Protein AF-A0A7M2WRB3-F1 (afdb_monomer_lite)

Radius of gyration: 31.65 Å; chains: 1; bounding box: 135×73×101 Å

Secondary structure (DSSP, 8-state):
-HHHHHHHHHHHTT-------EEEEEEETBTTEE-TTS-EEEEEEEE---SS-EEEEEEEEEE-TTS-EEEEEEEEEEPTT-EEEEEEEE----GGGSS--TT-SS-HHHHSEEEEEETTS-SEEEE-PBPTT---EETT----SSSPPPPEEEEEEE-SS----GGGGTT-BS-SSEEEEEEE-TTTT---SSGGGGTT-SEEEESS--GGGTTTSHHHHHHHHHHHHT-EEEEEPPSSGGGGHHHHHTT--SB--BSSSSTTPPBS-EEEEES--HHHHHHH--GGG-PPP--HHHHHHHHH-S-EEEEE-PBPTTPEEEEEEE-SPTTS---EEEEEEEEEETTEEEEEESS-TT-HHHH-PBPTTSPPPPSS---PPPPPPPBP----HHHHHHHHHT-----B-HHHHHHHHHH--SHHHHHHHHHHHHHS----EEESHHHHHTGGG--HHHHHHHHHHHHHHHHHHHHIIIIIHHHHHHHTT-GGGHHHHHHHHHHHHHHHHHHHHHHHS----EEEEEEEEEEEE-SPPTTS---EEEEEEEEEEEE--SEEEEEEEE----TT--EEEEE----GGG-TT-TT---SS--EEEEES-HHHHT---EEEEEEESSEEEEEEEEEEEES-EEEEEEEEETTEEEEEEEEESSS-EEEEEEEEE------SS---S--EEEEEEEEE-TT-EEEHHHHHHHPBP--TTTS--TTSSS--EEEESS-SSS-HHHHHHHTT--TTS-HHHHH-SSS---SHHHHHHTHHHH-PPPPPTT--PPPPEEE-TT-GGG--HHHHHTT-EEEEEEEEEEPPSS-EEETTB--EEEEEEEEEEEE-EE-TTSS--------------------

Sequence (872 aa):
MRFLWAGLFVLSLTSGALAQANGYVRELGFDGNYRPDCWTPLYVHLESTISEPAEYQIQIHQQDLDQDTVVYTRTITLGPQARDNVWVYFQPQPTNDGLPGGTSATPLGDVLKVHLYDKAGKKHIAKLPIQSTVKANSLDTGGSGLGGERAVKVVLVVRETGNYHAQEFANAHGVIEDVLFIPVRLDQTGLPDHALGYQMVDAILWLDGKLNTIRNTPSFGALQQWIRQGGNFAICHQSDRSQLEALIAADMLPVVGKVSPAADAAWAIQLRQKSDLDHILEVLQDTSLALKFNDAAWKAVIKASPSFELAYAQARPDAMVDAWISWNKQGEKEDKTPFIARRAYGMGSVTWVAQELGSGLLNEAPDPTDIPPPIAGTTKPSRPRRTLLTNGWPRLWDKVFGWRNQTRTNGEMEDLKAQNQGPAREAIYQLAANQYPRGGGVDIGKAMIDRATEHGARSTAYVFLVVLFFIIYWVIAGPGSYLYLANKKKKGLSWTVFGASALAATLLTVVLVKVLLRGGAEARHVTLVRLSPDAKAADGSPRFAASMHTRMGLYIPRDGEQTVSVSDPGPERTASVSPYAVHPQWLKDDTDAGFTDTAKYFVDTDPILSGKAASVGFPYRSTLKKIEARWAGSIAEGITGNAAMTPGGISGTLTNKLGRDLSNVYLAFSSGWVDAGERRSSTNDLILFIPNWKNGATIDLGVEASKAKPVIGINGASPGSGTSNVYDRLMPATTDGWSKYLLGDFSGTFGGEVYDKGQSGILRTFPLMGLVDRVGPFRRAQGNDDTRPEPIRRGGREFNVSQLVASGRLIVMAQALDAPVPLPMQVNGGGFESRGTTYYQVSLPLDRSALKPVPQTQPTSQPTTKGVGSTQ

Foldseek 3Di:
DVVVVVVVVVVVVVPPPPFFKAWAWDEKFFQQEDAQQAKIKIKIKIFGQAQAKFKKKKWKWAQAPLRFIEIEIDIDIAGHRDIDIAIGIDHFHCFPNTQAFPPDPDDSCVRIWIFMGHPVNPHTGYTHYYDPSRGNHHQQHDPPDQQAAFREAEEEEEDDDFDAPLCLLVPKFQFLHRYDYGYDYCVPRRAHLALRSCGSHQAYEYFAHQQVVCLPGSRLLSVLVNQLLAYAYEYEDYPPLVSCLSCLLVVADQFQQFPDSDPPGHGQKDKDKDLADVQVLVLLPDPLQVDRDPQVLVVLLSVVDRIFIWIATGGDQLKFQLTWDFPDDPPDDTDIGRQWIKHRRNLHIYIYGRHNPRDPSRFARFDPPQDPPPDPDDPDDRDPGDGDPSPRSVSVVLSSRVFPGPIDGVVNLVVLVVVDPDDVSVVSSCQSCQFGDRGHAFEQACQQFVVQQDPVVVVVVVVVVVVVLVVVLCCQLPPVLCVVCVVVVNNVCSVVSNVVSVVVSVVVVVVCCVVVLPDAKEKRKEKEKEWEWDPADPVRATKTWIKMKMKIWIFGSDFFWKKKFFDDQDQSKDKFKDFRSDNSVVCVVPNPDRDPDHHYWYTHPCCNVVVHTHMITDGDPSDTTIMMMIITHMDSFDKDWAWAQAPLGIWTKIAHRNVFKWAFKKKKAFSGADPPPPDRDPFRIKIKTAGIHGHGDMDTPVVLQVQADEQAAPPGDDPQPDRHMYMDILDDSDCTGVLCVLQPPPQVVDHSNVVCVPPRNDSSSLVCLQQVSNNTARTDDPPDPGGGYNYDHRSRNSSHSNSLNSRGWIKIWTKGAQDADPTRMDINNHDGHYTGIYIYIYTHRYHHPNRDDDPPNDDPPPPPPPPPDDDD

pLDDT: mean 87.67, std 13.08, range [43.25, 98.62]

Structure (mmCIF, N/CA/C/O backbone):
data_AF-A0A7M2WRB3-F1
#
_entry.id   AF-A0A7M2WRB3-F1
#
loop_
_atom_site.group_PDB
_atom_site.id
_atom_site.type_symbol
_atom_site.label_atom_id
_atom_site.label_alt_id
_atom_site.label_comp_id
_atom_site.label_asym_id
_atom_site.label_entity_id
_atom_site.label_seq_id
_atom_site.pdbx_PDB_ins_code
_atom_site.Cartn_x
_atom_site.Cartn_y
_atom_site.Cartn_z
_atom_site.occupancy
_atom_site.B_iso_or_equiv
_atom_site.auth_seq_id
_atom_site.auth_comp_id
_atom_site.auth_asym_id
_atom_site.auth_atom_id
_atom_site.pdbx_PDB_model_num
ATOM 1 N N . MET A 1 1 ? 19.720 41.025 59.714 1.00 49.75 1 MET A N 1
ATOM 2 C CA . MET A 1 1 ? 20.645 40.020 59.132 1.00 49.75 1 MET A CA 1
ATOM 3 C C . MET A 1 1 ? 20.053 38.612 58.991 1.00 49.75 1 MET A C 1
ATOM 5 O O . MET A 1 1 ? 20.269 38.020 57.946 1.00 49.75 1 MET A O 1
ATOM 9 N N . ARG A 1 2 ? 19.279 38.062 59.945 1.00 50.78 2 ARG A N 1
ATOM 10 C CA . ARG A 1 2 ? 18.725 36.686 59.833 1.00 50.78 2 ARG A CA 1
ATOM 11 C C . ARG A 1 2 ? 17.733 36.465 58.670 1.00 50.78 2 ARG A C 1
ATOM 13 O O . ARG A 1 2 ? 17.770 35.413 58.049 1.00 50.78 2 ARG A O 1
ATOM 20 N N . PHE A 1 3 ? 16.935 37.472 58.305 1.00 59.69 3 PHE A N 1
ATOM 21 C CA . PHE A 1 3 ? 16.033 37.403 57.139 1.00 59.69 3 PHE A CA 1
ATOM 22 C C . PHE A 1 3 ? 16.755 37.438 55.779 1.00 59.69 3 PHE A C 1
ATOM 24 O O . PHE A 1 3 ? 16.248 36.892 54.807 1.00 59.69 3 PHE A O 1
ATOM 31 N N . LEU A 1 4 ? 17.957 38.021 55.714 1.00 70.19 4 LEU A N 1
ATOM 32 C CA . LEU A 1 4 ? 18.740 38.122 54.476 1.00 70.19 4 LEU A CA 1
ATOM 33 C C . LEU A 1 4 ? 19.423 36.782 54.150 1.00 70.19 4 LEU A C 1
ATOM 35 O O . LEU A 1 4 ? 19.439 36.364 53.000 1.00 70.19 4 LEU A O 1
ATOM 39 N N . TRP A 1 5 ? 19.871 36.054 55.180 1.00 67.94 5 TRP A N 1
ATOM 40 C CA . TRP A 1 5 ? 20.384 34.687 55.042 1.00 67.94 5 TRP A CA 1
ATOM 41 C C . TRP A 1 5 ? 19.288 33.663 54.739 1.00 67.94 5 TRP A C 1
ATOM 43 O O . TRP A 1 5 ? 19.506 32.794 53.906 1.00 67.94 5 TRP A O 1
ATOM 53 N N . ALA A 1 6 ? 18.099 33.790 55.339 1.00 68.62 6 ALA A N 1
ATOM 54 C CA . ALA A 1 6 ? 16.956 32.947 54.981 1.00 68.62 6 ALA A CA 1
ATOM 55 C C . ALA A 1 6 ? 16.503 33.188 53.526 1.00 68.62 6 ALA A C 1
ATOM 57 O O . ALA A 1 6 ? 16.233 32.231 52.808 1.00 68.62 6 ALA A O 1
ATOM 58 N N . GLY A 1 7 ? 16.507 34.444 53.061 1.00 65.88 7 GLY A N 1
ATOM 59 C CA . GLY A 1 7 ? 16.259 34.781 51.656 1.00 65.88 7 GLY A CA 1
ATOM 60 C C . GLY A 1 7 ? 17.312 34.202 50.705 1.00 65.88 7 GLY A C 1
ATOM 61 O O . GLY A 1 7 ? 16.949 33.629 49.682 1.00 65.88 7 GLY A O 1
ATOM 62 N N . LEU A 1 8 ? 18.602 34.266 51.064 1.00 66.56 8 LEU A N 1
ATOM 63 C CA . LEU A 1 8 ? 19.687 33.684 50.262 1.00 66.56 8 LEU A CA 1
ATOM 64 C C . LEU A 1 8 ? 19.643 32.145 50.229 1.00 66.56 8 LEU A C 1
ATOM 66 O O . LEU A 1 8 ? 19.964 31.557 49.204 1.00 66.56 8 LEU A O 1
ATOM 70 N N . PHE A 1 9 ? 19.220 31.498 51.321 1.00 65.81 9 PHE A N 1
ATOM 71 C CA . PHE A 1 9 ? 19.091 30.037 51.406 1.00 65.81 9 PHE A CA 1
ATOM 72 C C . PHE A 1 9 ? 17.865 29.513 50.635 1.00 65.81 9 PHE A C 1
ATOM 74 O O . PHE A 1 9 ? 17.897 28.428 50.065 1.00 65.81 9 PHE A O 1
ATOM 81 N N . VAL A 1 10 ? 16.787 30.301 50.554 1.00 64.06 10 VAL A N 1
ATOM 82 C CA . VAL A 1 10 ? 15.626 29.994 49.698 1.00 64.06 10 VAL A CA 1
ATOM 83 C C . VAL A 1 10 ? 15.938 30.271 48.214 1.00 64.06 10 VAL A C 1
ATOM 85 O O . VAL A 1 10 ? 15.483 29.530 47.343 1.00 64.06 10 VAL A O 1
ATOM 88 N N . LEU A 1 11 ? 16.786 31.261 47.906 1.00 56.12 11 LEU A N 1
ATOM 89 C CA . LEU A 1 11 ? 17.307 31.506 46.550 1.00 56.12 11 LEU A CA 1
ATOM 90 C C . LEU A 1 11 ? 18.344 30.458 46.097 1.00 56.12 11 LEU A C 1
ATOM 92 O O . LEU A 1 11 ? 18.395 30.125 44.915 1.00 56.12 11 LEU A O 1
ATOM 96 N N . SER A 1 12 ? 19.129 29.870 47.009 1.00 56.19 12 SER A N 1
ATOM 97 C CA . SER A 1 12 ? 20.062 28.784 46.665 1.00 56.19 12 SER A CA 1
ATOM 98 C C . SER A 1 12 ? 19.376 27.421 46.494 1.00 56.19 12 SER A C 1
ATOM 100 O O . SER A 1 12 ? 19.865 26.593 45.730 1.00 56.19 12 SER A O 1
ATOM 102 N N . LEU A 1 13 ? 18.214 27.198 47.122 1.00 55.28 13 LEU A N 1
ATOM 103 C CA . LEU A 1 13 ? 17.413 25.973 46.962 1.00 55.28 13 LEU A CA 1
ATOM 104 C C . LEU A 1 13 ? 16.494 25.974 45.726 1.00 55.28 13 LEU A C 1
ATOM 106 O O . LEU A 1 13 ? 15.936 24.935 45.383 1.00 55.28 13 LEU A O 1
ATOM 110 N N . THR A 1 14 ? 16.345 27.103 45.029 1.00 52.00 14 THR A N 1
ATOM 111 C CA . THR A 1 14 ? 15.461 27.232 43.851 1.00 52.00 14 THR A CA 1
ATOM 112 C C . THR A 1 14 ? 16.182 27.097 42.507 1.00 52.00 14 THR A C 1
ATOM 114 O O . THR A 1 14 ? 15.537 27.115 41.464 1.00 52.00 14 THR A O 1
ATOM 117 N N . SER A 1 15 ? 17.502 26.884 42.512 1.00 49.75 15 SER A N 1
ATOM 118 C CA . SER A 1 15 ? 18.324 26.819 41.289 1.00 49.75 15 SER A CA 1
ATOM 119 C C . SER A 1 15 ? 18.680 25.399 40.842 1.00 49.75 15 SER A C 1
ATOM 121 O O . SER A 1 15 ? 19.468 25.220 39.915 1.00 49.75 15 SER A O 1
ATOM 123 N N . GLY A 1 16 ? 18.074 24.375 41.451 1.00 52.53 16 GLY A N 1
ATOM 124 C CA . GLY A 1 16 ? 18.055 23.029 40.888 1.00 52.53 16 GLY A CA 1
ATOM 125 C C . GLY A 1 16 ? 17.144 22.992 39.666 1.00 52.53 16 GLY A C 1
ATOM 126 O O . GLY A 1 16 ? 16.097 22.349 39.705 1.00 52.53 16 GLY A O 1
ATOM 127 N N . ALA A 1 17 ? 17.508 23.707 38.598 1.00 55.97 17 ALA A N 1
ATOM 128 C CA . ALA A 1 17 ? 16.989 23.447 37.268 1.00 55.97 17 ALA A CA 1
ATOM 129 C C . ALA A 1 17 ? 17.394 22.008 36.948 1.00 55.97 17 ALA A C 1
ATOM 131 O O . ALA A 1 17 ? 18.514 21.743 36.518 1.00 55.97 17 ALA A O 1
ATOM 132 N N . LEU A 1 18 ? 16.520 21.066 37.308 1.00 65.69 18 LEU A N 1
ATOM 133 C CA . LEU A 1 18 ? 16.707 19.657 37.023 1.00 65.69 18 LEU A CA 1
ATOM 134 C C . LEU A 1 18 ? 16.955 19.576 35.525 1.00 65.69 18 LEU A C 1
ATOM 136 O O . LEU A 1 18 ? 16.085 19.973 34.750 1.00 65.69 18 LEU A O 1
ATOM 140 N N . ALA A 1 19 ? 18.149 19.129 35.145 1.00 63.47 19 ALA A N 1
ATOM 141 C CA . ALA A 1 19 ? 18.463 18.813 33.767 1.00 63.47 19 ALA A CA 1
ATOM 142 C C . ALA A 1 19 ? 17.306 17.978 33.193 1.00 63.47 19 ALA A C 1
ATOM 144 O O . ALA A 1 19 ? 16.900 16.967 33.771 1.00 63.47 19 ALA A O 1
ATOM 145 N N . GLN A 1 20 ? 16.705 18.470 32.116 1.00 84.94 20 GLN A N 1
ATOM 146 C CA . GLN A 1 20 ? 15.524 17.897 31.482 1.00 84.94 20 GLN A CA 1
ATOM 147 C C . GLN A 1 20 ? 15.796 17.717 29.993 1.00 84.94 20 GLN A C 1
ATOM 149 O O . GLN A 1 20 ? 16.504 18.514 29.375 1.00 84.94 20 GLN A O 1
ATOM 154 N N . ALA A 1 21 ? 15.237 16.653 29.425 1.00 94.19 21 ALA A N 1
ATOM 155 C CA . ALA A 1 21 ? 15.184 16.498 27.983 1.00 94.19 21 ALA A CA 1
ATOM 156 C C . ALA A 1 21 ? 14.155 17.482 27.407 1.00 94.19 21 ALA A C 1
ATOM 158 O O . ALA A 1 21 ? 13.060 17.641 27.955 1.00 94.19 21 ALA A O 1
ATOM 159 N N . ASN A 1 22 ? 14.509 18.142 26.313 1.00 96.38 22 ASN A N 1
ATOM 160 C CA . ASN A 1 22 ? 13.633 19.024 25.551 1.00 96.38 22 ASN A CA 1
ATOM 161 C C . ASN A 1 22 ? 13.678 18.634 24.063 1.00 96.38 22 ASN A C 1
ATOM 163 O O . ASN A 1 22 ? 14.353 17.682 23.672 1.00 96.38 22 ASN A O 1
ATOM 167 N N . GLY A 1 23 ? 12.904 19.323 23.229 1.00 97.12 23 GLY A N 1
ATOM 168 C CA . GLY A 1 23 ? 12.866 19.032 21.802 1.00 97.12 23 GLY A CA 1
ATOM 169 C C . GLY A 1 23 ? 11.723 19.728 21.084 1.00 97.12 23 GLY A C 1
ATOM 170 O O . GLY A 1 23 ? 11.037 20.572 21.661 1.00 97.12 23 GLY A O 1
ATOM 171 N N . TYR A 1 24 ? 11.512 19.362 19.826 1.00 97.88 24 TYR A N 1
ATOM 172 C CA . TYR A 1 24 ? 10.441 19.879 18.977 1.00 97.88 24 TYR A CA 1
ATOM 173 C C . TYR A 1 24 ? 10.114 18.900 17.845 1.00 97.88 24 TYR A C 1
ATOM 175 O O . TYR A 1 24 ? 10.902 18.015 17.506 1.00 97.88 24 TYR A O 1
ATOM 183 N N . VAL A 1 25 ? 8.941 19.069 17.237 1.00 97.50 25 VAL A N 1
ATOM 184 C CA . VAL A 1 25 ? 8.550 18.322 16.038 1.00 97.50 25 VAL A CA 1
ATOM 185 C C . VAL A 1 25 ? 9.134 19.019 14.817 1.00 97.50 25 VAL A C 1
ATOM 187 O O . VAL A 1 25 ? 8.816 20.181 14.553 1.00 97.50 25 VAL A O 1
ATOM 190 N N . ARG A 1 26 ? 9.996 18.306 14.092 1.00 96.38 26 ARG A N 1
ATOM 191 C CA . ARG A 1 26 ? 10.723 18.808 12.924 1.00 96.38 26 ARG A CA 1
ATOM 192 C C . ARG A 1 26 ? 9.949 18.598 11.627 1.00 96.38 26 ARG A C 1
ATOM 194 O O . ARG A 1 26 ? 9.983 19.466 10.763 1.00 96.38 26 ARG A O 1
ATOM 201 N N . GLU A 1 27 ? 9.265 17.465 11.491 1.00 95.88 27 GLU A N 1
ATOM 202 C CA . GLU A 1 27 ? 8.533 17.111 10.271 1.00 95.88 27 GLU A CA 1
ATOM 203 C C . GLU A 1 27 ? 7.302 16.251 10.582 1.00 95.88 27 GLU A C 1
ATOM 205 O O . GLU A 1 27 ? 7.297 15.475 11.540 1.00 95.88 27 GLU A O 1
ATOM 210 N N . LEU A 1 28 ? 6.261 16.396 9.761 1.00 96.25 28 LEU A N 1
ATOM 211 C CA . LEU A 1 28 ? 5.066 15.556 9.747 1.00 96.25 28 LEU A CA 1
ATOM 212 C C . LEU A 1 28 ? 4.936 14.927 8.362 1.00 96.25 28 LEU A C 1
ATOM 214 O O . LEU A 1 28 ? 4.988 15.635 7.358 1.00 96.25 28 LEU A O 1
ATOM 218 N N . GLY A 1 29 ? 4.740 13.612 8.314 1.00 96.50 29 GLY A N 1
ATOM 219 C CA . GLY A 1 29 ? 4.701 12.871 7.062 1.00 96.50 29 GLY A CA 1
ATOM 220 C C . GLY A 1 29 ? 6.013 13.007 6.290 1.00 96.50 29 GLY A C 1
ATOM 221 O O . GLY A 1 29 ? 7.088 12.966 6.886 1.00 96.50 29 GLY A O 1
ATOM 222 N N . PHE A 1 30 ? 5.909 13.182 4.974 1.00 96.75 30 PHE A N 1
ATOM 223 C CA . PHE A 1 30 ? 7.049 13.498 4.109 1.00 96.75 30 PHE A CA 1
ATOM 224 C C . PHE A 1 30 ? 6.808 14.845 3.428 1.00 96.75 30 PHE A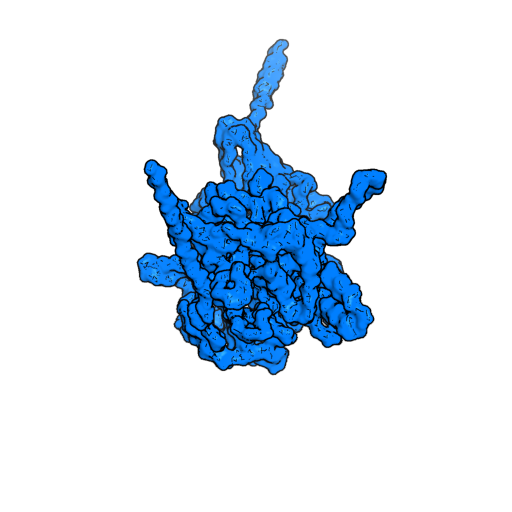 C 1
ATOM 226 O O . PHE A 1 30 ? 5.846 14.998 2.670 1.00 96.75 30 PHE A O 1
ATOM 233 N N . ASP A 1 31 ? 7.654 15.832 3.714 1.00 95.44 31 ASP A N 1
ATOM 234 C CA . ASP A 1 31 ? 7.507 17.226 3.272 1.00 95.44 31 ASP A CA 1
ATOM 235 C C . ASP A 1 31 ? 6.132 17.827 3.642 1.00 95.44 31 ASP A C 1
ATOM 237 O O . ASP A 1 31 ? 5.474 18.525 2.867 1.00 95.44 31 ASP A O 1
ATOM 241 N N . GLY A 1 32 ? 5.634 17.477 4.833 1.00 95.44 32 GLY A N 1
ATOM 242 C CA . GLY A 1 32 ? 4.321 17.898 5.326 1.00 95.44 32 GLY A CA 1
ATOM 243 C C . GLY A 1 32 ? 3.132 17.151 4.716 1.00 95.44 32 GLY A C 1
ATOM 244 O O . GLY A 1 32 ? 1.993 17.438 5.077 1.00 95.44 32 GLY A O 1
ATOM 245 N N . ASN A 1 33 ? 3.344 16.218 3.786 1.00 96.69 33 ASN A N 1
ATOM 246 C CA . ASN A 1 33 ? 2.262 15.475 3.140 1.00 96.69 33 ASN A CA 1
ATOM 247 C C . ASN A 1 33 ? 1.867 14.249 3.961 1.00 96.69 33 ASN A C 1
ATOM 249 O O . ASN A 1 33 ? 2.734 13.519 4.439 1.00 96.69 33 ASN A O 1
ATOM 253 N N . TYR A 1 34 ? 0.566 13.984 4.072 1.00 96.62 34 TYR A N 1
ATOM 254 C CA . TYR A 1 34 ? 0.034 12.816 4.774 1.00 96.62 34 TYR A CA 1
ATOM 255 C C . TYR A 1 34 ? -1.256 12.293 4.125 1.00 96.62 34 TYR A C 1
ATOM 257 O O . TYR A 1 34 ? -1.865 12.959 3.284 1.00 96.62 34 TYR A O 1
ATOM 265 N N . ARG A 1 35 ? -1.691 11.093 4.529 1.00 95.44 35 ARG A N 1
ATOM 266 C CA . ARG A 1 35 ? -3.007 10.535 4.175 1.00 95.44 35 ARG A CA 1
ATOM 267 C C . ARG A 1 35 ? -3.835 10.302 5.439 1.00 95.44 35 ARG A C 1
ATOM 269 O O . ARG A 1 35 ? -3.298 9.692 6.365 1.00 95.44 35 ARG A O 1
ATOM 276 N N . PRO A 1 36 ? -5.100 10.753 5.503 1.00 93.06 36 PRO A N 1
ATOM 277 C CA . PRO A 1 36 ? -5.904 10.646 6.723 1.00 93.06 36 PRO A CA 1
ATOM 278 C C . PRO A 1 36 ? -6.085 9.213 7.245 1.00 93.06 36 PRO A C 1
ATOM 280 O O . PRO A 1 36 ? -6.068 8.981 8.443 1.00 93.06 36 PRO A O 1
ATOM 283 N N . ASP A 1 37 ? -6.201 8.240 6.348 1.00 92.44 37 ASP A N 1
ATOM 284 C CA . ASP A 1 37 ? -6.436 6.818 6.625 1.00 92.44 37 ASP A CA 1
ATOM 285 C C . ASP A 1 37 ? -5.137 5.994 6.777 1.00 92.44 37 ASP A C 1
ATOM 287 O O . ASP A 1 37 ? -5.153 4.757 6.770 1.00 92.44 37 ASP A O 1
ATOM 291 N N . CYS A 1 38 ? -3.983 6.662 6.879 1.00 95.62 38 CYS A N 1
ATOM 292 C CA . CYS A 1 38 ? -2.680 6.018 6.990 1.00 95.62 38 CYS A CA 1
ATOM 293 C C . CYS A 1 38 ? -1.944 6.380 8.276 1.00 95.62 38 CYS A C 1
ATOM 295 O O . CYS A 1 38 ? -2.017 7.497 8.784 1.00 95.62 38 CYS A O 1
ATOM 297 N N . TRP A 1 39 ? -1.139 5.431 8.752 1.00 96.69 39 TRP A N 1
ATOM 298 C CA . TRP A 1 39 ? -0.074 5.723 9.697 1.00 96.69 39 TRP A CA 1
ATOM 299 C C . TRP A 1 39 ? 0.844 6.795 9.102 1.00 96.69 39 TRP A C 1
ATOM 301 O O . TRP A 1 39 ? 1.345 6.666 7.984 1.00 96.69 39 TRP A O 1
ATOM 311 N N . THR A 1 40 ? 1.008 7.874 9.857 1.00 97.31 40 THR A N 1
ATOM 312 C CA . THR A 1 40 ? 1.770 9.060 9.491 1.00 97.31 40 THR A CA 1
ATOM 313 C C . THR A 1 40 ? 3.001 9.134 10.392 1.00 97.31 40 THR A C 1
ATOM 315 O O . THR A 1 40 ? 2.856 9.134 11.620 1.00 97.31 40 THR A O 1
ATOM 318 N N . PRO A 1 41 ? 4.216 9.157 9.818 1.00 97.56 41 PRO A N 1
ATOM 319 C CA . PRO A 1 41 ? 5.427 9.359 10.593 1.00 97.56 41 PRO A CA 1
ATOM 320 C C . PRO A 1 41 ? 5.538 10.821 11.044 1.00 97.56 41 PRO A C 1
ATOM 322 O O . PRO A 1 41 ? 5.124 11.743 10.346 1.00 97.56 41 PRO A O 1
ATOM 325 N N . LEU A 1 42 ? 6.120 11.039 12.213 1.00 97.44 42 LEU A N 1
ATOM 326 C CA . LEU A 1 42 ? 6.452 12.346 12.763 1.00 97.44 42 LEU A CA 1
ATOM 327 C C . LEU A 1 42 ? 7.931 12.315 13.156 1.00 97.44 42 LEU A C 1
ATOM 329 O O . LEU A 1 42 ? 8.348 11.431 13.906 1.00 97.44 42 LEU A O 1
ATOM 333 N N . TYR A 1 43 ? 8.726 13.253 12.654 1.00 97.25 43 TYR A N 1
ATOM 334 C CA . TYR A 1 43 ? 10.154 13.319 12.948 1.00 97.25 43 TYR A CA 1
ATOM 335 C C . TYR A 1 43 ? 10.396 14.293 14.097 1.00 97.25 43 TYR A C 1
ATOM 337 O O . TYR A 1 43 ? 10.106 15.489 13.985 1.00 97.25 43 TYR A O 1
ATOM 345 N N . VAL A 1 44 ? 10.900 13.788 15.218 1.00 97.62 44 VAL A N 1
ATOM 346 C CA . VAL A 1 44 ? 11.061 14.546 16.461 1.00 97.62 44 VAL A CA 1
ATOM 347 C C . VAL A 1 44 ? 12.540 14.736 16.751 1.00 97.62 44 VAL A C 1
ATOM 349 O O . VAL A 1 44 ? 13.287 13.765 16.823 1.00 97.62 44 VAL A O 1
ATOM 352 N N . HIS A 1 45 ? 12.952 15.986 16.949 1.00 97.69 45 HIS A N 1
ATOM 353 C CA . HIS A 1 45 ? 14.291 16.321 17.418 1.00 97.69 45 HIS A CA 1
ATOM 354 C C . HIS A 1 45 ? 14.290 16.427 18.939 1.00 97.69 45 HIS A C 1
ATOM 356 O O . HIS A 1 45 ? 13.431 17.111 19.505 1.00 97.69 45 HIS A O 1
ATOM 362 N N . LEU A 1 46 ? 15.252 15.783 19.591 1.00 97.81 46 LEU A N 1
ATOM 363 C CA . LEU A 1 46 ? 15.382 15.758 21.041 1.00 97.81 46 LEU A CA 1
ATOM 364 C C . LEU A 1 46 ? 16.800 16.121 21.459 1.00 97.81 46 LEU A C 1
ATOM 366 O O . LEU A 1 46 ? 17.775 15.656 20.867 1.00 97.81 46 LEU A O 1
ATOM 370 N N . GLU A 1 47 ? 16.904 16.900 22.530 1.00 97.44 47 GLU A N 1
ATOM 371 C CA . GLU A 1 47 ? 18.167 17.189 23.192 1.00 97.44 47 GLU A CA 1
ATOM 372 C C . GLU A 1 47 ? 18.068 16.796 24.667 1.00 97.44 47 GLU A C 1
ATOM 374 O O . GLU A 1 47 ? 17.141 17.159 25.396 1.00 97.44 47 GLU A O 1
ATOM 379 N N . SER A 1 48 ? 19.041 16.012 25.110 1.00 95.88 48 SER A N 1
ATOM 380 C CA . SER A 1 48 ? 19.198 15.606 26.496 1.00 95.88 48 SER A CA 1
ATOM 381 C C . SER A 1 48 ? 20.186 16.544 27.177 1.00 95.88 48 SER A C 1
ATOM 383 O O . SER A 1 48 ? 21.288 16.739 26.679 1.00 95.88 48 SER A O 1
ATOM 385 N N . THR A 1 49 ? 19.820 17.115 28.326 1.00 94.81 49 THR A N 1
ATOM 386 C CA . THR A 1 49 ? 20.753 17.891 29.169 1.00 94.81 49 THR A CA 1
ATOM 387 C C . THR A 1 49 ? 21.229 17.108 30.392 1.00 94.81 49 THR A C 1
ATOM 389 O O . THR A 1 49 ? 21.964 17.645 31.222 1.00 94.81 49 THR A O 1
ATOM 392 N N . ILE A 1 50 ? 20.839 15.836 30.518 1.00 93.88 50 ILE A N 1
ATOM 393 C CA . ILE A 1 50 ? 21.227 14.971 31.637 1.00 93.88 50 ILE A CA 1
ATOM 394 C C . ILE A 1 50 ? 22.592 14.313 31.393 1.00 93.88 50 ILE A C 1
ATOM 396 O O . ILE A 1 50 ? 23.040 14.148 30.257 1.00 93.88 50 ILE A O 1
ATOM 400 N N . SER A 1 51 ? 23.288 13.978 32.478 1.00 94.44 51 SER A N 1
ATOM 401 C CA . SER A 1 51 ? 24.629 13.375 32.457 1.00 94.44 51 SER A CA 1
ATOM 402 C C . SER A 1 51 ? 24.627 11.853 32.323 1.00 94.44 51 SER A C 1
ATOM 404 O O . SER A 1 51 ? 25.680 11.269 32.090 1.00 94.44 51 SER A O 1
ATOM 406 N N . GLU A 1 52 ? 23.468 11.211 32.461 1.00 95.06 52 GLU A N 1
ATOM 407 C CA . GLU A 1 52 ? 23.293 9.761 32.352 1.00 95.06 52 GLU A CA 1
ATOM 408 C C . GLU A 1 52 ? 22.248 9.446 31.273 1.00 95.06 52 GLU A C 1
ATOM 410 O O . GLU A 1 52 ? 21.380 10.282 31.024 1.00 95.06 52 GLU A O 1
ATOM 415 N N . PRO A 1 53 ? 22.305 8.282 30.603 1.00 96.56 53 PRO A N 1
ATOM 416 C CA . PRO A 1 53 ? 21.225 7.857 29.721 1.00 96.56 53 PRO A CA 1
ATOM 417 C C . PRO A 1 53 ? 19.892 7.751 30.476 1.00 96.56 53 PRO A C 1
ATOM 419 O O . PRO A 1 53 ? 19.853 7.229 31.591 1.00 96.56 53 PRO A O 1
ATOM 422 N N . ALA A 1 54 ? 18.790 8.174 29.858 1.00 95.94 54 ALA A N 1
ATOM 423 C CA . ALA A 1 54 ? 17.452 7.977 30.413 1.00 95.94 54 ALA A CA 1
ATOM 424 C C . ALA A 1 54 ? 16.437 7.567 29.349 1.00 95.94 54 ALA A C 1
ATOM 426 O O . ALA A 1 54 ? 16.543 7.918 28.173 1.00 95.94 54 ALA A O 1
ATOM 427 N N . GLU A 1 55 ? 15.426 6.833 29.803 1.00 96.00 55 GLU A N 1
ATOM 428 C CA . GLU A 1 55 ? 14.291 6.443 28.981 1.00 96.00 55 GLU A CA 1
ATOM 429 C C . GLU A 1 55 ? 13.131 7.429 29.135 1.00 96.00 55 GLU A C 1
ATOM 431 O O . GLU A 1 55 ? 12.753 7.819 30.247 1.00 96.00 55 GLU A O 1
ATOM 436 N N . TYR A 1 56 ? 12.529 7.777 28.006 1.00 96.69 56 TYR A N 1
ATOM 437 C CA . TYR A 1 56 ? 11.388 8.676 27.911 1.00 96.69 56 TYR A CA 1
ATOM 438 C C . TYR A 1 56 ? 10.280 8.047 27.077 1.00 96.69 56 TYR A C 1
ATOM 440 O O . TYR A 1 56 ? 10.504 7.100 26.325 1.00 96.69 56 TYR A O 1
ATOM 448 N N . GLN A 1 57 ? 9.082 8.610 27.182 1.00 96.81 57 GLN A N 1
ATOM 449 C CA . GLN A 1 57 ? 7.962 8.259 26.324 1.00 96.81 57 GLN A CA 1
ATOM 450 C C . GLN A 1 57 ? 7.472 9.497 25.575 1.00 96.81 57 GLN A C 1
ATOM 452 O O . GLN A 1 57 ? 7.060 10.483 26.186 1.00 96.81 57 GLN A O 1
ATOM 457 N N . ILE A 1 58 ? 7.479 9.439 24.246 1.00 97.62 58 ILE A N 1
ATOM 458 C CA . ILE A 1 58 ? 6.798 10.432 23.416 1.00 97.62 58 ILE A CA 1
ATOM 459 C C . ILE A 1 58 ? 5.321 10.039 23.342 1.00 97.62 58 ILE A C 1
ATOM 461 O O . ILE A 1 58 ? 5.001 8.879 23.080 1.00 97.62 58 ILE A O 1
ATOM 465 N N . GLN A 1 59 ? 4.429 10.999 23.583 1.00 98.00 59 GLN A N 1
ATOM 466 C CA . GLN A 1 59 ? 2.979 10.833 23.508 1.00 98.00 59 GLN A CA 1
ATOM 467 C C . GLN A 1 59 ? 2.370 11.824 22.507 1.00 98.00 59 GLN A C 1
ATOM 469 O O . GLN A 1 59 ? 2.610 13.030 22.610 1.00 98.00 59 GLN A O 1
ATOM 474 N N . ILE A 1 60 ? 1.535 11.331 21.591 1.00 97.88 60 ILE A N 1
ATOM 475 C CA . ILE A 1 60 ? 0.755 12.133 20.634 1.00 97.88 60 ILE A CA 1
ATOM 476 C C . ILE A 1 60 ? -0.722 11.993 20.985 1.00 97.88 60 ILE A C 1
ATOM 478 O O . ILE A 1 60 ? -1.244 10.882 20.972 1.00 97.88 60 ILE A O 1
ATOM 482 N N . HIS A 1 61 ? -1.387 13.101 21.310 1.00 97.69 61 HIS A N 1
ATOM 483 C CA . HIS A 1 61 ? -2.775 13.118 21.780 1.00 97.69 61 HIS A CA 1
ATOM 484 C C . HIS A 1 61 ? -3.688 13.688 20.691 1.00 97.69 61 HIS A C 1
ATOM 486 O O . HIS A 1 61 ? -3.414 14.776 20.176 1.00 97.69 61 HIS A O 1
ATOM 492 N N . GLN A 1 62 ? -4.773 12.976 20.373 1.00 95.94 62 GLN A N 1
ATOM 493 C CA . GLN A 1 62 ? -5.806 13.374 19.404 1.00 95.94 62 GLN A CA 1
ATOM 494 C C . GLN A 1 62 ? -7.193 12.913 19.863 1.00 95.94 62 GLN A C 1
ATOM 496 O O . GLN A 1 62 ? -7.291 12.002 20.679 1.00 95.94 62 GLN A O 1
ATOM 501 N N . GLN A 1 63 ? -8.254 13.520 19.326 1.00 93.94 63 GLN A N 1
ATOM 502 C CA . GLN A 1 63 ? -9.633 13.072 19.540 1.00 93.94 63 GLN A CA 1
ATOM 503 C C . GLN A 1 63 ? -10.076 12.144 18.409 1.00 93.94 63 GLN A C 1
ATOM 505 O O . GLN A 1 63 ? -9.950 12.516 17.241 1.00 93.94 63 GLN A O 1
ATOM 510 N N . ASP A 1 64 ? -10.580 10.960 18.752 1.00 92.75 64 ASP A N 1
ATOM 511 C CA . ASP A 1 64 ? -11.147 10.008 17.795 1.00 92.75 64 ASP A CA 1
ATOM 512 C C . ASP A 1 64 ? -12.608 10.341 17.426 1.00 92.75 64 ASP A C 1
ATOM 514 O O . ASP A 1 64 ? -13.152 11.373 17.822 1.00 92.75 64 ASP A O 1
ATOM 518 N N . LEU A 1 65 ? -13.241 9.471 16.631 1.00 88.62 65 LEU A N 1
ATOM 519 C CA . LEU A 1 65 ? -14.636 9.618 16.187 1.00 88.62 65 LEU A CA 1
ATOM 520 C C . LEU A 1 65 ? -15.650 9.703 17.335 1.00 88.62 65 LEU A C 1
ATOM 522 O O . LEU A 1 65 ? -16.681 10.354 17.182 1.00 88.62 65 LEU A O 1
ATOM 526 N N . ASP A 1 66 ? -15.351 9.077 18.473 1.00 88.56 66 ASP A N 1
ATOM 527 C CA . ASP A 1 66 ? -16.216 9.044 19.652 1.00 88.56 66 ASP A CA 1
ATOM 528 C C . ASP A 1 66 ? -15.934 10.225 20.604 1.00 88.56 66 ASP A C 1
ATOM 530 O O . ASP A 1 66 ? -16.541 10.312 21.672 1.00 88.56 66 ASP A O 1
ATOM 534 N N . GLN A 1 67 ? -15.049 11.153 20.202 1.00 91.06 67 GLN A N 1
ATOM 535 C CA . GLN A 1 67 ? -14.488 12.254 21.002 1.00 91.06 67 GLN A CA 1
ATOM 536 C C . GLN A 1 67 ? -13.559 11.801 22.141 1.00 91.06 67 GLN A C 1
ATOM 538 O O . GLN A 1 67 ? -13.128 12.622 22.959 1.00 91.06 67 GLN A O 1
ATOM 543 N N . ASP A 1 68 ? -13.179 10.524 22.184 1.00 94.19 68 ASP A N 1
ATOM 544 C CA . ASP A 1 68 ? -12.206 10.024 23.147 1.00 94.19 68 ASP A CA 1
ATOM 545 C C . ASP A 1 68 ? -10.790 10.478 22.768 1.00 94.19 68 ASP A C 1
ATOM 547 O O . ASP A 1 68 ? -10.433 10.612 21.597 1.00 94.19 68 ASP A O 1
ATOM 551 N N . THR A 1 69 ? -9.941 10.700 23.771 1.00 95.81 69 THR A N 1
ATOM 552 C CA . THR A 1 69 ? -8.534 11.047 23.557 1.00 95.81 69 THR A CA 1
ATOM 553 C C . THR A 1 69 ? -7.701 9.785 23.350 1.00 95.81 69 THR A C 1
ATOM 555 O O . THR A 1 69 ? -7.335 9.102 24.313 1.00 95.81 69 THR A O 1
ATOM 558 N N . VAL A 1 70 ? -7.342 9.509 22.099 1.00 96.50 70 VAL A N 1
ATOM 559 C CA . VAL A 1 70 ? -6.327 8.511 21.758 1.00 96.50 70 VAL A CA 1
ATOM 560 C C . VAL A 1 70 ? -4.934 9.083 22.010 1.00 96.50 70 VAL A C 1
ATOM 562 O O . VAL A 1 70 ? -4.624 10.213 21.621 1.00 96.50 70 VAL A O 1
ATOM 565 N N . VAL A 1 71 ? -4.083 8.296 22.669 1.00 97.62 71 VAL A N 1
ATOM 566 C CA . VAL A 1 71 ? -2.679 8.634 22.902 1.00 97.62 71 VAL A CA 1
ATOM 567 C C . VAL A 1 71 ? -1.765 7.596 22.275 1.00 97.62 71 VAL A C 1
ATOM 569 O O . VAL A 1 71 ? -1.611 6.497 22.804 1.00 97.62 71 VAL A O 1
ATOM 572 N N . TYR A 1 72 ? -1.116 7.966 21.177 1.00 97.56 72 TYR A N 1
ATOM 573 C CA . TYR A 1 72 ? -0.076 7.148 20.560 1.00 97.56 72 TYR A CA 1
ATOM 574 C C . TYR A 1 72 ? 1.221 7.306 21.341 1.00 97.56 72 TYR A C 1
ATOM 576 O O . TYR A 1 72 ? 1.631 8.435 21.629 1.00 97.56 72 TYR A O 1
ATOM 584 N N . THR A 1 73 ? 1.856 6.195 21.697 1.00 96.81 73 THR A N 1
ATOM 585 C CA . THR A 1 73 ? 3.065 6.202 22.521 1.00 96.81 73 THR A CA 1
ATOM 586 C C . THR A 1 73 ? 4.233 5.523 21.826 1.00 96.81 73 THR A C 1
ATOM 588 O O . THR A 1 73 ? 4.069 4.542 21.097 1.00 96.81 73 THR A O 1
ATOM 591 N N . ARG A 1 74 ? 5.433 6.056 22.071 1.00 95.44 74 ARG A N 1
ATOM 592 C CA . ARG A 1 74 ? 6.704 5.414 21.731 1.00 95.44 74 ARG A CA 1
ATOM 593 C C . ARG A 1 74 ? 7.714 5.633 22.850 1.00 95.44 74 ARG A C 1
ATOM 595 O O . ARG A 1 74 ? 7.921 6.769 23.281 1.00 95.44 74 ARG A O 1
ATOM 602 N N . THR A 1 75 ? 8.330 4.551 23.316 1.00 95.31 75 THR A N 1
ATOM 603 C CA . THR A 1 75 ? 9.424 4.611 24.295 1.00 95.31 75 THR A CA 1
ATOM 604 C C . THR A 1 75 ? 10.746 4.810 23.567 1.00 95.31 75 THR A C 1
ATOM 606 O O . THR A 1 75 ? 10.982 4.195 22.531 1.00 95.31 75 THR A O 1
ATOM 609 N N . ILE A 1 76 ? 11.603 5.670 24.105 1.00 95.69 76 ILE A N 1
ATOM 610 C CA . ILE A 1 76 ? 12.904 6.015 23.535 1.00 95.69 76 ILE A CA 1
ATOM 611 C C . ILE A 1 76 ? 13.966 6.042 24.632 1.00 95.69 76 ILE A C 1
ATOM 613 O O . ILE A 1 76 ? 13.651 6.296 25.796 1.00 95.69 76 ILE A O 1
ATOM 617 N N . THR A 1 77 ? 15.226 5.862 24.250 1.00 95.69 77 THR A N 1
ATOM 618 C CA . THR A 1 77 ? 16.375 6.008 25.151 1.00 95.69 77 THR A CA 1
ATOM 619 C C . THR A 1 77 ? 17.252 7.136 24.638 1.00 95.69 77 THR A C 1
ATOM 621 O O . THR A 1 77 ? 17.777 7.046 23.534 1.00 95.69 77 THR A O 1
ATOM 624 N N . LEU A 1 78 ? 17.432 8.189 25.435 1.00 96.81 78 LEU A N 1
ATOM 625 C CA . LEU A 1 78 ? 18.343 9.283 25.109 1.00 96.81 78 LEU A CA 1
ATOM 626 C C . LEU A 1 78 ? 19.654 9.111 25.869 1.00 96.81 78 LEU A C 1
ATOM 628 O O . LEU A 1 78 ? 19.656 8.896 27.082 1.00 96.81 78 LEU A O 1
ATOM 632 N N . GLY A 1 79 ? 20.770 9.236 25.154 1.00 96.38 79 GLY A N 1
ATOM 633 C CA . GLY A 1 79 ? 22.100 9.260 25.754 1.00 96.38 79 GLY A CA 1
ATOM 634 C C . GLY A 1 79 ? 22.377 10.539 26.566 1.00 96.38 79 GLY A C 1
ATOM 635 O O . GLY A 1 79 ? 21.640 11.529 26.469 1.00 96.38 79 GLY A O 1
ATOM 636 N N . PRO A 1 80 ? 23.459 10.549 27.359 1.00 95.94 80 PRO A N 1
ATOM 637 C CA . PRO A 1 80 ? 23.869 11.717 28.127 1.00 95.94 80 PRO A CA 1
ATOM 638 C C . PRO A 1 80 ? 24.344 12.827 27.187 1.00 95.94 80 PRO A C 1
ATOM 640 O O . PRO A 1 80 ? 25.154 12.573 26.297 1.00 95.94 80 PRO A O 1
ATOM 643 N N . GLN A 1 81 ? 23.836 14.050 27.367 1.00 95.44 81 GLN A N 1
ATOM 644 C CA . GLN A 1 81 ? 24.106 15.192 26.472 1.00 95.44 81 GLN A CA 1
ATOM 645 C C . GLN A 1 81 ? 23.851 14.899 24.979 1.00 95.44 81 GLN A C 1
ATOM 647 O O . GLN A 1 81 ? 24.423 15.546 24.099 1.00 95.44 81 GLN A O 1
ATOM 652 N N . ALA A 1 82 ? 23.041 13.881 24.673 1.00 95.94 82 ALA A N 1
ATOM 653 C CA . ALA A 1 82 ? 22.821 13.450 23.305 1.00 95.94 82 ALA A CA 1
ATOM 654 C C . ALA A 1 82 ? 21.826 14.371 22.598 1.00 95.94 82 ALA A C 1
ATOM 656 O O . ALA A 1 82 ? 20.838 14.823 23.184 1.00 95.94 82 ALA A O 1
ATOM 657 N N . ARG A 1 83 ? 22.077 14.588 21.309 1.00 96.75 83 ARG A N 1
ATOM 658 C CA . ARG A 1 83 ? 21.085 15.081 20.358 1.00 96.75 83 ARG A CA 1
ATOM 659 C C . ARG A 1 83 ? 20.683 13.917 19.485 1.00 96.75 83 ARG A C 1
ATOM 661 O O . ARG A 1 83 ? 21.554 13.311 18.864 1.00 96.75 83 ARG A O 1
ATOM 668 N N . ASP A 1 84 ? 19.397 13.624 19.445 1.00 96.06 84 ASP A N 1
ATOM 669 C CA . ASP A 1 84 ? 18.883 12.507 18.669 1.00 96.06 84 ASP A CA 1
ATOM 670 C C . ASP A 1 84 ? 17.650 12.927 17.875 1.00 96.06 84 ASP A C 1
ATOM 672 O O . ASP A 1 84 ? 16.938 13.867 18.243 1.00 96.06 84 ASP A O 1
ATOM 676 N N . ASN A 1 85 ? 17.411 12.242 16.763 1.00 96.12 85 ASN A N 1
ATOM 677 C CA . ASN A 1 85 ? 16.191 12.402 15.996 1.00 96.12 85 ASN A CA 1
ATOM 678 C C . ASN A 1 85 ? 15.466 11.068 15.944 1.00 96.12 85 ASN A C 1
ATOM 680 O O . ASN A 1 85 ? 16.021 10.062 15.508 1.00 96.12 85 ASN A O 1
ATOM 684 N N . VAL A 1 86 ? 14.205 11.076 16.352 1.00 96.38 86 VAL A N 1
ATOM 685 C CA . VAL A 1 86 ? 13.418 9.859 16.490 1.00 96.38 86 VAL A CA 1
ATOM 686 C C . VAL A 1 86 ? 12.141 9.988 15.681 1.00 96.38 86 VAL A C 1
ATOM 688 O O . VAL A 1 86 ? 11.466 11.018 15.705 1.00 96.38 86 VAL A O 1
ATOM 691 N N . TRP A 1 87 ? 11.801 8.927 14.959 1.00 96.88 87 TRP A N 1
ATOM 692 C CA . TRP A 1 87 ? 10.497 8.810 14.324 1.00 96.88 87 TRP A CA 1
ATOM 693 C C . TRP A 1 87 ? 9.444 8.448 15.372 1.00 96.88 87 TRP A C 1
ATOM 695 O O . TRP A 1 87 ? 9.701 7.690 16.296 1.00 96.88 87 TRP A O 1
ATOM 705 N N . VAL A 1 88 ? 8.229 8.948 15.259 1.00 97.00 88 VAL A N 1
ATOM 706 C CA . VAL A 1 88 ? 7.075 8.423 16.001 1.00 97.00 88 VAL A CA 1
ATOM 707 C C . VAL A 1 88 ? 5.906 8.306 15.042 1.00 97.00 88 VAL A C 1
ATOM 709 O O . VAL A 1 88 ? 5.875 8.979 14.016 1.00 97.00 88 VAL A O 1
ATOM 712 N N . TYR A 1 89 ? 4.960 7.426 15.340 1.00 97.00 89 TYR A N 1
ATOM 713 C CA . TYR A 1 89 ? 3.894 7.080 14.407 1.00 97.00 89 TYR A CA 1
ATOM 714 C C . TYR A 1 89 ? 2.541 7.360 15.045 1.00 97.00 89 TYR A C 1
ATOM 716 O O . TYR A 1 89 ? 2.358 7.165 16.242 1.00 97.00 89 TYR A O 1
ATOM 724 N N . PHE A 1 90 ? 1.586 7.822 14.253 1.00 97.31 90 PHE A N 1
ATOM 725 C CA . PHE A 1 90 ? 0.197 7.988 14.675 1.00 97.31 90 PHE A CA 1
ATOM 726 C C . PHE A 1 90 ? -0.727 7.859 13.467 1.00 97.31 90 PHE A C 1
ATOM 728 O O . PHE A 1 90 ? -0.258 7.878 12.329 1.00 97.31 90 PHE A O 1
ATOM 735 N N . GLN A 1 91 ? -2.032 7.742 13.691 1.00 96.19 91 GLN A N 1
ATOM 736 C CA . GLN A 1 91 ? -3.017 7.838 12.614 1.00 96.19 91 GLN A CA 1
ATOM 737 C C . GLN A 1 91 ? -3.821 9.126 12.781 1.00 96.19 91 GLN A C 1
ATOM 739 O O . GLN A 1 91 ? -4.439 9.313 13.834 1.00 96.19 91 GLN A O 1
ATOM 744 N N . PRO A 1 92 ? -3.808 10.026 11.783 1.00 95.62 92 PRO A N 1
ATOM 745 C CA . PRO A 1 92 ? -4.625 11.228 11.795 1.00 95.62 92 PRO A CA 1
ATOM 746 C C . PRO A 1 92 ? -6.094 10.884 12.034 1.00 95.62 92 PRO A C 1
ATOM 748 O O . PRO A 1 92 ? -6.706 10.154 11.260 1.00 95.62 92 PRO A O 1
ATOM 751 N N . GLN A 1 93 ? -6.666 11.404 13.116 1.00 92.25 93 GLN A N 1
ATOM 752 C CA . GLN A 1 93 ? -8.085 11.210 13.373 1.00 92.25 93 GLN A CA 1
ATOM 753 C C . GLN A 1 93 ? -8.914 12.108 12.448 1.00 92.25 93 GLN A C 1
ATOM 755 O O . GLN A 1 93 ? -8.501 13.236 12.163 1.00 92.25 93 GLN A O 1
ATOM 760 N N . PRO A 1 94 ? -10.070 11.633 11.962 1.00 85.62 94 PRO A N 1
ATOM 761 C CA . PRO A 1 94 ? -10.822 12.333 10.924 1.00 85.62 94 PRO A CA 1
ATOM 762 C C . PRO A 1 94 ? -11.776 13.411 11.437 1.00 85.62 94 PRO A C 1
ATOM 764 O O . PRO A 1 94 ? -12.576 13.945 10.671 1.00 85.62 94 PRO A O 1
ATOM 767 N N . THR A 1 95 ? -11.711 13.721 12.729 1.00 83.88 95 THR A N 1
ATOM 768 C CA . THR A 1 95 ? -12.487 14.793 13.345 1.00 83.88 95 THR A CA 1
ATOM 769 C C . THR A 1 95 ? -12.130 16.140 12.709 1.00 83.88 95 THR A C 1
ATOM 771 O O . THR A 1 95 ? -10.978 16.382 12.355 1.00 83.88 95 THR A O 1
ATOM 774 N N . ASN A 1 96 ? -13.124 17.021 12.544 1.00 83.50 96 ASN A N 1
ATOM 775 C CA . ASN A 1 96 ? -12.947 18.374 11.991 1.00 83.50 96 ASN A CA 1
ATOM 776 C C . ASN A 1 96 ? -12.251 18.411 10.610 1.00 83.50 96 ASN A C 1
ATOM 778 O O . ASN A 1 96 ? -11.320 19.187 10.408 1.00 83.50 96 ASN A O 1
ATOM 782 N N . ASP A 1 97 ? -12.679 17.552 9.676 1.00 83.44 97 ASP A N 1
ATOM 783 C CA . ASP A 1 97 ? -12.089 17.387 8.333 1.00 83.44 97 ASP A CA 1
ATOM 784 C C . ASP A 1 97 ? -10.633 16.856 8.306 1.00 83.44 97 ASP A C 1
ATOM 786 O O . ASP A 1 97 ? -10.000 16.819 7.246 1.00 83.44 97 ASP A O 1
ATOM 790 N N . GLY A 1 98 ? -10.108 16.370 9.438 1.00 88.56 98 GLY A N 1
ATOM 791 C CA . GLY A 1 98 ? -8.747 15.844 9.581 1.00 88.56 98 GLY A CA 1
ATOM 792 C C . GLY A 1 98 ? -7.770 16.853 10.199 1.00 88.56 98 GLY A C 1
ATOM 793 O O . GLY A 1 98 ? -8.156 17.752 10.943 1.00 88.56 98 GLY A O 1
ATOM 794 N N . LEU A 1 99 ? -6.464 16.709 9.925 1.00 92.12 99 LEU A N 1
ATOM 795 C CA . LEU A 1 99 ? -5.480 17.677 10.429 1.00 92.12 99 LEU A CA 1
ATOM 796 C C . LEU A 1 99 ? -5.609 19.008 9.675 1.00 92.12 99 LEU A C 1
ATOM 798 O O . LEU A 1 99 ? -5.705 18.993 8.442 1.00 92.12 99 LEU A O 1
ATOM 802 N N . PRO A 1 100 ? -5.536 20.153 10.378 1.00 89.25 100 PRO A N 1
ATOM 803 C CA . PRO A 1 100 ? -5.663 21.462 9.757 1.00 89.25 100 PRO A CA 1
ATOM 804 C C . PRO A 1 100 ? -4.527 21.694 8.753 1.00 89.25 100 PRO A C 1
ATOM 806 O O . PRO A 1 100 ? -3.347 21.658 9.104 1.00 89.25 100 PRO A O 1
ATOM 809 N N . GLY A 1 101 ? -4.897 21.935 7.493 1.00 83.88 101 GLY A N 1
ATOM 810 C CA . GLY A 1 101 ? -3.948 22.260 6.430 1.00 83.88 101 GLY A CA 1
ATOM 811 C C . GLY A 1 101 ? -3.358 23.664 6.549 1.00 83.88 101 GLY A C 1
ATOM 812 O O . GLY A 1 101 ? -3.785 24.466 7.377 1.00 83.88 101 GLY A O 1
ATOM 813 N N . GLY A 1 102 ? -2.399 23.997 5.677 1.00 74.44 102 GLY A N 1
ATOM 814 C CA . GLY A 1 102 ? -1.692 25.289 5.708 1.00 74.44 102 GLY A CA 1
ATOM 815 C C . GLY A 1 102 ? -2.570 26.537 5.510 1.00 74.44 102 GLY A C 1
ATOM 816 O O . GLY A 1 102 ? -2.102 27.646 5.740 1.00 74.44 102 GLY A O 1
ATOM 817 N N . THR A 1 103 ? -3.825 26.368 5.090 1.00 77.00 103 THR A N 1
ATOM 818 C CA . THR A 1 103 ? -4.827 27.436 4.939 1.00 77.00 103 THR A CA 1
ATOM 819 C C . THR A 1 103 ? -5.841 27.483 6.085 1.00 77.00 103 THR A C 1
ATOM 821 O O . THR A 1 103 ? -6.705 28.357 6.088 1.00 77.00 103 THR A O 1
ATOM 824 N N . SER A 1 104 ? -5.788 26.540 7.031 1.00 80.31 104 SER A N 1
ATOM 825 C CA . SER A 1 104 ? -6.709 26.496 8.167 1.00 80.31 104 SER A CA 1
ATOM 826 C C . SER A 1 104 ? -6.409 27.620 9.158 1.00 80.31 104 SER A C 1
ATOM 828 O O . SER A 1 104 ? -5.250 27.936 9.421 1.00 80.31 104 SER A O 1
ATOM 830 N N . ALA A 1 105 ? -7.461 28.202 9.740 1.00 75.81 105 ALA A N 1
ATOM 831 C CA . ALA A 1 105 ? -7.326 29.183 10.816 1.00 75.81 105 ALA A CA 1
ATOM 832 C C . ALA A 1 105 ? -6.852 28.542 12.133 1.00 75.81 105 ALA A C 1
ATOM 834 O O . ALA A 1 105 ? -6.266 29.228 12.967 1.00 75.81 105 ALA A O 1
ATOM 835 N N . THR A 1 106 ? -7.096 27.239 12.314 1.00 85.44 106 THR A N 1
ATOM 836 C CA . THR A 1 106 ? -6.699 26.493 13.511 1.00 85.44 106 THR A CA 1
ATOM 837 C C . THR A 1 106 ? -5.241 26.046 13.394 1.00 85.44 106 THR A C 1
ATOM 839 O O . THR A 1 106 ? -4.920 25.271 12.488 1.00 85.44 106 THR A O 1
ATOM 842 N N . PRO A 1 107 ? -4.347 26.469 14.305 1.00 88.88 107 PRO A N 1
ATOM 843 C CA . PRO A 1 107 ? -2.971 25.990 14.333 1.00 88.88 107 PRO A CA 1
ATOM 844 C C . PRO A 1 107 ? -2.890 24.468 14.501 1.00 88.88 107 PRO A C 1
ATOM 846 O O . PRO A 1 107 ? -3.557 23.877 15.351 1.00 88.88 107 PRO A O 1
ATOM 849 N N . LEU A 1 108 ? -1.991 23.822 13.753 1.00 92.56 108 LEU A N 1
ATOM 850 C CA . LEU A 1 108 ? -1.753 22.376 13.854 1.00 92.56 108 LEU A CA 1
ATOM 851 C C . LEU A 1 108 ? -1.411 21.923 15.283 1.00 92.56 108 LEU A C 1
ATOM 853 O O . LEU A 1 108 ? -1.858 20.863 15.710 1.00 92.56 108 LEU A O 1
ATOM 857 N N . GLY A 1 109 ? -0.683 22.745 16.046 1.00 92.56 109 GLY A N 1
ATOM 858 C CA . GLY A 1 109 ? -0.317 22.458 17.439 1.00 92.56 109 GLY A CA 1
ATOM 859 C C . GLY A 1 109 ? -1.473 22.477 18.448 1.00 92.56 109 GLY A C 1
ATOM 860 O O . GLY A 1 109 ? -1.266 22.052 19.590 1.00 92.56 109 GLY A O 1
ATOM 861 N N . ASP A 1 110 ? -2.659 22.950 18.053 1.00 91.19 110 ASP A N 1
ATOM 862 C CA . ASP A 1 110 ? -3.861 22.931 18.896 1.00 91.19 110 ASP A CA 1
ATOM 863 C C . ASP A 1 110 ? -4.632 21.614 18.745 1.00 91.19 110 ASP A C 1
ATOM 865 O O . ASP A 1 110 ? -5.188 21.106 19.724 1.00 91.19 110 ASP A O 1
ATOM 869 N N . VAL A 1 111 ? -4.597 21.031 17.542 1.00 92.06 111 VAL A N 1
ATOM 870 C CA . VAL A 1 111 ? -5.228 19.742 17.213 1.00 92.06 111 VAL A CA 1
ATOM 871 C C . VAL A 1 111 ? -4.294 18.570 17.522 1.00 92.06 111 VAL A C 1
ATOM 873 O O . VAL A 1 111 ? -4.723 17.572 18.097 1.00 92.06 111 VAL A O 1
ATOM 876 N N . LEU A 1 112 ? -3.009 18.688 17.175 1.00 95.56 112 LEU A N 1
ATOM 877 C CA . LEU A 1 112 ? -2.002 17.644 17.357 1.00 95.56 112 LEU A CA 1
ATOM 878 C C . LEU A 1 112 ? -1.071 18.003 18.519 1.00 95.56 112 LEU A C 1
ATOM 880 O O . LEU A 1 112 ? -0.145 18.806 18.384 1.00 95.56 112 LEU A O 1
ATOM 884 N N . LYS A 1 113 ? -1.312 17.399 19.684 1.00 97.12 113 LYS A N 1
ATOM 885 C CA . LYS A 1 113 ? -0.548 17.688 20.903 1.00 97.12 113 LYS A CA 1
ATOM 886 C C . LYS A 1 113 ? 0.542 16.643 21.111 1.00 97.12 113 LYS A C 1
ATOM 888 O O . LYS A 1 113 ? 0.244 15.477 21.364 1.00 97.12 113 LYS A O 1
ATOM 893 N N . VAL A 1 114 ? 1.802 17.072 21.039 1.00 98.00 114 VAL A N 1
ATOM 894 C CA . VAL A 1 114 ? 2.974 16.200 21.201 1.00 98.00 114 VAL A CA 1
ATOM 895 C C . VAL A 1 114 ? 3.707 16.538 22.496 1.00 98.00 114 VAL A C 1
ATOM 897 O O . VAL A 1 114 ? 4.055 17.691 22.767 1.00 98.00 114 VAL A O 1
ATOM 900 N N . HIS A 1 115 ? 3.927 15.521 23.320 1.00 98.06 115 HIS A N 1
ATOM 901 C CA . HIS A 1 115 ? 4.466 15.660 24.666 1.00 98.06 115 HIS A CA 1
ATOM 902 C C . HIS A 1 115 ? 5.548 14.616 24.936 1.00 98.06 115 HIS A C 1
ATOM 904 O O . HIS A 1 115 ? 5.456 13.481 24.476 1.00 98.06 115 HIS A O 1
ATOM 910 N N . LEU A 1 116 ? 6.537 14.996 25.738 1.00 97.69 116 LEU A N 1
ATOM 911 C CA . LEU A 1 116 ? 7.539 14.101 26.297 1.00 97.69 116 LEU A CA 1
ATOM 912 C C . LEU A 1 116 ? 7.187 13.805 27.757 1.00 97.69 116 LEU A C 1
ATOM 914 O O . LEU A 1 116 ? 6.957 14.727 28.546 1.00 97.69 116 LEU A O 1
ATOM 918 N N . TYR A 1 117 ? 7.159 12.527 28.108 1.00 97.69 117 TYR A N 1
ATOM 919 C CA . TYR A 1 117 ? 6.916 12.011 29.449 1.00 97.69 117 TYR A CA 1
ATOM 920 C C . TYR A 1 117 ? 8.099 11.164 29.925 1.00 97.69 117 TYR A C 1
ATOM 922 O O . TYR A 1 117 ? 8.960 10.765 29.139 1.00 97.69 117 TYR A O 1
ATOM 930 N N . ASP A 1 118 ? 8.139 10.876 31.224 1.00 96.06 118 ASP A N 1
ATOM 931 C CA . ASP A 1 118 ? 9.001 9.823 31.761 1.00 96.06 118 ASP A CA 1
ATOM 932 C C . ASP A 1 118 ? 8.664 8.440 31.165 1.00 96.06 118 ASP A C 1
ATOM 934 O O . ASP A 1 118 ? 7.615 8.247 30.549 1.00 96.06 118 ASP A O 1
ATOM 938 N N . LYS A 1 119 ? 9.541 7.447 31.374 1.00 94.75 119 LYS A N 1
ATOM 939 C CA . LYS A 1 119 ? 9.327 6.049 30.944 1.00 94.75 119 LYS A CA 1
ATOM 940 C C . LYS A 1 119 ? 7.953 5.486 31.339 1.00 94.75 119 LYS A C 1
ATOM 942 O O . LYS A 1 119 ? 7.380 4.681 30.614 1.00 94.75 119 LYS A O 1
ATOM 947 N N . ALA A 1 120 ? 7.424 5.889 32.498 1.00 94.94 120 ALA A N 1
ATOM 948 C CA . ALA A 1 120 ? 6.131 5.424 32.999 1.00 94.94 120 ALA A CA 1
ATOM 949 C C . ALA A 1 120 ? 4.925 6.118 32.336 1.00 94.94 120 ALA A C 1
ATOM 951 O O . ALA A 1 120 ? 3.789 5.725 32.605 1.00 94.94 120 ALA A O 1
ATOM 952 N N . GLY A 1 121 ? 5.147 7.158 31.526 1.00 94.69 121 GLY A N 1
ATOM 953 C CA . GLY A 1 121 ? 4.094 7.963 30.911 1.00 94.69 121 GLY A CA 1
ATOM 954 C C . GLY A 1 121 ? 3.303 8.817 31.908 1.00 94.69 121 GLY A C 1
ATOM 955 O O . GLY A 1 121 ? 2.210 9.280 31.576 1.00 94.69 121 GLY A O 1
ATOM 956 N N . LYS A 1 122 ? 3.806 8.998 33.139 1.00 95.44 122 LYS A N 1
ATOM 957 C CA . LYS A 1 122 ? 3.097 9.638 34.262 1.00 95.44 122 LYS A CA 1
ATOM 958 C C . LYS A 1 122 ? 3.533 11.079 34.472 1.00 95.44 122 LYS A C 1
ATOM 960 O O . LYS A 1 122 ? 2.687 11.953 34.654 1.00 95.44 122 LYS A O 1
ATOM 965 N N . LYS A 1 123 ? 4.841 11.339 34.464 1.00 95.81 123 LYS A N 1
ATOM 966 C CA . LYS A 1 123 ? 5.386 12.681 34.683 1.00 95.81 123 LYS A CA 1
ATOM 967 C C . LYS A 1 123 ? 5.590 13.377 33.346 1.00 95.81 123 LYS A C 1
ATOM 969 O O . LYS A 1 123 ? 6.407 12.938 32.542 1.00 95.81 123 LYS A O 1
ATOM 974 N N . HIS A 1 124 ? 4.861 14.469 33.123 1.00 96.44 124 HIS A N 1
ATOM 975 C CA . HIS A 1 124 ? 5.092 15.350 31.978 1.00 96.44 124 HIS A CA 1
ATOM 976 C C . HIS A 1 124 ? 6.461 16.027 32.126 1.00 96.44 124 HIS A C 1
ATOM 978 O O . HIS A 1 124 ? 6.762 16.588 33.180 1.00 96.44 124 HIS A O 1
ATOM 984 N N . ILE A 1 125 ? 7.295 15.919 31.093 1.00 96.62 125 ILE A N 1
ATOM 985 C CA . ILE A 1 125 ? 8.645 16.492 31.056 1.00 96.62 125 ILE A CA 1
ATOM 986 C C . ILE A 1 125 ? 8.636 17.771 30.223 1.00 96.62 125 ILE A C 1
ATOM 988 O O . ILE A 1 125 ? 9.011 18.828 30.716 1.00 96.62 125 ILE A O 1
ATOM 992 N N . ALA A 1 126 ? 8.175 17.689 28.971 1.00 96.94 126 ALA A N 1
ATOM 993 C CA . ALA A 1 126 ? 8.171 18.821 28.048 1.00 96.94 126 ALA A CA 1
ATOM 994 C C . ALA A 1 126 ? 7.007 18.741 27.051 1.00 96.94 126 ALA A C 1
ATOM 996 O O . ALA A 1 126 ? 6.545 17.658 26.686 1.00 96.94 126 ALA A O 1
ATOM 997 N N . LYS A 1 127 ? 6.489 19.891 26.606 1.00 97.00 127 LYS A N 1
ATOM 998 C CA . LYS A 1 127 ? 5.669 19.965 25.384 1.00 97.00 127 LYS A CA 1
ATOM 999 C C . LYS A 1 127 ? 6.638 20.084 24.211 1.00 97.00 127 LYS A C 1
ATOM 1001 O O . LYS A 1 127 ? 7.539 20.913 24.277 1.00 97.00 127 LYS A O 1
ATOM 1006 N N . LEU A 1 128 ? 6.450 19.285 23.167 1.00 97.75 128 LEU A N 1
ATOM 1007 C CA . LEU A 1 128 ? 7.277 19.333 21.963 1.00 97.75 128 LEU A CA 1
ATOM 1008 C C . LEU A 1 128 ? 6.542 20.204 20.934 1.00 97.75 128 LEU A C 1
ATOM 1010 O O . LEU A 1 128 ? 5.572 19.735 20.335 1.00 97.75 128 LEU A O 1
ATOM 1014 N N . PRO A 1 129 ? 6.900 21.493 20.775 1.00 97.25 129 PRO A N 1
ATOM 1015 C CA . PRO A 1 129 ? 6.190 22.374 19.861 1.00 97.25 129 PRO A CA 1
ATOM 1016 C C . PRO A 1 129 ? 6.325 21.883 18.419 1.00 97.25 129 PRO A C 1
ATOM 1018 O O . PRO A 1 129 ? 7.387 21.417 18.001 1.00 97.25 129 PRO A O 1
ATOM 1021 N N . ILE A 1 130 ? 5.244 22.029 17.656 1.00 95.88 130 ILE A N 1
ATOM 1022 C CA . ILE A 1 130 ? 5.259 21.850 16.206 1.00 95.88 130 ILE A CA 1
ATOM 1023 C C . ILE A 1 130 ? 5.779 23.142 15.587 1.00 95.88 130 ILE A C 1
ATOM 1025 O O . ILE A 1 130 ? 5.215 24.211 15.826 1.00 95.88 130 ILE A O 1
ATOM 1029 N N . GLN A 1 131 ? 6.881 23.060 14.841 1.00 93.06 131 GLN A N 1
ATOM 1030 C CA . GLN A 1 131 ? 7.454 24.232 14.185 1.00 93.06 131 GLN A CA 1
ATOM 1031 C C . GLN A 1 131 ? 6.469 24.800 13.155 1.00 93.06 131 GLN A C 1
ATOM 1033 O O . GLN A 1 131 ? 5.790 24.050 12.460 1.00 93.06 131 GLN A O 1
ATOM 1038 N N . SER A 1 132 ? 6.415 26.125 13.011 1.00 83.94 132 SER A N 1
ATOM 1039 C CA . SER A 1 132 ? 5.508 26.802 12.067 1.00 83.94 132 SER A CA 1
ATOM 1040 C C . SER A 1 132 ? 5.766 26.452 10.597 1.00 83.94 132 SER A C 1
ATOM 1042 O O . SER A 1 132 ? 4.912 26.679 9.743 1.00 83.94 132 SER A O 1
ATOM 1044 N N . THR A 1 133 ? 6.942 25.903 10.293 1.00 87.69 133 THR A N 1
ATOM 1045 C CA . THR A 1 133 ? 7.310 25.389 8.972 1.00 87.69 133 THR A CA 1
ATOM 1046 C C . THR A 1 133 ? 6.682 24.032 8.664 1.00 87.69 133 THR A C 1
ATOM 1048 O O . THR A 1 133 ? 6.594 23.670 7.492 1.00 87.69 133 THR A O 1
ATOM 1051 N N . VAL A 1 134 ? 6.240 23.285 9.682 1.00 88.56 134 VAL A N 1
ATOM 1052 C CA . VAL A 1 134 ? 5.578 21.990 9.506 1.00 88.56 134 VAL A CA 1
ATOM 1053 C C . VAL A 1 134 ? 4.161 22.231 9.001 1.00 88.56 134 VAL A C 1
ATOM 1055 O O . VAL A 1 134 ? 3.334 22.844 9.674 1.00 88.56 134 VAL A O 1
ATOM 1058 N N . LYS A 1 135 ? 3.885 21.730 7.799 1.00 91.62 135 LYS A N 1
ATOM 1059 C CA . LYS A 1 135 ? 2.559 21.749 7.179 1.00 91.62 135 LYS A CA 1
ATOM 1060 C C . LYS A 1 135 ? 1.915 20.371 7.307 1.00 91.62 135 LYS A C 1
ATOM 1062 O O . LYS A 1 135 ? 2.619 19.374 7.413 1.00 91.62 135 LYS A O 1
ATOM 1067 N N . ALA A 1 136 ? 0.588 20.330 7.274 1.00 93.56 136 ALA A N 1
ATOM 1068 C CA . ALA A 1 136 ? -0.182 19.096 7.174 1.00 93.56 136 ALA A CA 1
ATOM 1069 C C . ALA A 1 136 ? -1.020 19.134 5.888 1.00 93.56 136 ALA A C 1
ATOM 1071 O O . ALA A 1 136 ? -2.171 19.557 5.877 1.00 93.56 136 ALA A O 1
ATOM 1072 N N . ASN A 1 137 ? -0.428 18.714 4.777 1.00 94.06 137 ASN A N 1
ATOM 1073 C CA . ASN A 1 137 ? -1.082 18.642 3.479 1.00 94.06 137 ASN A CA 1
ATOM 1074 C C . ASN A 1 137 ? -1.713 17.254 3.319 1.00 94.06 137 ASN A C 1
ATOM 1076 O O . ASN A 1 137 ? -1.012 16.268 3.085 1.00 94.06 137 ASN A O 1
ATOM 1080 N N . SER A 1 138 ? -3.036 17.170 3.463 1.00 94.00 138 SER A N 1
ATOM 1081 C CA . SER A 1 138 ? -3.755 15.936 3.140 1.00 94.00 138 SER A CA 1
ATOM 1082 C C . SER A 1 138 ? -3.682 15.691 1.632 1.00 94.00 138 SER A C 1
ATOM 1084 O O . SER A 1 138 ? -4.013 16.570 0.842 1.00 94.00 138 SER A O 1
ATOM 1086 N N . LEU A 1 139 ? -3.244 14.501 1.229 1.00 93.56 139 LEU A N 1
ATOM 1087 C CA . LEU A 1 139 ? -3.131 14.115 -0.183 1.00 93.56 139 LEU A CA 1
ATOM 1088 C C . LEU A 1 139 ? -4.453 13.657 -0.805 1.00 93.56 139 LEU A C 1
ATOM 1090 O O . LEU A 1 139 ? -4.526 13.475 -2.017 1.00 93.56 139 LEU A O 1
ATOM 1094 N N . ASP A 1 140 ? -5.471 13.433 0.021 1.00 88.94 140 ASP A N 1
ATOM 1095 C CA . ASP A 1 140 ? -6.774 12.916 -0.394 1.00 88.94 140 ASP A CA 1
ATOM 1096 C C . ASP A 1 140 ? -7.897 13.909 -0.031 1.00 88.94 140 ASP A C 1
ATOM 1098 O O . ASP A 1 140 ? -9.016 13.508 0.316 1.00 88.94 140 ASP A O 1
ATOM 1102 N N . THR A 1 141 ? -7.605 15.218 -0.102 1.00 78.81 141 THR A N 1
ATOM 1103 C CA . THR A 1 141 ? -8.584 16.289 0.134 1.00 78.81 141 THR A CA 1
ATOM 1104 C C . THR A 1 141 ? -9.861 16.060 -0.670 1.00 78.81 141 THR A C 1
ATOM 1106 O O . THR A 1 141 ? -9.872 15.467 -1.748 1.00 78.81 141 THR A O 1
ATOM 1109 N N . GLY A 1 142 ? -10.993 16.470 -0.105 1.00 67.06 142 GLY A N 1
ATOM 1110 C CA . GLY A 1 142 ? -12.212 16.573 -0.887 1.00 67.06 142 GLY A CA 1
ATOM 1111 C C . GLY A 1 142 ? -12.208 17.904 -1.594 1.00 67.06 142 GLY A C 1
ATOM 1112 O O . GLY A 1 142 ? -12.675 18.871 -0.995 1.00 67.06 142 GLY A O 1
ATOM 1113 N N . GLY A 1 143 ? -11.703 17.961 -2.827 1.00 63.16 143 GLY A N 1
ATOM 1114 C CA . GLY A 1 143 ? -11.943 19.099 -3.703 1.00 63.16 143 GLY A CA 1
ATOM 1115 C C . GLY A 1 143 ? -13.422 19.476 -3.657 1.00 63.16 143 GLY A C 1
ATOM 1116 O O . GLY A 1 143 ? -14.296 18.678 -3.992 1.00 63.16 143 GLY A O 1
ATOM 1117 N N . SER A 1 144 ? -13.718 20.677 -3.170 1.00 49.72 144 SER A N 1
ATOM 1118 C CA . SER A 1 144 ? -15.078 21.179 -2.954 1.00 49.72 144 SER A CA 1
ATOM 1119 C C . SER A 1 144 ? -15.708 21.757 -4.228 1.00 49.72 144 SER A C 1
ATOM 1121 O O . SER A 1 144 ? -16.631 22.566 -4.152 1.00 49.72 144 SER A O 1
ATOM 1123 N N . GLY A 1 145 ? -15.229 21.367 -5.414 1.00 57.41 145 GLY A N 1
ATOM 1124 C CA . GLY A 1 145 ? -15.587 22.023 -6.668 1.00 57.41 145 GLY A CA 1
ATOM 1125 C C . GLY A 1 145 ? -15.780 21.087 -7.856 1.00 57.41 145 GLY A C 1
ATOM 1126 O O . GLY A 1 145 ? -15.363 19.936 -7.860 1.00 57.41 145 GLY A O 1
ATOM 1127 N N . LEU A 1 146 ? -16.374 21.649 -8.911 1.00 59.84 146 LEU A N 1
ATOM 1128 C CA . LEU A 1 146 ? -16.570 21.029 -10.230 1.00 59.84 146 LEU A CA 1
ATOM 1129 C C . LEU A 1 146 ? -15.251 20.648 -10.939 1.00 59.84 146 LEU A C 1
ATOM 1131 O O . LEU A 1 146 ? -15.279 19.993 -11.980 1.00 59.84 146 LEU A O 1
ATOM 1135 N N . GLY A 1 147 ? -14.099 21.063 -10.404 1.00 63.41 147 GLY A N 1
ATOM 1136 C CA . GLY A 1 147 ? -12.789 20.604 -10.850 1.00 63.41 147 GLY A CA 1
ATOM 1137 C C . GLY A 1 147 ? -12.493 19.240 -10.242 1.00 63.41 147 GLY A C 1
ATOM 1138 O O . GLY A 1 147 ? -12.170 19.155 -9.064 1.00 63.41 147 GLY A O 1
ATOM 1139 N N . GLY A 1 148 ? -12.625 18.175 -11.031 1.00 69.75 148 GLY A N 1
ATOM 1140 C CA . GLY A 1 148 ? -12.325 16.826 -10.565 1.00 69.75 148 GLY A CA 1
ATOM 1141 C C . GLY A 1 148 ? -10.861 16.685 -10.141 1.00 69.75 148 GLY A C 1
ATOM 1142 O O . GLY A 1 148 ? -9.950 16.863 -10.952 1.00 69.75 148 GLY A O 1
ATOM 1143 N N . GLU A 1 149 ? -10.642 16.385 -8.862 1.00 84.12 149 GLU A N 1
ATOM 1144 C CA . GLU A 1 149 ? -9.331 16.013 -8.335 1.00 84.12 149 GLU A CA 1
ATOM 1145 C C . GLU A 1 149 ? -9.055 14.541 -8.655 1.00 84.12 149 GLU A C 1
ATOM 1147 O O . GLU A 1 149 ? -9.893 13.667 -8.414 1.00 84.12 149 GLU A O 1
ATOM 1152 N N . ARG A 1 150 ? -7.865 14.262 -9.195 1.00 90.50 150 ARG A N 1
ATOM 1153 C CA . ARG A 1 150 ? -7.349 12.895 -9.291 1.00 90.50 150 ARG A CA 1
ATOM 1154 C C . ARG A 1 150 ? -6.730 12.508 -7.958 1.00 90.50 150 ARG A C 1
ATOM 1156 O O . ARG A 1 150 ? -6.176 13.346 -7.250 1.00 90.50 150 ARG A O 1
ATOM 1163 N N . ALA A 1 151 ? -6.760 11.219 -7.646 1.00 93.50 151 ALA A N 1
ATOM 1164 C CA . ALA A 1 151 ? -5.938 10.697 -6.566 1.00 93.50 151 ALA A CA 1
ATOM 1165 C C . ALA A 1 151 ? -4.443 10.911 -6.875 1.00 93.50 151 ALA A C 1
ATOM 1167 O O . ALA A 1 151 ? -4.040 10.972 -8.035 1.00 93.50 151 ALA A O 1
ATOM 1168 N N . VAL A 1 152 ? -3.615 11.003 -5.832 1.00 95.62 152 VAL A N 1
ATOM 1169 C CA . VAL A 1 152 ? -2.161 11.224 -5.950 1.00 95.62 152 VAL A CA 1
ATOM 1170 C C . VAL A 1 152 ? -1.404 9.950 -5.574 1.00 95.62 152 VAL A C 1
ATOM 1172 O O . VAL A 1 152 ? -1.761 9.315 -4.589 1.00 95.62 152 VAL A O 1
ATOM 1175 N N . LYS A 1 153 ? -0.355 9.570 -6.301 1.00 97.00 153 LYS A N 1
ATOM 1176 C CA . LYS A 1 153 ? 0.657 8.573 -5.925 1.00 97.00 153 LYS A CA 1
ATOM 1177 C C . LYS A 1 153 ? 1.835 9.258 -5.262 1.00 97.00 153 LYS A C 1
ATOM 1179 O O . LYS A 1 153 ? 2.332 10.245 -5.792 1.00 97.00 153 LYS A O 1
ATOM 1184 N N . VAL A 1 154 ? 2.327 8.702 -4.165 1.00 97.88 154 VAL A N 1
ATOM 1185 C CA . VAL A 1 154 ? 3.532 9.196 -3.492 1.00 97.88 154 VAL A CA 1
ATOM 1186 C C . VAL A 1 154 ? 4.718 8.313 -3.840 1.00 97.88 154 VAL A C 1
ATOM 1188 O O . VAL A 1 154 ? 4.707 7.111 -3.569 1.00 97.88 154 VAL A O 1
ATOM 1191 N N . VAL A 1 155 ? 5.756 8.931 -4.395 1.00 98.19 155 VAL A N 1
ATOM 1192 C CA . VAL A 1 155 ? 7.049 8.305 -4.658 1.00 98.19 155 VAL A CA 1
ATOM 1193 C C . VAL A 1 155 ? 8.106 8.978 -3.791 1.00 98.19 155 VAL A C 1
ATOM 1195 O O . VAL A 1 155 ? 8.416 10.149 -4.000 1.00 98.19 155 VAL A O 1
ATOM 1198 N N . LEU A 1 156 ? 8.699 8.253 -2.842 1.00 98.19 156 LEU A N 1
ATOM 1199 C CA . LEU A 1 156 ? 9.878 8.767 -2.139 1.00 98.19 156 LEU A CA 1
ATOM 1200 C C . LEU A 1 156 ? 11.113 8.582 -3.015 1.00 98.19 156 LEU A C 1
ATOM 1202 O O . LEU A 1 156 ? 11.379 7.475 -3.473 1.00 98.19 156 LEU A O 1
ATOM 1206 N N . VAL A 1 157 ? 11.879 9.646 -3.229 1.00 97.88 157 VAL A N 1
ATOM 1207 C CA . VAL A 1 157 ? 13.104 9.627 -4.033 1.00 97.88 157 VAL A CA 1
ATOM 1208 C C . VAL A 1 157 ? 14.304 9.734 -3.112 1.00 97.88 157 VAL A C 1
ATOM 1210 O O . VAL A 1 157 ? 14.643 10.825 -2.657 1.00 97.88 157 VAL A O 1
ATOM 1213 N N . VAL A 1 158 ? 14.959 8.611 -2.841 1.00 97.56 158 VAL A N 1
ATOM 1214 C CA . VAL A 1 158 ? 16.161 8.575 -2.005 1.00 97.56 158 VAL A CA 1
ATOM 1215 C C . VAL A 1 158 ? 17.360 9.001 -2.848 1.00 97.56 158 VAL A C 1
ATOM 1217 O O . VAL A 1 158 ? 17.748 8.290 -3.783 1.00 97.56 158 VAL A O 1
ATOM 1220 N N . ARG A 1 159 ? 17.923 10.171 -2.528 1.00 95.62 159 ARG A N 1
ATOM 1221 C CA . ARG A 1 159 ? 19.027 10.792 -3.272 1.00 95.62 159 ARG A CA 1
ATOM 1222 C C . ARG A 1 159 ? 19.987 11.571 -2.376 1.00 95.62 159 ARG A C 1
ATOM 1224 O O . ARG A 1 159 ? 19.594 12.071 -1.325 1.00 95.62 159 ARG A O 1
ATOM 1231 N N . GLU A 1 160 ? 21.214 11.742 -2.849 1.00 93.69 160 GLU A N 1
ATOM 1232 C CA . GLU A 1 160 ? 22.217 12.658 -2.296 1.00 93.69 160 GLU A CA 1
ATOM 1233 C C . GLU A 1 160 ? 22.287 13.931 -3.147 1.00 93.69 160 GLU A C 1
ATOM 1235 O O . GLU A 1 160 ? 22.080 15.045 -2.660 1.00 93.69 160 GLU A O 1
ATOM 1240 N N . THR A 1 161 ? 22.517 13.763 -4.452 1.00 87.62 161 THR A N 1
ATOM 1241 C CA . THR A 1 161 ? 22.783 14.856 -5.396 1.00 87.62 161 THR A CA 1
ATOM 1242 C C . THR A 1 161 ? 22.009 14.741 -6.703 1.00 87.62 161 THR A C 1
ATOM 1244 O O . THR A 1 161 ? 21.628 15.773 -7.256 1.00 87.62 161 THR A O 1
ATOM 1247 N N . GLY A 1 162 ? 21.701 13.522 -7.148 1.00 80.31 162 GLY A N 1
ATOM 1248 C CA . GLY A 1 162 ? 21.129 13.222 -8.458 1.00 80.31 162 GLY A CA 1
ATOM 1249 C C . GLY A 1 162 ? 19.788 13.903 -8.707 1.00 80.31 162 GLY A C 1
ATOM 1250 O O . GLY A 1 162 ? 18.899 13.886 -7.859 1.00 80.31 162 GLY A O 1
ATOM 1251 N N . ASN A 1 163 ? 19.622 14.513 -9.878 1.00 85.19 163 ASN A N 1
ATOM 1252 C CA . ASN A 1 163 ? 18.359 15.146 -10.249 1.00 85.19 163 ASN A CA 1
ATOM 1253 C C . ASN A 1 163 ? 17.316 14.095 -10.634 1.00 85.19 163 ASN A C 1
ATOM 1255 O O . ASN A 1 163 ? 17.644 13.000 -11.072 1.00 85.19 163 ASN A O 1
ATOM 1259 N N . TYR A 1 164 ? 16.040 14.431 -10.473 1.00 86.06 164 TYR A N 1
ATOM 1260 C CA . TYR A 1 164 ? 14.941 13.573 -10.897 1.00 86.06 164 TYR A CA 1
ATOM 1261 C C . TYR A 1 164 ? 13.913 14.415 -11.652 1.00 86.06 164 TYR A C 1
ATOM 1263 O O . TYR A 1 164 ? 13.517 15.493 -11.209 1.00 86.06 164 TYR A O 1
ATOM 1271 N N . HIS A 1 165 ? 13.486 13.932 -12.816 1.00 86.38 165 HIS A N 1
ATOM 1272 C CA . HIS A 1 165 ? 12.580 14.647 -13.717 1.00 86.38 165 HIS A CA 1
ATOM 1273 C C . HIS A 1 165 ? 11.105 14.462 -13.323 1.00 86.38 165 HIS A C 1
ATOM 1275 O O . HIS A 1 165 ? 10.278 14.023 -14.119 1.00 86.38 165 HIS A O 1
ATOM 1281 N N . ALA A 1 166 ? 10.757 14.786 -12.075 1.00 87.44 166 ALA A N 1
ATOM 1282 C CA . ALA A 1 166 ? 9.372 14.697 -11.597 1.00 87.44 166 ALA A CA 1
ATOM 1283 C C . ALA A 1 166 ? 8.455 15.766 -12.193 1.00 87.44 166 ALA A C 1
ATOM 1285 O O . ALA A 1 166 ? 7.256 15.543 -12.333 1.00 87.44 166 ALA A O 1
ATOM 1286 N N . GLN A 1 167 ? 9.009 16.927 -12.550 1.00 87.62 167 GLN A N 1
ATOM 1287 C CA . GLN A 1 167 ? 8.222 18.064 -13.030 1.00 87.62 167 GLN A CA 1
ATOM 1288 C C . GLN A 1 167 ? 7.466 17.751 -14.327 1.00 87.62 167 GLN A C 1
ATOM 1290 O O . GLN A 1 167 ? 6.421 18.338 -14.572 1.00 87.62 167 GLN A O 1
ATOM 1295 N N . GLU A 1 168 ? 7.932 16.790 -15.128 1.00 87.62 168 GLU A N 1
ATOM 1296 C CA . GLU A 1 168 ? 7.247 16.383 -16.360 1.00 87.62 168 GLU A CA 1
ATOM 1297 C C . GLU A 1 168 ? 5.946 15.606 -16.111 1.00 87.62 168 GLU A C 1
ATOM 1299 O O . GLU A 1 168 ? 5.088 15.558 -16.993 1.00 87.62 168 GLU A O 1
ATOM 1304 N N . PHE A 1 169 ? 5.763 15.023 -14.919 1.00 89.88 169 PHE A N 1
ATOM 1305 C CA . PHE A 1 169 ? 4.467 14.470 -14.516 1.00 89.88 169 PHE A CA 1
ATOM 1306 C C . PHE A 1 169 ? 3.456 15.559 -14.160 1.00 89.88 169 PHE A C 1
ATOM 1308 O O . PHE A 1 169 ? 2.250 15.298 -14.187 1.00 89.88 169 PHE A O 1
ATOM 1315 N N . ALA A 1 170 ? 3.915 16.777 -13.849 1.00 86.88 170 ALA A N 1
ATOM 1316 C CA . ALA A 1 170 ? 3.015 17.876 -13.556 1.00 86.88 170 ALA A CA 1
ATOM 1317 C C . ALA A 1 170 ? 2.155 18.152 -14.794 1.00 86.88 170 ALA A C 1
ATOM 1319 O O . ALA A 1 170 ? 2.652 18.521 -15.857 1.00 86.88 170 ALA A O 1
ATOM 1320 N N . ASN A 1 171 ? 0.843 17.978 -14.642 1.00 84.19 171 ASN A N 1
ATOM 1321 C CA . ASN A 1 171 ? -0.143 18.118 -15.716 1.00 84.19 171 ASN A CA 1
ATOM 1322 C C . ASN A 1 171 ? -0.054 17.069 -16.828 1.00 84.19 171 ASN A C 1
ATOM 1324 O O . ASN A 1 171 ? -0.567 17.301 -17.920 1.00 84.19 171 ASN A O 1
ATOM 1328 N N . ALA A 1 172 ? 0.535 15.905 -16.557 1.00 91.38 172 ALA A N 1
ATOM 1329 C CA . ALA A 1 172 ? 0.504 14.827 -17.524 1.00 91.38 172 ALA A CA 1
ATOM 1330 C C . ALA A 1 172 ? -0.928 14.293 -17.742 1.00 91.38 172 ALA A C 1
ATOM 1332 O O . ALA A 1 172 ? -1.750 14.178 -16.815 1.00 91.38 172 ALA A O 1
ATOM 1333 N N . HIS A 1 173 ? -1.217 13.964 -18.998 1.00 91.50 173 HIS A N 1
ATOM 1334 C CA . HIS A 1 173 ? -2.458 13.340 -19.463 1.00 91.50 173 HIS A CA 1
ATOM 1335 C C . HIS A 1 173 ? -2.280 11.827 -19.531 1.00 91.50 173 HIS A C 1
ATOM 1337 O O . HIS A 1 173 ? -1.155 11.338 -19.559 1.00 91.50 173 HIS A O 1
ATOM 1343 N N . GLY A 1 174 ? -3.381 11.075 -19.562 1.00 91.12 174 GLY A N 1
ATOM 1344 C CA . GLY A 1 174 ? -3.314 9.612 -19.654 1.00 91.12 174 GLY A CA 1
ATOM 1345 C C . GLY A 1 174 ? -2.719 8.932 -18.415 1.00 91.12 174 GLY A C 1
ATOM 1346 O O . GLY A 1 174 ? -2.235 7.808 -18.506 1.00 91.12 174 GLY A O 1
ATOM 1347 N N . VAL A 1 175 ? -2.766 9.589 -17.256 1.00 93.56 175 VAL A N 1
ATOM 1348 C CA . VAL A 1 175 ? -2.466 8.973 -15.954 1.00 93.56 175 VAL A CA 1
ATOM 1349 C C . VAL A 1 175 ? -3.763 8.724 -15.188 1.00 93.56 175 VAL A C 1
ATOM 1351 O O . VAL A 1 175 ? -4.728 9.482 -15.346 1.00 93.56 175 VAL A O 1
ATOM 1354 N N . ILE A 1 176 ? -3.800 7.653 -14.393 1.00 92.69 176 ILE A N 1
ATOM 1355 C CA . ILE A 1 176 ? -4.923 7.345 -13.485 1.00 92.69 176 ILE A CA 1
ATOM 1356 C C . ILE A 1 176 ? -4.866 8.234 -12.242 1.00 92.69 176 ILE A C 1
ATOM 1358 O O . ILE A 1 176 ? -5.875 8.767 -11.800 1.00 92.69 176 ILE A O 1
ATOM 1362 N N . GLU A 1 177 ? -3.667 8.396 -11.696 1.00 95.12 177 GLU A N 1
ATOM 1363 C CA . GLU A 1 177 ? -3.391 9.178 -10.498 1.00 95.12 177 GLU A CA 1
ATOM 1364 C C . GLU A 1 177 ? -2.280 10.179 -10.836 1.00 95.12 177 GLU A C 1
ATOM 1366 O O . GLU A 1 177 ? -1.374 9.865 -11.615 1.00 95.12 177 GLU A O 1
ATOM 1371 N N . ASP A 1 178 ? -2.345 11.379 -10.266 1.00 95.31 178 ASP A N 1
ATOM 1372 C CA . ASP A 1 178 ? -1.215 12.307 -10.281 1.00 95.31 178 ASP A CA 1
ATOM 1373 C C . ASP A 1 178 ? -0.033 11.696 -9.523 1.00 95.31 178 ASP A C 1
ATOM 1375 O O . ASP A 1 178 ? -0.227 10.849 -8.658 1.00 95.31 178 ASP A O 1
ATOM 1379 N N . VAL A 1 179 ? 1.203 12.089 -9.833 1.00 96.12 179 VAL A N 1
ATOM 1380 C CA . VAL A 1 179 ? 2.397 11.515 -9.192 1.00 96.12 179 VAL A CA 1
ATOM 1381 C C . VAL A 1 179 ? 3.173 12.610 -8.475 1.00 96.12 179 VAL A C 1
ATOM 1383 O O . VAL A 1 179 ? 3.636 13.566 -9.094 1.00 96.12 179 VAL A O 1
ATOM 1386 N N . LEU A 1 180 ? 3.328 12.451 -7.164 1.00 96.38 180 LEU A N 1
ATOM 1387 C CA . LEU A 1 180 ? 4.103 13.319 -6.293 1.00 96.38 180 LEU A CA 1
ATOM 1388 C C . LEU A 1 180 ? 5.412 12.623 -5.924 1.00 96.38 180 LEU A C 1
ATOM 1390 O O . LEU A 1 180 ? 5.419 11.630 -5.197 1.00 96.38 180 LEU A O 1
ATOM 1394 N N . PHE A 1 181 ? 6.522 13.168 -6.409 1.00 97.06 181 PHE A N 1
ATOM 1395 C CA . PHE A 1 181 ? 7.858 12.736 -6.015 1.00 97.06 181 PHE A CA 1
ATOM 1396 C C . PHE A 1 181 ? 8.343 13.596 -4.849 1.00 97.06 181 PHE A C 1
ATOM 1398 O O . PHE A 1 181 ? 8.388 14.819 -4.971 1.00 97.06 181 PHE A O 1
ATOM 1405 N N . ILE A 1 182 ? 8.725 12.960 -3.744 1.00 96.94 182 ILE A N 1
ATOM 1406 C CA . ILE A 1 182 ? 9.214 13.632 -2.538 1.00 96.94 182 ILE A CA 1
ATOM 1407 C C . ILE A 1 182 ? 10.678 13.237 -2.330 1.00 96.94 182 ILE A C 1
ATOM 1409 O O . ILE A 1 182 ? 10.958 12.054 -2.115 1.00 96.94 182 ILE A O 1
ATOM 1413 N N . PRO A 1 183 ? 11.634 14.176 -2.419 1.00 96.81 183 PRO A N 1
ATOM 1414 C CA . PRO A 1 183 ? 13.039 13.861 -2.224 1.00 96.81 183 PRO A CA 1
ATOM 1415 C C . PRO A 1 183 ? 13.324 13.574 -0.749 1.00 96.81 183 PRO A C 1
ATOM 1417 O O . PRO A 1 183 ? 12.921 14.331 0.128 1.00 96.81 183 PRO A O 1
ATOM 1420 N N . VAL A 1 184 ? 14.074 12.509 -0.483 1.00 96.44 184 VAL A N 1
ATOM 1421 C CA . VAL A 1 184 ? 14.528 12.126 0.855 1.00 96.44 184 VAL A CA 1
ATOM 1422 C C . VAL A 1 184 ? 16.046 12.041 0.838 1.00 96.44 184 VAL A C 1
ATOM 1424 O O . VAL A 1 184 ? 16.628 11.322 0.022 1.00 96.44 184 VAL A O 1
ATOM 1427 N N . ARG A 1 185 ? 16.683 12.769 1.758 1.00 95.62 185 ARG A N 1
ATOM 1428 C CA . ARG A 1 185 ? 18.123 12.692 1.989 1.00 95.62 185 ARG A CA 1
ATOM 1429 C C . ARG A 1 185 ? 18.404 11.967 3.296 1.00 95.62 185 ARG A C 1
ATOM 1431 O O . ARG A 1 185 ? 17.894 12.348 4.353 1.00 95.62 185 ARG A O 1
ATOM 1438 N N . LEU A 1 186 ? 19.238 10.933 3.223 1.00 94.38 186 LEU A N 1
ATOM 1439 C CA . LEU A 1 186 ? 19.529 10.067 4.368 1.00 94.38 186 LEU A CA 1
ATOM 1440 C C . LEU A 1 186 ? 20.273 10.801 5.495 1.00 94.38 186 LEU A C 1
ATOM 1442 O O . LEU A 1 186 ? 20.149 10.407 6.649 1.00 94.38 186 LEU A O 1
ATOM 1446 N N . ASP A 1 187 ? 21.006 11.871 5.178 1.00 89.88 187 ASP A N 1
ATOM 1447 C CA . ASP A 1 187 ? 21.759 12.692 6.134 1.00 89.88 187 ASP A CA 1
ATOM 1448 C C . ASP A 1 187 ? 20.895 13.697 6.919 1.00 89.88 187 ASP A C 1
ATOM 1450 O O . ASP A 1 187 ? 21.297 14.148 7.991 1.00 89.88 187 ASP A O 1
ATOM 1454 N N . GLN A 1 188 ? 19.716 14.064 6.407 1.00 89.38 188 GLN A N 1
ATOM 1455 C CA . GLN A 1 188 ? 18.876 15.116 6.989 1.00 89.38 188 GLN A CA 1
ATOM 1456 C C . GLN A 1 188 ? 17.676 14.567 7.756 1.00 89.38 188 GLN A C 1
ATOM 1458 O O . GLN A 1 188 ? 17.485 14.904 8.932 1.00 89.38 188 GLN A O 1
ATOM 1463 N N . THR A 1 189 ? 16.856 13.775 7.070 1.00 85.00 189 THR A N 1
ATOM 1464 C CA . THR A 1 189 ? 15.598 13.219 7.584 1.00 85.00 189 THR A CA 1
ATOM 1465 C C . THR A 1 189 ? 15.739 11.736 7.894 1.00 85.00 189 THR A C 1
ATOM 1467 O O . THR A 1 189 ? 15.090 11.228 8.803 1.00 85.00 189 THR A O 1
ATOM 1470 N N . GLY A 1 190 ? 16.636 11.043 7.189 1.00 92.81 190 GLY A N 1
ATOM 1471 C CA . GLY A 1 190 ? 16.719 9.594 7.266 1.00 92.81 190 GLY A CA 1
ATOM 1472 C C . GLY A 1 190 ? 15.461 8.938 6.695 1.00 92.81 190 GLY A C 1
ATOM 1473 O O . GLY A 1 190 ? 14.656 9.555 5.999 1.00 92.81 190 GLY A O 1
ATOM 1474 N N . LEU A 1 191 ? 15.304 7.653 6.978 1.00 97.25 191 LEU A N 1
ATOM 1475 C CA . LEU A 1 191 ? 14.144 6.868 6.574 1.00 97.25 191 LEU A CA 1
ATOM 1476 C C . LEU A 1 191 ? 13.432 6.333 7.823 1.00 97.25 191 LEU A C 1
ATOM 1478 O O . LEU A 1 191 ? 14.128 6.019 8.797 1.00 97.25 191 LEU A O 1
ATOM 1482 N N . PRO A 1 192 ? 12.090 6.191 7.808 1.00 97.19 192 PRO A N 1
ATOM 1483 C CA . PRO A 1 192 ? 11.363 5.615 8.929 1.00 97.19 192 PRO A CA 1
ATOM 1484 C C . PRO A 1 192 ? 11.966 4.286 9.379 1.00 97.19 192 PRO A C 1
ATOM 1486 O O . PRO A 1 192 ? 12.319 3.427 8.565 1.00 97.19 192 PRO A O 1
ATOM 1489 N N . ASP A 1 193 ? 12.068 4.129 10.691 1.00 95.88 193 ASP A N 1
ATOM 1490 C CA . ASP A 1 193 ? 12.610 2.950 11.363 1.00 95.88 193 ASP A CA 1
ATOM 1491 C C . ASP A 1 193 ? 11.575 1.835 11.585 1.00 95.88 193 ASP A C 1
ATOM 1493 O O . ASP A 1 193 ? 11.902 0.792 12.145 1.00 95.88 193 ASP A O 1
ATOM 1497 N N . HIS A 1 194 ? 10.342 2.025 11.105 1.00 94.31 194 HIS A N 1
ATOM 1498 C CA . HIS A 1 194 ? 9.267 1.042 11.162 1.00 94.31 194 HIS A CA 1
ATOM 1499 C C . HIS A 1 194 ? 8.412 1.060 9.885 1.00 94.31 194 HIS A C 1
ATOM 1501 O O . HIS A 1 194 ? 8.188 2.112 9.281 1.00 94.31 194 HIS A O 1
ATOM 1507 N N . ALA A 1 195 ? 7.886 -0.103 9.478 1.00 94.25 195 ALA A N 1
ATOM 1508 C CA . ALA A 1 195 ? 7.119 -0.253 8.235 1.00 94.25 195 ALA A CA 1
ATOM 1509 C C . ALA A 1 195 ? 5.847 0.622 8.187 1.00 94.25 195 ALA A C 1
ATOM 1511 O O . ALA A 1 195 ? 5.424 1.044 7.111 1.00 94.25 195 ALA A O 1
ATOM 1512 N N . LEU A 1 196 ? 5.266 0.940 9.353 1.00 94.12 196 LEU A N 1
ATOM 1513 C CA . LEU A 1 196 ? 4.096 1.825 9.469 1.00 94.12 196 LEU A CA 1
ATOM 1514 C C . LEU A 1 196 ? 4.351 3.221 8.883 1.00 94.12 196 LEU A C 1
ATOM 1516 O O . LEU A 1 196 ? 3.445 3.788 8.279 1.00 94.12 196 LEU A O 1
ATOM 1520 N N . GLY A 1 197 ? 5.579 3.742 8.983 1.00 96.00 197 GLY A N 1
ATOM 1521 C CA . GLY A 1 197 ? 5.937 5.056 8.439 1.00 96.00 197 GLY A CA 1
ATOM 1522 C C . GLY A 1 197 ? 5.834 5.160 6.919 1.00 96.00 197 GLY A C 1
ATOM 1523 O O . GLY A 1 197 ? 5.756 6.260 6.383 1.00 96.00 197 GLY A O 1
ATOM 1524 N N . TYR A 1 198 ? 5.797 4.027 6.217 1.00 97.56 198 TYR A N 1
ATOM 1525 C CA . TYR A 1 198 ? 5.727 3.974 4.759 1.00 97.56 198 TYR A CA 1
ATOM 1526 C C . TYR A 1 198 ? 4.316 3.714 4.228 1.00 97.56 198 TYR A C 1
ATOM 1528 O O . TYR A 1 198 ? 4.147 3.542 3.025 1.00 97.56 198 TYR A O 1
ATOM 1536 N N . GLN A 1 199 ? 3.281 3.659 5.073 1.00 96.12 199 GLN A N 1
ATOM 1537 C CA . GLN A 1 199 ? 1.949 3.275 4.595 1.00 96.12 199 GLN A CA 1
ATOM 1538 C C . GLN A 1 199 ? 1.384 4.255 3.552 1.00 96.12 199 GLN A C 1
ATOM 1540 O O . GLN A 1 199 ? 0.730 3.827 2.605 1.00 96.12 199 GLN A O 1
ATOM 1545 N N . MET A 1 200 ? 1.647 5.557 3.694 1.00 96.50 200 MET A N 1
ATOM 1546 C CA . MET A 1 200 ? 1.195 6.550 2.710 1.00 96.50 200 MET A CA 1
ATOM 1547 C C . MET A 1 200 ? 1.951 6.490 1.371 1.00 96.50 200 MET A C 1
ATOM 1549 O O . MET A 1 200 ? 1.522 7.136 0.412 1.00 96.50 200 MET A O 1
ATOM 1553 N N . VAL A 1 201 ? 3.072 5.761 1.322 1.00 98.12 201 VAL A N 1
ATOM 1554 C CA . VAL A 1 201 ? 4.020 5.714 0.206 1.00 98.12 201 VAL A CA 1
ATOM 1555 C C . VAL A 1 201 ? 3.612 4.618 -0.774 1.00 98.12 201 VAL A C 1
ATOM 1557 O O . VAL A 1 201 ? 3.566 3.441 -0.421 1.00 98.12 201 VAL A O 1
ATOM 1560 N N . ASP A 1 202 ? 3.356 4.997 -2.027 1.00 98.31 202 ASP A N 1
ATOM 1561 C CA . ASP A 1 202 ? 2.988 4.055 -3.086 1.00 98.31 202 ASP A CA 1
ATOM 1562 C C . ASP A 1 202 ? 4.237 3.393 -3.712 1.00 98.31 202 ASP A C 1
ATOM 1564 O O . ASP A 1 202 ? 4.193 2.221 -4.095 1.00 98.31 202 ASP A O 1
ATOM 1568 N N . ALA A 1 203 ? 5.366 4.111 -3.796 1.00 98.50 203 ALA A N 1
ATOM 1569 C CA . ALA A 1 203 ? 6.645 3.566 -4.258 1.00 98.50 203 ALA A CA 1
ATOM 1570 C C . ALA A 1 203 ? 7.865 4.282 -3.649 1.00 98.50 203 ALA A C 1
ATOM 1572 O O . ALA A 1 203 ? 7.793 5.439 -3.238 1.00 98.50 203 ALA A O 1
ATOM 1573 N N . ILE A 1 204 ? 9.017 3.609 -3.639 1.00 98.62 204 ILE A N 1
ATOM 1574 C CA . ILE A 1 204 ? 10.314 4.203 -3.286 1.00 98.62 204 ILE A CA 1
ATOM 1575 C C . ILE A 1 204 ? 11.252 4.051 -4.482 1.00 98.62 204 ILE A C 1
ATOM 1577 O O . ILE A 1 204 ? 11.444 2.944 -4.981 1.00 98.62 204 ILE A O 1
ATOM 1581 N N . LEU A 1 205 ? 11.839 5.160 -4.922 1.00 98.06 205 LEU A N 1
ATOM 1582 C CA . LEU A 1 205 ? 12.854 5.245 -5.963 1.00 98.06 205 LEU A CA 1
ATOM 1583 C C . LEU A 1 205 ? 14.211 5.555 -5.330 1.00 98.06 205 LEU A C 1
ATOM 1585 O O . LEU A 1 205 ? 14.422 6.632 -4.781 1.00 98.06 205 LEU A O 1
ATOM 1589 N N . TRP A 1 206 ? 15.143 4.620 -5.433 1.00 97.94 206 TRP A N 1
ATOM 1590 C CA . TRP A 1 206 ? 16.504 4.763 -4.941 1.00 97.94 206 TRP A CA 1
ATOM 1591 C C . TRP A 1 206 ? 17.433 5.166 -6.092 1.00 97.94 206 TRP A C 1
ATOM 1593 O O . TRP A 1 206 ? 17.687 4.353 -6.986 1.00 97.94 206 TRP A O 1
ATOM 1603 N N . LEU A 1 207 ? 17.900 6.422 -6.093 1.00 96.50 207 LEU A N 1
ATOM 1604 C CA . LEU A 1 207 ? 18.707 6.997 -7.178 1.00 96.50 207 LEU A CA 1
ATOM 1605 C C . LEU A 1 207 ? 20.202 6.944 -6.908 1.00 96.50 207 LEU A C 1
ATOM 1607 O O . LEU A 1 207 ? 20.861 6.182 -7.590 1.00 96.50 207 LEU A O 1
ATOM 1611 N N . ASP A 1 208 ? 20.713 7.725 -5.955 1.00 95.31 208 ASP A N 1
ATOM 1612 C CA . ASP A 1 208 ? 22.142 7.819 -5.592 1.00 95.31 208 ASP A CA 1
ATOM 1613 C C . ASP A 1 208 ? 22.359 7.821 -4.061 1.00 95.31 208 ASP A C 1
ATOM 1615 O O . ASP A 1 208 ? 23.419 8.183 -3.552 1.00 95.31 208 ASP A O 1
ATOM 1619 N N . GLY A 1 209 ? 21.334 7.421 -3.297 1.00 95.31 209 GLY A N 1
ATOM 1620 C CA . GLY A 1 209 ? 21.410 7.304 -1.840 1.00 95.31 209 GLY A CA 1
ATOM 1621 C C . GLY A 1 209 ? 22.444 6.269 -1.383 1.00 95.31 209 GLY A C 1
ATOM 1622 O O . GLY A 1 209 ? 22.527 5.165 -1.929 1.00 95.31 209 GLY A O 1
ATOM 1623 N N . LYS A 1 210 ? 23.195 6.573 -0.321 1.00 95.25 210 LYS A N 1
ATOM 1624 C CA . LYS A 1 210 ? 24.199 5.651 0.237 1.00 95.25 210 LYS A CA 1
ATOM 1625 C C . LYS A 1 210 ? 23.549 4.539 1.060 1.00 95.25 210 LYS A C 1
ATOM 1627 O O . LYS A 1 210 ? 23.436 4.651 2.275 1.00 95.25 210 LYS A O 1
ATOM 1632 N N . LEU A 1 211 ? 23.138 3.443 0.428 1.00 94.94 211 LEU A N 1
ATOM 1633 C CA . LEU A 1 211 ? 22.432 2.346 1.107 1.00 94.94 211 LEU A CA 1
ATOM 1634 C C . LEU A 1 211 ? 23.225 1.740 2.278 1.00 94.94 211 LEU A C 1
ATOM 1636 O O . LEU A 1 211 ? 22.641 1.307 3.273 1.00 94.94 211 LEU A O 1
ATOM 1640 N N . ASN A 1 212 ? 24.556 1.770 2.207 1.00 93.62 212 ASN A N 1
ATOM 1641 C CA . ASN A 1 212 ? 25.413 1.274 3.281 1.00 93.62 212 ASN A CA 1
ATOM 1642 C C . ASN A 1 212 ? 25.262 2.045 4.605 1.00 93.62 212 ASN A C 1
ATOM 1644 O O . ASN A 1 212 ? 25.563 1.476 5.652 1.00 93.62 212 ASN A O 1
ATOM 1648 N N . THR A 1 213 ? 24.757 3.286 4.600 1.00 95.44 213 THR A N 1
ATOM 1649 C CA . THR A 1 213 ? 24.532 4.058 5.838 1.00 95.44 213 THR A CA 1
ATOM 1650 C C . THR A 1 213 ? 23.353 3.535 6.654 1.00 95.44 213 THR A C 1
ATOM 1652 O O . THR A 1 213 ? 23.340 3.709 7.869 1.00 95.44 213 THR A O 1
ATOM 1655 N N . ILE A 1 214 ? 22.394 2.852 6.017 1.00 95.94 214 ILE A N 1
ATOM 1656 C CA . ILE A 1 214 ? 21.215 2.294 6.694 1.00 95.94 214 ILE A CA 1
ATOM 1657 C C . ILE A 1 214 ? 21.266 0.774 6.856 1.00 95.94 214 ILE A C 1
ATOM 1659 O O . ILE A 1 214 ? 20.433 0.214 7.556 1.00 95.94 214 ILE A O 1
ATOM 1663 N N . ARG A 1 215 ? 22.238 0.085 6.244 1.00 94.81 215 ARG A N 1
ATOM 1664 C CA . ARG A 1 215 ? 22.323 -1.390 6.215 1.00 94.81 215 ARG A CA 1
ATOM 1665 C C . ARG A 1 215 ? 22.159 -2.049 7.590 1.00 94.81 215 ARG A C 1
ATOM 1667 O O . ARG A 1 215 ? 21.526 -3.094 7.683 1.00 94.81 215 ARG A O 1
ATOM 1674 N N . ASN A 1 216 ? 22.732 -1.442 8.629 1.00 94.88 216 ASN A N 1
ATOM 1675 C CA . ASN A 1 216 ? 22.719 -1.957 10.001 1.00 94.88 216 ASN A CA 1
ATOM 1676 C C . ASN A 1 216 ? 21.797 -1.148 10.929 1.00 94.88 216 ASN A C 1
ATOM 1678 O O . ASN A 1 216 ? 21.978 -1.173 12.145 1.00 94.88 216 ASN A O 1
ATOM 1682 N N . THR A 1 217 ? 20.848 -0.394 10.373 1.00 94.88 217 THR A N 1
ATOM 1683 C CA . THR A 1 217 ? 19.880 0.389 11.146 1.00 94.88 217 THR A CA 1
ATOM 1684 C C . THR A 1 217 ? 18.487 -0.240 11.056 1.00 94.88 217 THR A C 1
ATOM 1686 O O . THR A 1 217 ? 18.184 -0.951 10.091 1.00 94.88 217 THR A O 1
ATOM 1689 N N . PRO A 1 218 ? 17.596 0.039 12.024 1.00 94.12 218 PRO A N 1
ATOM 1690 C CA . PRO A 1 218 ? 16.205 -0.406 11.954 1.00 94.12 218 PRO A CA 1
ATOM 1691 C C . PRO A 1 218 ? 15.475 0.036 10.672 1.00 94.12 218 PRO A C 1
ATOM 1693 O O . PRO A 1 218 ? 14.621 -0.694 10.173 1.00 94.12 218 PRO A O 1
ATOM 1696 N N . SER A 1 219 ? 15.858 1.172 10.071 1.00 95.81 219 SER A N 1
ATOM 1697 C CA . SER A 1 219 ? 15.263 1.675 8.823 1.00 95.81 219 SER A CA 1
ATOM 1698 C C . SER A 1 219 ? 15.411 0.714 7.643 1.00 95.81 219 SER A C 1
ATOM 1700 O O . SER A 1 219 ? 14.499 0.620 6.821 1.00 95.81 219 SER A O 1
ATOM 1702 N N . PHE A 1 220 ? 16.512 -0.042 7.546 1.00 96.62 220 PHE A N 1
ATOM 1703 C CA . PHE A 1 220 ? 16.650 -1.046 6.486 1.00 96.62 220 PHE A CA 1
ATOM 1704 C C . PHE A 1 220 ? 15.723 -2.246 6.714 1.00 96.62 220 PHE A C 1
ATOM 1706 O O . PHE A 1 220 ? 15.066 -2.693 5.773 1.00 96.62 220 PHE A O 1
ATOM 1713 N N . GLY A 1 221 ? 15.584 -2.710 7.961 1.00 95.00 221 GLY A N 1
ATOM 1714 C CA . GLY A 1 221 ? 14.607 -3.744 8.321 1.00 95.00 221 GLY A CA 1
ATOM 1715 C C . GLY A 1 221 ? 13.165 -3.301 8.043 1.00 95.00 221 GLY A C 1
ATOM 1716 O O . GLY A 1 221 ? 12.379 -4.047 7.457 1.00 95.00 221 GLY A O 1
ATOM 1717 N N . ALA A 1 222 ? 12.839 -2.050 8.368 1.00 95.06 222 ALA A N 1
ATOM 1718 C CA . ALA A 1 222 ? 11.548 -1.440 8.074 1.00 95.06 222 ALA A CA 1
ATOM 1719 C C . ALA A 1 222 ? 11.264 -1.348 6.568 1.00 95.06 222 ALA A C 1
ATOM 1721 O O . ALA A 1 222 ? 10.164 -1.692 6.130 1.00 95.06 222 ALA A O 1
ATOM 1722 N N . LEU A 1 223 ? 12.260 -0.955 5.765 1.00 97.50 223 LEU A N 1
ATOM 1723 C CA . LEU A 1 223 ? 12.171 -0.948 4.304 1.00 97.50 223 LEU A CA 1
ATOM 1724 C C . LEU A 1 223 ? 11.897 -2.358 3.762 1.00 97.50 223 LEU A C 1
ATOM 1726 O O . LEU A 1 223 ? 10.977 -2.549 2.967 1.00 97.50 223 LEU A O 1
ATOM 1730 N N . GLN A 1 224 ? 12.651 -3.363 4.215 1.00 96.56 224 GLN A N 1
ATOM 1731 C CA . GLN A 1 224 ? 12.442 -4.758 3.814 1.00 96.56 224 GLN A CA 1
ATOM 1732 C C . GLN A 1 224 ? 11.032 -5.240 4.153 1.00 96.56 224 GLN A C 1
ATOM 1734 O O . GLN A 1 224 ? 10.382 -5.892 3.332 1.00 96.56 224 GLN A O 1
ATOM 1739 N N . GLN A 1 225 ? 10.555 -4.920 5.354 1.00 94.62 225 GLN A N 1
ATOM 1740 C CA . GLN A 1 225 ? 9.227 -5.292 5.810 1.00 94.62 225 GLN A CA 1
ATOM 1741 C C . GLN A 1 225 ? 8.125 -4.600 5.003 1.00 94.62 225 GLN A C 1
ATOM 1743 O O . GLN A 1 225 ? 7.188 -5.277 4.581 1.00 94.62 225 GLN A O 1
ATOM 1748 N N . TRP A 1 226 ? 8.254 -3.302 4.718 1.00 96.94 226 TRP A N 1
ATOM 1749 C CA . TRP A 1 226 ? 7.319 -2.576 3.856 1.00 96.94 226 TRP A CA 1
ATOM 1750 C C . TRP A 1 226 ? 7.229 -3.212 2.461 1.00 96.94 226 TRP A C 1
ATOM 1752 O O . TRP A 1 226 ? 6.127 -3.466 1.972 1.00 96.94 226 TRP A O 1
ATOM 1762 N N . ILE A 1 227 ? 8.365 -3.582 1.854 1.00 97.62 227 ILE A N 1
ATOM 1763 C CA . ILE A 1 227 ? 8.374 -4.291 0.562 1.00 97.62 227 ILE A CA 1
ATOM 1764 C C . ILE A 1 227 ? 7.661 -5.639 0.702 1.00 97.62 227 ILE A C 1
ATOM 1766 O O . ILE A 1 227 ? 6.739 -5.921 -0.058 1.00 97.62 227 ILE A O 1
ATOM 1770 N N . ARG A 1 228 ? 7.994 -6.451 1.716 1.00 96.25 228 ARG A N 1
ATOM 1771 C CA . ARG A 1 228 ? 7.334 -7.753 1.945 1.00 96.25 228 ARG A CA 1
ATOM 1772 C C . ARG A 1 228 ? 5.820 -7.635 2.143 1.00 96.25 228 ARG A C 1
ATOM 1774 O O . ARG A 1 228 ? 5.107 -8.575 1.801 1.00 96.25 228 ARG A O 1
ATOM 1781 N N . GLN A 1 229 ? 5.331 -6.510 2.660 1.00 95.38 229 GLN A N 1
ATOM 1782 C CA . GLN A 1 229 ? 3.907 -6.243 2.893 1.00 95.38 229 GLN A CA 1
ATOM 1783 C C . GLN A 1 229 ? 3.164 -5.677 1.672 1.00 95.38 229 GLN A C 1
ATOM 1785 O O . GLN A 1 229 ? 1.932 -5.607 1.689 1.00 95.38 229 GLN A O 1
ATOM 1790 N N . GLY A 1 230 ? 3.866 -5.308 0.598 1.00 96.50 230 GLY A N 1
ATOM 1791 C CA . GLY A 1 230 ? 3.228 -4.743 -0.591 1.00 96.50 230 GLY A CA 1
ATOM 1792 C C . GLY A 1 230 ? 3.986 -3.628 -1.293 1.00 96.50 230 GLY A C 1
ATOM 1793 O O . GLY A 1 230 ? 3.569 -3.246 -2.381 1.00 96.50 230 GLY A O 1
ATOM 1794 N N . GLY A 1 231 ? 5.052 -3.094 -0.700 1.00 98.00 231 GLY A N 1
ATOM 1795 C CA . GLY A 1 231 ? 5.774 -1.944 -1.239 1.00 98.00 231 GLY A CA 1
ATOM 1796 C C . GLY A 1 231 ? 6.366 -2.174 -2.634 1.00 98.00 231 GLY A C 1
ATOM 1797 O O . GLY A 1 231 ? 6.769 -3.286 -2.986 1.00 98.00 231 GLY A O 1
ATOM 1798 N N . ASN A 1 232 ? 6.438 -1.106 -3.430 1.00 98.25 232 ASN A N 1
ATOM 1799 C CA . ASN A 1 232 ? 7.103 -1.101 -4.732 1.00 98.25 232 ASN A CA 1
ATOM 1800 C C . ASN A 1 232 ? 8.440 -0.355 -4.635 1.00 98.25 232 ASN A C 1
ATOM 1802 O O . ASN A 1 232 ? 8.474 0.874 -4.560 1.00 98.25 232 ASN A O 1
ATOM 1806 N N . PHE A 1 233 ? 9.542 -1.099 -4.613 1.00 98.56 233 PHE A N 1
ATOM 1807 C CA . PHE A 1 233 ? 10.890 -0.553 -4.502 1.00 98.56 233 PHE A CA 1
ATOM 1808 C C . PHE A 1 233 ? 11.589 -0.586 -5.860 1.00 98.56 233 PHE A C 1
ATOM 1810 O O . PHE A 1 233 ? 11.780 -1.656 -6.431 1.00 98.56 233 PHE A O 1
ATOM 1817 N N . ALA A 1 234 ? 11.992 0.566 -6.381 1.00 98.38 234 ALA A N 1
ATOM 1818 C CA . ALA A 1 234 ? 12.798 0.683 -7.588 1.00 98.38 234 ALA A CA 1
ATOM 1819 C C . ALA A 1 234 ? 14.184 1.216 -7.225 1.00 98.38 234 ALA A C 1
ATOM 1821 O O . ALA A 1 234 ? 14.295 2.227 -6.541 1.00 98.38 234 ALA A O 1
ATOM 1822 N N . ILE A 1 235 ? 15.242 0.565 -7.700 1.00 98.06 235 ILE A N 1
ATOM 1823 C CA . ILE A 1 235 ? 16.623 1.000 -7.502 1.00 98.06 235 ILE A CA 1
ATOM 1824 C C . ILE A 1 235 ? 17.338 1.144 -8.842 1.00 98.06 235 ILE A C 1
ATOM 1826 O O . ILE A 1 235 ? 17.330 0.234 -9.674 1.00 98.06 235 ILE A O 1
ATOM 1830 N N . CYS A 1 236 ? 17.978 2.293 -9.032 1.00 97.69 236 CYS A N 1
ATOM 1831 C CA . CYS A 1 236 ? 18.908 2.514 -10.128 1.00 97.69 236 CYS A CA 1
ATOM 1832 C C . CYS A 1 236 ? 20.292 1.977 -9.757 1.00 97.69 236 CYS A C 1
ATOM 1834 O O . CYS A 1 236 ? 20.712 2.040 -8.596 1.00 97.69 236 CYS A O 1
ATOM 1836 N N . HIS A 1 237 ? 21.000 1.416 -10.734 1.00 96.44 237 HIS A N 1
ATOM 1837 C CA . HIS A 1 237 ? 22.354 0.933 -10.515 1.00 96.44 237 HIS A CA 1
ATOM 1838 C C . HIS A 1 237 ? 23.267 2.077 -10.060 1.00 96.44 237 HIS A C 1
ATOM 1840 O O . HIS A 1 237 ? 23.224 3.164 -10.624 1.00 96.44 237 HIS A O 1
ATOM 1846 N N . GLN A 1 238 ? 24.081 1.799 -9.042 1.00 93.50 238 GLN A N 1
ATOM 1847 C CA . GLN A 1 238 ? 25.049 2.731 -8.467 1.00 93.50 238 GLN A CA 1
ATOM 1848 C C . GLN A 1 238 ? 26.425 2.468 -9.080 1.00 93.50 238 GLN A C 1
ATOM 1850 O O . GLN A 1 238 ? 26.817 1.302 -9.166 1.00 93.50 238 GLN A O 1
ATOM 1855 N N . SER A 1 239 ? 27.201 3.508 -9.402 1.00 90.62 239 SER A N 1
ATOM 1856 C CA . SER A 1 239 ? 28.602 3.320 -9.821 1.00 90.62 239 SER A CA 1
ATOM 1857 C C . SER A 1 239 ? 29.437 2.626 -8.734 1.00 90.62 239 SER A C 1
ATOM 1859 O O . SER A 1 239 ? 30.274 1.769 -9.029 1.00 90.62 239 SER A O 1
ATOM 1861 N N . ASP A 1 240 ? 29.167 2.912 -7.454 1.00 94.75 240 ASP A N 1
ATOM 1862 C CA . ASP A 1 240 ? 29.713 2.139 -6.336 1.00 94.75 240 ASP A CA 1
ATOM 1863 C C . ASP A 1 240 ? 28.875 0.877 -6.079 1.00 94.75 240 ASP A C 1
ATOM 1865 O O . ASP A 1 240 ? 27.885 0.879 -5.341 1.00 94.75 240 ASP A O 1
ATOM 1869 N N . ARG A 1 241 ? 29.319 -0.243 -6.659 1.00 94.31 241 ARG A N 1
ATOM 1870 C CA . ARG A 1 241 ? 28.677 -1.556 -6.485 1.00 94.31 241 ARG A CA 1
ATOM 1871 C C . ARG A 1 241 ? 28.560 -1.978 -5.017 1.00 94.31 241 ARG A C 1
ATOM 1873 O O . ARG A 1 241 ? 27.620 -2.702 -4.696 1.00 94.31 241 ARG A O 1
ATOM 1880 N N . SER A 1 242 ? 29.438 -1.516 -4.118 1.00 94.19 242 SER A N 1
ATOM 1881 C CA . SER A 1 242 ? 29.376 -1.885 -2.696 1.00 94.19 242 SER A CA 1
ATOM 1882 C C . SER A 1 242 ? 28.079 -1.432 -2.019 1.00 94.19 242 SER A C 1
ATOM 1884 O O . SER A 1 242 ? 27.643 -2.052 -1.050 1.00 94.19 242 SER A O 1
ATOM 1886 N N . GLN A 1 243 ? 27.398 -0.416 -2.560 1.00 94.81 243 GLN A N 1
ATOM 1887 C CA . GLN A 1 243 ? 26.087 0.018 -2.075 1.00 94.81 243 GLN A CA 1
ATOM 1888 C C . GLN A 1 243 ? 25.004 -1.051 -2.277 1.00 94.81 243 GLN A C 1
ATOM 1890 O O . GLN A 1 243 ? 23.996 -1.038 -1.586 1.00 94.81 243 GLN A O 1
ATOM 1895 N N . LEU A 1 244 ? 25.195 -2.012 -3.187 1.00 96.00 244 LEU A N 1
ATOM 1896 C CA . LEU A 1 244 ? 24.224 -3.080 -3.444 1.00 96.00 244 LEU A CA 1
ATOM 1897 C C . LEU A 1 244 ? 24.368 -4.275 -2.493 1.00 96.00 244 LEU A C 1
ATOM 1899 O O . LEU A 1 244 ? 23.520 -5.169 -2.514 1.00 96.00 244 LEU A O 1
ATOM 1903 N N . GLU A 1 245 ? 25.406 -4.320 -1.653 1.00 94.81 245 GLU A N 1
ATOM 1904 C CA . GLU A 1 245 ? 25.665 -5.473 -0.785 1.00 94.81 245 GLU A CA 1
ATOM 1905 C C . GLU A 1 245 ? 24.526 -5.765 0.187 1.00 94.81 245 GLU A C 1
ATOM 1907 O O . GLU A 1 245 ? 24.188 -6.931 0.385 1.00 94.81 245 GLU A O 1
ATOM 1912 N N . ALA A 1 246 ? 23.907 -4.727 0.756 1.00 94.31 246 ALA A N 1
ATOM 1913 C CA . ALA A 1 246 ? 22.773 -4.887 1.662 1.00 94.31 246 ALA A CA 1
ATOM 1914 C C . ALA A 1 246 ? 21.592 -5.595 0.971 1.00 94.31 246 ALA A C 1
ATOM 1916 O O . ALA A 1 246 ? 20.986 -6.500 1.543 1.00 94.31 246 ALA A O 1
ATOM 1917 N N . LEU A 1 247 ? 21.306 -5.244 -0.289 1.00 96.12 247 LEU A N 1
ATOM 1918 C CA . LEU A 1 247 ? 20.226 -5.861 -1.070 1.00 96.12 247 LEU A CA 1
ATOM 1919 C C . LEU A 1 247 ? 20.567 -7.281 -1.514 1.00 96.12 247 LEU A C 1
ATOM 1921 O O . LEU A 1 247 ? 19.678 -8.126 -1.577 1.00 96.12 247 LEU A O 1
ATOM 1925 N N . ILE A 1 248 ? 21.835 -7.552 -1.828 1.00 95.62 248 ILE A N 1
ATOM 1926 C CA . ILE A 1 248 ? 22.299 -8.897 -2.190 1.00 95.62 248 ILE A CA 1
ATOM 1927 C C . ILE A 1 248 ? 22.209 -9.825 -0.981 1.00 95.62 248 ILE A C 1
ATOM 1929 O O . ILE A 1 248 ? 21.657 -10.915 -1.100 1.00 95.62 248 ILE A O 1
ATOM 1933 N N . ALA A 1 249 ? 22.685 -9.378 0.184 1.00 94.56 249 ALA A N 1
ATOM 1934 C CA . ALA A 1 249 ? 22.601 -10.136 1.431 1.00 94.56 249 ALA A CA 1
ATOM 1935 C C . ALA A 1 249 ? 21.146 -10.436 1.828 1.00 94.56 249 ALA A C 1
ATOM 1937 O O . ALA A 1 249 ? 20.861 -11.482 2.400 1.00 94.56 249 ALA A O 1
ATOM 1938 N N . ALA A 1 250 ? 20.226 -9.537 1.479 1.00 94.44 250 ALA A N 1
ATOM 1939 C CA . ALA A 1 250 ? 18.793 -9.690 1.691 1.00 94.44 250 ALA A CA 1
ATOM 1940 C C . ALA A 1 250 ? 18.054 -10.491 0.598 1.00 94.44 250 ALA A C 1
ATOM 1942 O O . ALA A 1 250 ? 16.830 -10.590 0.653 1.00 94.44 250 ALA A O 1
ATOM 1943 N N . ASP A 1 251 ? 18.755 -11.012 -0.416 1.00 95.81 251 ASP A N 1
ATOM 1944 C CA . ASP A 1 251 ? 18.171 -11.675 -1.592 1.00 95.81 251 ASP A CA 1
ATOM 1945 C C . ASP A 1 251 ? 17.126 -10.815 -2.340 1.00 95.81 251 ASP A C 1
ATOM 1947 O O . ASP A 1 251 ? 16.161 -11.325 -2.900 1.00 95.81 251 ASP A O 1
ATOM 1951 N N . MET A 1 252 ? 17.280 -9.489 -2.364 1.00 96.56 252 MET A N 1
ATOM 1952 C CA . MET A 1 252 ? 16.256 -8.582 -2.905 1.00 96.56 252 MET A CA 1
ATOM 1953 C C . MET A 1 252 ? 16.398 -8.303 -4.403 1.00 96.56 252 MET A C 1
ATOM 1955 O O . MET A 1 252 ? 15.408 -8.002 -5.068 1.00 96.56 252 MET A O 1
ATOM 1959 N N . LEU A 1 253 ? 17.612 -8.373 -4.956 1.00 97.75 253 LEU A N 1
ATOM 1960 C CA . LEU A 1 253 ? 17.842 -7.965 -6.343 1.00 97.75 253 LEU A CA 1
ATOM 1961 C C . LEU A 1 253 ? 17.219 -8.950 -7.356 1.00 97.75 253 LEU A C 1
ATOM 1963 O O . LEU A 1 253 ? 17.325 -10.167 -7.181 1.00 97.75 253 LEU A O 1
ATOM 1967 N N . PRO A 1 254 ? 16.633 -8.443 -8.460 1.00 97.50 254 PRO A N 1
ATOM 1968 C CA . PRO A 1 254 ? 16.112 -9.254 -9.564 1.00 97.50 254 PRO A CA 1
ATOM 1969 C C . PRO A 1 254 ? 17.214 -9.746 -10.523 1.00 97.50 254 PRO A C 1
ATOM 1971 O O . PRO A 1 254 ? 16.938 -10.475 -11.473 1.00 97.50 254 PRO A O 1
ATOM 1974 N N . VAL A 1 255 ? 18.467 -9.356 -10.286 1.00 97.56 255 VAL A N 1
ATOM 1975 C CA . VAL A 1 255 ? 19.649 -9.770 -11.051 1.00 97.56 255 VAL A CA 1
ATOM 1976 C C . VAL A 1 255 ? 20.656 -10.476 -10.149 1.00 97.56 255 VAL A C 1
ATOM 1978 O O . VAL A 1 255 ? 20.644 -10.306 -8.928 1.00 97.56 255 VAL A O 1
ATOM 1981 N N . VAL A 1 256 ? 21.536 -11.274 -10.746 1.00 96.50 256 VAL A N 1
ATOM 1982 C CA . VAL A 1 256 ? 22.630 -11.950 -10.044 1.00 96.50 256 VAL A CA 1
ATOM 1983 C C . VAL A 1 256 ? 23.696 -10.914 -9.678 1.00 96.50 256 VAL A C 1
ATOM 1985 O O . VAL A 1 256 ? 24.394 -10.397 -10.546 1.00 96.50 256 VAL A O 1
ATOM 1988 N N . GLY A 1 257 ? 23.796 -10.585 -8.387 1.00 94.19 257 GLY A N 1
ATOM 1989 C CA . GLY A 1 257 ? 24.743 -9.587 -7.875 1.00 94.19 257 GLY A CA 1
ATOM 1990 C C . GLY A 1 257 ? 26.186 -10.093 -7.793 1.00 94.19 257 GLY A C 1
ATOM 1991 O O . GLY A 1 257 ? 27.111 -9.458 -8.306 1.00 94.19 257 GLY A O 1
ATOM 1992 N N . LYS A 1 258 ? 26.372 -11.265 -7.178 1.00 94.81 258 LYS A N 1
ATOM 1993 C CA . LYS A 1 258 ? 27.656 -11.963 -7.009 1.00 94.81 258 LYS A CA 1
ATOM 1994 C C . LYS A 1 258 ? 27.572 -13.361 -7.623 1.00 94.81 258 LYS A C 1
ATOM 1996 O O . LYS A 1 258 ? 26.491 -13.939 -7.693 1.00 94.81 258 LYS A O 1
ATOM 2001 N N . VAL A 1 259 ? 28.710 -13.899 -8.062 1.00 91.56 259 VAL A N 1
ATOM 2002 C CA . VAL A 1 259 ? 28.806 -15.244 -8.675 1.00 91.56 259 VAL A CA 1
ATOM 2003 C C . VAL A 1 259 ? 28.437 -16.350 -7.674 1.00 91.56 259 VAL A C 1
ATOM 2005 O O . VAL A 1 259 ? 27.975 -17.419 -8.059 1.00 91.56 259 VAL A O 1
ATOM 2008 N N . SER A 1 260 ? 28.618 -16.076 -6.381 1.00 90.38 260 SER A N 1
ATOM 2009 C CA . SER A 1 260 ? 28.265 -16.940 -5.257 1.00 90.38 260 SER A CA 1
ATOM 2010 C C . SER A 1 260 ? 27.675 -16.086 -4.120 1.00 90.38 260 SER A C 1
ATOM 2012 O O . SER A 1 260 ? 27.976 -14.893 -4.051 1.00 90.38 260 SER A O 1
ATOM 2014 N N . PRO A 1 261 ? 26.862 -16.663 -3.214 1.00 85.69 261 PRO A N 1
ATOM 2015 C CA . PRO A 1 261 ? 26.382 -15.978 -2.011 1.00 85.69 261 PRO A CA 1
ATOM 2016 C C . PRO A 1 261 ? 27.481 -15.579 -1.012 1.00 85.69 261 PRO A C 1
ATOM 2018 O O . PRO A 1 261 ? 27.198 -14.829 -0.079 1.00 85.69 261 PRO A O 1
ATOM 2021 N N . ALA A 1 262 ? 28.710 -16.090 -1.158 1.00 87.62 262 ALA A N 1
ATOM 2022 C CA . ALA A 1 262 ? 29.804 -15.783 -0.240 1.00 87.62 262 ALA A CA 1
ATOM 2023 C C . ALA A 1 262 ? 30.136 -14.277 -0.234 1.00 87.62 262 ALA A C 1
ATOM 2025 O O . ALA A 1 262 ? 30.087 -13.604 -1.266 1.00 87.62 262 ALA A O 1
ATOM 2026 N N . ALA A 1 263 ? 30.472 -13.733 0.940 1.00 86.25 263 ALA A N 1
ATOM 2027 C CA . ALA A 1 263 ? 30.715 -12.298 1.105 1.00 86.25 263 ALA A CA 1
ATOM 2028 C C . ALA A 1 263 ? 31.884 -11.792 0.237 1.00 86.25 263 ALA A C 1
ATOM 2030 O O . ALA A 1 263 ? 31.823 -10.684 -0.294 1.00 86.25 263 ALA A O 1
ATOM 2031 N N . ASP A 1 264 ? 32.897 -12.630 0.041 1.00 88.62 264 ASP A N 1
ATOM 2032 C CA . ASP A 1 264 ? 34.098 -12.410 -0.767 1.00 88.62 264 ASP A CA 1
ATOM 2033 C C . ASP A 1 264 ? 33.941 -12.824 -2.242 1.00 88.62 264 ASP A C 1
ATOM 2035 O O . ASP A 1 264 ? 34.867 -12.651 -3.036 1.00 88.62 264 ASP A O 1
ATOM 2039 N N . ALA A 1 265 ? 32.774 -13.343 -2.644 1.00 91.44 265 ALA A N 1
ATOM 2040 C CA . ALA A 1 265 ? 32.542 -13.749 -4.022 1.00 91.44 265 ALA A CA 1
ATOM 2041 C C . ALA A 1 265 ? 32.664 -12.564 -4.990 1.00 91.44 265 ALA A C 1
ATOM 2043 O O . ALA A 1 265 ? 32.191 -11.452 -4.731 1.00 91.44 265 ALA A O 1
ATOM 2044 N N . ALA A 1 266 ? 33.247 -12.838 -6.159 1.00 93.94 266 ALA A N 1
ATOM 2045 C CA . ALA A 1 266 ? 33.368 -11.860 -7.227 1.00 93.94 266 ALA A CA 1
ATOM 2046 C C . ALA A 1 266 ? 31.993 -11.327 -7.666 1.00 93.94 266 ALA A C 1
ATOM 2048 O O . ALA A 1 266 ? 30.996 -12.057 -7.723 1.00 93.94 266 ALA A O 1
ATOM 2049 N N . TRP A 1 267 ? 31.960 -10.043 -8.022 1.00 95.25 267 TRP A N 1
ATOM 2050 C CA . TRP A 1 267 ? 30.785 -9.401 -8.603 1.00 95.25 267 TRP A CA 1
ATOM 2051 C C . TRP A 1 267 ? 30.427 -10.048 -9.941 1.00 95.25 267 TRP A C 1
ATOM 2053 O O . TRP A 1 267 ? 31.261 -10.125 -10.842 1.00 95.25 267 TRP A O 1
ATOM 2063 N N . ALA A 1 268 ? 29.171 -10.473 -10.076 1.00 94.81 268 ALA A N 1
ATOM 2064 C CA . ALA A 1 268 ? 28.613 -10.900 -11.356 1.00 94.81 268 ALA A CA 1
ATOM 2065 C C . ALA A 1 268 ? 28.180 -9.690 -12.203 1.00 94.81 268 ALA A C 1
ATOM 2067 O O . ALA A 1 268 ? 28.205 -9.757 -13.429 1.00 94.81 268 ALA A O 1
ATOM 2068 N N . ILE A 1 269 ? 27.843 -8.568 -11.554 1.00 96.25 269 ILE A N 1
ATOM 2069 C CA . ILE A 1 269 ? 27.537 -7.303 -12.228 1.00 96.25 269 ILE A CA 1
ATOM 2070 C C . ILE A 1 269 ? 28.834 -6.622 -12.681 1.00 96.25 269 ILE A C 1
ATOM 2072 O O . ILE A 1 269 ? 29.723 -6.349 -11.867 1.00 96.25 269 ILE A O 1
ATOM 2076 N N . GLN A 1 270 ? 28.921 -6.295 -13.968 1.00 95.75 270 GLN A N 1
ATOM 2077 C CA . GLN A 1 270 ? 30.033 -5.564 -14.581 1.00 95.75 270 GLN A CA 1
ATOM 2078 C C . GLN A 1 270 ? 29.565 -4.178 -15.029 1.00 95.75 270 GLN A C 1
ATOM 2080 O O . GLN A 1 270 ? 28.448 -4.043 -15.507 1.00 95.75 270 GLN A O 1
ATOM 2085 N N . LEU A 1 271 ? 30.415 -3.160 -14.919 1.00 96.38 271 LEU A N 1
ATOM 2086 C CA . LEU A 1 271 ? 30.154 -1.853 -15.526 1.00 96.38 271 LEU A CA 1
ATOM 2087 C C . LEU A 1 271 ? 30.730 -1.844 -16.942 1.00 96.38 271 LEU A C 1
ATOM 2089 O O . LEU A 1 271 ? 31.877 -2.247 -17.149 1.00 96.38 271 LEU A O 1
ATOM 2093 N N . ARG A 1 272 ? 29.932 -1.421 -17.918 1.00 96.06 272 ARG A N 1
ATOM 2094 C CA . ARG A 1 272 ? 30.329 -1.298 -19.323 1.00 96.06 272 ARG A CA 1
ATOM 2095 C C . ARG A 1 272 ? 29.914 0.067 -19.854 1.00 96.06 272 ARG A C 1
ATOM 2097 O O . ARG A 1 272 ? 28.924 0.642 -19.418 1.00 96.06 272 ARG A O 1
ATOM 2104 N N . GLN A 1 273 ? 30.679 0.569 -20.813 1.00 96.44 273 GLN A N 1
ATOM 2105 C CA . GLN A 1 273 ? 30.387 1.826 -21.491 1.00 96.44 273 GLN A CA 1
ATOM 2106 C C . GLN A 1 273 ? 29.605 1.542 -22.777 1.00 96.44 273 GLN A C 1
ATOM 2108 O O . GLN A 1 273 ? 29.940 0.611 -23.511 1.00 96.44 273 GLN A O 1
ATOM 2113 N N . LYS A 1 274 ? 28.580 2.343 -23.064 1.00 95.69 274 LYS A N 1
ATOM 2114 C CA . LYS A 1 274 ? 27.796 2.289 -24.306 1.00 95.69 274 LYS A CA 1
ATOM 2115 C C . LYS A 1 274 ? 27.659 3.694 -24.878 1.00 95.69 274 LYS A C 1
ATOM 2117 O O . LYS A 1 274 ? 27.460 4.641 -24.131 1.00 95.69 274 LYS A O 1
ATOM 2122 N N . SER A 1 275 ? 27.788 3.847 -26.190 1.00 95.12 275 SER A N 1
ATOM 2123 C CA . SER A 1 275 ? 27.754 5.160 -26.856 1.00 95.12 275 SER A CA 1
ATOM 2124 C C . SER A 1 275 ? 26.346 5.639 -27.224 1.00 95.12 275 SER A C 1
ATOM 2126 O O . SER A 1 275 ? 26.191 6.723 -27.771 1.00 95.12 275 SER A O 1
ATOM 2128 N N . ASP A 1 276 ? 25.323 4.821 -26.989 1.00 94.25 276 ASP A N 1
ATOM 2129 C CA . ASP A 1 276 ? 23.938 5.078 -27.380 1.00 94.25 276 ASP A CA 1
ATOM 2130 C C . ASP A 1 276 ? 22.966 4.824 -26.216 1.00 94.25 276 ASP A C 1
ATOM 2132 O O . ASP A 1 276 ? 23.330 4.231 -25.196 1.00 94.25 276 ASP A O 1
ATOM 2136 N N . LEU A 1 277 ? 21.724 5.288 -26.380 1.00 94.44 277 LEU A N 1
ATOM 2137 C CA . LEU A 1 277 ? 20.618 5.102 -25.432 1.00 94.44 277 LEU A CA 1
ATOM 2138 C C . LEU A 1 277 ? 19.427 4.400 -26.100 1.00 94.44 277 LEU A C 1
ATOM 2140 O O . LEU A 1 277 ? 18.271 4.693 -25.785 1.00 94.44 277 LEU A O 1
ATOM 2144 N N . ASP A 1 278 ? 19.688 3.479 -27.031 1.00 93.50 278 ASP A N 1
ATOM 2145 C CA . ASP A 1 278 ? 18.630 2.805 -27.791 1.00 93.50 278 ASP A CA 1
ATOM 2146 C C . ASP A 1 278 ? 17.645 2.066 -26.875 1.00 93.50 278 ASP A C 1
ATOM 2148 O O . ASP A 1 278 ? 16.445 2.046 -27.139 1.00 93.50 278 ASP A O 1
ATOM 2152 N N . HIS A 1 279 ? 18.122 1.526 -25.748 1.00 93.38 279 HIS A N 1
ATOM 2153 C CA . HIS A 1 279 ? 17.282 0.875 -24.737 1.00 93.38 279 HIS A CA 1
ATOM 2154 C C . HIS A 1 279 ? 16.295 1.837 -24.063 1.00 93.38 279 HIS A C 1
ATOM 2156 O O . HIS A 1 279 ? 15.174 1.431 -23.760 1.00 93.38 279 HIS A O 1
ATOM 2162 N N . ILE A 1 280 ? 16.671 3.104 -23.846 1.00 93.50 280 ILE A N 1
ATOM 2163 C CA . ILE A 1 280 ? 15.741 4.126 -23.342 1.00 93.50 280 ILE A CA 1
ATOM 2164 C C . ILE A 1 280 ? 14.767 4.508 -24.452 1.00 93.50 280 ILE A C 1
ATOM 2166 O O . ILE A 1 280 ? 13.561 4.494 -24.225 1.00 93.50 280 ILE A O 1
ATOM 2170 N N . LEU A 1 281 ? 15.263 4.804 -25.657 1.00 92.12 281 LEU A N 1
ATOM 2171 C CA . LEU A 1 281 ? 14.414 5.186 -26.789 1.00 92.12 281 LEU A CA 1
ATOM 2172 C C . LEU A 1 281 ? 13.363 4.113 -27.099 1.00 92.12 281 LEU A C 1
ATOM 2174 O O . LEU A 1 281 ? 12.208 4.443 -27.352 1.00 92.12 281 LEU A O 1
ATOM 2178 N N . GLU A 1 282 ? 13.733 2.837 -27.003 1.00 89.25 282 GLU A N 1
ATOM 2179 C CA . GLU A 1 282 ? 12.820 1.701 -27.111 1.00 89.25 282 GLU A CA 1
ATOM 2180 C C . GLU A 1 282 ? 11.709 1.741 -26.052 1.00 89.25 282 GLU A C 1
ATOM 2182 O O . GLU A 1 282 ? 10.546 1.506 -26.377 1.00 89.25 282 GLU A O 1
ATOM 2187 N N . VAL A 1 283 ? 12.043 2.057 -24.798 1.00 89.69 283 VAL A N 1
ATOM 2188 C CA . VAL A 1 283 ? 11.058 2.190 -23.712 1.00 89.69 283 VAL A CA 1
ATOM 2189 C C . VAL A 1 283 ? 10.121 3.380 -23.945 1.00 89.69 283 VAL A C 1
ATOM 2191 O O . VAL A 1 283 ? 8.929 3.288 -23.653 1.00 89.69 283 VAL A O 1
ATOM 2194 N N . LEU A 1 284 ? 10.635 4.484 -24.491 1.00 89.81 284 LEU A N 1
ATOM 2195 C CA . LEU A 1 284 ? 9.862 5.701 -24.761 1.00 89.81 284 LEU A CA 1
ATOM 2196 C C . LEU A 1 284 ? 8.919 5.569 -25.966 1.00 89.81 284 LEU A C 1
ATOM 2198 O O . LEU A 1 284 ? 7.906 6.280 -26.047 1.00 89.81 284 LEU A O 1
ATOM 2202 N N . GLN A 1 285 ? 9.237 4.669 -26.898 1.00 85.00 285 GLN A N 1
ATOM 2203 C CA . GLN A 1 285 ? 8.421 4.353 -28.065 1.00 85.00 285 GLN A CA 1
ATOM 2204 C C . GLN A 1 285 ? 7.182 3.538 -27.660 1.00 85.00 285 GLN A C 1
ATOM 2206 O O . GLN A 1 285 ? 7.118 2.319 -27.809 1.00 85.00 285 GLN A O 1
ATOM 2211 N N . ASP A 1 286 ? 6.150 4.231 -27.178 1.00 66.19 286 ASP A N 1
ATOM 2212 C CA . ASP A 1 286 ? 4.833 3.627 -26.989 1.00 66.19 286 ASP A CA 1
ATOM 2213 C C . ASP A 1 286 ? 4.155 3.392 -28.348 1.00 66.19 286 ASP A C 1
ATOM 2215 O O . ASP A 1 286 ? 3.704 4.318 -29.028 1.00 66.19 286 ASP A O 1
ATOM 2219 N N . THR A 1 287 ? 4.067 2.125 -28.747 1.00 58.22 287 THR A N 1
ATOM 2220 C CA . THR A 1 287 ? 3.450 1.713 -30.014 1.00 58.22 287 THR A CA 1
ATOM 2221 C C . THR A 1 287 ? 1.920 1.764 -29.992 1.00 58.22 287 THR A C 1
ATOM 2223 O O . THR A 1 287 ? 1.299 1.607 -31.044 1.00 58.22 287 THR A O 1
ATOM 2226 N N . SER A 1 288 ? 1.291 2.009 -28.835 1.00 59.41 288 SER A N 1
ATOM 2227 C CA . SER A 1 288 ? -0.156 1.846 -28.657 1.00 59.41 288 SER A CA 1
ATOM 2228 C C . SER A 1 288 ? -1.025 2.838 -29.444 1.00 59.41 288 SER A C 1
ATOM 2230 O O . SER A 1 288 ? -2.185 2.532 -29.715 1.00 59.41 288 SER A O 1
ATOM 2232 N N . LEU A 1 289 ? -0.485 3.996 -29.848 1.00 53.28 289 LEU A N 1
ATOM 2233 C CA . LEU A 1 289 ? -1.242 5.062 -30.531 1.00 53.28 289 LEU A CA 1
ATOM 2234 C C . LEU A 1 289 ? -0.633 5.523 -31.867 1.00 53.28 289 LEU A C 1
ATOM 2236 O O . LEU A 1 289 ? -1.041 6.552 -32.394 1.00 53.28 289 LEU A O 1
ATOM 2240 N N . ALA A 1 290 ? 0.346 4.797 -32.423 1.00 57.81 290 ALA A N 1
ATOM 2241 C CA . ALA A 1 290 ? 1.053 5.150 -33.670 1.00 57.81 290 ALA A CA 1
ATOM 2242 C C . ALA A 1 290 ? 1.719 6.551 -33.700 1.00 57.81 290 ALA A C 1
ATOM 2244 O O . ALA A 1 290 ? 2.276 6.953 -34.723 1.00 57.81 290 ALA A O 1
ATOM 2245 N N . LEU A 1 291 ? 1.707 7.287 -32.585 1.00 64.62 291 LEU A N 1
ATOM 2246 C CA . LEU A 1 291 ? 2.350 8.587 -32.444 1.00 64.62 291 LEU A CA 1
ATOM 2247 C C . LEU A 1 291 ? 3.835 8.394 -32.158 1.00 64.62 291 LEU A C 1
ATOM 2249 O O . LEU A 1 291 ? 4.211 7.852 -31.118 1.00 64.62 291 LEU A O 1
ATOM 2253 N N . LYS A 1 292 ? 4.680 8.856 -33.083 1.00 72.88 292 LYS A N 1
ATOM 2254 C CA . LYS A 1 292 ? 6.130 8.827 -32.901 1.00 72.88 292 LYS A CA 1
ATOM 2255 C C . LYS A 1 292 ? 6.519 9.796 -31.790 1.00 72.88 292 LYS A C 1
ATOM 2257 O O . LYS A 1 292 ? 6.198 10.978 -31.850 1.00 72.88 292 LYS A O 1
ATOM 2262 N N . PHE A 1 293 ? 7.210 9.272 -30.785 1.00 81.31 293 PHE A N 1
ATOM 2263 C CA . PHE A 1 293 ? 7.893 10.083 -29.788 1.00 81.31 293 PHE A CA 1
ATOM 2264 C C . PHE A 1 293 ? 8.936 10.976 -30.478 1.00 81.31 293 PHE A C 1
ATOM 2266 O O . PHE A 1 293 ? 9.662 10.505 -31.358 1.00 81.31 293 PHE A O 1
ATOM 2273 N N . ASN A 1 294 ? 8.987 12.255 -30.102 1.00 82.75 294 ASN A N 1
ATOM 2274 C CA . ASN A 1 294 ? 9.993 13.181 -30.604 1.00 82.75 294 ASN A CA 1
ATOM 2275 C C . ASN A 1 294 ? 11.326 12.908 -29.895 1.00 82.75 294 ASN A C 1
ATOM 2277 O O . ASN A 1 294 ? 11.572 13.382 -28.791 1.00 82.75 294 ASN A O 1
ATOM 2281 N N . ASP A 1 295 ? 12.189 12.123 -30.534 1.00 87.00 295 ASP A N 1
ATOM 2282 C CA . ASP A 1 295 ? 13.472 11.699 -29.971 1.00 87.00 295 ASP A CA 1
ATOM 2283 C C . ASP A 1 295 ? 14.606 12.721 -30.160 1.00 87.00 295 ASP A C 1
ATOM 2285 O O . ASP A 1 295 ? 15.752 12.432 -29.816 1.00 87.00 295 ASP A O 1
ATOM 2289 N N . ALA A 1 296 ? 14.323 13.919 -30.688 1.00 86.94 296 ALA A N 1
ATOM 2290 C CA . ALA A 1 296 ? 15.345 14.914 -31.010 1.00 86.94 296 ALA A CA 1
ATOM 2291 C C . ALA A 1 296 ? 16.166 15.339 -29.782 1.00 86.94 296 ALA A C 1
ATOM 2293 O O . ALA A 1 296 ? 17.393 15.417 -29.861 1.00 86.94 296 ALA A O 1
ATOM 2294 N N . ALA A 1 297 ? 15.509 15.562 -28.641 1.00 84.06 297 ALA A N 1
ATOM 2295 C CA . ALA A 1 297 ? 16.194 15.950 -27.412 1.00 84.06 297 ALA A CA 1
ATOM 2296 C C . ALA A 1 297 ? 17.064 14.808 -26.858 1.00 84.06 297 ALA A C 1
ATOM 2298 O O . ALA A 1 297 ? 18.216 15.031 -26.498 1.00 84.06 297 ALA A O 1
ATOM 2299 N N . TRP A 1 298 ? 16.580 13.565 -26.899 1.00 88.75 298 TRP A N 1
ATOM 2300 C CA . TRP A 1 298 ? 17.373 12.390 -26.519 1.00 88.75 298 TRP A CA 1
ATOM 2301 C C . TRP A 1 298 ? 18.558 12.149 -27.460 1.00 88.75 298 TRP A C 1
ATOM 2303 O O . TRP A 1 298 ? 19.652 11.824 -27.009 1.00 88.75 298 TRP A O 1
ATOM 2313 N N . LYS A 1 299 ? 18.399 12.381 -28.765 1.00 90.00 299 LYS A N 1
ATOM 2314 C CA . LYS A 1 299 ? 19.519 12.362 -29.718 1.00 90.00 299 LYS A CA 1
ATOM 2315 C C . LYS A 1 299 ? 20.549 13.449 -29.418 1.00 90.00 299 LYS A C 1
ATOM 2317 O O . LYS A 1 299 ? 21.739 13.211 -29.606 1.00 90.00 299 LYS A O 1
ATOM 2322 N N . ALA A 1 300 ? 20.121 14.617 -28.935 1.00 87.38 300 ALA A N 1
ATOM 2323 C CA . ALA A 1 300 ? 21.035 15.659 -28.474 1.00 87.38 300 ALA A CA 1
ATOM 2324 C C . ALA A 1 300 ? 21.808 15.221 -27.217 1.00 87.38 300 ALA A C 1
ATOM 2326 O O . ALA A 1 300 ? 23.021 15.415 -27.181 1.00 87.38 300 ALA A O 1
ATOM 2327 N N . VAL A 1 301 ? 21.154 14.548 -26.255 1.00 87.94 301 VAL A N 1
ATOM 2328 C CA . VAL A 1 301 ? 21.822 13.913 -25.095 1.00 87.94 301 VAL A CA 1
ATOM 2329 C C . VAL A 1 301 ? 22.887 12.917 -25.564 1.00 87.94 301 VAL A C 1
ATOM 2331 O O . VAL A 1 301 ? 24.039 13.005 -25.145 1.00 87.94 301 VAL A O 1
ATOM 2334 N N . ILE A 1 302 ? 22.530 12.005 -26.478 1.00 91.56 302 ILE A N 1
ATOM 2335 C CA . ILE A 1 302 ? 23.454 11.003 -27.039 1.00 91.56 302 ILE A CA 1
ATOM 2336 C C . ILE A 1 302 ? 24.639 11.680 -27.738 1.00 91.56 302 ILE A C 1
ATOM 2338 O O . ILE A 1 302 ? 25.773 11.246 -27.596 1.00 91.56 302 ILE A O 1
ATOM 2342 N N . LYS A 1 303 ? 24.406 12.767 -28.479 1.00 91.06 303 LYS A N 1
ATOM 2343 C CA . LYS A 1 303 ? 25.476 13.505 -29.162 1.00 91.06 303 LYS A CA 1
ATOM 2344 C C . LYS A 1 303 ? 26.395 14.253 -28.189 1.00 91.06 303 LYS A C 1
ATOM 2346 O O . LYS A 1 303 ? 27.573 14.430 -28.491 1.00 91.06 303 LYS A O 1
ATOM 2351 N N . ALA A 1 304 ? 25.857 14.739 -27.073 1.00 88.12 304 ALA A N 1
ATOM 2352 C CA . ALA A 1 304 ? 26.604 15.507 -26.082 1.00 88.12 304 ALA A CA 1
ATOM 2353 C C . ALA A 1 304 ? 27.483 14.625 -25.181 1.00 88.12 304 ALA A C 1
ATOM 2355 O O . ALA A 1 304 ? 28.515 15.093 -24.700 1.00 88.12 304 ALA A O 1
ATOM 2356 N N . SER A 1 305 ? 27.103 13.361 -24.987 1.00 89.56 305 SER A N 1
ATOM 2357 C CA . SER A 1 305 ? 27.797 12.420 -24.107 1.00 89.56 305 SER A CA 1
ATOM 2358 C C . SER A 1 305 ? 28.533 11.345 -24.916 1.00 89.56 305 SER A C 1
ATOM 2360 O O . SER A 1 305 ? 27.893 10.591 -25.643 1.00 89.56 305 SER A O 1
ATOM 2362 N N . PRO A 1 306 ? 29.870 11.216 -24.798 1.00 89.00 306 PRO A N 1
ATOM 2363 C CA . PRO A 1 306 ? 30.638 10.252 -25.593 1.00 89.00 306 PRO A CA 1
ATOM 2364 C C . PRO A 1 306 ? 30.346 8.792 -25.216 1.00 89.00 306 PRO A C 1
ATOM 2366 O O . PRO A 1 306 ? 30.464 7.901 -26.059 1.00 89.00 306 PRO A O 1
ATOM 2369 N N . SER A 1 307 ? 29.980 8.539 -23.958 1.00 93.88 307 SER A N 1
ATOM 2370 C CA . SER A 1 307 ? 29.541 7.232 -23.483 1.00 93.88 307 SER A CA 1
ATOM 2371 C C . SER A 1 307 ? 28.700 7.342 -22.215 1.00 93.88 307 SER A C 1
ATOM 2373 O O . SER A 1 307 ? 28.777 8.318 -21.469 1.00 93.88 307 SER A O 1
ATOM 2375 N N . PHE A 1 308 ? 27.912 6.303 -21.976 1.00 95.12 308 PHE A N 1
ATOM 2376 C CA . PHE A 1 308 ? 27.095 6.091 -20.796 1.00 95.12 308 PHE A CA 1
ATOM 2377 C C . PHE A 1 308 ? 27.580 4.831 -20.087 1.00 95.12 308 PHE A C 1
ATOM 2379 O O . PHE A 1 308 ? 27.783 3.794 -20.722 1.00 95.12 308 PHE A O 1
ATOM 2386 N N . GLU A 1 309 ? 27.743 4.914 -18.771 1.00 95.75 309 GLU A N 1
ATOM 2387 C CA . GLU A 1 309 ? 28.040 3.755 -17.938 1.00 95.75 309 GLU A CA 1
ATOM 2388 C C . GLU A 1 309 ? 26.743 2.992 -17.642 1.00 95.75 309 GLU A C 1
ATOM 2390 O O . GLU A 1 309 ? 25.787 3.556 -17.107 1.00 95.75 309 GLU A O 1
ATOM 2395 N N . LEU A 1 310 ? 26.697 1.709 -18.001 1.00 96.94 310 LEU A N 1
ATOM 2396 C CA . LEU A 1 310 ? 25.573 0.819 -17.719 1.00 96.94 310 LEU A CA 1
ATOM 2397 C C . LEU A 1 310 ? 26.060 -0.481 -17.091 1.00 96.94 310 LEU A C 1
ATOM 2399 O O . LEU A 1 310 ? 27.130 -1.006 -17.414 1.00 96.94 310 LEU A O 1
ATOM 2403 N N . ALA A 1 311 ? 25.226 -1.042 -16.228 1.00 97.19 311 ALA A N 1
ATOM 2404 C CA . ALA A 1 311 ? 25.452 -2.349 -15.654 1.00 97.19 311 ALA A CA 1
ATOM 2405 C C . ALA A 1 311 ? 25.124 -3.471 -16.646 1.00 97.19 311 ALA A C 1
ATOM 2407 O O . ALA A 1 311 ? 24.054 -3.525 -17.249 1.00 97.19 311 ALA A O 1
ATOM 2408 N N . TYR A 1 312 ? 26.040 -4.421 -16.738 1.00 96.88 312 TYR A N 1
ATOM 2409 C CA . TYR A 1 312 ? 25.882 -5.711 -17.378 1.00 96.88 312 TYR A CA 1
ATOM 2410 C C . TYR A 1 312 ? 25.681 -6.770 -16.292 1.00 96.88 312 TYR A C 1
ATOM 2412 O O . TYR A 1 312 ? 26.583 -7.031 -15.494 1.00 96.88 312 TYR A O 1
ATOM 2420 N N . ALA A 1 313 ? 24.498 -7.371 -16.250 1.00 96.44 313 ALA A N 1
ATOM 2421 C CA . ALA A 1 313 ? 24.110 -8.381 -15.271 1.00 96.44 313 ALA A CA 1
ATOM 2422 C C . ALA A 1 313 ? 23.291 -9.520 -15.902 1.00 96.44 313 ALA A C 1
ATOM 2424 O O . ALA A 1 313 ? 22.720 -9.381 -16.983 1.00 96.44 313 ALA A O 1
ATOM 2425 N N . GLN A 1 314 ? 23.184 -10.645 -15.198 1.00 95.25 314 GLN A N 1
ATOM 2426 C CA . GLN A 1 314 ? 22.261 -11.722 -15.556 1.00 95.25 314 GLN A CA 1
ATOM 2427 C C . GLN A 1 314 ? 20.967 -11.576 -14.747 1.00 95.25 314 GLN A C 1
ATOM 2429 O O . GLN A 1 314 ? 21.014 -11.407 -13.528 1.00 95.25 314 GLN A O 1
ATOM 2434 N N . ALA A 1 315 ? 19.810 -11.656 -15.405 1.00 95.06 315 ALA A N 1
ATOM 2435 C CA . ALA A 1 315 ? 18.527 -11.724 -14.707 1.00 95.06 315 ALA A CA 1
ATOM 2436 C C . ALA A 1 315 ? 18.404 -13.037 -13.921 1.00 95.06 315 ALA A C 1
ATOM 2438 O O . ALA A 1 315 ? 18.874 -14.086 -14.368 1.00 95.06 315 ALA A O 1
ATOM 2439 N N . ARG A 1 316 ? 17.756 -13.000 -12.756 1.00 95.19 316 ARG A N 1
ATOM 2440 C CA . ARG A 1 316 ? 17.434 -14.232 -12.027 1.00 95.19 316 ARG A CA 1
ATOM 2441 C C . ARG A 1 316 ? 16.360 -15.038 -12.765 1.00 95.19 316 ARG A C 1
ATOM 2443 O O . ARG A 1 316 ? 15.532 -14.437 -13.447 1.00 95.19 316 ARG A O 1
ATOM 2450 N N . PRO A 1 317 ? 16.309 -16.370 -12.585 1.00 91.56 317 PRO A N 1
ATOM 2451 C CA . PRO A 1 317 ? 15.295 -17.208 -13.232 1.00 91.56 317 PRO A CA 1
ATOM 2452 C C . PRO A 1 317 ? 13.850 -16.821 -12.891 1.00 91.56 317 PRO A C 1
ATOM 2454 O O . PRO A 1 317 ? 12.951 -17.015 -13.701 1.00 91.56 317 PRO A O 1
ATOM 2457 N N . ASP A 1 318 ? 13.627 -16.271 -11.697 1.00 92.38 318 ASP A N 1
ATOM 2458 C CA . ASP A 1 318 ? 12.324 -15.834 -11.197 1.00 92.38 318 ASP A CA 1
ATOM 2459 C C . ASP A 1 318 ? 12.069 -14.326 -11.380 1.00 92.38 318 ASP A C 1
ATOM 2461 O O . ASP A 1 318 ? 11.078 -13.802 -10.868 1.00 92.38 318 ASP A O 1
ATOM 2465 N N . ALA A 1 319 ? 12.948 -13.620 -12.098 1.00 94.69 319 ALA A N 1
ATOM 2466 C CA . ALA A 1 319 ? 12.771 -12.214 -12.430 1.00 94.69 319 ALA A CA 1
ATOM 2467 C C . ALA A 1 319 ? 12.100 -12.034 -13.799 1.00 94.69 319 ALA A C 1
ATOM 2469 O O . ALA A 1 319 ? 12.395 -12.730 -14.771 1.00 94.69 319 ALA A O 1
ATOM 2470 N N . MET A 1 320 ? 11.233 -11.032 -13.897 1.00 92.88 320 MET A N 1
ATOM 2471 C CA . MET A 1 320 ? 10.666 -10.564 -15.153 1.00 92.88 320 MET A CA 1
ATOM 2472 C C . MET A 1 320 ? 11.536 -9.443 -15.722 1.00 92.88 320 MET A C 1
ATOM 2474 O O . MET A 1 320 ? 11.728 -8.410 -15.079 1.00 92.88 320 MET A O 1
ATOM 2478 N N . VAL A 1 321 ? 12.051 -9.634 -16.937 1.00 93.19 321 VAL A N 1
ATOM 2479 C CA . VAL A 1 321 ? 12.789 -8.591 -17.658 1.00 93.19 321 VAL A CA 1
ATOM 2480 C C . VAL A 1 321 ? 11.832 -7.819 -18.548 1.00 93.19 321 VAL A C 1
ATOM 2482 O O . VAL A 1 321 ? 11.155 -8.368 -19.415 1.00 93.19 321 VAL A O 1
ATOM 2485 N N . ASP A 1 322 ? 11.768 -6.523 -18.295 1.00 91.00 322 ASP A N 1
ATOM 2486 C CA . ASP A 1 322 ? 10.777 -5.620 -18.848 1.00 91.00 322 ASP A CA 1
ATOM 2487 C C . ASP A 1 322 ? 11.300 -4.829 -20.047 1.00 91.00 322 ASP A C 1
ATOM 2489 O O . ASP A 1 322 ? 10.508 -4.408 -20.887 1.00 91.00 322 ASP A O 1
ATOM 2493 N N . ALA A 1 323 ? 12.613 -4.613 -20.094 1.00 92.50 323 ALA A N 1
ATOM 2494 C CA . ALA A 1 323 ? 13.346 -3.965 -21.172 1.00 92.50 323 ALA A CA 1
ATOM 2495 C C . ALA A 1 323 ? 14.779 -4.515 -21.199 1.00 92.50 323 ALA A C 1
ATOM 2497 O O . ALA A 1 323 ? 15.320 -4.878 -20.151 1.00 92.50 323 ALA A O 1
ATOM 2498 N N . TRP A 1 324 ? 15.393 -4.552 -22.380 1.00 93.69 324 TRP A N 1
ATOM 2499 C CA . TRP A 1 324 ? 16.724 -5.119 -22.609 1.00 93.69 324 TRP A CA 1
ATOM 2500 C C . TRP A 1 324 ? 17.690 -4.065 -23.153 1.00 93.69 324 TRP A C 1
ATOM 2502 O O . TRP A 1 324 ? 17.290 -3.181 -23.904 1.00 93.69 324 TRP A O 1
ATOM 2512 N N . ILE A 1 325 ? 18.972 -4.207 -22.826 1.00 94.62 325 ILE A N 1
ATOM 2513 C CA . ILE A 1 325 ? 20.077 -3.526 -23.504 1.00 94.62 325 ILE A CA 1
ATOM 2514 C C . ILE A 1 325 ? 20.709 -4.538 -24.452 1.00 94.62 325 ILE A C 1
ATOM 2516 O O . ILE A 1 325 ? 21.069 -5.635 -24.022 1.00 94.62 325 ILE A O 1
ATOM 2520 N N . SER A 1 326 ? 20.862 -4.165 -25.721 1.00 93.75 326 SER A N 1
ATOM 2521 C CA . SER A 1 326 ? 21.641 -4.940 -26.692 1.00 93.75 326 SER A CA 1
ATOM 2522 C C . SER A 1 326 ? 23.058 -4.370 -26.782 1.00 93.75 326 SER A C 1
ATOM 2524 O O . SER A 1 326 ? 23.234 -3.164 -26.985 1.00 93.75 326 SER A O 1
ATOM 2526 N N . TRP A 1 327 ? 24.063 -5.227 -26.602 1.00 92.62 327 TRP A N 1
ATOM 2527 C CA . TRP A 1 327 ? 25.481 -4.840 -26.627 1.00 92.62 327 TRP A CA 1
ATOM 2528 C C . TRP A 1 327 ? 26.114 -4.986 -28.004 1.00 92.62 327 TRP A C 1
ATOM 2530 O O . TRP A 1 327 ? 26.990 -4.206 -28.364 1.00 92.62 327 TRP A O 1
ATOM 2540 N N . ASN A 1 328 ? 25.638 -5.960 -28.773 1.00 88.88 328 ASN A N 1
ATOM 2541 C CA . ASN A 1 328 ? 26.147 -6.251 -30.103 1.00 88.88 328 ASN A CA 1
ATOM 2542 C C . ASN A 1 328 ? 25.376 -5.493 -31.186 1.00 88.88 328 ASN A C 1
ATOM 2544 O O . ASN A 1 328 ? 24.233 -5.067 -30.981 1.00 88.88 328 ASN A O 1
ATOM 2548 N N . LYS A 1 329 ? 25.994 -5.350 -32.363 1.00 79.94 329 LYS A N 1
ATOM 2549 C CA . LYS A 1 329 ? 25.314 -4.773 -33.527 1.00 79.94 329 LYS A CA 1
ATOM 2550 C C . LYS A 1 329 ? 24.243 -5.738 -34.034 1.00 79.94 329 LYS A C 1
ATOM 2552 O O . LYS A 1 329 ? 24.351 -6.956 -33.892 1.00 79.94 329 LYS A O 1
ATOM 2557 N N . GLN A 1 330 ? 23.198 -5.191 -34.650 1.00 74.31 330 GLN A N 1
ATOM 2558 C CA . GLN A 1 330 ? 22.118 -5.989 -35.227 1.00 74.31 330 GLN A CA 1
ATOM 2559 C C . GLN A 1 330 ? 22.684 -7.022 -36.224 1.00 74.31 330 GLN A C 1
ATOM 2561 O O . GLN A 1 330 ? 23.348 -6.648 -37.187 1.00 74.31 330 GLN A O 1
ATOM 2566 N N . GLY A 1 331 ? 22.424 -8.314 -35.983 1.00 70.81 331 GLY A N 1
ATOM 2567 C CA . GLY A 1 331 ? 22.899 -9.432 -36.815 1.00 70.81 331 GLY A CA 1
ATOM 2568 C C . GLY A 1 331 ? 24.037 -10.267 -36.210 1.00 70.81 331 GLY A C 1
ATOM 2569 O O . GLY A 1 331 ? 24.315 -11.356 -36.705 1.00 70.81 331 GLY A O 1
ATOM 2570 N N . GLU A 1 332 ? 24.665 -9.808 -35.128 1.00 82.38 332 GLU A N 1
ATOM 2571 C CA . GLU A 1 332 ? 25.617 -10.602 -34.342 1.00 82.38 332 GLU A CA 1
ATOM 2572 C C . GLU A 1 332 ? 24.886 -11.499 -33.325 1.00 82.38 332 GLU A C 1
ATOM 2574 O O . GLU A 1 332 ? 23.693 -11.325 -33.058 1.00 82.38 332 GLU A O 1
ATOM 2579 N N . LYS A 1 333 ? 25.597 -12.478 -32.743 1.00 81.69 333 LYS A N 1
ATOM 2580 C CA . LYS A 1 333 ? 25.049 -13.321 -31.669 1.00 81.69 333 LYS A CA 1
ATOM 2581 C C . LYS A 1 333 ? 24.484 -12.429 -30.564 1.00 81.69 333 LYS A C 1
ATOM 2583 O O . LYS A 1 333 ? 25.143 -11.487 -30.141 1.00 81.69 333 LYS A O 1
ATOM 2588 N N . GLU A 1 334 ? 23.280 -12.731 -30.103 1.00 81.81 334 GLU A N 1
ATOM 2589 C CA . GLU A 1 334 ? 22.553 -11.909 -29.140 1.00 81.81 334 GLU A CA 1
ATOM 2590 C C . GLU A 1 334 ? 23.305 -11.814 -27.796 1.00 81.81 334 GLU A C 1
ATOM 2592 O O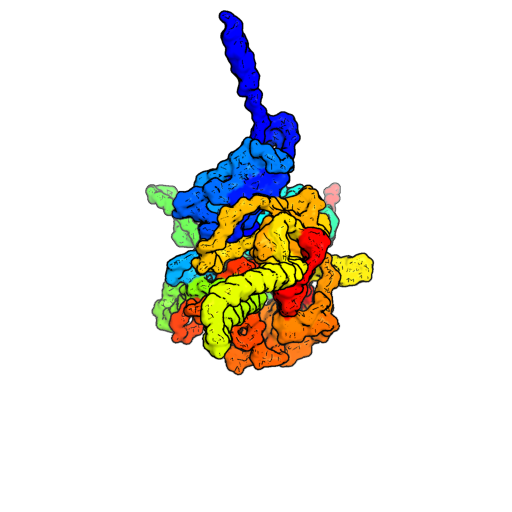 . GLU A 1 334 ? 23.302 -12.757 -27.008 1.00 81.81 334 GLU A O 1
ATOM 2597 N N . ASP A 1 335 ? 23.973 -10.680 -27.549 1.00 90.19 335 ASP A N 1
ATOM 2598 C CA . ASP A 1 335 ? 24.488 -10.297 -26.229 1.00 90.19 335 ASP A CA 1
ATOM 2599 C C . ASP A 1 335 ? 23.569 -9.223 -25.647 1.00 90.19 335 ASP A C 1
ATOM 2601 O O . ASP A 1 335 ? 23.538 -8.078 -26.119 1.00 90.19 335 ASP A O 1
ATOM 2605 N N . LYS A 1 336 ? 22.773 -9.614 -24.651 1.00 92.56 336 LYS A N 1
ATOM 2606 C CA . LYS A 1 336 ? 21.773 -8.761 -24.014 1.00 92.56 336 LYS A CA 1
ATOM 2607 C C . LYS A 1 336 ? 21.874 -8.831 -22.501 1.00 92.56 336 LYS A C 1
ATOM 2609 O O . LYS A 1 336 ? 22.134 -9.883 -21.931 1.00 92.56 336 LYS A O 1
ATOM 2614 N N . THR A 1 337 ? 21.581 -7.717 -21.844 1.00 95.31 337 THR A N 1
ATOM 2615 C CA . THR A 1 337 ? 21.401 -7.654 -20.386 1.00 95.31 337 THR A CA 1
ATOM 2616 C C . THR A 1 337 ? 20.079 -6.952 -20.064 1.00 95.31 337 THR A C 1
ATOM 2618 O O . THR A 1 337 ? 19.641 -6.113 -20.860 1.00 95.31 337 THR A O 1
ATOM 2621 N N . PRO A 1 338 ? 19.388 -7.286 -18.960 1.00 95.88 338 PRO A N 1
ATOM 2622 C CA . PRO A 1 338 ? 18.227 -6.524 -18.519 1.00 95.88 338 PRO A CA 1
ATOM 2623 C C . PRO A 1 338 ? 18.560 -5.035 -18.370 1.00 95.88 338 PRO A C 1
ATOM 2625 O O . PRO A 1 338 ? 19.471 -4.679 -17.635 1.00 95.88 338 PRO A O 1
ATOM 2628 N N . PHE A 1 339 ? 17.783 -4.166 -19.017 1.00 96.44 339 PHE A N 1
ATOM 2629 C CA . PHE A 1 339 ? 17.748 -2.743 -18.671 1.00 96.44 339 PHE A CA 1
ATOM 2630 C C . PHE A 1 339 ? 16.873 -2.532 -17.434 1.00 96.44 339 PHE A C 1
ATOM 2632 O O . PHE A 1 339 ? 17.284 -1.876 -16.483 1.00 96.44 339 PHE A O 1
ATOM 2639 N N . ILE A 1 340 ? 15.674 -3.120 -17.448 1.00 96.69 340 ILE A N 1
ATOM 2640 C CA . ILE A 1 340 ? 14.718 -3.084 -16.341 1.00 96.69 340 ILE A CA 1
ATOM 2641 C C . ILE A 1 340 ? 14.356 -4.525 -16.008 1.00 96.69 340 ILE A C 1
ATOM 2643 O O . ILE A 1 340 ? 13.763 -5.222 -16.832 1.00 96.69 340 ILE A O 1
ATOM 2647 N N . ALA A 1 341 ? 14.702 -4.969 -14.806 1.00 97.06 341 ALA A N 1
ATOM 2648 C CA . ALA A 1 341 ? 14.319 -6.274 -14.279 1.00 97.06 341 ALA A CA 1
ATOM 2649 C C . ALA A 1 341 ? 13.494 -6.100 -13.007 1.00 97.06 341 ALA A C 1
ATOM 2651 O O . ALA A 1 341 ? 13.759 -5.209 -12.205 1.00 97.06 341 ALA A O 1
ATOM 2652 N N . ARG A 1 342 ? 12.507 -6.968 -12.801 1.00 97.44 342 ARG A N 1
ATOM 2653 C CA . ARG A 1 342 ? 11.652 -6.973 -11.614 1.00 97.44 342 ARG A CA 1
ATOM 2654 C C . ARG A 1 342 ? 11.581 -8.342 -11.004 1.00 97.44 342 ARG A C 1
ATOM 2656 O O . ARG A 1 342 ? 11.560 -9.341 -11.712 1.00 97.44 342 ARG A O 1
ATOM 2663 N N . ARG A 1 343 ? 11.434 -8.380 -9.692 1.00 97.31 343 ARG A N 1
ATOM 2664 C CA . ARG A 1 343 ? 11.189 -9.605 -8.948 1.00 97.31 343 ARG A CA 1
ATOM 2665 C C . ARG A 1 343 ? 10.242 -9.304 -7.803 1.00 97.31 343 ARG A C 1
ATOM 2667 O O . ARG A 1 343 ? 10.345 -8.265 -7.158 1.00 97.31 343 ARG A O 1
ATOM 2674 N N . ALA A 1 344 ? 9.306 -10.207 -7.559 1.00 97.50 344 ALA A N 1
ATOM 2675 C CA . ALA A 1 344 ? 8.465 -10.131 -6.375 1.00 97.50 344 ALA A CA 1
ATOM 2676 C C . ALA A 1 344 ? 9.288 -10.424 -5.114 1.00 97.50 344 ALA A C 1
ATOM 2678 O O . ALA A 1 344 ? 10.062 -11.380 -5.093 1.00 97.50 344 ALA A O 1
ATOM 2679 N N . TYR A 1 345 ? 9.050 -9.674 -4.045 1.00 96.94 345 TYR A N 1
ATOM 2680 C CA . TYR A 1 345 ? 9.664 -9.893 -2.739 1.00 96.94 345 TYR A CA 1
ATOM 2681 C C . TYR A 1 345 ? 8.567 -9.825 -1.670 1.00 96.94 345 TYR A C 1
ATOM 2683 O O . TYR A 1 345 ? 8.075 -8.751 -1.332 1.00 96.94 345 TYR A O 1
ATOM 2691 N N . GLY A 1 346 ? 8.115 -10.994 -1.202 1.00 95.88 346 GLY A N 1
ATOM 2692 C CA . GLY A 1 346 ? 6.861 -11.117 -0.451 1.00 95.88 346 GLY A CA 1
ATOM 2693 C C . GLY A 1 346 ? 5.651 -10.694 -1.295 1.00 95.88 346 GLY A C 1
ATOM 2694 O O . GLY A 1 346 ? 5.478 -11.170 -2.418 1.00 95.88 346 GLY A O 1
ATOM 2695 N N . MET A 1 347 ? 4.831 -9.790 -0.755 1.00 97.25 347 MET A N 1
ATOM 2696 C CA . MET A 1 347 ? 3.681 -9.183 -1.439 1.00 97.25 347 MET A CA 1
ATOM 2697 C C . MET A 1 347 ? 4.014 -7.897 -2.211 1.00 97.25 347 MET A C 1
ATOM 2699 O O . MET A 1 347 ? 3.127 -7.333 -2.847 1.00 97.25 347 MET A O 1
ATOM 2703 N N . GLY A 1 348 ? 5.261 -7.427 -2.181 1.00 97.88 348 GLY A N 1
ATOM 2704 C CA . GLY A 1 348 ? 5.724 -6.288 -2.974 1.00 97.88 348 GLY A CA 1
ATOM 2705 C C . GLY A 1 348 ? 6.665 -6.694 -4.101 1.00 97.88 348 GLY A C 1
ATOM 2706 O O . GLY A 1 348 ? 6.791 -7.868 -4.459 1.00 97.88 348 GLY A O 1
ATOM 2707 N N . SER A 1 349 ? 7.357 -5.713 -4.670 1.00 98.19 349 SER A N 1
ATOM 2708 C CA . SER A 1 349 ? 8.299 -5.939 -5.767 1.00 98.19 349 SER A CA 1
ATOM 2709 C C . SER A 1 349 ? 9.547 -5.085 -5.647 1.00 98.19 349 SER A C 1
ATOM 2711 O O . SER A 1 349 ? 9.487 -3.937 -5.212 1.00 98.19 349 SER A O 1
ATOM 2713 N N . VAL A 1 350 ? 10.659 -5.640 -6.123 1.00 98.50 350 VAL A N 1
ATOM 2714 C CA . VAL A 1 350 ? 11.917 -4.932 -6.333 1.00 98.50 350 VAL A CA 1
ATOM 2715 C C . VAL A 1 350 ? 12.167 -4.817 -7.831 1.00 98.50 350 VAL A C 1
ATOM 2717 O O . VAL A 1 350 ? 12.208 -5.822 -8.544 1.00 98.50 350 VAL A O 1
ATOM 2720 N N . THR A 1 351 ? 12.343 -3.590 -8.303 1.00 98.56 351 THR A N 1
ATOM 2721 C CA . THR A 1 351 ? 12.747 -3.258 -9.666 1.00 98.56 351 THR A CA 1
ATOM 2722 C C . THR A 1 351 ? 14.188 -2.781 -9.653 1.00 98.56 351 THR A C 1
ATOM 2724 O O . THR A 1 351 ? 14.552 -1.920 -8.860 1.00 98.56 351 THR A O 1
ATOM 2727 N N . TRP A 1 352 ? 15.004 -3.314 -10.550 1.00 98.38 352 TRP A N 1
ATOM 2728 C CA . TRP A 1 352 ? 16.369 -2.872 -10.779 1.00 98.38 352 TRP A CA 1
ATOM 2729 C C . TRP A 1 352 ? 16.484 -2.269 -12.173 1.00 98.38 352 TRP A C 1
ATOM 2731 O O . TRP A 1 352 ? 16.019 -2.867 -13.148 1.00 98.38 352 TRP A O 1
ATOM 2741 N N . VAL A 1 353 ? 17.111 -1.100 -12.245 1.00 98.06 353 VAL A N 1
ATOM 2742 C CA . VAL A 1 353 ? 17.417 -0.395 -13.489 1.00 98.06 353 VAL A CA 1
ATOM 2743 C C . VAL A 1 353 ? 18.928 -0.388 -13.679 1.00 98.06 353 VAL A C 1
ATOM 2745 O O . VAL A 1 353 ? 19.660 0.040 -12.790 1.00 98.06 353 VAL A O 1
ATOM 2748 N N . ALA A 1 354 ? 19.407 -0.840 -14.835 1.00 97.81 354 ALA A N 1
ATOM 2749 C CA . ALA A 1 354 ? 20.835 -1.006 -15.114 1.00 97.81 354 ALA A CA 1
ATOM 2750 C C . ALA A 1 354 ? 21.635 0.307 -15.210 1.00 97.81 354 ALA A C 1
ATOM 2752 O O . ALA A 1 354 ? 22.858 0.267 -15.314 1.00 97.81 354 ALA A O 1
ATOM 2753 N N . GLN A 1 355 ? 20.962 1.457 -15.195 1.00 96.31 355 GLN A N 1
ATOM 2754 C CA . GLN A 1 355 ? 21.552 2.781 -15.366 1.00 96.31 355 GLN A CA 1
ATOM 2755 C C . GLN A 1 355 ? 21.161 3.697 -14.206 1.00 96.31 355 GLN A C 1
ATOM 2757 O O . GLN A 1 355 ? 20.034 3.626 -13.711 1.00 96.31 355 GLN A O 1
ATOM 2762 N N . GLU A 1 356 ? 22.072 4.584 -13.809 1.00 94.88 356 GLU A N 1
ATOM 2763 C CA . GLU A 1 356 ? 21.789 5.660 -12.863 1.00 94.88 356 GLU A CA 1
ATOM 2764 C C . GLU A 1 356 ? 20.936 6.744 -13.538 1.00 94.88 356 GLU A C 1
ATOM 2766 O O . GLU A 1 356 ? 21.440 7.661 -14.187 1.00 94.88 356 GLU A O 1
ATOM 2771 N N . LEU A 1 357 ? 19.614 6.645 -13.390 1.00 94.88 357 LEU A N 1
ATOM 2772 C CA . LEU A 1 357 ? 18.683 7.594 -14.006 1.00 94.88 357 LEU A CA 1
ATOM 2773 C C . LEU A 1 357 ? 18.735 9.003 -13.388 1.00 94.88 357 LEU A C 1
ATOM 2775 O O . LEU A 1 357 ? 18.180 9.931 -13.963 1.00 94.88 357 LEU A O 1
ATOM 2779 N N . GLY A 1 358 ? 19.395 9.171 -12.237 1.00 92.31 358 GLY A N 1
ATOM 2780 C CA . GLY A 1 358 ? 19.619 10.475 -11.607 1.00 92.31 358 GLY A CA 1
ATOM 2781 C C . GLY A 1 358 ? 20.876 11.211 -12.085 1.00 92.31 358 GLY A C 1
ATOM 2782 O O . GLY A 1 358 ? 21.115 12.348 -11.666 1.00 92.31 358 GLY A O 1
ATOM 2783 N N . SER A 1 359 ? 21.677 10.577 -12.948 1.00 91.38 359 SER A N 1
ATOM 2784 C CA . SER A 1 359 ? 22.962 11.105 -13.406 1.00 91.38 359 SER A CA 1
ATOM 2785 C C . SER A 1 359 ? 22.801 12.407 -14.192 1.00 91.38 359 SER A C 1
ATOM 2787 O O . SER A 1 359 ? 21.964 12.506 -15.091 1.00 91.38 359 SER A O 1
ATOM 2789 N N . GLY A 1 360 ? 23.662 13.393 -13.919 1.00 86.50 360 GLY A N 1
ATOM 2790 C CA . GLY A 1 360 ? 23.707 14.656 -14.668 1.00 86.50 360 GLY A CA 1
ATOM 2791 C C . GLY A 1 360 ? 23.872 14.465 -16.183 1.00 86.50 360 GLY A C 1
ATOM 2792 O O . GLY A 1 360 ? 23.339 15.255 -16.956 1.00 86.50 360 GLY A O 1
ATOM 2793 N N . LEU A 1 361 ? 24.502 13.363 -16.616 1.00 87.69 361 LEU A N 1
ATOM 2794 C CA . LEU A 1 361 ? 24.706 13.036 -18.035 1.00 87.69 361 LEU A CA 1
ATOM 2795 C C . LEU A 1 361 ? 23.403 12.810 -18.814 1.00 87.69 361 LEU A C 1
ATOM 2797 O O . LEU A 1 361 ? 23.366 13.041 -20.020 1.00 87.69 361 LEU A O 1
ATOM 2801 N N . LEU A 1 362 ? 22.343 12.348 -18.146 1.00 87.50 362 LEU A N 1
ATOM 2802 C CA . LEU A 1 362 ? 21.023 12.168 -18.762 1.00 87.50 362 LEU A CA 1
ATOM 2803 C C . LEU A 1 362 ? 20.161 13.433 -18.684 1.00 87.50 362 LEU A C 1
ATOM 2805 O O . LEU A 1 362 ? 19.171 13.546 -19.405 1.00 87.50 362 LEU A O 1
ATOM 2809 N N . ASN A 1 363 ? 20.552 14.375 -17.827 1.00 77.12 363 ASN A N 1
ATOM 2810 C CA . ASN A 1 363 ? 19.726 15.511 -17.436 1.00 77.12 363 ASN A CA 1
ATOM 2811 C C . ASN A 1 363 ? 20.175 16.820 -18.108 1.00 77.12 363 ASN A C 1
ATOM 2813 O O . ASN A 1 363 ? 19.390 17.759 -18.216 1.00 77.12 363 ASN A O 1
ATOM 2817 N N . GLU A 1 364 ? 21.424 16.894 -18.572 1.00 70.62 364 GLU A N 1
ATOM 2818 C CA . GLU A 1 364 ? 22.032 18.104 -19.124 1.00 70.62 364 GLU A CA 1
ATOM 2819 C C . GLU A 1 364 ? 22.418 17.914 -20.598 1.00 70.62 364 GLU A C 1
ATOM 2821 O O . GLU A 1 364 ? 23.590 17.782 -20.948 1.00 70.62 364 GLU A O 1
ATOM 2826 N N . ALA A 1 365 ? 21.430 17.927 -21.500 1.00 67.12 365 ALA A N 1
ATOM 2827 C CA . ALA A 1 365 ? 21.722 18.144 -22.916 1.00 67.12 365 ALA A CA 1
ATOM 2828 C C . ALA A 1 365 ? 21.863 19.649 -23.193 1.00 67.12 365 ALA A C 1
ATOM 2830 O O . ALA A 1 365 ? 20.926 20.406 -22.908 1.00 67.12 365 ALA A O 1
ATOM 2831 N N . PRO A 1 366 ? 22.981 20.097 -23.796 1.00 66.56 366 PRO A N 1
ATOM 2832 C CA . PRO A 1 366 ? 23.040 21.423 -24.387 1.00 66.56 366 PRO A CA 1
ATOM 2833 C C . PRO A 1 366 ? 21.960 21.530 -25.470 1.00 66.56 366 PRO A C 1
ATOM 2835 O O . PRO A 1 366 ? 21.854 20.640 -26.319 1.00 66.56 366 PRO A O 1
ATOM 2838 N N . ASP A 1 367 ? 21.181 22.614 -25.464 1.00 68.25 367 ASP A N 1
ATOM 2839 C CA . ASP A 1 367 ? 20.286 22.928 -26.576 1.00 68.25 367 ASP A CA 1
ATOM 2840 C C . ASP A 1 367 ? 21.116 22.998 -27.876 1.00 68.25 367 ASP A C 1
ATOM 2842 O O . ASP A 1 367 ? 22.062 23.782 -27.963 1.00 68.25 367 ASP A O 1
ATOM 2846 N N . PRO A 1 368 ? 20.827 22.178 -28.903 1.00 62.84 368 PRO A N 1
ATOM 2847 C CA . PRO A 1 368 ? 21.575 22.177 -30.153 1.00 62.84 368 PRO A CA 1
ATOM 2848 C C . PRO A 1 368 ? 21.424 23.497 -30.922 1.00 62.84 368 PRO A C 1
ATOM 2850 O O . PRO A 1 368 ? 22.192 23.739 -31.853 1.00 62.84 368 PRO A O 1
ATOM 2853 N N . THR A 1 369 ? 20.447 24.336 -30.559 1.00 67.62 369 THR A N 1
ATOM 2854 C CA . THR A 1 369 ? 20.276 25.689 -31.096 1.00 67.62 369 THR A CA 1
ATOM 2855 C C . THR A 1 369 ? 21.083 26.746 -30.341 1.00 67.62 369 THR A C 1
ATOM 2857 O O . THR A 1 369 ? 21.259 27.849 -30.866 1.00 67.62 369 THR A O 1
ATOM 2860 N N . ASP A 1 370 ? 21.638 26.420 -29.166 1.00 67.56 370 ASP A N 1
ATOM 2861 C CA . ASP A 1 370 ? 22.595 27.285 -28.480 1.00 67.56 370 ASP A CA 1
ATOM 2862 C C . ASP A 1 370 ? 23.917 27.277 -29.259 1.00 67.56 370 ASP A C 1
ATOM 2864 O O . ASP A 1 370 ? 24.787 26.416 -29.105 1.00 67.56 370 ASP A O 1
ATOM 2868 N N . ILE A 1 371 ? 24.061 28.274 -30.133 1.00 60.34 371 ILE A N 1
ATOM 2869 C CA . ILE A 1 371 ? 25.312 28.575 -30.827 1.00 60.34 371 ILE A CA 1
ATOM 2870 C C . ILE A 1 371 ? 26.382 28.811 -29.745 1.00 60.34 371 ILE A C 1
ATOM 2872 O O . ILE A 1 371 ? 26.134 29.601 -28.824 1.00 60.34 371 ILE A O 1
ATOM 2876 N N . PRO A 1 372 ? 27.560 28.156 -29.815 1.00 60.16 372 PRO A N 1
ATOM 2877 C CA . PRO A 1 372 ? 28.639 28.404 -28.865 1.00 60.16 372 PRO A CA 1
ATOM 2878 C C . PRO A 1 372 ? 28.936 29.909 -28.798 1.00 60.16 372 PRO A C 1
ATOM 2880 O O . PRO A 1 372 ? 28.795 30.599 -29.813 1.00 60.16 372 PRO A O 1
ATOM 2883 N N . PRO A 1 373 ? 29.309 30.440 -27.619 1.00 57.47 373 PRO A N 1
ATOM 2884 C CA . PRO A 1 373 ? 29.508 31.870 -27.456 1.00 57.47 373 PRO A CA 1
ATOM 2885 C C . PRO A 1 373 ? 30.466 32.392 -28.540 1.00 57.47 373 PRO A C 1
ATOM 2887 O O . PRO A 1 373 ? 31.477 31.737 -28.813 1.00 57.47 373 PRO A O 1
ATOM 2890 N N . PRO A 1 374 ? 30.152 33.530 -29.186 1.00 56.84 374 PRO A N 1
ATOM 2891 C CA . PRO A 1 374 ? 31.038 34.129 -30.171 1.00 56.84 374 PRO A CA 1
ATOM 2892 C C . PRO A 1 374 ? 32.452 34.298 -29.600 1.00 56.84 374 PRO A C 1
ATOM 2894 O O . PRO A 1 374 ? 32.636 34.713 -28.455 1.00 56.84 374 PRO A O 1
ATOM 2897 N N . ILE A 1 375 ? 33.438 33.933 -30.422 1.00 60.78 375 ILE A N 1
ATOM 2898 C CA . ILE A 1 375 ? 34.877 34.019 -30.146 1.00 60.78 375 ILE A CA 1
ATOM 2899 C C . ILE A 1 375 ? 35.216 35.434 -29.639 1.00 60.78 375 ILE A C 1
ATOM 2901 O O . ILE A 1 375 ? 34.649 36.414 -30.120 1.00 60.78 375 ILE A O 1
ATOM 2905 N N . ALA A 1 376 ? 36.108 35.518 -28.644 1.00 60.19 376 ALA A N 1
ATOM 2906 C CA . ALA A 1 376 ? 36.468 36.718 -27.881 1.00 60.19 376 ALA A CA 1
ATOM 2907 C C . ALA A 1 376 ? 36.401 38.039 -28.683 1.00 60.19 376 ALA A C 1
ATOM 2909 O O . ALA A 1 376 ? 37.158 38.239 -29.629 1.00 60.19 376 ALA A O 1
ATOM 2910 N N . GLY A 1 377 ? 35.504 38.949 -28.272 1.00 71.75 377 GLY A N 1
ATOM 2911 C CA . GLY A 1 377 ? 35.380 40.294 -28.856 1.00 71.75 377 GLY A CA 1
ATOM 2912 C C . GLY A 1 377 ? 33.971 40.899 -28.846 1.00 71.75 377 GLY A C 1
ATOM 2913 O O . GLY A 1 377 ? 33.826 42.106 -29.015 1.00 71.75 377 GLY A O 1
ATOM 2914 N N . THR A 1 378 ? 32.919 40.109 -28.613 1.00 60.78 378 THR A N 1
ATOM 2915 C CA . THR A 1 378 ? 31.538 40.621 -28.596 1.00 60.78 378 THR A CA 1
ATOM 2916 C C . THR A 1 378 ? 30.997 40.747 -27.172 1.00 60.78 378 THR A C 1
ATOM 2918 O O . THR A 1 378 ? 30.860 39.755 -26.463 1.00 60.78 378 THR A O 1
ATOM 2921 N N . THR A 1 379 ? 30.617 41.957 -26.773 1.00 66.31 379 THR A N 1
ATOM 2922 C CA . THR A 1 379 ? 30.101 42.334 -25.441 1.00 66.31 379 THR A CA 1
ATOM 2923 C C . THR A 1 379 ? 28.671 41.857 -25.137 1.00 66.31 379 THR A C 1
ATOM 2925 O O . THR A 1 379 ? 28.043 42.358 -24.205 1.00 66.31 379 THR A O 1
ATOM 2928 N N . LYS A 1 380 ? 28.107 40.909 -25.900 1.00 54.59 380 LYS A N 1
ATOM 2929 C CA . LYS A 1 380 ? 26.745 40.426 -25.633 1.00 54.59 380 LYS A CA 1
ATOM 2930 C C . LYS A 1 380 ? 26.761 39.409 -24.487 1.00 54.59 380 LYS A C 1
ATOM 2932 O O . LYS A 1 380 ? 27.523 38.448 -24.567 1.00 54.59 380 LYS A O 1
ATOM 2937 N N . PRO A 1 381 ? 25.919 39.585 -23.452 1.00 57.28 381 PRO A N 1
ATOM 2938 C CA . PRO A 1 381 ? 25.838 38.642 -22.348 1.00 57.28 381 PRO A CA 1
ATOM 2939 C C . PRO A 1 381 ? 25.457 37.263 -22.885 1.00 57.28 381 PRO A C 1
ATOM 2941 O O . PRO A 1 381 ? 24.477 37.123 -23.624 1.00 57.28 381 PRO A O 1
ATOM 2944 N N . SER A 1 382 ? 26.254 36.259 -22.526 1.00 54.19 382 SER A N 1
ATOM 2945 C CA . SER A 1 382 ? 25.981 34.851 -22.788 1.00 54.19 382 SER A CA 1
ATOM 2946 C C . SER A 1 382 ? 24.574 34.547 -22.285 1.00 54.19 382 SER A C 1
ATOM 2948 O O . SER A 1 382 ? 24.300 34.700 -21.092 1.00 54.19 382 SER A O 1
ATOM 2950 N N . ARG A 1 383 ? 23.657 34.151 -23.175 1.00 57.84 383 ARG A N 1
ATOM 2951 C CA . ARG A 1 383 ? 22.379 33.612 -22.708 1.00 57.84 383 ARG A CA 1
ATOM 2952 C C . ARG A 1 383 ? 22.699 32.364 -21.874 1.00 57.84 383 ARG A C 1
ATOM 2954 O O . ARG A 1 383 ? 23.563 31.591 -22.294 1.00 57.84 383 ARG A O 1
ATOM 2961 N N . PRO A 1 384 ? 22.079 32.181 -20.697 1.00 57.31 384 PRO A N 1
ATOM 2962 C CA . PRO A 1 384 ? 22.222 30.932 -19.962 1.00 57.31 384 PRO A CA 1
ATOM 2963 C C . PRO A 1 384 ? 21.828 29.788 -20.899 1.00 57.31 384 PRO A C 1
ATOM 2965 O O . PRO A 1 384 ? 20.791 29.891 -21.561 1.00 57.31 384 PRO A O 1
ATOM 2968 N N . ARG A 1 385 ? 22.682 28.756 -20.991 1.00 57.31 385 ARG A N 1
ATOM 2969 C CA . ARG A 1 385 ? 22.401 27.579 -21.822 1.00 57.31 385 ARG A CA 1
ATOM 2970 C C . ARG A 1 385 ? 21.036 27.038 -21.431 1.00 57.31 385 ARG A C 1
ATOM 2972 O O . ARG A 1 385 ? 20.799 26.786 -20.248 1.00 57.31 385 ARG A O 1
ATOM 2979 N N . ARG A 1 386 ? 20.138 26.894 -22.398 1.00 59.81 386 ARG A N 1
ATOM 2980 C CA . ARG A 1 386 ? 18.851 26.254 -22.137 1.00 59.81 386 ARG A CA 1
ATOM 2981 C C . ARG A 1 386 ? 19.098 24.758 -22.005 1.00 59.81 386 ARG A C 1
ATOM 2983 O O . ARG A 1 386 ? 19.696 24.143 -22.882 1.00 59.81 386 ARG A O 1
ATOM 2990 N N . THR A 1 387 ? 18.642 24.173 -20.906 1.00 60.06 387 THR A N 1
ATOM 2991 C CA . THR A 1 387 ? 18.539 22.719 -20.797 1.00 60.06 387 THR A CA 1
ATOM 2992 C C . THR A 1 387 ? 17.302 22.299 -21.575 1.00 60.06 387 THR A C 1
ATOM 2994 O O . THR A 1 387 ? 16.193 22.729 -21.246 1.00 60.06 387 THR A O 1
ATOM 2997 N N . LEU A 1 388 ? 17.475 21.497 -22.625 1.00 62.22 388 LEU A N 1
ATOM 2998 C CA . LEU A 1 388 ? 16.331 20.891 -23.299 1.00 62.22 388 LEU A CA 1
ATOM 2999 C C . LEU A 1 388 ? 15.627 19.950 -22.324 1.00 62.22 388 LEU A C 1
ATOM 3001 O O . LEU A 1 388 ? 16.242 19.022 -21.801 1.00 62.22 388 LEU A O 1
ATOM 3005 N N . LEU A 1 389 ? 14.326 20.156 -22.122 1.00 68.31 389 LEU A N 1
ATOM 3006 C CA . LEU A 1 389 ? 13.482 19.129 -21.523 1.00 68.31 389 LEU A CA 1
ATOM 3007 C C . LEU A 1 389 ? 13.453 17.959 -22.502 1.00 68.31 389 LEU A C 1
ATOM 3009 O O . LEU A 1 389 ? 12.958 18.093 -23.622 1.00 68.31 389 LEU A O 1
ATOM 3013 N N . THR A 1 390 ? 14.033 16.830 -22.104 1.00 70.56 390 THR A N 1
ATOM 3014 C CA . THR A 1 390 ? 14.146 15.664 -22.983 1.00 70.56 390 THR A CA 1
ATOM 3015 C C . THR A 1 390 ? 12.782 15.085 -23.343 1.00 70.56 390 THR A C 1
ATOM 3017 O O . THR A 1 390 ? 12.676 14.430 -24.381 1.00 70.56 390 THR A O 1
ATOM 3020 N N . ASN A 1 391 ? 11.744 15.414 -22.558 1.00 81.88 391 ASN A N 1
ATOM 3021 C CA . ASN A 1 391 ? 10.395 14.866 -22.626 1.00 81.88 391 ASN A CA 1
ATOM 3022 C C . ASN A 1 391 ? 10.414 13.325 -22.517 1.00 81.88 391 ASN A C 1
ATOM 3024 O O . ASN A 1 391 ? 11.378 12.630 -22.840 1.00 81.88 391 ASN A O 1
ATOM 3028 N N . GLY A 1 392 ? 9.321 12.743 -22.038 1.00 87.56 392 GLY A N 1
ATOM 3029 C CA . GLY A 1 392 ? 9.176 11.286 -21.979 1.00 87.56 392 GLY A CA 1
ATOM 3030 C C . GLY A 1 392 ? 9.741 10.625 -20.721 1.00 87.56 392 GLY A C 1
ATOM 3031 O O . GLY A 1 392 ? 9.511 9.428 -20.539 1.00 87.56 392 GLY A O 1
ATOM 3032 N N . TRP A 1 393 ? 10.352 11.369 -19.791 1.00 92.69 393 TRP A N 1
ATOM 3033 C CA . TRP A 1 393 ? 10.674 10.839 -18.460 1.00 92.69 393 TRP A CA 1
ATOM 3034 C C . TRP A 1 393 ? 9.481 10.163 -17.781 1.00 92.69 393 TRP A C 1
ATOM 3036 O O . TRP A 1 393 ? 9.663 9.068 -17.248 1.00 92.69 393 TRP A O 1
ATOM 3046 N N . PRO A 1 394 ? 8.249 10.706 -17.858 1.00 93.44 394 PRO A N 1
ATOM 3047 C CA . PRO A 1 394 ? 7.089 10.032 -17.295 1.00 93.44 394 PRO A CA 1
ATOM 3048 C C . PRO A 1 394 ? 6.855 8.622 -17.842 1.00 93.44 394 PRO A C 1
ATOM 3050 O O . PRO A 1 394 ? 6.520 7.734 -17.070 1.00 93.44 394 PRO A O 1
ATOM 3053 N N . ARG A 1 395 ? 7.126 8.364 -19.130 1.00 92.62 395 ARG A N 1
ATOM 3054 C CA . ARG A 1 395 ? 7.004 7.013 -19.709 1.00 92.62 395 ARG A CA 1
ATOM 3055 C C . ARG A 1 395 ? 8.089 6.074 -19.214 1.00 92.62 395 ARG A C 1
ATOM 3057 O O . ARG A 1 395 ? 7.823 4.898 -18.973 1.00 92.62 395 ARG A O 1
ATOM 3064 N N . LEU A 1 396 ? 9.311 6.586 -19.060 1.00 94.19 396 LEU A N 1
ATOM 3065 C CA . LEU A 1 396 ? 10.387 5.812 -18.457 1.00 94.19 396 LEU A CA 1
ATOM 3066 C C . LEU A 1 396 ? 10.032 5.454 -17.011 1.00 94.19 396 LEU A C 1
ATOM 3068 O O . LEU A 1 396 ? 10.196 4.301 -16.631 1.00 94.19 396 LEU A O 1
ATOM 3072 N N . TRP A 1 397 ? 9.474 6.385 -16.235 1.00 95.81 397 TRP A N 1
ATOM 3073 C CA . TRP A 1 397 ? 9.017 6.122 -14.871 1.00 95.81 397 TRP A CA 1
ATOM 3074 C C . TRP A 1 397 ? 7.823 5.175 -14.812 1.00 95.81 397 TRP A C 1
ATOM 3076 O O . TRP A 1 397 ? 7.857 4.229 -14.029 1.00 95.81 397 TRP A O 1
ATOM 3086 N N . ASP A 1 398 ? 6.822 5.341 -15.679 1.00 95.19 398 ASP A N 1
ATOM 3087 C CA . ASP A 1 398 ? 5.719 4.389 -15.819 1.00 95.19 398 ASP A CA 1
ATOM 3088 C C . ASP A 1 398 ? 6.268 2.989 -16.058 1.00 95.19 398 ASP A C 1
ATOM 3090 O O . ASP A 1 398 ? 5.893 2.034 -15.373 1.00 95.19 398 ASP A O 1
ATOM 3094 N N . LYS A 1 399 ? 7.237 2.871 -16.975 1.00 94.50 399 LYS A N 1
ATOM 3095 C CA . LYS A 1 399 ? 7.923 1.613 -17.203 1.00 94.50 399 LYS A CA 1
ATOM 3096 C C . LYS A 1 399 ? 8.639 1.180 -15.938 1.00 94.50 399 LYS A C 1
ATOM 3098 O O . LYS A 1 399 ? 8.338 0.088 -15.505 1.00 94.50 399 LYS A O 1
ATOM 3103 N N . VAL A 1 400 ? 9.496 1.978 -15.302 1.00 96.31 400 VAL A N 1
ATOM 3104 C CA . VAL A 1 400 ? 10.262 1.637 -14.082 1.00 96.31 400 VAL A CA 1
ATOM 3105 C C . VAL A 1 400 ? 9.386 1.245 -12.894 1.00 96.31 400 VAL A C 1
ATOM 3107 O O . VAL A 1 400 ? 9.826 0.415 -12.111 1.00 96.31 400 VAL A O 1
ATOM 3110 N N . PHE A 1 401 ? 8.153 1.723 -12.761 1.00 97.19 401 PHE A N 1
ATOM 3111 C CA . PHE A 1 401 ? 7.237 1.282 -11.699 1.00 97.19 401 PHE A CA 1
ATOM 3112 C C . PHE A 1 401 ? 6.272 0.176 -12.135 1.00 97.19 401 PHE A C 1
ATOM 3114 O O . PHE A 1 401 ? 5.618 -0.435 -11.290 1.00 97.19 401 PHE A O 1
ATOM 3121 N N . GLY A 1 402 ? 6.210 -0.124 -13.434 1.00 94.44 402 GLY A N 1
ATOM 3122 C CA . GLY A 1 402 ? 5.275 -1.091 -13.999 1.00 94.44 402 GLY A CA 1
ATOM 3123 C C . GLY A 1 402 ? 3.852 -0.542 -14.121 1.00 94.44 402 GLY A C 1
ATOM 3124 O O . GLY A 1 402 ? 2.899 -1.323 -14.129 1.00 94.44 402 GLY A O 1
ATOM 3125 N N . TRP A 1 403 ? 3.693 0.776 -14.216 1.00 95.12 403 TRP A N 1
ATOM 3126 C CA . TRP A 1 403 ? 2.415 1.434 -14.449 1.00 95.12 403 TRP A CA 1
ATOM 3127 C C . TRP A 1 403 ? 2.009 1.330 -15.922 1.00 95.12 403 TRP A C 1
ATOM 3129 O O . TRP A 1 403 ? 2.827 1.432 -16.836 1.00 95.12 403 TRP A O 1
ATOM 3139 N N . ARG A 1 404 ? 0.717 1.116 -16.163 1.00 92.19 404 ARG A N 1
ATOM 3140 C CA . ARG A 1 404 ? 0.082 1.070 -17.489 1.00 92.19 404 ARG A CA 1
ATOM 3141 C C . ARG A 1 404 ? -0.585 2.397 -17.836 1.00 92.19 404 ARG A C 1
ATOM 3143 O O . ARG A 1 404 ? -1.638 2.426 -18.472 1.00 92.19 404 ARG A O 1
ATOM 3150 N N . ASN A 1 405 ? 0.027 3.496 -17.411 1.00 92.25 405 ASN A N 1
ATOM 3151 C CA . ASN A 1 405 ? -0.385 4.811 -17.867 1.00 92.25 405 ASN A CA 1
ATOM 3152 C C . ASN A 1 405 ? -0.127 4.948 -19.374 1.00 92.25 405 ASN A C 1
ATOM 3154 O O . ASN A 1 405 ? 0.678 4.232 -19.971 1.00 92.25 405 ASN A O 1
ATOM 3158 N N . GLN A 1 406 ? -0.826 5.890 -19.989 1.00 90.00 406 GLN A N 1
ATOM 3159 C CA . GLN A 1 406 ? -0.603 6.322 -21.365 1.00 90.00 406 GLN A CA 1
ATOM 3160 C C . GLN A 1 406 ? -0.116 7.760 -21.341 1.00 90.00 406 GLN A C 1
ATOM 3162 O O . GLN A 1 406 ? -0.723 8.651 -21.936 1.00 90.00 406 GLN A O 1
ATOM 3167 N N . THR A 1 407 ? 0.952 7.973 -20.573 1.00 90.94 407 THR A N 1
ATOM 3168 C CA . THR A 1 407 ? 1.356 9.302 -20.148 1.00 90.94 407 THR A CA 1
ATOM 3169 C C . THR A 1 407 ? 1.771 10.171 -21.325 1.00 90.94 407 THR A C 1
ATOM 3171 O O . THR A 1 407 ? 2.609 9.785 -22.153 1.00 90.94 407 THR A O 1
ATOM 3174 N N . ARG A 1 408 ? 1.177 11.364 -21.382 1.00 90.00 408 ARG A N 1
ATOM 3175 C CA . ARG A 1 408 ? 1.520 12.425 -22.332 1.00 90.00 408 ARG A CA 1
ATOM 3176 C C . ARG A 1 408 ? 1.816 13.707 -21.576 1.00 90.00 408 ARG A C 1
ATOM 3178 O O . ARG A 1 408 ? 0.986 14.154 -20.784 1.00 90.00 408 ARG A O 1
ATOM 3185 N N . THR A 1 409 ? 2.980 14.299 -21.814 1.00 90.00 409 THR A N 1
ATOM 3186 C CA . THR A 1 409 ? 3.314 15.603 -21.220 1.00 90.00 409 THR A CA 1
ATOM 3187 C C . THR A 1 409 ? 2.648 16.730 -22.008 1.00 90.00 409 THR A C 1
ATOM 3189 O O . THR A 1 409 ? 2.278 16.557 -23.170 1.00 90.00 409 THR A O 1
ATOM 3192 N N . ASN A 1 410 ? 2.508 17.911 -21.403 1.00 87.69 410 ASN A N 1
ATOM 3193 C CA . ASN A 1 410 ? 2.021 19.085 -22.135 1.00 87.69 410 ASN A CA 1
ATOM 3194 C C . ASN A 1 410 ? 2.928 19.434 -23.323 1.00 87.69 410 ASN A C 1
ATOM 3196 O O . ASN A 1 410 ? 2.412 19.744 -24.389 1.00 87.69 410 ASN A O 1
ATOM 3200 N N . GLY A 1 411 ? 4.252 19.301 -23.168 1.00 85.56 411 GLY A N 1
ATOM 3201 C CA . GLY A 1 411 ? 5.202 19.513 -24.262 1.00 85.56 411 GLY A CA 1
ATOM 3202 C C . GLY A 1 411 ? 4.958 18.563 -25.436 1.00 85.56 411 GLY A C 1
ATOM 3203 O O . GLY A 1 411 ? 4.942 18.992 -26.582 1.00 85.56 411 GLY A O 1
ATOM 3204 N N . GLU A 1 412 ? 4.653 17.289 -25.171 1.00 85.44 412 GLU A N 1
ATOM 3205 C CA . GLU A 1 412 ? 4.275 16.349 -26.233 1.00 85.44 412 GLU A CA 1
ATOM 3206 C C . GLU A 1 412 ? 2.946 16.726 -26.900 1.00 85.44 412 GLU A C 1
ATOM 3208 O O . GLU A 1 412 ? 2.801 16.587 -28.112 1.00 85.44 412 GLU A O 1
ATOM 3213 N N . MET A 1 413 ? 1.970 17.213 -26.130 1.00 86.31 413 MET A N 1
ATOM 3214 C CA . MET A 1 413 ? 0.692 17.680 -26.678 1.00 86.31 413 MET A CA 1
ATOM 3215 C C . MET A 1 413 ? 0.861 18.940 -27.539 1.00 86.31 413 MET A C 1
ATOM 3217 O O . MET A 1 413 ? 0.192 19.078 -28.565 1.00 86.31 413 MET A O 1
ATOM 3221 N N . GLU A 1 414 ? 1.764 19.842 -27.158 1.00 86.44 414 GLU A N 1
ATOM 3222 C CA . GLU A 1 414 ? 2.131 21.030 -27.932 1.00 86.44 414 GLU A CA 1
ATOM 3223 C C . GLU A 1 414 ? 2.905 20.667 -29.202 1.00 86.44 414 GLU A C 1
ATOM 3225 O O . GLU A 1 414 ? 2.569 21.174 -30.272 1.00 86.44 414 GLU A O 1
ATOM 3230 N N . ASP A 1 415 ? 3.860 19.738 -29.119 1.00 82.50 415 ASP A N 1
ATOM 3231 C CA . ASP A 1 415 ? 4.590 19.203 -30.273 1.00 82.50 415 ASP A CA 1
ATOM 3232 C C . ASP A 1 415 ? 3.629 18.573 -31.284 1.00 82.50 415 ASP A C 1
ATOM 3234 O O . ASP A 1 415 ? 3.727 18.830 -32.487 1.00 82.50 415 ASP A O 1
ATOM 3238 N N . LEU A 1 416 ? 2.655 17.791 -30.804 1.00 81.56 416 LEU A N 1
ATOM 3239 C CA . LEU A 1 416 ? 1.596 17.243 -31.648 1.00 81.56 416 LEU A CA 1
ATOM 3240 C C . LEU A 1 416 ? 0.822 18.372 -32.324 1.00 81.56 416 LEU A C 1
ATOM 3242 O O . LEU A 1 416 ? 0.694 18.368 -33.544 1.00 81.56 416 LEU A O 1
ATOM 3246 N N . LYS A 1 417 ? 0.369 19.379 -31.573 1.00 84.31 417 LYS A N 1
ATOM 3247 C CA . LYS A 1 417 ? -0.347 20.533 -32.132 1.00 84.31 417 LYS A CA 1
ATOM 3248 C C . LYS A 1 417 ? 0.482 21.279 -33.189 1.00 84.31 417 LYS A C 1
ATOM 3250 O O . LYS A 1 417 ? -0.046 21.629 -34.242 1.00 84.31 417 LYS A O 1
ATOM 3255 N N . ALA A 1 418 ? 1.777 21.483 -32.952 1.00 82.25 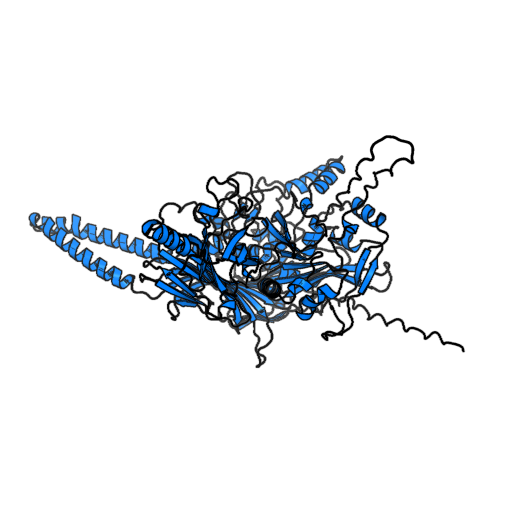418 ALA A N 1
ATOM 3256 C CA . ALA A 1 418 ? 2.676 22.194 -33.861 1.00 82.25 418 ALA A CA 1
ATOM 3257 C C . ALA A 1 418 ? 2.954 21.418 -35.162 1.00 82.25 418 ALA A C 1
ATOM 3259 O O . ALA A 1 418 ? 3.037 22.015 -36.236 1.00 82.25 418 ALA A O 1
ATOM 3260 N N . GLN A 1 419 ? 3.049 20.087 -35.096 1.00 76.06 419 GLN A N 1
ATOM 3261 C CA . GLN A 1 419 ? 3.251 19.217 -36.265 1.00 76.06 419 GLN A CA 1
ATOM 3262 C C . GLN A 1 419 ? 1.982 19.044 -37.136 1.00 76.06 419 GLN A C 1
ATOM 3264 O O . GLN A 1 419 ? 2.039 18.432 -38.215 1.00 76.06 419 GLN A O 1
ATOM 3269 N N . ASN A 1 420 ? 0.838 19.584 -36.700 1.00 69.38 420 ASN A N 1
ATOM 3270 C CA . ASN A 1 420 ? -0.494 19.286 -37.231 1.00 69.38 420 ASN A CA 1
ATOM 3271 C C . ASN A 1 420 ? -1.113 20.430 -38.060 1.00 69.38 420 ASN A C 1
ATOM 3273 O O . ASN A 1 420 ? -2.224 20.869 -37.794 1.00 69.38 420 ASN A O 1
ATOM 3277 N N . GLN A 1 421 ? -0.466 20.870 -39.143 1.00 74.38 421 GLN A N 1
ATOM 3278 C CA . GLN A 1 421 ? -1.058 21.862 -40.067 1.00 74.38 421 GLN A CA 1
ATOM 3279 C C . GLN A 1 421 ? -2.121 21.282 -41.046 1.00 74.38 421 GLN A C 1
ATOM 3281 O O . GLN A 1 421 ? -2.268 21.780 -42.158 1.00 74.38 421 GLN A O 1
ATOM 3286 N N . GLY A 1 422 ? -2.877 20.230 -40.687 1.00 83.19 422 GLY A N 1
ATOM 3287 C CA . GLY A 1 422 ? -3.882 19.625 -41.585 1.00 83.19 422 GLY A CA 1
ATOM 3288 C C . GLY A 1 422 ? -5.035 18.881 -40.884 1.00 83.19 422 GLY A C 1
ATOM 3289 O O . GLY A 1 422 ? -4.860 18.400 -39.764 1.00 83.19 422 GLY A O 1
ATOM 3290 N N . PRO A 1 423 ? -6.206 18.719 -41.538 1.00 80.56 423 PRO A N 1
ATOM 3291 C CA . PRO A 1 423 ? -7.454 18.268 -40.900 1.00 80.56 423 PRO A CA 1
ATOM 3292 C C . PRO A 1 423 ? -7.395 16.842 -40.332 1.00 80.56 423 PRO A C 1
ATOM 3294 O O . PRO A 1 423 ? -7.881 16.593 -39.232 1.00 80.56 423 PRO A O 1
ATOM 3297 N N . ALA A 1 424 ? -6.742 15.907 -41.031 1.00 74.94 424 ALA A N 1
ATOM 3298 C CA . ALA A 1 424 ? -6.567 14.534 -40.542 1.00 74.94 424 ALA A CA 1
ATOM 3299 C C . ALA A 1 424 ? -5.687 14.457 -39.282 1.00 74.94 424 ALA A C 1
ATOM 3301 O O . ALA A 1 424 ? -5.812 13.535 -38.483 1.00 74.94 424 ALA A O 1
ATOM 3302 N N . ARG A 1 425 ? -4.785 15.426 -39.110 1.00 72.19 425 ARG A N 1
ATOM 3303 C CA . ARG A 1 425 ? -3.844 15.493 -37.992 1.00 72.19 425 ARG A CA 1
ATOM 3304 C C . ARG A 1 425 ? -4.413 16.264 -36.804 1.00 72.19 425 ARG A C 1
ATOM 3306 O O . ARG A 1 425 ? -4.240 15.823 -35.673 1.00 72.19 425 ARG A O 1
ATOM 3313 N N . GLU A 1 426 ? -5.177 17.326 -37.053 1.00 78.56 426 GLU A N 1
ATOM 3314 C CA . GLU A 1 426 ? -5.984 17.988 -36.019 1.00 78.56 426 GLU A CA 1
ATOM 3315 C C . GLU A 1 426 ? -6.934 16.987 -35.348 1.00 78.56 426 GLU A C 1
ATOM 3317 O O . GLU A 1 426 ? -7.021 16.945 -34.126 1.00 78.56 426 GLU A O 1
ATOM 3322 N N . ALA A 1 427 ? -7.545 16.082 -36.122 1.00 78.00 427 ALA A N 1
ATOM 3323 C CA . ALA A 1 427 ? -8.358 15.000 -35.571 1.00 78.00 427 ALA A CA 1
ATOM 3324 C C . ALA A 1 427 ? -7.583 14.092 -34.592 1.00 78.00 427 ALA A C 1
ATOM 3326 O O . ALA A 1 427 ? -8.166 13.633 -33.615 1.00 78.00 427 ALA A O 1
ATOM 3327 N N . ILE A 1 428 ? -6.279 13.861 -34.800 1.00 78.56 428 ILE A N 1
ATOM 3328 C CA . ILE A 1 428 ? -5.436 13.059 -33.894 1.00 78.56 428 ILE A CA 1
ATOM 3329 C C . ILE A 1 428 ? -5.125 13.826 -32.606 1.00 78.56 428 ILE A C 1
ATOM 3331 O O . ILE A 1 428 ? -5.195 13.243 -31.526 1.00 78.56 428 ILE A O 1
ATOM 3335 N N . TYR A 1 429 ? -4.808 15.121 -32.700 1.00 82.25 429 TYR A N 1
ATOM 3336 C CA . TYR A 1 429 ? -4.615 15.964 -31.516 1.00 82.25 429 TYR A CA 1
ATOM 3337 C C . TYR A 1 429 ? -5.897 16.047 -30.687 1.00 82.25 429 TYR A C 1
ATOM 3339 O O . TYR A 1 429 ? -5.865 15.783 -29.488 1.00 82.25 429 TYR A O 1
ATOM 3347 N N . GLN A 1 430 ? -7.027 16.336 -31.334 1.00 81.12 430 GLN A N 1
ATOM 3348 C CA . GLN A 1 430 ? -8.334 16.374 -30.687 1.00 81.12 430 GLN A CA 1
ATOM 3349 C C . GLN A 1 430 ? -8.679 15.020 -30.076 1.00 81.12 430 GLN A C 1
ATOM 3351 O O . GLN A 1 430 ? -9.155 14.965 -28.952 1.00 81.12 430 GLN A O 1
ATOM 3356 N N . LEU A 1 431 ? -8.388 13.913 -30.761 1.00 80.50 431 LEU A N 1
ATOM 3357 C CA . LEU A 1 431 ? -8.570 12.582 -30.196 1.00 80.50 431 LEU A CA 1
ATOM 3358 C C . LEU A 1 431 ? -7.703 12.384 -28.944 1.00 80.50 431 LEU A C 1
ATOM 3360 O O . LEU A 1 431 ? -8.224 11.938 -27.932 1.00 80.50 431 LEU A O 1
ATOM 3364 N N . ALA A 1 432 ? -6.419 12.747 -28.969 1.00 79.38 432 ALA A N 1
ATOM 3365 C CA . ALA A 1 432 ? -5.525 12.602 -27.818 1.00 79.38 432 ALA A CA 1
ATOM 3366 C C . ALA A 1 432 ? -5.927 13.503 -26.634 1.00 79.38 432 ALA A C 1
ATOM 3368 O O . ALA A 1 432 ? -5.942 13.048 -25.492 1.00 79.38 432 ALA A O 1
ATOM 3369 N N . ALA A 1 433 ? -6.300 14.757 -26.904 1.00 82.06 433 ALA A N 1
ATOM 3370 C CA . ALA A 1 433 ? -6.751 15.712 -25.895 1.00 82.06 433 ALA A CA 1
ATOM 3371 C C . ALA A 1 433 ? -8.109 15.306 -25.295 1.00 82.06 433 ALA A C 1
ATOM 3373 O O . ALA A 1 433 ? -8.291 15.340 -24.080 1.00 82.06 433 ALA A O 1
ATOM 3374 N N . ASN A 1 434 ? -9.043 14.850 -26.134 1.00 83.19 434 ASN A N 1
ATOM 3375 C CA . ASN A 1 434 ? -10.380 14.433 -25.710 1.00 83.19 434 ASN A CA 1
ATOM 3376 C C . ASN A 1 434 ? -10.421 13.005 -25.148 1.00 83.19 434 ASN A C 1
ATOM 3378 O O . ASN A 1 434 ? -11.418 12.637 -24.534 1.00 83.19 434 ASN A O 1
ATOM 3382 N N . GLN A 1 435 ? -9.374 12.193 -25.329 1.00 84.50 435 GLN A N 1
ATOM 3383 C CA . GLN A 1 435 ? -9.298 10.849 -24.747 1.00 84.50 435 GLN A CA 1
ATOM 3384 C C . GLN A 1 435 ? -9.123 10.880 -23.229 1.00 84.50 435 GLN A C 1
ATOM 3386 O O . GLN A 1 435 ? -9.655 9.999 -22.551 1.00 84.50 435 GLN A O 1
ATOM 3391 N N . TYR A 1 436 ? -8.412 11.887 -22.709 1.00 86.88 436 TYR A N 1
ATOM 3392 C CA . TYR A 1 436 ? -8.041 11.982 -21.296 1.00 86.88 436 TYR A CA 1
ATOM 3393 C C . TYR A 1 436 ? -8.389 13.331 -20.648 1.00 86.88 436 TYR A C 1
ATOM 3395 O O . TYR A 1 436 ? -7.536 13.884 -19.948 1.00 86.88 436 TYR A O 1
ATOM 3403 N N . PRO A 1 437 ? -9.613 13.874 -20.819 1.00 84.31 437 PRO A N 1
ATOM 3404 C CA . PRO A 1 437 ? -10.016 15.035 -20.043 1.00 84.31 437 PRO A CA 1
ATOM 3405 C C . PRO A 1 437 ? -9.941 14.674 -18.559 1.00 84.31 437 PRO A C 1
ATOM 3407 O O . PRO A 1 437 ? -10.252 13.543 -18.176 1.00 84.31 437 PRO A O 1
ATOM 3410 N N . ARG A 1 438 ? -9.545 15.631 -17.719 1.00 84.44 438 ARG A N 1
ATOM 3411 C CA . ARG A 1 438 ? -9.763 15.489 -16.277 1.00 84.44 438 ARG A CA 1
ATOM 3412 C C . ARG A 1 438 ? -11.269 15.434 -16.051 1.00 84.44 438 ARG A C 1
ATOM 3414 O O . ARG A 1 438 ? -11.988 16.285 -16.575 1.00 84.44 438 ARG A O 1
ATOM 3421 N N . GLY A 1 439 ? -11.748 14.454 -15.301 1.00 83.88 439 GLY A N 1
ATOM 3422 C CA . GLY A 1 439 ? -13.146 14.425 -14.893 1.00 83.88 439 GLY A CA 1
ATOM 3423 C C . GLY A 1 439 ? -13.304 14.115 -13.415 1.00 83.88 439 GLY A C 1
ATOM 3424 O O . GLY A 1 439 ? -12.345 14.203 -12.652 1.00 83.88 439 GLY A O 1
ATOM 3425 N N . GLY A 1 440 ? -14.548 13.876 -13.002 1.00 85.62 440 GLY A N 1
ATOM 3426 C CA . GLY A 1 440 ? -14.921 13.799 -11.594 1.00 85.62 440 GLY A CA 1
ATOM 3427 C C . GLY A 1 440 ? -14.264 12.623 -10.879 1.00 85.62 440 GLY A C 1
ATOM 3428 O O . GLY A 1 440 ? -14.279 11.494 -11.373 1.00 85.62 440 GLY A O 1
ATOM 3429 N N . GLY A 1 441 ? -13.720 12.894 -9.695 1.00 87.44 441 GLY A N 1
ATOM 3430 C CA . GLY A 1 441 ? -13.206 11.865 -8.808 1.00 87.44 441 GLY A CA 1
ATOM 3431 C C . GLY A 1 441 ? -14.326 10.959 -8.290 1.00 87.44 441 GLY A C 1
ATOM 3432 O O . GLY A 1 441 ? -15.300 11.452 -7.722 1.00 87.44 441 GLY A O 1
ATOM 3433 N N . VAL A 1 442 ? -14.193 9.642 -8.443 1.00 89.31 442 VAL A N 1
ATOM 3434 C CA . VAL A 1 442 ? -15.135 8.646 -7.913 1.00 89.31 442 VAL A CA 1
ATOM 3435 C C . VAL A 1 442 ? -14.442 7.822 -6.842 1.00 89.31 442 VAL A C 1
ATOM 3437 O O . VAL A 1 442 ? -13.544 7.035 -7.129 1.00 89.31 442 VAL A O 1
ATOM 3440 N N . ASP A 1 443 ? -14.868 7.997 -5.595 1.00 90.19 443 ASP A N 1
ATOM 3441 C CA . ASP A 1 443 ? -14.333 7.244 -4.463 1.00 90.19 443 ASP A CA 1
ATOM 3442 C C . ASP A 1 443 ? -14.809 5.788 -4.492 1.00 90.19 443 ASP A C 1
ATOM 3444 O O . ASP A 1 443 ? -15.973 5.487 -4.218 1.00 90.19 443 ASP A O 1
ATOM 3448 N N . ILE A 1 444 ? -13.892 4.887 -4.836 1.00 90.81 444 ILE A N 1
ATOM 3449 C CA . ILE A 1 444 ? -14.138 3.445 -4.906 1.00 90.81 444 ILE A CA 1
ATOM 3450 C C . ILE A 1 444 ? -13.809 2.722 -3.597 1.00 90.81 444 ILE A C 1
ATOM 3452 O O . ILE A 1 444 ? -14.140 1.548 -3.451 1.00 90.81 444 ILE A O 1
ATOM 3456 N N . GLY A 1 445 ? -13.188 3.406 -2.632 1.00 91.00 445 GLY A N 1
ATOM 3457 C CA . GLY A 1 445 ? -12.875 2.830 -1.328 1.00 91.00 445 GLY A CA 1
ATOM 3458 C C . GLY A 1 445 ? -14.096 2.751 -0.413 1.00 91.00 445 GLY A C 1
ATOM 3459 O O . GLY A 1 445 ? -14.312 1.721 0.233 1.00 91.00 445 GLY A O 1
ATOM 3460 N N . LYS A 1 446 ? -14.945 3.792 -0.416 1.00 88.75 446 LYS A N 1
ATOM 3461 C CA . LYS A 1 446 ? -16.128 3.879 0.465 1.00 88.75 446 LYS A CA 1
ATOM 3462 C C . LYS A 1 446 ? -17.034 2.646 0.357 1.00 88.75 446 LYS A C 1
ATOM 3464 O O . LYS A 1 446 ? -17.406 2.062 1.373 1.00 88.75 446 LYS A O 1
ATOM 3469 N N . ALA A 1 447 ? -17.340 2.210 -0.868 1.00 83.69 447 ALA A N 1
ATOM 3470 C CA . ALA A 1 447 ? -18.260 1.099 -1.127 1.00 83.69 447 ALA A CA 1
ATOM 3471 C C . ALA A 1 447 ? -17.807 -0.230 -0.495 1.00 83.69 447 ALA A C 1
ATOM 3473 O O . ALA A 1 447 ? -18.644 -1.013 -0.041 1.00 83.69 447 ALA A O 1
ATOM 3474 N N . MET A 1 448 ? -16.495 -0.474 -0.428 1.00 84.75 448 MET A N 1
ATOM 3475 C CA . MET A 1 448 ? -15.946 -1.726 0.094 1.00 84.75 448 MET A CA 1
ATOM 3476 C C . MET A 1 448 ? -15.808 -1.757 1.614 1.00 84.75 448 MET A C 1
ATOM 3478 O O . MET A 1 448 ? -15.809 -2.846 2.189 1.00 84.75 448 MET A O 1
ATOM 3482 N N . ILE A 1 449 ? -15.651 -0.597 2.255 1.00 84.81 449 ILE A N 1
ATOM 3483 C CA . ILE A 1 449 ? -15.231 -0.520 3.658 1.00 84.81 449 ILE A CA 1
ATOM 3484 C C . ILE A 1 449 ? -16.388 -0.125 4.573 1.00 84.81 449 ILE A C 1
ATOM 3486 O O . ILE A 1 449 ? -16.591 -0.768 5.600 1.00 84.81 449 ILE A O 1
ATOM 3490 N N . ASP A 1 450 ? -17.164 0.888 4.194 1.00 78.81 450 ASP A N 1
ATOM 3491 C CA . ASP A 1 450 ? -18.085 1.574 5.104 1.00 78.81 450 ASP A CA 1
ATOM 3492 C C . ASP A 1 450 ? -19.182 0.630 5.632 1.00 78.81 450 ASP A C 1
ATOM 3494 O O . ASP A 1 450 ? -19.246 0.303 6.820 1.00 78.81 450 ASP A O 1
ATOM 3498 N N . ARG A 1 451 ? -19.939 0.027 4.709 1.00 75.81 451 ARG A N 1
ATOM 3499 C CA . ARG A 1 451 ? -21.097 -0.834 5.014 1.00 75.81 451 ARG A CA 1
ATOM 3500 C C . ARG A 1 451 ? -20.760 -2.099 5.784 1.00 75.81 451 ARG A C 1
ATOM 3502 O O . ARG A 1 451 ? -21.599 -2.636 6.501 1.00 75.81 451 ARG A O 1
ATOM 3509 N N . ALA A 1 452 ? -19.561 -2.625 5.584 1.00 81.69 452 ALA A N 1
ATOM 3510 C CA . ALA A 1 452 ? -19.193 -3.919 6.134 1.00 81.69 452 ALA A CA 1
ATOM 3511 C C . ALA A 1 452 ? -18.693 -3.828 7.585 1.00 81.69 452 ALA A C 1
ATOM 3513 O O . ALA A 1 452 ? -18.557 -4.859 8.243 1.00 81.69 452 ALA A O 1
ATOM 3514 N N . THR A 1 453 ? -18.491 -2.615 8.112 1.00 88.25 453 THR A N 1
ATOM 3515 C CA . THR A 1 453 ? -18.178 -2.393 9.535 1.00 88.25 453 THR A CA 1
ATOM 3516 C C . THR A 1 453 ? -19.411 -2.095 10.395 1.00 88.25 453 THR A C 1
ATOM 3518 O O . THR A 1 453 ? -19.331 -2.123 11.623 1.00 88.25 453 THR A O 1
ATOM 3521 N N . GLU A 1 454 ? -20.575 -1.867 9.782 1.00 88.50 454 GLU A N 1
ATOM 3522 C CA . GLU A 1 454 ? -21.803 -1.497 10.487 1.00 88.50 454 GLU A CA 1
ATOM 3523 C C . GLU A 1 454 ? -22.680 -2.699 10.869 1.00 88.50 454 GLU A C 1
ATOM 3525 O O . GLU A 1 454 ? -22.813 -3.682 10.139 1.00 88.50 454 GLU A O 1
ATOM 3530 N N . HIS A 1 455 ? -23.370 -2.597 12.010 1.00 85.19 455 HIS A N 1
ATOM 3531 C CA . HIS A 1 455 ? -24.334 -3.600 12.489 1.00 85.19 455 HIS A CA 1
ATOM 3532 C C . HIS A 1 455 ? -25.769 -3.308 12.010 1.00 85.19 455 HIS A C 1
ATOM 3534 O O . HIS A 1 455 ? -26.727 -3.431 12.781 1.00 85.19 455 HIS A O 1
ATOM 3540 N N . GLY A 1 456 ? -25.931 -2.928 10.737 1.00 79.81 456 GLY A N 1
ATOM 3541 C CA . GLY A 1 456 ? -27.189 -2.392 10.196 1.00 79.81 456 GLY A CA 1
ATOM 3542 C C . GLY A 1 456 ? -28.422 -3.243 10.523 1.00 79.81 456 GLY A C 1
ATOM 3543 O O . GLY A 1 456 ? -29.368 -2.754 11.132 1.00 79.81 456 GLY A O 1
ATOM 3544 N N . ALA A 1 457 ? -28.381 -4.549 10.235 1.00 79.19 457 ALA A N 1
ATOM 3545 C CA . ALA A 1 457 ? -29.534 -5.434 10.433 1.00 79.19 457 ALA A CA 1
ATOM 3546 C C . ALA A 1 457 ? -30.020 -5.514 11.894 1.00 79.19 457 ALA A C 1
ATOM 3548 O O . ALA A 1 457 ? -31.224 -5.592 12.137 1.00 79.19 457 ALA A O 1
ATOM 3549 N N . ARG A 1 458 ? -29.107 -5.474 12.876 1.00 80.12 458 ARG A N 1
ATOM 3550 C CA . ARG A 1 458 ? -29.484 -5.520 14.298 1.00 80.12 458 ARG A CA 1
ATOM 3551 C C . ARG A 1 458 ? -30.009 -4.185 14.788 1.00 80.12 458 ARG A C 1
ATOM 3553 O O . ARG A 1 458 ? -31.012 -4.177 15.490 1.00 80.12 458 ARG A O 1
ATOM 3560 N N . SER A 1 459 ? -29.376 -3.081 14.391 1.00 79.00 459 SER A N 1
ATOM 3561 C CA . SER A 1 459 ? -29.873 -1.746 14.729 1.00 79.00 459 SER A CA 1
ATOM 3562 C C . SER A 1 459 ? -31.297 -1.559 14.199 1.00 79.00 459 SER A C 1
ATOM 3564 O O . SER A 1 459 ? -32.202 -1.243 14.967 1.00 79.00 459 SER A O 1
ATOM 3566 N N . THR A 1 460 ? -31.546 -1.901 12.930 1.00 84.12 460 THR A N 1
ATOM 3567 C CA . THR A 1 460 ? -32.895 -1.859 12.348 1.00 84.12 460 THR A CA 1
ATOM 3568 C C . THR A 1 460 ? -33.868 -2.784 13.078 1.00 84.12 460 THR A C 1
ATOM 3570 O O . THR A 1 460 ? -34.993 -2.373 13.355 1.00 84.12 460 THR A O 1
ATOM 3573 N N . ALA A 1 461 ? -33.454 -4.003 13.441 1.00 85.62 461 ALA A N 1
ATOM 3574 C CA . ALA A 1 461 ? -34.299 -4.920 14.204 1.00 85.62 461 ALA A CA 1
ATOM 3575 C C . ALA A 1 461 ? -34.639 -4.379 15.603 1.00 85.62 461 ALA A C 1
ATOM 3577 O O . ALA A 1 461 ? -35.787 -4.488 16.029 1.00 85.62 461 ALA A O 1
ATOM 3578 N N . TYR A 1 462 ? -33.685 -3.760 16.305 1.00 86.19 462 TYR A N 1
ATOM 3579 C CA . TYR A 1 462 ? -33.922 -3.148 17.612 1.00 86.19 462 TYR A CA 1
ATOM 3580 C C . TYR A 1 462 ? -34.809 -1.913 17.517 1.00 86.19 462 TYR A C 1
ATOM 3582 O O . TYR A 1 462 ? -35.748 -1.795 18.298 1.00 86.19 462 TYR A O 1
ATOM 3590 N N . VAL A 1 463 ? -34.584 -1.037 16.536 1.00 88.06 463 VAL A N 1
ATOM 3591 C CA . VAL A 1 463 ? -35.461 0.113 16.277 1.00 88.06 463 VAL A CA 1
ATOM 3592 C C . VAL A 1 463 ? -36.878 -0.366 15.973 1.00 88.06 463 VAL A C 1
ATOM 3594 O O . VAL A 1 463 ? -37.829 0.112 16.586 1.00 88.06 463 VAL A O 1
ATOM 3597 N N . PHE A 1 464 ? -37.033 -1.364 15.100 1.00 92.31 464 PHE A N 1
ATOM 3598 C CA . PHE A 1 464 ? -38.334 -1.956 14.800 1.00 92.31 464 PHE A CA 1
ATOM 3599 C C . PHE A 1 464 ? -38.995 -2.551 16.049 1.00 92.31 464 PHE A C 1
ATOM 3601 O O . PHE A 1 464 ? -40.177 -2.315 16.287 1.00 92.31 464 PHE A O 1
ATOM 3608 N N . LEU A 1 465 ? -38.239 -3.277 16.877 1.00 90.56 465 LEU A N 1
ATOM 3609 C CA . LEU A 1 465 ? -38.741 -3.867 18.114 1.00 90.56 465 LEU A CA 1
ATOM 3610 C C . LEU A 1 465 ? -39.186 -2.793 19.115 1.00 90.56 465 LEU A C 1
ATOM 3612 O O . LEU A 1 465 ? -40.246 -2.938 19.721 1.00 90.56 465 LEU A O 1
ATOM 3616 N N . VAL A 1 466 ? -38.426 -1.705 19.262 1.00 91.44 466 VAL A N 1
ATOM 3617 C CA . VAL A 1 466 ? -38.781 -0.560 20.117 1.00 91.44 466 VAL A CA 1
ATOM 3618 C C . VAL A 1 466 ? -40.041 0.136 19.601 1.00 91.44 466 VAL A C 1
ATOM 3620 O O . VAL A 1 466 ? -40.939 0.425 20.391 1.00 91.44 466 VAL A O 1
ATOM 3623 N N . VAL A 1 467 ? -40.157 0.353 18.287 1.00 95.31 467 VAL A N 1
ATOM 3624 C CA . VAL A 1 467 ? -41.357 0.934 17.660 1.00 95.31 467 VAL A CA 1
ATOM 3625 C C . VAL A 1 467 ? -42.574 0.033 17.872 1.00 95.31 467 VAL A C 1
ATOM 3627 O O . VAL A 1 467 ? -43.627 0.508 18.295 1.00 95.31 467 VAL A O 1
ATOM 3630 N N . LEU A 1 468 ? -42.436 -1.275 17.646 1.00 95.06 468 LEU A N 1
ATOM 3631 C CA . LEU A 1 468 ? -43.501 -2.251 17.870 1.00 95.06 468 LEU A CA 1
ATOM 3632 C C . LEU A 1 468 ? -43.931 -2.281 19.341 1.00 95.06 468 LEU A C 1
ATOM 3634 O O . LEU A 1 468 ? -45.125 -2.240 19.639 1.00 95.06 468 LEU A O 1
ATOM 3638 N N . PHE A 1 469 ? -42.967 -2.307 20.263 1.00 94.69 469 PHE A N 1
ATOM 3639 C CA . PHE A 1 469 ? -43.219 -2.243 21.698 1.00 94.69 469 PHE A CA 1
ATOM 3640 C C . PHE A 1 469 ? -43.974 -0.966 22.078 1.00 94.69 469 PHE A C 1
ATOM 3642 O O . PHE A 1 469 ? -44.955 -1.035 22.817 1.00 94.69 469 PHE A O 1
ATOM 3649 N N . PHE A 1 470 ? -43.569 0.184 21.535 1.00 95.81 470 PHE A N 1
ATOM 3650 C CA . PHE A 1 470 ? -44.233 1.460 21.776 1.00 95.81 470 PHE A CA 1
ATOM 3651 C C . PHE A 1 470 ? -45.678 1.463 21.269 1.00 95.81 470 PHE A C 1
ATOM 3653 O O . PHE A 1 470 ? -46.568 1.905 21.990 1.00 95.81 470 PHE A O 1
ATOM 3660 N N . ILE A 1 471 ? -45.937 0.919 20.076 1.00 97.19 471 ILE A N 1
ATOM 3661 C CA . ILE A 1 471 ? -47.296 0.785 19.528 1.00 97.19 471 ILE A CA 1
ATOM 3662 C C . ILE A 1 471 ? -48.155 -0.098 20.441 1.00 97.19 471 ILE A C 1
ATOM 3664 O O . ILE A 1 471 ? -49.263 0.294 20.805 1.00 97.19 471 ILE A O 1
ATOM 3668 N N . ILE A 1 472 ? -47.644 -1.262 20.855 1.00 96.38 472 ILE A N 1
ATOM 3669 C CA . ILE A 1 472 ? -48.357 -2.186 21.752 1.00 96.38 472 ILE A CA 1
ATOM 3670 C C . ILE A 1 472 ? -48.663 -1.505 23.089 1.00 96.38 472 ILE A C 1
ATOM 3672 O O . ILE A 1 472 ? -49.806 -1.527 23.549 1.00 96.38 472 ILE A O 1
ATOM 3676 N N . TYR A 1 473 ? -47.662 -0.865 23.695 1.00 96.38 473 TYR A N 1
ATOM 3677 C CA . TYR A 1 473 ? -47.824 -0.113 24.934 1.00 96.38 473 TYR A CA 1
ATOM 3678 C C . TYR A 1 473 ? -48.862 1.001 24.782 1.00 96.38 473 TYR A C 1
ATOM 3680 O O . TYR A 1 473 ? -49.769 1.093 25.606 1.00 96.38 473 TYR A O 1
ATOM 3688 N N . TRP A 1 474 ? -48.776 1.809 23.724 1.00 97.81 474 TRP A N 1
ATOM 3689 C CA . TRP A 1 474 ? -49.697 2.914 23.473 1.00 97.81 474 TRP A CA 1
ATOM 3690 C C . TRP A 1 474 ? -51.137 2.423 23.335 1.00 97.81 474 TRP A C 1
ATOM 3692 O O . TRP A 1 474 ? -52.030 2.976 23.976 1.00 97.81 474 TRP A O 1
ATOM 3702 N N . VAL A 1 475 ? -51.366 1.346 22.575 1.00 97.81 475 VAL A N 1
ATOM 3703 C CA . VAL A 1 475 ? -52.697 0.744 22.421 1.00 97.81 475 VAL A CA 1
ATOM 3704 C C . VAL A 1 475 ? -53.227 0.239 23.763 1.00 97.81 475 VAL A C 1
ATOM 3706 O O . VAL A 1 475 ? -54.371 0.533 24.103 1.00 97.81 475 VAL A O 1
ATOM 3709 N N . ILE A 1 476 ? -52.421 -0.489 24.542 1.00 96.94 476 ILE A N 1
ATOM 3710 C CA . ILE A 1 476 ? -52.846 -1.060 25.830 1.00 96.94 476 ILE A CA 1
ATOM 3711 C C . ILE A 1 476 ? -53.104 0.048 26.856 1.00 96.94 476 ILE A C 1
ATOM 3713 O O . ILE A 1 476 ? -54.180 0.101 27.451 1.00 96.94 476 ILE A O 1
ATOM 3717 N N . ALA A 1 477 ? -52.144 0.949 27.051 1.00 96.38 477 ALA A N 1
ATOM 3718 C CA . ALA A 1 477 ? -52.204 1.990 28.068 1.00 96.38 477 ALA A CA 1
ATOM 3719 C C . ALA A 1 477 ? -53.224 3.089 27.723 1.00 96.38 477 ALA A C 1
ATOM 3721 O O . ALA A 1 477 ? -53.838 3.641 28.630 1.00 96.38 477 ALA A O 1
ATOM 3722 N N . GLY A 1 478 ? -53.443 3.382 26.437 1.00 95.81 478 GLY A N 1
ATOM 3723 C CA . GLY A 1 478 ? -54.351 4.429 25.968 1.00 95.81 478 GLY A CA 1
ATOM 3724 C C . GLY A 1 478 ? -55.733 3.908 25.545 1.00 95.81 478 GLY A C 1
ATOM 3725 O O . GLY A 1 478 ? -56.558 3.572 26.402 1.00 95.81 478 GLY A O 1
ATOM 3726 N N . PRO A 1 479 ? -56.042 3.880 24.233 1.00 97.00 479 PRO A N 1
ATOM 3727 C CA . PRO A 1 479 ? -57.396 3.629 23.742 1.00 97.00 479 PRO A CA 1
ATOM 3728 C C . PRO A 1 479 ? -57.925 2.238 24.108 1.00 97.00 479 PRO A C 1
ATOM 3730 O O . PRO A 1 479 ? -59.107 2.109 24.417 1.00 97.00 479 PRO A O 1
ATOM 3733 N N . GLY A 1 480 ? -57.079 1.206 24.126 1.00 96.69 480 GLY A N 1
ATOM 3734 C CA . GLY A 1 480 ? -57.478 -0.166 24.439 1.00 96.69 480 GLY A CA 1
ATOM 3735 C C . GLY A 1 480 ? -58.016 -0.310 25.862 1.00 96.69 480 GLY A C 1
ATOM 3736 O O . GLY A 1 480 ? -59.153 -0.753 26.047 1.00 96.69 480 GLY A O 1
ATOM 3737 N N . SER A 1 481 ? -57.251 0.116 26.873 1.00 97.06 481 SER A N 1
ATOM 3738 C CA . SER A 1 481 ? -57.724 0.079 28.263 1.00 97.06 481 SER A CA 1
ATOM 3739 C C . SER A 1 481 ? -58.904 1.024 28.506 1.00 97.06 481 SER A C 1
ATOM 3741 O O . SER A 1 481 ? -59.842 0.643 29.210 1.00 97.06 481 SER A O 1
ATOM 3743 N N . TYR A 1 482 ? -58.927 2.214 27.890 1.00 96.62 482 TYR A N 1
ATOM 3744 C CA . TYR A 1 482 ? -60.055 3.140 28.018 1.00 96.62 482 TYR A CA 1
ATOM 3745 C C . TYR A 1 482 ? -61.350 2.552 27.454 1.00 96.62 482 TYR A C 1
ATOM 3747 O O . TYR A 1 482 ? -62.366 2.569 28.146 1.00 96.62 482 TYR A O 1
ATOM 3755 N N . LEU A 1 483 ? -61.334 2.010 26.231 1.00 97.12 483 LEU A N 1
ATOM 3756 C CA . LEU A 1 483 ? -62.513 1.407 25.599 1.00 97.12 483 LEU A CA 1
ATOM 3757 C C . LEU A 1 483 ? -63.009 0.199 26.398 1.00 97.12 483 LEU A C 1
ATOM 3759 O O . LEU A 1 483 ? -64.213 0.068 26.638 1.00 97.12 483 LEU A O 1
ATOM 3763 N N . TYR A 1 484 ? -62.087 -0.636 26.883 1.00 97.44 484 TYR A N 1
ATOM 3764 C CA . TYR A 1 484 ? -62.406 -1.761 27.759 1.00 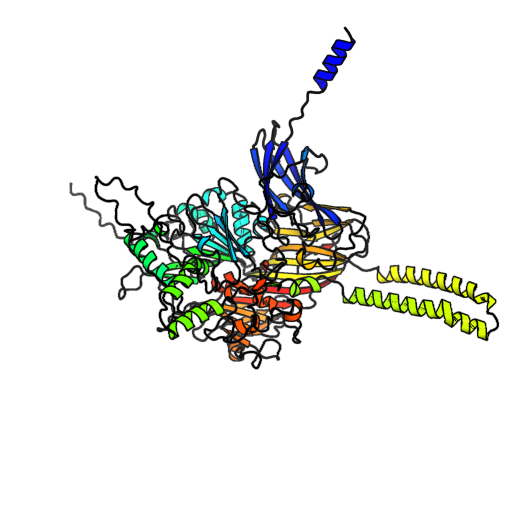97.44 484 TYR A CA 1
ATOM 3765 C C . TYR A 1 484 ? -63.112 -1.303 29.049 1.00 97.44 484 TYR A C 1
ATOM 3767 O O . TYR A 1 484 ? -64.179 -1.816 29.401 1.00 97.44 484 TYR A O 1
ATOM 3775 N N . LEU A 1 485 ? -62.570 -0.291 29.735 1.00 97.38 485 LEU A N 1
ATOM 3776 C CA . LEU A 1 485 ? -63.153 0.261 30.963 1.00 97.38 485 LEU A CA 1
ATOM 3777 C C . LEU A 1 485 ? -64.451 1.033 30.707 1.00 97.38 485 LEU A C 1
ATOM 3779 O O . LEU A 1 485 ? -65.368 0.976 31.529 1.00 97.38 485 LEU A O 1
ATOM 3783 N N . ALA A 1 486 ? -64.559 1.726 29.575 1.00 96.00 486 ALA A N 1
ATOM 3784 C CA . ALA A 1 486 ? -65.762 2.428 29.151 1.00 96.00 486 ALA A CA 1
ATOM 3785 C C . ALA A 1 486 ? -66.925 1.454 28.948 1.00 96.00 486 ALA A C 1
ATOM 3787 O O . ALA A 1 486 ? -68.008 1.699 29.479 1.00 96.00 486 ALA A O 1
ATOM 3788 N N . ASN A 1 487 ? -66.684 0.320 28.283 1.00 96.88 487 ASN A N 1
ATOM 3789 C CA . ASN A 1 487 ? -67.688 -0.728 28.093 1.00 96.88 487 ASN A CA 1
ATOM 3790 C C . ASN A 1 487 ? -68.119 -1.366 29.430 1.00 96.88 487 ASN A C 1
ATOM 3792 O O . ASN A 1 487 ? -69.275 -1.727 29.632 1.00 96.88 487 ASN A O 1
ATOM 3796 N N . LYS A 1 488 ? -67.205 -1.425 30.406 1.00 97.62 488 LYS A N 1
ATOM 3797 C CA . LYS A 1 488 ? -67.493 -1.871 31.778 1.00 97.62 488 LYS A CA 1
ATOM 3798 C C . LYS A 1 488 ? -68.048 -0.772 32.697 1.00 97.62 488 LYS A C 1
ATOM 3800 O O . LYS A 1 488 ? -68.214 -1.032 33.886 1.00 97.62 488 LYS A O 1
ATOM 3805 N N . LYS A 1 489 ? -68.330 0.438 32.189 1.00 97.00 489 LYS A N 1
ATOM 3806 C CA . LYS A 1 489 ? -68.768 1.623 32.962 1.00 97.00 489 LYS A CA 1
ATOM 3807 C C . LYS A 1 489 ? -67.821 2.009 34.117 1.00 97.00 489 LYS A C 1
ATOM 3809 O O . LYS A 1 489 ? -68.241 2.636 35.083 1.00 97.00 489 LYS A O 1
ATOM 3814 N N . LYS A 1 490 ? -66.529 1.680 34.016 1.00 97.62 490 LYS A N 1
ATOM 3815 C CA . LYS A 1 490 ? -65.479 1.956 35.019 1.00 97.62 490 LYS A CA 1
ATOM 3816 C C . LYS A 1 490 ? -64.451 2.981 34.527 1.00 97.62 490 LYS A C 1
ATOM 3818 O O . LYS A 1 490 ? -63.259 2.845 34.784 1.00 97.62 490 LYS A O 1
ATOM 3823 N N . LYS A 1 491 ? -64.904 4.023 33.821 1.00 95.00 491 LYS A N 1
ATOM 3824 C CA . LYS A 1 491 ? -64.023 5.045 33.221 1.00 95.00 491 LYS A CA 1
ATOM 3825 C C . LYS A 1 491 ? -63.098 5.725 34.238 1.00 95.00 491 LYS A C 1
ATOM 3827 O O . LYS A 1 491 ? -61.968 6.032 33.895 1.00 95.00 491 LYS A O 1
ATOM 3832 N N . GLY A 1 492 ? -63.543 5.890 35.489 1.00 94.25 492 GLY A N 1
ATOM 3833 C CA . GLY A 1 492 ? -62.730 6.489 36.556 1.00 94.25 492 GLY A CA 1
ATOM 3834 C C . GLY A 1 492 ? -61.436 5.729 36.888 1.00 94.25 492 GLY A C 1
ATOM 3835 O O . GLY A 1 492 ? -60.531 6.321 37.462 1.00 94.25 492 GLY A O 1
ATOM 3836 N N . LEU A 1 493 ? -61.311 4.452 36.496 1.00 96.81 493 LEU A N 1
ATOM 3837 C CA . LEU A 1 493 ? -60.100 3.646 36.712 1.00 96.81 493 LEU A CA 1
ATOM 3838 C C . LEU A 1 493 ? -59.053 3.781 35.594 1.00 96.81 493 LEU A C 1
ATOM 3840 O O . LEU A 1 493 ? -58.000 3.148 35.683 1.00 96.81 493 LEU A O 1
ATOM 3844 N N . SER A 1 494 ? -59.310 4.563 34.538 1.00 95.31 494 SER A N 1
ATOM 3845 C CA . SER A 1 494 ? -58.406 4.650 33.380 1.00 95.31 494 SER A CA 1
ATOM 3846 C C . SER A 1 494 ? -56.996 5.088 33.766 1.00 95.31 494 SER A C 1
ATOM 3848 O O . SER A 1 494 ? -56.030 4.491 33.306 1.00 95.31 494 SER A O 1
ATOM 3850 N N . TRP A 1 495 ? -56.866 6.058 34.673 1.00 94.88 495 TRP A N 1
ATOM 3851 C CA . TRP A 1 495 ? -55.567 6.531 35.157 1.00 94.88 495 TRP A CA 1
ATOM 3852 C C . TRP A 1 495 ? -54.800 5.474 35.958 1.00 94.88 495 TRP A C 1
ATOM 3854 O O . TRP A 1 495 ? -53.584 5.363 35.821 1.00 94.88 495 TRP A O 1
ATOM 3864 N N . THR A 1 496 ? -55.496 4.651 36.748 1.00 96.62 496 THR A N 1
ATOM 3865 C CA . THR A 1 496 ? -54.869 3.558 37.506 1.00 96.62 496 THR A CA 1
ATOM 3866 C C . THR A 1 496 ? -54.369 2.458 36.577 1.00 96.62 496 THR A C 1
ATOM 3868 O O . THR A 1 496 ? -53.244 1.988 36.734 1.00 96.62 496 THR A O 1
ATOM 3871 N N . VAL A 1 497 ? -55.174 2.064 35.583 1.00 95.94 497 VAL A N 1
ATOM 3872 C CA . VAL A 1 497 ? -54.772 1.055 34.589 1.00 95.94 497 VAL A CA 1
ATOM 3873 C C . VAL A 1 497 ? -53.633 1.577 33.717 1.00 95.94 497 VAL A C 1
ATOM 3875 O O . VAL A 1 497 ? -52.700 0.826 33.439 1.00 95.94 497 VAL A O 1
ATOM 3878 N N . PHE A 1 498 ? -53.656 2.859 33.348 1.00 95.69 498 PHE A N 1
ATOM 3879 C CA . PHE A 1 498 ? -52.548 3.517 32.660 1.00 95.69 498 PHE A CA 1
ATOM 3880 C C . PHE A 1 498 ? -51.257 3.452 33.490 1.00 95.69 498 PHE A C 1
ATOM 3882 O O . PHE A 1 498 ? -50.249 2.947 33.003 1.00 95.69 498 PHE A O 1
ATOM 3889 N N . GLY A 1 499 ? -51.294 3.871 34.761 1.00 96.88 499 GLY A N 1
ATOM 3890 C CA . GLY A 1 499 ? -50.131 3.821 35.655 1.00 96.88 499 GLY A CA 1
ATOM 3891 C C . GLY A 1 499 ? -49.592 2.401 35.868 1.00 96.88 499 GLY A C 1
ATOM 3892 O O . GLY A 1 499 ? -48.385 2.178 35.790 1.00 96.88 499 GLY A O 1
ATOM 3893 N N . ALA A 1 500 ? -50.477 1.417 36.054 1.00 96.75 500 ALA A N 1
ATOM 3894 C CA . ALA A 1 500 ? -50.090 0.009 36.160 1.00 96.75 500 ALA A CA 1
ATOM 3895 C C . ALA A 1 500 ? -49.458 -0.518 34.860 1.00 96.75 500 ALA A C 1
ATOM 3897 O O . ALA A 1 500 ? -48.452 -1.226 34.905 1.00 96.75 500 ALA A O 1
ATOM 3898 N N . SER A 1 501 ? -50.006 -0.133 33.704 1.00 96.31 501 SER A N 1
ATOM 3899 C CA . SER A 1 501 ? -49.461 -0.495 32.390 1.00 96.31 501 SER A CA 1
ATOM 3900 C C . SER A 1 501 ? -48.085 0.130 32.164 1.00 96.31 501 SER A C 1
ATOM 3902 O O . SER A 1 501 ? -47.194 -0.545 31.660 1.00 96.31 501 SER A O 1
ATOM 3904 N N . ALA A 1 502 ? -47.878 1.382 32.581 1.00 96.56 502 ALA A N 1
ATOM 3905 C CA . ALA A 1 502 ? -46.584 2.058 32.503 1.00 96.56 502 ALA A CA 1
ATOM 3906 C C . ALA A 1 502 ? -45.517 1.369 33.372 1.00 96.56 502 ALA A C 1
ATOM 3908 O O . ALA A 1 502 ? -44.394 1.151 32.913 1.00 96.56 502 ALA A O 1
ATOM 3909 N N . LEU A 1 503 ? -45.865 0.954 34.596 1.00 97.50 503 LEU A N 1
ATOM 3910 C CA . LEU A 1 503 ? -44.963 0.188 35.466 1.00 97.50 503 LEU A CA 1
ATOM 3911 C C . LEU A 1 503 ? -44.619 -1.185 34.874 1.00 97.50 503 LEU A C 1
ATOM 3913 O O . LEU A 1 503 ? -43.447 -1.560 34.834 1.00 97.50 503 LEU A O 1
ATOM 3917 N N . ALA A 1 504 ? -45.622 -1.915 34.376 1.00 96.31 504 ALA A N 1
ATOM 3918 C CA . ALA A 1 504 ? -45.421 -3.210 33.730 1.00 96.31 504 ALA A CA 1
ATOM 3919 C C . ALA A 1 504 ? -44.545 -3.087 32.474 1.00 96.31 504 ALA A C 1
ATOM 3921 O O . ALA A 1 504 ? -43.610 -3.866 32.301 1.00 96.31 504 ALA A O 1
ATOM 3922 N N . ALA A 1 505 ? -44.799 -2.077 31.639 1.00 95.75 505 ALA A N 1
ATOM 3923 C CA . ALA A 1 505 ? -43.990 -1.779 30.464 1.00 95.75 505 ALA A CA 1
ATOM 3924 C C . ALA A 1 505 ? -42.547 -1.438 30.852 1.00 95.75 505 ALA A C 1
ATOM 3926 O O . ALA A 1 505 ? -41.623 -1.979 30.261 1.00 95.75 505 ALA A O 1
ATOM 3927 N N . THR A 1 506 ? -42.335 -0.624 31.889 1.00 95.69 506 THR A N 1
ATOM 3928 C CA . THR A 1 506 ? -40.988 -0.274 32.373 1.00 95.69 506 THR A CA 1
ATOM 3929 C C . THR A 1 506 ? -40.222 -1.508 32.855 1.00 95.69 506 THR A C 1
ATOM 3931 O O . THR A 1 506 ? -39.070 -1.707 32.471 1.00 95.69 506 THR A O 1
ATOM 3934 N N . LEU A 1 507 ? -40.857 -2.373 33.654 1.00 96.38 507 LEU A N 1
ATOM 3935 C CA . LEU A 1 507 ? -40.253 -3.632 34.103 1.00 96.38 507 LEU A CA 1
ATOM 3936 C C . LEU A 1 507 ? -39.922 -4.551 32.923 1.00 96.38 507 LEU A C 1
ATOM 3938 O O . LEU A 1 507 ? -38.824 -5.106 32.871 1.00 96.38 507 LEU A O 1
ATOM 3942 N N . LEU A 1 508 ? -40.842 -4.676 31.963 1.00 95.31 508 LEU A N 1
ATOM 3943 C CA . LEU A 1 508 ? -40.634 -5.468 30.757 1.00 95.31 508 LEU A CA 1
ATOM 3944 C C . LEU A 1 508 ? -39.469 -4.919 29.930 1.00 95.31 508 LEU A C 1
ATOM 3946 O O . LEU A 1 508 ? -38.623 -5.702 29.514 1.00 95.31 508 LEU A O 1
ATOM 3950 N N . THR A 1 509 ? -39.362 -3.600 29.764 1.00 91.81 509 THR A N 1
ATOM 3951 C CA . THR A 1 509 ? -38.229 -2.957 29.086 1.00 91.81 509 THR A CA 1
ATOM 3952 C C . THR A 1 509 ? -36.920 -3.245 29.807 1.00 91.81 509 THR A C 1
ATOM 3954 O O . THR A 1 509 ? -35.957 -3.630 29.159 1.00 91.81 509 THR A O 1
ATOM 3957 N N . VAL A 1 510 ? -36.858 -3.135 31.138 1.00 92.50 510 VAL A N 1
ATOM 3958 C CA . VAL A 1 510 ? -35.632 -3.445 31.898 1.00 92.50 510 VAL A CA 1
ATOM 3959 C C . VAL A 1 510 ? -35.216 -4.905 31.716 1.00 92.50 510 VAL A C 1
ATOM 3961 O O . VAL A 1 510 ? -34.035 -5.183 31.512 1.00 92.50 510 VAL A O 1
ATOM 3964 N N . VAL A 1 511 ? -36.165 -5.844 31.777 1.00 92.44 511 VAL A N 1
ATOM 3965 C CA . VAL A 1 511 ? -35.892 -7.271 31.549 1.00 92.44 511 VAL A CA 1
ATOM 3966 C C . VAL A 1 511 ? -35.433 -7.502 30.115 1.00 92.44 511 VAL A C 1
ATOM 3968 O O . VAL A 1 511 ? -34.416 -8.153 29.900 1.00 92.44 511 VAL A O 1
ATOM 3971 N N . LEU A 1 512 ? -36.140 -6.933 29.143 1.00 89.12 512 LEU A N 1
ATOM 3972 C CA . LEU A 1 512 ? -35.842 -7.070 27.727 1.00 89.12 512 LEU A CA 1
ATOM 3973 C C . LEU A 1 512 ? -34.464 -6.499 27.393 1.00 89.12 512 LEU A C 1
ATOM 3975 O O . LEU A 1 512 ? -33.673 -7.188 26.768 1.00 89.12 512 LEU A O 1
ATOM 3979 N N . VAL A 1 513 ? -34.140 -5.293 27.860 1.00 87.00 513 VAL A N 1
ATOM 3980 C CA . VAL A 1 513 ? -32.822 -4.669 27.694 1.00 87.00 513 VAL A CA 1
ATOM 3981 C C . VAL A 1 513 ? -31.748 -5.536 28.348 1.00 87.00 513 VAL A C 1
ATOM 3983 O O . VAL A 1 513 ? -30.741 -5.834 27.717 1.00 87.00 513 VAL A O 1
ATOM 3986 N N . LYS A 1 514 ? -31.973 -6.042 29.568 1.00 86.19 514 LYS A N 1
ATOM 3987 C CA . LYS A 1 514 ? -31.023 -6.959 30.218 1.00 86.19 514 LYS A CA 1
ATOM 3988 C C . LYS A 1 514 ? -30.843 -8.278 29.472 1.00 86.19 514 LYS A C 1
ATOM 3990 O O . LYS A 1 514 ? -29.777 -8.863 29.592 1.00 86.19 514 LYS A O 1
ATOM 3995 N N . VAL A 1 515 ? -31.849 -8.777 28.762 1.00 87.38 515 VAL A N 1
ATOM 3996 C CA . VAL A 1 515 ? -31.762 -10.039 28.013 1.00 87.38 515 VAL A CA 1
ATOM 3997 C C . VAL A 1 515 ? -31.160 -9.813 26.627 1.00 87.38 515 VAL A C 1
ATOM 3999 O O . VAL A 1 515 ? -30.241 -10.531 26.256 1.00 87.38 515 VAL A O 1
ATOM 4002 N N . LEU A 1 516 ? -31.622 -8.801 25.891 1.00 84.06 516 LEU A N 1
ATOM 4003 C CA . LEU A 1 516 ? -31.163 -8.479 24.537 1.00 84.06 516 LEU A CA 1
ATOM 4004 C C . LEU A 1 516 ? -29.738 -7.927 24.517 1.00 84.06 516 LEU A C 1
ATOM 4006 O O . LEU A 1 516 ? -28.980 -8.250 23.609 1.00 84.06 516 LEU A O 1
ATOM 4010 N N . LEU A 1 517 ? -29.360 -7.120 25.513 1.00 83.12 517 LEU A N 1
ATOM 4011 C CA . LEU A 1 517 ? -27.994 -6.607 25.616 1.00 83.12 517 LEU A CA 1
ATOM 4012 C C . LEU A 1 517 ? -27.041 -7.624 26.261 1.00 83.12 517 LEU A C 1
ATOM 4014 O O . LEU A 1 517 ? -25.837 -7.422 26.244 1.00 83.12 517 LEU A O 1
ATOM 4018 N N . ARG A 1 518 ? -27.508 -8.752 26.815 1.00 83.56 518 ARG A N 1
ATOM 4019 C CA . ARG A 1 518 ? -26.596 -9.804 27.298 1.00 83.56 518 ARG A CA 1
ATOM 4020 C C . ARG A 1 518 ? -26.099 -10.641 26.121 1.00 83.56 518 ARG A C 1
ATOM 4022 O O . ARG A 1 518 ? -26.669 -11.674 25.797 1.00 83.56 518 ARG A O 1
ATOM 4029 N N . GLY A 1 519 ? -25.003 -10.196 25.517 1.00 87.56 519 GLY A N 1
ATOM 4030 C CA . GLY A 1 519 ? -24.274 -10.917 24.476 1.00 87.56 519 GLY A CA 1
ATOM 4031 C C . GLY A 1 519 ? -22.781 -11.027 24.776 1.00 87.56 519 GLY A C 1
ATOM 4032 O O . GLY A 1 519 ? -22.250 -10.353 25.665 1.00 87.56 519 GLY A O 1
ATOM 4033 N N . GLY A 1 520 ? -22.103 -11.901 24.032 1.00 93.06 520 GLY A N 1
ATOM 4034 C CA . GLY A 1 520 ? -20.652 -11.822 23.889 1.00 93.06 520 GLY A CA 1
ATOM 4035 C C . GLY A 1 520 ? -20.251 -10.577 23.096 1.00 93.06 520 GLY A C 1
ATOM 4036 O O . GLY A 1 520 ? -21.103 -9.851 22.585 1.00 93.06 520 GLY A O 1
ATOM 4037 N N . ALA A 1 521 ? -18.948 -10.329 22.994 1.00 95.31 521 ALA A N 1
ATOM 4038 C CA . ALA A 1 521 ? -18.451 -9.364 22.025 1.00 95.31 521 ALA A CA 1
ATOM 4039 C C . ALA A 1 521 ? -18.745 -9.866 20.603 1.00 95.31 521 ALA A C 1
ATOM 4041 O O . ALA A 1 521 ? -18.657 -11.069 20.331 1.00 95.31 521 ALA A O 1
ATOM 4042 N N . GLU A 1 522 ? -19.077 -8.942 19.710 1.00 95.62 522 GLU A N 1
ATOM 4043 C CA . GLU A 1 522 ? -19.396 -9.240 18.320 1.00 95.62 522 GLU A CA 1
ATOM 4044 C C . GLU A 1 522 ? -18.733 -8.251 17.372 1.00 95.62 522 GLU A C 1
ATOM 4046 O O . GLU A 1 522 ? -18.664 -7.059 17.666 1.00 95.62 522 GLU A O 1
ATOM 4051 N N . ALA A 1 523 ? -18.285 -8.725 16.212 1.00 96.62 523 ALA A N 1
ATOM 4052 C CA . ALA A 1 523 ? -17.671 -7.864 15.213 1.00 96.62 523 ALA A CA 1
ATOM 4053 C C . ALA A 1 523 ? -18.253 -8.037 13.810 1.00 96.62 523 ALA A C 1
ATOM 4055 O O . ALA A 1 523 ? -18.459 -9.154 13.321 1.00 96.62 523 ALA A O 1
ATOM 4056 N N . ARG A 1 524 ? -18.402 -6.904 13.121 1.00 96.44 524 ARG A N 1
ATOM 4057 C CA . ARG A 1 524 ? -18.607 -6.823 11.672 1.00 96.44 524 ARG A CA 1
ATOM 4058 C C . ARG A 1 524 ? -17.350 -6.283 11.026 1.00 96.44 524 ARG A C 1
ATOM 4060 O O . ARG A 1 524 ? -16.877 -5.223 11.428 1.00 96.44 524 ARG A O 1
ATOM 4067 N N . HIS A 1 525 ? -16.777 -7.034 10.088 1.00 97.12 525 HIS A N 1
ATOM 4068 C CA . HIS A 1 525 ? -15.433 -6.748 9.590 1.00 97.12 525 HIS A CA 1
ATOM 4069 C C . HIS A 1 525 ? -15.303 -6.765 8.070 1.00 97.12 525 HIS A C 1
ATOM 4071 O O . HIS A 1 525 ? -16.030 -7.447 7.342 1.00 97.12 525 HIS A O 1
ATOM 4077 N N . VAL A 1 526 ? -14.292 -6.028 7.626 1.00 96.75 526 VAL A N 1
ATOM 4078 C CA . VAL A 1 526 ? -13.630 -6.184 6.340 1.00 96.75 526 VAL A CA 1
ATOM 4079 C C . VAL A 1 526 ? -12.182 -6.523 6.615 1.00 96.75 526 VAL A C 1
ATOM 4081 O O . VAL A 1 526 ? -11.470 -5.729 7.233 1.00 96.75 526 VAL A O 1
ATOM 4084 N N . THR A 1 527 ? -11.726 -7.662 6.109 1.00 97.88 527 THR A N 1
ATOM 4085 C CA . THR A 1 527 ? -10.314 -8.035 6.191 1.00 97.88 527 THR A CA 1
ATOM 4086 C C . THR A 1 527 ? -9.720 -8.207 4.806 1.00 97.88 527 THR A C 1
ATOM 4088 O O . THR A 1 527 ? -10.227 -8.990 4.009 1.00 97.88 527 THR A O 1
ATOM 4091 N N . LEU A 1 528 ? -8.600 -7.541 4.540 1.00 97.88 528 LEU A N 1
ATOM 4092 C CA . LEU A 1 528 ? -7.707 -7.870 3.436 1.00 97.88 528 LEU A CA 1
ATOM 4093 C C . LEU A 1 528 ? -6.636 -8.846 3.936 1.00 97.88 528 LEU A C 1
ATOM 4095 O O . LEU A 1 528 ? -5.870 -8.503 4.831 1.00 97.88 528 LEU A O 1
ATOM 4099 N N . VAL A 1 529 ? -6.570 -10.044 3.357 1.00 98.06 529 VAL A N 1
ATOM 4100 C CA . VAL A 1 529 ? -5.547 -11.066 3.614 1.00 98.06 529 VAL A CA 1
ATOM 4101 C C . VAL A 1 529 ? -4.670 -11.212 2.379 1.00 98.06 529 VAL A C 1
ATOM 4103 O O . VAL A 1 529 ? -5.134 -11.607 1.312 1.00 98.06 529 VAL A O 1
ATOM 4106 N N . ARG A 1 530 ? -3.381 -10.934 2.529 1.00 98.25 530 ARG A N 1
ATOM 4107 C CA . ARG A 1 530 ? -2.370 -11.025 1.476 1.00 98.25 530 ARG A CA 1
ATOM 4108 C C . ARG A 1 530 ? -1.431 -12.177 1.786 1.00 98.25 530 ARG A C 1
ATOM 4110 O O . ARG A 1 530 ? -0.878 -12.199 2.879 1.00 98.25 530 ARG A O 1
ATOM 4117 N N . LEU A 1 531 ? -1.255 -13.116 0.861 1.00 97.75 531 LEU A N 1
ATOM 4118 C CA . LEU A 1 531 ? -0.464 -14.332 1.059 1.00 97.75 531 LEU A CA 1
ATOM 4119 C C . LEU A 1 531 ? 0.585 -14.493 -0.040 1.00 97.75 531 LEU A C 1
ATOM 4121 O O . LEU A 1 531 ? 0.258 -14.432 -1.222 1.00 97.75 531 LEU A O 1
ATOM 4125 N N . SER A 1 532 ? 1.823 -14.793 0.334 1.00 97.06 532 SER A N 1
ATOM 4126 C CA . SER A 1 532 ? 2.876 -15.244 -0.580 1.00 97.06 532 SER A CA 1
ATOM 4127 C C . SER A 1 532 ? 3.489 -16.531 -0.032 1.00 97.06 532 SER A C 1
ATOM 4129 O O . SER A 1 532 ? 3.695 -16.609 1.177 1.00 97.06 532 SER A O 1
ATOM 4131 N N . PRO A 1 533 ? 3.831 -17.526 -0.871 1.00 95.44 533 PRO A N 1
ATOM 4132 C CA . PRO A 1 533 ? 4.638 -18.662 -0.457 1.00 95.44 533 PRO A CA 1
ATOM 4133 C C . PRO A 1 533 ? 5.892 -18.205 0.282 1.00 95.44 533 PRO A C 1
ATOM 4135 O O . PRO A 1 533 ? 6.562 -17.259 -0.142 1.00 95.44 533 PRO A O 1
ATOM 4138 N N . ASP A 1 534 ? 6.158 -18.881 1.388 1.00 89.81 534 ASP A N 1
ATOM 4139 C CA . ASP A 1 534 ? 7.290 -18.677 2.284 1.00 89.81 534 ASP A CA 1
ATOM 4140 C C . ASP A 1 534 ? 8.231 -19.891 2.209 1.00 89.81 534 ASP A C 1
ATOM 4142 O O . ASP A 1 534 ? 7.970 -20.862 1.485 1.00 89.81 534 ASP A O 1
ATOM 4146 N N . ALA A 1 535 ? 9.322 -19.862 2.972 1.00 84.88 535 ALA A N 1
ATOM 4147 C CA . ALA A 1 535 ? 10.126 -21.048 3.212 1.00 84.88 535 ALA A CA 1
ATOM 4148 C C . ALA A 1 535 ? 9.233 -22.193 3.719 1.00 84.88 535 ALA A C 1
ATOM 4150 O O . ALA A 1 535 ? 8.375 -22.009 4.590 1.00 84.88 535 ALA A O 1
ATOM 4151 N N . LYS A 1 536 ? 9.434 -23.391 3.157 1.00 84.25 536 LYS A N 1
ATOM 4152 C CA . LYS A 1 536 ? 8.728 -24.592 3.614 1.00 84.25 536 LYS A CA 1
ATOM 4153 C C . LYS A 1 536 ? 8.973 -24.792 5.110 1.00 84.25 536 LYS A C 1
ATOM 4155 O O . LYS A 1 536 ? 10.059 -24.506 5.614 1.00 84.25 536 LYS A O 1
ATOM 4160 N N . ALA A 1 537 ? 7.962 -25.294 5.810 1.00 86.12 537 ALA A N 1
ATOM 4161 C CA . ALA A 1 537 ? 8.123 -25.739 7.187 1.00 86.12 537 ALA A CA 1
ATOM 4162 C C . ALA A 1 537 ? 9.178 -26.859 7.284 1.00 86.12 537 ALA A C 1
ATOM 4164 O O . ALA A 1 537 ? 9.531 -27.486 6.283 1.00 86.12 537 ALA A O 1
ATOM 4165 N N . ALA A 1 538 ? 9.650 -27.141 8.502 1.00 88.94 538 ALA A N 1
ATOM 4166 C CA . ALA A 1 538 ? 10.611 -28.219 8.755 1.00 88.94 538 ALA A CA 1
ATOM 4167 C C . ALA A 1 538 ? 10.091 -29.604 8.314 1.00 88.94 538 ALA A C 1
ATOM 4169 O O . ALA A 1 538 ? 10.880 -30.467 7.944 1.00 88.94 538 ALA A O 1
ATOM 4170 N N . ASP A 1 539 ? 8.769 -29.797 8.304 1.00 90.06 539 ASP A N 1
ATOM 4171 C CA . ASP A 1 539 ? 8.090 -31.008 7.823 1.00 90.06 539 ASP A CA 1
ATOM 4172 C C . ASP A 1 539 ? 7.837 -31.013 6.298 1.00 90.06 539 ASP A C 1
ATOM 4174 O O . ASP A 1 539 ? 7.219 -31.932 5.764 1.00 90.06 539 ASP A O 1
ATOM 4178 N N . GLY A 1 540 ? 8.298 -29.983 5.580 1.00 92.00 540 GLY A N 1
ATOM 4179 C CA . GLY A 1 540 ? 8.111 -29.814 4.140 1.00 92.00 540 GLY A CA 1
ATOM 4180 C C . GLY A 1 540 ? 6.743 -29.262 3.728 1.00 92.00 540 GLY A C 1
ATOM 4181 O O . GLY A 1 540 ? 6.536 -29.026 2.530 1.00 92.00 540 GLY A O 1
ATOM 4182 N N . SER A 1 541 ? 5.826 -29.024 4.672 1.00 89.56 541 SER A N 1
ATOM 4183 C CA . SER A 1 541 ? 4.522 -28.432 4.380 1.00 89.56 541 SER A CA 1
ATOM 4184 C C . SER A 1 541 ? 4.667 -26.993 3.858 1.00 89.56 541 SER A C 1
ATOM 4186 O O . SER A 1 541 ? 5.602 -26.266 4.230 1.00 89.56 541 SER A O 1
ATOM 4188 N N . PRO A 1 542 ? 3.786 -26.566 2.931 1.00 92.19 542 PRO A N 1
ATOM 4189 C CA . PRO A 1 542 ? 3.808 -25.200 2.435 1.00 92.19 542 PRO A CA 1
ATOM 4190 C C . PRO A 1 542 ? 3.442 -24.241 3.569 1.00 92.19 542 PRO A C 1
ATOM 4192 O O . PRO A 1 542 ? 2.461 -24.452 4.277 1.00 92.19 542 PRO A O 1
ATOM 4195 N N . ARG A 1 543 ? 4.216 -23.167 3.707 1.00 94.56 543 ARG A N 1
ATOM 4196 C CA . ARG A 1 543 ? 3.870 -22.023 4.550 1.00 94.56 543 ARG A CA 1
ATOM 4197 C C . ARG A 1 543 ? 3.666 -20.806 3.673 1.00 94.56 543 ARG A C 1
ATOM 4199 O O . ARG A 1 543 ? 4.264 -20.693 2.601 1.00 94.56 543 ARG A O 1
ATOM 4206 N N . PHE A 1 544 ? 2.842 -19.892 4.155 1.00 96.06 544 PHE A N 1
ATOM 4207 C CA . PHE A 1 544 ? 2.576 -18.636 3.477 1.00 96.06 544 PHE A CA 1
ATOM 4208 C C . PHE A 1 544 ? 2.894 -17.492 4.413 1.00 96.06 544 PHE A C 1
ATOM 4210 O O . PHE A 1 544 ? 2.340 -17.436 5.506 1.00 96.06 544 PHE A O 1
ATOM 4217 N N . ALA A 1 545 ? 3.741 -16.572 3.967 1.00 95.12 545 ALA A N 1
ATOM 4218 C CA . ALA A 1 545 ? 3.884 -15.268 4.574 1.00 95.12 545 ALA A CA 1
ATOM 4219 C C . ALA A 1 545 ? 2.575 -14.518 4.328 1.00 95.12 545 ALA A C 1
ATOM 4221 O O . ALA A 1 545 ? 2.095 -14.430 3.196 1.00 95.12 545 ALA A O 1
ATOM 4222 N N . ALA A 1 546 ? 1.984 -14.018 5.398 1.00 95.75 546 ALA A N 1
ATOM 4223 C CA . ALA A 1 546 ? 0.665 -13.437 5.443 1.00 95.75 546 ALA A CA 1
ATOM 4224 C C . ALA A 1 546 ? 0.738 -12.007 5.971 1.00 95.75 546 ALA A C 1
ATOM 4226 O O . ALA A 1 546 ? 1.432 -11.731 6.943 1.00 95.75 546 ALA A O 1
ATOM 4227 N N . SER A 1 547 ? -0.009 -11.099 5.358 1.00 95.81 547 SER A N 1
ATOM 4228 C CA . SER A 1 547 ? -0.292 -9.770 5.890 1.00 95.81 547 SER A CA 1
ATOM 4229 C C . SER A 1 547 ? -1.798 -9.579 5.891 1.00 95.81 547 SER A C 1
ATOM 4231 O O . SER A 1 547 ? -2.459 -9.780 4.875 1.00 95.81 547 SER A O 1
ATOM 4233 N N . MET A 1 548 ? -2.349 -9.253 7.049 1.00 97.06 548 MET A N 1
ATOM 4234 C CA . MET A 1 548 ? -3.771 -9.087 7.267 1.00 97.06 548 MET A CA 1
ATOM 4235 C C . MET A 1 548 ? -4.038 -7.670 7.760 1.00 97.06 548 MET A C 1
ATOM 4237 O O . MET A 1 548 ? -3.408 -7.208 8.712 1.00 97.06 548 MET A O 1
ATOM 4241 N N . HIS A 1 549 ? -4.988 -6.998 7.123 1.00 96.94 549 HIS A N 1
ATOM 4242 C CA . HIS A 1 549 ? -5.469 -5.679 7.509 1.00 96.94 549 HIS A CA 1
ATOM 4243 C C . HIS A 1 549 ? -6.975 -5.763 7.720 1.00 96.94 549 HIS A C 1
ATOM 4245 O O . HIS A 1 549 ? -7.721 -5.989 6.768 1.00 96.94 549 HIS A O 1
ATOM 4251 N N . THR A 1 550 ? -7.413 -5.634 8.968 1.00 97.50 550 THR A N 1
ATOM 4252 C CA . THR A 1 550 ? -8.827 -5.696 9.337 1.00 97.50 550 THR A CA 1
ATOM 4253 C C . THR A 1 550 ? -9.313 -4.341 9.784 1.00 97.50 550 THR A C 1
ATOM 4255 O O . THR A 1 550 ? -8.700 -3.718 10.643 1.00 97.50 550 THR A O 1
ATOM 4258 N N . ARG A 1 551 ? -10.469 -3.945 9.268 1.00 96.75 551 ARG A N 1
ATOM 4259 C CA . ARG A 1 551 ? -11.292 -2.867 9.807 1.00 96.75 551 ARG A CA 1
ATOM 4260 C C . ARG A 1 551 ? -12.587 -3.480 10.291 1.00 96.75 551 ARG A C 1
ATOM 4262 O O . ARG A 1 551 ? -13.190 -4.278 9.573 1.00 96.75 551 ARG A O 1
ATOM 4269 N N . MET A 1 552 ? -13.007 -3.158 11.504 1.00 96.81 552 MET A N 1
ATOM 4270 C CA . MET A 1 552 ? -14.229 -3.723 12.058 1.00 96.81 552 MET A CA 1
ATOM 4271 C C . MET A 1 552 ? -14.957 -2.736 12.954 1.00 96.81 552 MET A C 1
ATOM 4273 O O . MET A 1 552 ? -14.340 -1.935 13.651 1.00 96.81 552 MET A O 1
ATOM 4277 N N . GLY A 1 553 ? -16.278 -2.842 12.972 1.00 96.12 553 GLY A N 1
ATOM 4278 C CA . GLY A 1 553 ? -17.064 -2.364 14.094 1.00 96.12 553 GLY A CA 1
ATOM 4279 C C . GLY A 1 553 ? -17.116 -3.474 15.134 1.00 96.12 553 GLY A C 1
ATOM 4280 O O . GLY A 1 553 ? -17.588 -4.570 14.827 1.00 96.12 553 GLY A O 1
ATOM 4281 N N . LEU A 1 554 ? -16.619 -3.208 16.337 1.00 95.94 554 LEU A N 1
ATOM 4282 C CA . LEU A 1 554 ? -16.638 -4.122 17.473 1.00 95.94 554 LEU A CA 1
ATOM 4283 C C . LEU A 1 554 ? -17.692 -3.640 18.472 1.00 95.94 554 LEU A C 1
ATOM 4285 O O . LEU A 1 554 ? -17.619 -2.526 18.986 1.00 95.94 554 LEU A O 1
ATOM 4289 N N . TYR A 1 555 ? -18.704 -4.465 18.708 1.00 94.69 555 TYR A N 1
ATOM 4290 C CA . TYR A 1 555 ? -19.755 -4.221 19.683 1.00 94.69 555 TYR A CA 1
ATOM 4291 C C . TYR A 1 555 ? -19.481 -5.047 20.938 1.00 94.69 555 TYR A C 1
ATOM 4293 O O . TYR A 1 555 ? -19.404 -6.276 20.882 1.00 94.69 555 TYR A O 1
ATOM 4301 N N . ILE A 1 556 ? -19.352 -4.373 22.079 1.00 94.44 556 ILE A N 1
ATOM 4302 C CA . ILE A 1 556 ? -19.220 -5.024 23.383 1.00 94.44 556 ILE A CA 1
ATOM 4303 C C . ILE A 1 556 ? -20.329 -4.476 24.274 1.00 94.44 556 ILE A C 1
ATOM 4305 O O . ILE A 1 556 ? -20.294 -3.293 24.604 1.00 94.44 556 ILE A O 1
ATOM 4309 N N . PRO A 1 557 ? -21.303 -5.295 24.705 1.00 91.38 557 PRO A N 1
ATOM 4310 C CA . PRO A 1 557 ? -22.414 -4.821 25.523 1.00 91.38 557 PRO A CA 1
ATOM 4311 C C . PRO A 1 557 ? -22.030 -4.742 27.011 1.00 91.38 557 PRO A C 1
ATOM 4313 O O . PRO A 1 557 ? -22.659 -5.349 27.884 1.00 91.38 557 PRO A O 1
ATOM 4316 N N . ARG A 1 558 ? -20.914 -4.074 27.296 1.00 90.31 558 ARG A N 1
ATOM 4317 C CA . ARG A 1 558 ? -20.399 -3.819 28.640 1.00 90.31 558 ARG A CA 1
ATOM 4318 C C . ARG A 1 558 ? -19.773 -2.439 28.666 1.00 90.31 558 ARG A C 1
ATOM 4320 O O . ARG A 1 558 ? -19.132 -2.029 27.700 1.00 90.31 558 ARG A O 1
ATOM 4327 N N . ASP A 1 559 ? -19.928 -1.772 29.796 1.00 92.00 559 ASP A N 1
ATOM 4328 C CA . ASP A 1 559 ? -19.275 -0.496 30.040 1.00 92.00 559 ASP A CA 1
ATOM 4329 C C . ASP A 1 559 ? -17.896 -0.711 30.676 1.00 92.00 559 ASP A C 1
ATOM 4331 O O . ASP A 1 559 ? -17.642 -1.727 31.334 1.00 92.00 559 ASP A O 1
ATOM 4335 N N . GLY A 1 560 ? -17.014 0.268 30.500 1.00 93.56 560 GLY A N 1
ATOM 4336 C CA . GLY A 1 560 ? -15.672 0.287 31.074 1.00 93.56 560 GLY A CA 1
ATOM 4337 C C . GLY A 1 560 ? -14.584 -0.138 30.093 1.00 93.56 560 GLY A C 1
ATOM 4338 O O . GLY A 1 560 ? -14.829 -0.359 28.908 1.00 93.56 560 GLY A O 1
ATOM 4339 N N . GLU A 1 561 ? -13.357 -0.226 30.597 1.00 96.38 561 GLU A N 1
ATOM 4340 C CA . GLU A 1 561 ? -12.187 -0.566 29.790 1.00 96.38 561 GLU A CA 1
ATOM 4341 C C . GLU A 1 561 ? -12.249 -2.024 29.313 1.00 96.38 561 GLU A C 1
ATOM 4343 O O . GLU A 1 561 ? -12.421 -2.947 30.110 1.00 96.38 561 GLU A O 1
ATOM 4348 N N . GLN A 1 562 ? -12.117 -2.229 28.004 1.00 96.69 562 GLN A N 1
ATOM 4349 C CA . GLN A 1 562 ? -12.049 -3.542 27.370 1.00 96.69 562 GLN A CA 1
ATOM 4350 C C . GLN A 1 562 ? -10.735 -3.645 26.601 1.00 96.69 562 GLN A C 1
ATOM 4352 O O . GLN A 1 562 ? -10.449 -2.824 25.727 1.00 96.69 562 GLN A O 1
ATOM 4357 N N . THR A 1 563 ? -9.934 -4.663 26.901 1.00 97.12 563 THR A N 1
ATOM 4358 C CA . THR A 1 563 ? -8.663 -4.879 26.210 1.00 97.12 563 THR A CA 1
ATOM 4359 C C . THR A 1 563 ? -8.901 -5.660 24.929 1.00 97.12 563 THR A C 1
ATOM 4361 O O . THR A 1 563 ? -9.319 -6.816 24.968 1.00 97.12 563 THR A O 1
ATOM 4364 N N . VAL A 1 564 ? -8.593 -5.048 23.792 1.00 97.06 564 VAL A N 1
ATOM 4365 C CA . VAL A 1 564 ? -8.542 -5.723 22.495 1.00 97.06 564 VAL A CA 1
ATOM 4366 C C . VAL A 1 564 ? -7.088 -6.024 22.181 1.00 97.06 564 VAL A C 1
ATOM 4368 O O . VAL A 1 564 ? -6.252 -5.124 22.233 1.00 97.06 564 VAL A O 1
ATOM 4371 N N . SER A 1 565 ? -6.774 -7.272 21.850 1.00 96.25 565 SER A N 1
ATOM 4372 C CA . SER A 1 565 ? -5.414 -7.691 21.513 1.00 96.25 565 SER A CA 1
ATOM 4373 C C . SER A 1 565 ? -5.365 -8.542 20.250 1.00 96.25 565 SER A C 1
ATOM 4375 O O . SER A 1 565 ? -6.331 -9.213 19.879 1.00 96.25 565 SER A O 1
ATOM 4377 N N . VAL A 1 566 ? -4.216 -8.510 19.581 1.00 95.06 566 VAL A N 1
ATOM 4378 C CA . VAL A 1 566 ? -3.863 -9.421 18.489 1.00 95.06 566 VAL A CA 1
ATOM 4379 C C . VAL A 1 566 ? -2.724 -10.309 18.980 1.00 95.06 566 VAL A C 1
ATOM 4381 O O . VAL A 1 566 ? -1.763 -9.817 19.569 1.00 95.06 566 VAL A O 1
ATOM 4384 N N . SER A 1 567 ? -2.831 -11.616 18.740 1.00 89.69 567 SER A N 1
ATOM 4385 C CA . SER A 1 567 ? -1.797 -12.575 19.149 1.00 89.69 567 SER A CA 1
ATOM 4386 C C . SER A 1 567 ? -0.438 -12.250 18.517 1.00 89.69 567 SER A C 1
ATOM 4388 O O . SER A 1 567 ? -0.379 -11.871 17.343 1.00 89.69 567 SER A O 1
ATOM 4390 N N . ASP A 1 568 ? 0.639 -12.433 19.288 1.00 84.44 568 ASP A N 1
ATOM 4391 C CA . ASP A 1 568 ? 2.008 -12.150 18.846 1.00 84.44 568 ASP A CA 1
ATOM 4392 C C . ASP A 1 568 ? 2.341 -12.950 17.572 1.00 84.44 568 ASP A C 1
ATOM 4394 O O . ASP A 1 568 ? 2.276 -14.186 17.574 1.00 84.44 568 ASP A O 1
ATOM 4398 N N . PRO A 1 569 ? 2.657 -12.272 16.455 1.00 80.19 569 PRO A N 1
ATOM 4399 C CA . PRO A 1 569 ? 3.014 -12.954 15.227 1.00 80.19 569 PRO A CA 1
ATOM 4400 C C . PRO A 1 569 ? 4.405 -13.617 15.272 1.00 80.19 569 PRO A C 1
ATOM 4402 O O . PRO A 1 569 ? 4.670 -14.468 14.414 1.00 80.19 569 PRO A O 1
ATOM 4405 N N . GLY A 1 570 ? 5.280 -13.248 16.214 1.00 82.88 570 GLY A N 1
ATOM 4406 C CA . GLY A 1 570 ? 6.682 -13.659 16.328 1.00 82.88 570 GLY A CA 1
ATOM 4407 C C . GLY A 1 570 ? 7.678 -12.499 16.113 1.00 82.88 570 GLY A C 1
ATOM 4408 O O . GLY A 1 570 ? 7.287 -11.412 15.699 1.00 82.88 570 GLY A O 1
ATOM 4409 N N . PRO A 1 571 ? 8.989 -12.726 16.321 1.00 72.00 571 PRO A N 1
ATOM 4410 C CA . PRO A 1 571 ? 9.994 -11.659 16.467 1.00 72.00 571 PRO A CA 1
ATOM 4411 C C . PRO A 1 571 ? 10.278 -10.815 15.211 1.00 72.00 571 PRO A C 1
ATOM 4413 O O . PRO A 1 571 ? 10.768 -9.699 15.327 1.00 72.00 571 PRO A O 1
ATOM 4416 N N . GLU A 1 572 ? 9.974 -11.306 14.007 1.00 70.12 572 GLU A N 1
ATOM 4417 C CA . GLU A 1 572 ? 10.235 -10.577 12.747 1.00 70.12 572 GLU A CA 1
ATOM 4418 C C . GLU A 1 572 ? 8.988 -9.901 12.160 1.00 70.12 572 GLU A C 1
ATOM 4420 O O . GLU A 1 572 ? 8.896 -9.622 10.958 1.00 70.12 572 GLU A O 1
ATOM 4425 N N . ARG A 1 573 ? 7.953 -9.728 12.975 1.00 80.44 573 ARG A N 1
ATOM 4426 C CA . ARG A 1 573 ? 6.603 -9.524 12.475 1.00 80.44 573 ARG A CA 1
ATOM 4427 C C . ARG A 1 573 ? 5.887 -8.404 13.207 1.00 80.44 573 ARG A C 1
ATOM 4429 O O . ARG A 1 573 ? 6.068 -8.189 14.395 1.00 80.44 573 ARG A O 1
ATOM 4436 N N . THR A 1 574 ? 5.051 -7.689 12.466 1.00 86.69 574 THR A N 1
ATOM 4437 C CA . THR A 1 574 ? 4.290 -6.549 12.980 1.00 86.69 574 THR A CA 1
ATOM 4438 C C . THR A 1 574 ? 2.866 -6.946 13.298 1.00 86.69 574 THR A C 1
ATOM 4440 O O . THR A 1 574 ? 2.175 -7.505 12.443 1.00 86.69 574 THR A O 1
ATOM 4443 N N . ALA A 1 575 ? 2.392 -6.547 14.469 1.00 92.81 575 ALA A N 1
ATOM 4444 C CA . ALA A 1 575 ? 0.974 -6.434 14.755 1.00 92.81 575 ALA A CA 1
ATOM 4445 C C . ALA A 1 575 ? 0.678 -5.018 15.255 1.00 92.81 575 ALA A C 1
ATOM 4447 O O . ALA A 1 575 ? 1.529 -4.399 15.884 1.00 92.81 575 ALA A O 1
ATOM 4448 N N . SER A 1 576 ? -0.509 -4.496 14.973 1.00 94.31 576 SER A N 1
ATOM 4449 C CA . SER A 1 576 ? -0.977 -3.230 15.541 1.00 94.31 576 SER A CA 1
ATOM 4450 C C . SER A 1 576 ? -2.481 -3.290 15.763 1.00 94.31 576 SER A C 1
ATOM 4452 O O . SER A 1 576 ? -3.193 -3.966 15.021 1.00 94.31 576 SER A O 1
ATOM 4454 N N . VAL A 1 577 ? -2.962 -2.570 16.772 1.00 96.19 577 VAL A N 1
ATOM 4455 C CA . VAL A 1 577 ? -4.386 -2.333 17.029 1.00 96.19 577 VAL A CA 1
ATOM 4456 C C . VAL A 1 577 ? -4.541 -0.842 17.283 1.00 96.19 577 VAL A C 1
ATOM 4458 O O . VAL A 1 577 ? -3.778 -0.275 18.059 1.00 96.19 577 VAL A O 1
ATOM 4461 N N . SER A 1 578 ? -5.495 -0.201 16.624 1.00 96.25 578 SER A N 1
ATOM 4462 C CA . SER A 1 578 ? -5.737 1.237 16.740 1.00 96.25 578 SER A CA 1
ATOM 4463 C C . SER A 1 578 ? -7.216 1.556 16.499 1.00 96.25 578 SER A C 1
ATOM 4465 O O . SER A 1 578 ? -7.963 0.708 15.995 1.00 96.25 578 SER A O 1
ATOM 4467 N N . PRO A 1 579 ? -7.696 2.748 16.900 1.00 95.62 579 PRO A N 1
ATOM 4468 C CA . PRO A 1 579 ? -8.988 3.226 16.423 1.00 95.62 579 PRO A CA 1
ATOM 4469 C C . PRO A 1 579 ? -8.970 3.326 14.901 1.00 95.62 579 PRO A C 1
ATOM 4471 O O . PRO A 1 579 ? -7.960 3.715 14.318 1.00 95.62 579 PRO A O 1
ATOM 4474 N N . TYR A 1 580 ? -10.091 2.995 14.266 1.00 94.31 580 TYR A N 1
ATOM 4475 C CA . TYR A 1 580 ? -10.180 3.073 12.818 1.00 94.31 580 TYR A CA 1
ATOM 4476 C C . TYR A 1 580 ? -10.217 4.538 12.358 1.00 94.31 580 TYR A C 1
ATOM 4478 O O . TYR A 1 580 ? -11.212 5.237 12.566 1.00 94.31 580 TYR A O 1
ATOM 4486 N N . ALA A 1 581 ? -9.158 4.982 11.679 1.00 91.19 581 ALA A N 1
ATOM 4487 C CA . ALA A 1 581 ? -9.105 6.290 11.030 1.00 91.19 581 ALA A CA 1
ATOM 4488 C C . ALA A 1 581 ? -9.936 6.293 9.729 1.00 91.19 581 ALA A C 1
ATOM 4490 O O . ALA A 1 581 ? -9.411 6.163 8.620 1.00 91.19 581 ALA A O 1
ATOM 4491 N N . VAL A 1 582 ? -11.264 6.390 9.865 1.00 91.19 582 VAL A N 1
ATOM 4492 C CA . VAL A 1 582 ? -12.199 6.570 8.736 1.00 91.19 582 VAL A CA 1
ATOM 4493 C C . VAL A 1 582 ? -11.778 7.798 7.931 1.00 91.19 582 VAL A C 1
ATOM 4495 O O . VAL A 1 582 ? -11.399 8.802 8.512 1.00 91.19 582 VAL A O 1
ATOM 4498 N N . HIS A 1 583 ? -11.855 7.773 6.602 1.00 92.19 583 HIS A N 1
ATOM 4499 C CA . HIS A 1 583 ? -11.496 8.961 5.828 1.00 92.19 583 HIS A CA 1
ATOM 4500 C C . HIS A 1 583 ? -12.487 10.122 6.104 1.00 92.19 583 HIS A C 1
ATOM 4502 O O . HIS A 1 583 ? -13.693 9.894 6.002 1.00 92.19 583 HIS A O 1
ATOM 4508 N N . PRO A 1 584 ? -12.044 11.375 6.362 1.00 90.12 584 PRO A N 1
ATOM 4509 C CA . PRO A 1 584 ? -12.938 12.484 6.737 1.00 90.12 584 PRO A CA 1
ATOM 4510 C C . PRO A 1 584 ? -14.073 12.747 5.740 1.00 90.12 584 PRO A C 1
ATOM 4512 O O . PRO A 1 584 ? -15.196 13.062 6.114 1.00 90.12 584 PRO A O 1
ATOM 4515 N N . GLN A 1 585 ? -13.809 12.541 4.445 1.00 87.75 585 GLN A N 1
ATOM 4516 C CA . GLN A 1 585 ? -14.816 12.699 3.384 1.00 87.75 585 GLN A CA 1
ATOM 4517 C C . GLN A 1 585 ? -16.006 11.737 3.499 1.00 87.75 585 GLN A C 1
ATOM 4519 O O . GLN A 1 585 ? -17.016 11.953 2.834 1.00 87.75 585 GLN A O 1
ATOM 4524 N N . TRP A 1 586 ? -15.898 10.675 4.297 1.00 87.94 586 TRP A N 1
ATOM 4525 C CA . TRP A 1 586 ? -16.988 9.726 4.518 1.00 87.94 586 TRP A CA 1
ATOM 4526 C C . TRP A 1 586 ? -17.899 10.133 5.679 1.00 87.94 586 TRP A C 1
ATOM 4528 O O . TRP A 1 586 ? -18.959 9.540 5.816 1.00 87.94 586 TRP A O 1
ATOM 4538 N N . LEU A 1 587 ? -17.523 11.153 6.461 1.00 85.38 587 LEU A N 1
ATOM 4539 C CA . LEU A 1 587 ? -18.227 11.594 7.674 1.00 85.38 587 LEU A CA 1
ATOM 4540 C C . LEU A 1 587 ? -19.062 12.867 7.482 1.00 85.38 587 LEU A C 1
ATOM 4542 O O . LEU A 1 587 ? -19.669 13.345 8.433 1.00 85.38 587 LEU A O 1
ATOM 4546 N N . LYS A 1 588 ? -19.078 13.441 6.272 1.00 75.38 588 LYS A N 1
ATOM 4547 C CA . LYS A 1 588 ? -19.671 14.762 5.997 1.00 75.38 588 LYS A CA 1
ATOM 4548 C C . LYS A 1 588 ? -21.166 14.879 6.316 1.00 75.38 588 LYS A C 1
ATOM 4550 O O . LYS A 1 588 ? -21.636 15.995 6.499 1.00 75.38 588 LYS A O 1
ATOM 4555 N N . ASP A 1 589 ? -21.875 13.757 6.399 1.00 69.50 589 ASP A N 1
ATOM 4556 C CA . ASP A 1 589 ? -23.312 13.723 6.688 1.00 69.50 589 ASP A CA 1
ATOM 4557 C C . ASP A 1 589 ? -23.626 13.424 8.175 1.00 69.50 589 ASP A C 1
ATOM 4559 O O . ASP A 1 589 ? -24.776 13.547 8.585 1.00 69.50 589 ASP A O 1
ATOM 4563 N N . ASP A 1 590 ? -22.617 13.078 8.991 1.00 64.56 590 ASP A N 1
ATOM 4564 C CA . ASP A 1 590 ? -22.772 12.534 10.356 1.00 64.56 590 ASP A CA 1
ATOM 4565 C C . ASP A 1 590 ? -22.186 13.442 11.465 1.00 64.56 590 ASP A C 1
ATOM 4567 O O . ASP A 1 590 ? -21.920 12.994 12.582 1.00 64.56 590 ASP A O 1
ATOM 4571 N N . THR A 1 591 ? -21.958 14.731 11.197 1.00 55.16 591 THR A N 1
ATOM 4572 C CA . THR A 1 591 ? -21.112 15.601 12.044 1.00 55.16 591 THR A CA 1
ATOM 4573 C C . THR A 1 591 ? -21.651 15.961 13.435 1.00 55.16 591 THR A C 1
ATOM 4575 O O . THR A 1 591 ? -20.917 16.560 14.219 1.00 55.16 591 THR A O 1
ATOM 4578 N N . ASP A 1 592 ? -22.882 15.595 13.796 1.00 50.72 592 ASP A N 1
ATOM 4579 C CA . ASP A 1 592 ? -23.608 16.353 14.829 1.00 50.72 592 ASP A CA 1
ATOM 4580 C C . ASP A 1 592 ? -23.837 15.650 16.183 1.00 50.72 592 ASP A C 1
ATOM 4582 O O . ASP A 1 592 ? -24.523 16.205 17.041 1.00 50.72 592 ASP A O 1
ATOM 4586 N N . ALA A 1 593 ? -23.250 14.479 16.464 1.00 53.09 593 ALA A N 1
ATOM 4587 C CA . ALA A 1 593 ? -23.458 13.825 17.769 1.00 53.09 593 ALA A CA 1
ATOM 4588 C C . ALA A 1 593 ? -22.242 13.048 18.307 1.00 53.09 593 ALA A C 1
ATOM 4590 O O . ALA A 1 593 ? -22.283 11.829 18.456 1.00 53.09 593 ALA A O 1
ATOM 4591 N N . GLY A 1 594 ? -21.164 13.755 18.657 1.00 60.31 594 GLY A N 1
ATOM 4592 C CA . GLY A 1 594 ? -20.132 13.193 19.537 1.00 60.31 594 GLY A CA 1
ATOM 4593 C C . GLY A 1 594 ? -20.664 12.969 20.961 1.00 60.31 594 GLY A C 1
ATOM 4594 O O . GLY A 1 594 ? -21.547 13.695 21.427 1.00 60.31 594 GLY A O 1
ATOM 4595 N N . PHE A 1 595 ? -20.130 11.979 21.680 1.00 60.78 595 PHE A N 1
ATOM 4596 C CA . PHE A 1 595 ? -20.442 11.813 23.102 1.00 60.78 595 PHE A CA 1
ATOM 4597 C C . PHE A 1 595 ? -19.824 12.954 23.925 1.00 60.78 595 PHE A C 1
ATOM 4599 O O . PHE A 1 595 ? -18.715 13.403 23.656 1.00 60.78 595 PHE A O 1
ATOM 4606 N N . THR A 1 596 ? -20.526 13.421 24.963 1.00 67.06 596 THR A N 1
ATOM 4607 C CA . THR A 1 596 ? -20.042 14.518 25.826 1.00 67.06 596 THR A CA 1
ATOM 4608 C C . THR A 1 596 ? -18.982 14.084 26.835 1.00 67.06 596 THR A C 1
ATOM 4610 O O . THR A 1 596 ? -18.255 14.921 27.359 1.00 67.06 596 THR A O 1
ATOM 4613 N N . ASP A 1 597 ? -18.936 12.793 27.164 1.00 74.88 597 ASP A N 1
ATOM 4614 C CA . ASP A 1 597 ? -17.913 12.229 28.039 1.00 74.88 597 ASP A CA 1
ATOM 4615 C C . ASP A 1 597 ? -16.725 11.791 27.175 1.00 74.88 597 ASP A C 1
ATOM 4617 O O . ASP A 1 597 ? -16.897 11.024 26.229 1.00 74.88 597 ASP A O 1
ATOM 4621 N N . THR A 1 598 ? -15.524 12.269 27.479 1.00 84.56 598 THR A N 1
ATOM 4622 C CA . THR A 1 598 ? -14.309 11.964 26.712 1.00 84.56 598 THR A CA 1
ATOM 4623 C C . THR A 1 598 ? -13.382 11.119 27.577 1.00 84.56 598 THR A C 1
ATOM 4625 O O . THR A 1 598 ? -12.827 11.615 28.562 1.00 84.56 598 THR A O 1
ATOM 4628 N N . ALA A 1 599 ? -13.199 9.850 27.233 1.00 92.19 599 ALA A N 1
ATOM 4629 C CA . ALA A 1 599 ? -12.262 8.966 27.913 1.00 92.19 599 ALA A CA 1
ATOM 4630 C C . ALA A 1 599 ? -10.881 9.010 27.240 1.00 92.19 599 ALA A C 1
ATOM 4632 O O . ALA A 1 599 ? -10.735 9.435 26.098 1.00 92.19 599 ALA A O 1
ATOM 4633 N N . LYS A 1 600 ? -9.834 8.594 27.960 1.00 94.62 600 LYS A N 1
ATOM 4634 C CA . LYS A 1 600 ? -8.452 8.556 27.457 1.00 94.62 600 LYS A CA 1
ATOM 4635 C C . LYS A 1 600 ? -7.973 7.113 27.354 1.00 94.62 600 LYS A C 1
ATOM 4637 O O . LYS A 1 600 ? -8.141 6.362 28.311 1.00 94.62 600 LYS A O 1
ATOM 4642 N N . TYR A 1 601 ? -7.315 6.752 26.254 1.00 96.38 601 TYR A N 1
ATOM 4643 C CA . TYR A 1 601 ? -6.691 5.437 26.085 1.00 96.38 601 TYR A CA 1
ATOM 4644 C C . TYR A 1 601 ? -5.382 5.503 25.293 1.00 96.38 601 TYR A C 1
ATOM 4646 O O . TYR A 1 601 ? -5.076 6.508 24.653 1.00 96.38 601 TYR A O 1
ATOM 4654 N N . PHE A 1 602 ? -4.584 4.436 25.369 1.00 96.50 602 PHE A N 1
ATOM 4655 C CA . PHE A 1 602 ? -3.218 4.406 24.846 1.00 96.50 602 PHE A CA 1
ATOM 4656 C C . PHE A 1 602 ? -3.053 3.368 23.737 1.00 96.50 602 PHE A C 1
ATOM 4658 O O . PHE A 1 602 ? -3.505 2.232 23.871 1.00 96.50 602 PHE A O 1
ATOM 4665 N N . VAL A 1 603 ? -2.359 3.761 22.671 1.00 95.88 603 VAL A N 1
ATOM 4666 C CA . VAL A 1 603 ? -1.962 2.907 21.550 1.00 95.88 603 VAL A CA 1
ATOM 4667 C C . VAL A 1 603 ? -0.439 2.835 21.533 1.00 95.88 603 VAL A C 1
ATOM 4669 O O . VAL A 1 603 ? 0.224 3.825 21.224 1.00 95.88 603 VAL A O 1
ATOM 4672 N N . ASP A 1 604 ? 0.114 1.671 21.875 1.00 92.88 604 ASP A N 1
ATOM 4673 C CA . ASP A 1 604 ? 1.552 1.419 21.736 1.00 92.88 604 ASP A CA 1
ATOM 4674 C C . ASP A 1 604 ? 1.892 1.248 20.252 1.00 92.88 604 ASP A C 1
ATOM 4676 O O . ASP A 1 604 ? 1.345 0.379 19.568 1.00 92.88 604 ASP A O 1
ATOM 4680 N N . THR A 1 605 ? 2.772 2.110 19.748 1.00 90.19 605 THR A N 1
ATOM 4681 C CA . THR A 1 605 ? 3.180 2.111 18.337 1.00 90.19 605 THR A CA 1
ATOM 4682 C C . THR A 1 605 ? 4.456 1.325 18.083 1.00 90.19 605 THR A C 1
ATOM 4684 O O . THR A 1 605 ? 4.847 1.173 16.926 1.00 90.19 605 THR A O 1
ATOM 4687 N N . ASP A 1 606 ? 5.072 0.788 19.139 1.00 83.12 606 ASP A N 1
ATOM 4688 C CA . ASP A 1 606 ? 6.309 0.022 19.049 1.00 83.12 606 ASP A CA 1
ATOM 4689 C C . ASP A 1 606 ? 6.225 -1.335 19.778 1.00 83.12 606 ASP A C 1
ATOM 4691 O O . ASP A 1 606 ? 6.989 -1.614 20.709 1.00 83.12 606 ASP A O 1
ATOM 4695 N N . PRO A 1 607 ? 5.295 -2.219 19.363 1.00 66.88 607 PRO A N 1
ATOM 4696 C CA . PRO A 1 607 ? 5.139 -3.527 19.990 1.00 66.88 607 PRO A CA 1
ATOM 4697 C C . PRO A 1 607 ? 6.375 -4.418 19.802 1.00 66.88 607 PRO A C 1
ATOM 4699 O O . PRO A 1 607 ? 6.634 -5.288 20.631 1.00 66.88 607 PRO A O 1
ATOM 4702 N N . ILE A 1 608 ? 7.164 -4.188 18.741 1.00 63.44 608 ILE A N 1
ATOM 4703 C CA . ILE A 1 608 ? 8.393 -4.945 18.472 1.00 63.44 608 ILE A CA 1
ATOM 4704 C C . ILE A 1 608 ? 9.465 -4.595 19.503 1.00 63.44 608 ILE A C 1
ATOM 4706 O O . ILE A 1 608 ? 10.018 -5.507 20.117 1.00 63.44 608 ILE A O 1
ATOM 4710 N N . LEU A 1 609 ? 9.743 -3.305 19.742 1.00 68.31 609 LEU A N 1
ATOM 4711 C CA . LEU A 1 609 ? 10.706 -2.926 20.779 1.00 68.31 609 LEU A CA 1
ATOM 4712 C C . LEU A 1 609 ? 10.178 -3.218 22.186 1.00 68.31 609 LEU A C 1
ATOM 4714 O O . LEU A 1 609 ? 10.971 -3.527 23.077 1.00 68.31 609 LEU A O 1
ATOM 4718 N N . SER A 1 610 ? 8.860 -3.149 22.407 1.00 73.19 610 SER A N 1
ATOM 4719 C CA . SER A 1 610 ? 8.284 -3.467 23.716 1.00 73.19 610 SER A CA 1
ATOM 4720 C C . SER A 1 610 ? 8.212 -4.972 23.999 1.00 73.19 610 SER A C 1
ATOM 4722 O O . SER A 1 610 ? 8.098 -5.359 25.166 1.00 73.19 610 SER A O 1
ATOM 4724 N N . GLY A 1 611 ? 8.308 -5.821 22.966 1.00 78.12 611 GLY A N 1
ATOM 4725 C CA . GLY A 1 611 ? 8.190 -7.279 23.059 1.00 78.12 611 GLY A CA 1
ATOM 4726 C C . GLY A 1 611 ? 6.805 -7.748 23.515 1.00 78.12 611 GLY A C 1
ATOM 4727 O O . GLY A 1 611 ? 6.660 -8.868 24.006 1.00 78.12 611 GLY A O 1
ATOM 4728 N N . LYS A 1 612 ? 5.790 -6.879 23.428 1.00 84.38 612 LYS A N 1
ATOM 4729 C CA . LYS A 1 612 ? 4.424 -7.150 23.885 1.00 84.38 612 LYS A CA 1
ATOM 4730 C C . LYS A 1 612 ? 3.506 -7.392 22.697 1.00 84.38 612 LYS A C 1
ATOM 4732 O O . LYS A 1 612 ? 3.624 -6.757 21.654 1.00 84.38 612 LYS A O 1
ATOM 4737 N N . ALA A 1 613 ? 2.519 -8.261 22.899 1.00 88.88 613 ALA A N 1
ATOM 4738 C CA . ALA A 1 613 ? 1.414 -8.393 21.961 1.00 88.88 613 ALA A CA 1
ATOM 4739 C C . ALA A 1 613 ? 0.703 -7.040 21.783 1.00 88.88 613 ALA A C 1
ATOM 4741 O O . ALA A 1 613 ? 0.413 -6.346 22.766 1.00 88.88 613 ALA A O 1
ATOM 4742 N N . ALA A 1 614 ? 0.397 -6.684 20.532 1.00 93.19 614 ALA A N 1
ATOM 4743 C CA . ALA A 1 614 ? -0.326 -5.459 20.218 1.00 93.19 614 ALA A CA 1
ATOM 4744 C C . ALA A 1 614 ? -1.696 -5.486 20.908 1.00 93.19 614 ALA A C 1
ATOM 4746 O O . ALA A 1 614 ? -2.531 -6.350 20.624 1.00 93.19 614 ALA A O 1
ATOM 4747 N N . SER A 1 615 ? -1.909 -4.564 21.844 1.00 95.50 615 SER A N 1
ATOM 4748 C CA . SER A 1 615 ? -3.125 -4.497 22.647 1.00 95.50 615 SER A CA 1
ATOM 4749 C C . SER A 1 615 ? -3.483 -3.059 22.996 1.00 95.50 615 SER A C 1
ATOM 4751 O O . SER A 1 615 ? -2.606 -2.218 23.182 1.00 95.50 615 SER A O 1
ATOM 4753 N N . VAL A 1 616 ? -4.784 -2.782 23.064 1.00 96.56 616 VAL A N 1
ATOM 4754 C CA . VAL A 1 616 ? -5.337 -1.467 23.401 1.00 96.56 616 VAL A CA 1
ATOM 4755 C C . VAL A 1 616 ? -6.514 -1.656 24.354 1.00 96.56 616 VAL A C 1
ATOM 4757 O O . VAL A 1 616 ? -7.417 -2.449 24.084 1.00 96.56 616 VAL A O 1
ATOM 4760 N N . GLY A 1 617 ? -6.495 -0.936 25.476 1.00 97.00 617 GLY A N 1
ATOM 4761 C CA . GLY A 1 617 ? -7.617 -0.835 26.410 1.00 97.00 617 GLY A CA 1
ATOM 4762 C C . GLY A 1 617 ? -8.568 0.267 25.966 1.00 97.00 617 GLY A C 1
ATOM 4763 O O . GLY A 1 617 ? -8.295 1.442 26.182 1.00 97.00 617 GLY A O 1
ATOM 4764 N N . PHE A 1 618 ? -9.665 -0.092 25.308 1.00 96.06 618 PHE A N 1
ATOM 4765 C CA . PHE A 1 618 ? -10.644 0.879 24.830 1.00 96.06 618 PHE A CA 1
ATOM 4766 C C . PHE A 1 618 ? -11.725 1.131 25.888 1.00 96.06 618 PHE A C 1
ATOM 4768 O O . PHE A 1 618 ? -12.226 0.170 26.478 1.00 96.06 618 PHE A O 1
ATOM 4775 N N . PRO A 1 619 ? -12.150 2.384 26.098 1.00 95.25 619 PRO A N 1
ATOM 4776 C CA . PRO A 1 619 ? -13.332 2.680 26.893 1.00 95.25 619 PRO A CA 1
ATOM 4777 C C . PRO A 1 619 ? -14.584 2.294 26.094 1.00 95.25 619 PRO A C 1
ATOM 4779 O O . PRO A 1 619 ? -14.814 2.805 25.001 1.00 95.25 619 PRO A O 1
ATOM 4782 N N . TYR A 1 620 ? -15.394 1.376 26.618 1.00 91.69 620 TYR A N 1
ATOM 4783 C CA . TYR A 1 620 ? -16.691 1.030 26.035 1.00 91.69 620 TYR A CA 1
ATOM 4784 C C . TYR A 1 620 ? -17.840 1.594 26.867 1.00 91.69 620 TYR A C 1
ATOM 4786 O O . TYR A 1 620 ? -17.758 1.691 28.094 1.00 91.69 620 TYR A O 1
ATOM 4794 N N . ARG A 1 621 ? -18.930 1.942 26.177 1.00 88.00 621 ARG A N 1
ATOM 4795 C CA . ARG A 1 621 ? -20.197 2.424 26.755 1.00 88.00 621 ARG A CA 1
ATOM 4796 C C . ARG A 1 621 ? -21.383 1.604 26.254 1.00 88.00 621 ARG A C 1
ATOM 4798 O O . ARG A 1 621 ? -22.424 2.150 25.896 1.00 88.00 621 ARG A O 1
ATOM 4805 N N . SER A 1 622 ? -21.180 0.294 26.109 1.00 84.50 622 SER A N 1
ATOM 4806 C CA . SER A 1 622 ? -22.144 -0.594 25.453 1.00 84.50 622 SER A CA 1
ATOM 4807 C C . SER A 1 622 ? -22.487 -0.148 24.020 1.00 84.50 622 SER A C 1
ATOM 4809 O O . SER A 1 622 ? -23.605 -0.346 23.541 1.00 84.50 622 SER A O 1
ATOM 4811 N N . THR A 1 623 ? -21.515 0.468 23.340 1.00 84.94 623 THR A N 1
ATOM 4812 C CA . THR A 1 623 ? -21.605 1.021 21.983 1.00 84.94 623 THR A CA 1
ATOM 4813 C C . THR A 1 623 ? -20.739 0.236 20.997 1.00 84.94 623 THR A C 1
ATOM 4815 O O . THR A 1 623 ? -19.952 -0.640 21.364 1.00 84.94 623 THR A O 1
ATOM 4818 N N . LEU A 1 624 ? -20.927 0.529 19.710 1.00 90.69 624 LEU A N 1
ATOM 4819 C CA . LEU A 1 624 ? -20.047 0.078 18.639 1.00 90.69 624 LEU A CA 1
ATOM 4820 C C . LEU A 1 624 ? -18.785 0.945 18.637 1.00 90.69 624 LEU A C 1
ATOM 4822 O O . LEU A 1 624 ? -18.912 2.158 18.516 1.00 90.69 624 LEU A O 1
ATOM 4826 N N . LYS A 1 625 ? -17.596 0.340 18.687 1.00 93.69 625 LYS A N 1
ATOM 4827 C CA . LYS A 1 625 ? -16.334 1.049 18.439 1.00 93.69 625 LYS A CA 1
ATOM 4828 C C . LYS A 1 625 ? -15.731 0.589 17.121 1.00 93.69 625 LYS A C 1
ATOM 4830 O O . LYS A 1 625 ? -15.615 -0.613 16.872 1.00 93.69 625 LYS A O 1
ATOM 4835 N N . LYS A 1 626 ? -15.360 1.533 16.255 1.00 94.44 626 LYS A N 1
ATOM 4836 C CA . LYS A 1 626 ? -14.674 1.221 14.995 1.00 94.44 626 LYS A CA 1
ATOM 4837 C C . LYS A 1 626 ? -13.174 1.084 15.269 1.00 94.44 626 LYS A C 1
ATOM 4839 O O . LYS A 1 626 ? -12.524 2.031 15.708 1.00 94.44 626 LYS A O 1
ATOM 4844 N N . ILE A 1 627 ? -12.628 -0.102 15.020 1.00 96.25 627 ILE A N 1
ATOM 4845 C CA . ILE A 1 627 ? -11.217 -0.425 15.253 1.00 96.25 627 ILE A CA 1
ATOM 4846 C C . ILE A 1 627 ? -10.568 -0.936 13.972 1.00 96.25 627 ILE A C 1
ATOM 4848 O O . ILE A 1 627 ? -11.221 -1.547 13.119 1.00 96.25 627 ILE A O 1
ATOM 4852 N N . GLU A 1 628 ? -9.265 -0.733 13.861 1.00 96.56 628 GLU A N 1
ATOM 4853 C CA . GLU A 1 628 ? -8.446 -1.390 12.858 1.00 96.56 628 GLU A CA 1
ATOM 4854 C C . GLU A 1 628 ? -7.337 -2.208 13.514 1.00 96.56 628 GLU A C 1
ATOM 4856 O O . GLU A 1 628 ? -6.821 -1.887 14.587 1.00 96.56 628 GLU A O 1
ATOM 4861 N N . ALA A 1 629 ? -6.997 -3.316 12.870 1.00 96.69 629 ALA A N 1
ATOM 4862 C CA . ALA A 1 629 ? -5.953 -4.211 13.314 1.00 96.69 629 ALA A CA 1
ATOM 4863 C C . ALA A 1 629 ? -5.109 -4.661 12.128 1.00 96.69 629 ALA A C 1
ATOM 4865 O O . ALA A 1 629 ? -5.621 -4.962 11.043 1.00 96.69 629 ALA A O 1
ATOM 4866 N N . ARG A 1 630 ? -3.802 -4.749 12.350 1.00 95.62 630 ARG A N 1
ATOM 4867 C CA . ARG A 1 630 ? -2.850 -5.316 11.401 1.00 95.62 630 ARG A CA 1
ATOM 4868 C C . ARG A 1 630 ? -2.115 -6.467 12.022 1.00 95.62 630 ARG A C 1
ATOM 4870 O O . ARG A 1 630 ? -1.812 -6.462 13.211 1.00 95.62 630 ARG A O 1
ATOM 4877 N N . TRP A 1 631 ? -1.803 -7.434 11.180 1.00 95.25 631 TRP A N 1
ATOM 4878 C CA . TRP A 1 631 ? -1.025 -8.594 11.555 1.00 95.25 631 TRP A CA 1
ATOM 4879 C C . TRP A 1 631 ? -0.222 -9.055 10.350 1.00 95.25 631 TRP A C 1
ATOM 4881 O O . TRP A 1 631 ? -0.779 -9.272 9.279 1.00 95.25 631 TRP A O 1
ATOM 4891 N N . ALA A 1 632 ? 1.085 -9.199 10.495 1.00 93.69 632 ALA A N 1
ATOM 4892 C CA . ALA A 1 632 ? 1.934 -9.830 9.501 1.00 93.69 632 ALA A CA 1
ATOM 4893 C C . ALA A 1 632 ? 2.533 -11.081 10.126 1.00 93.69 632 ALA A C 1
ATOM 4895 O O . ALA A 1 632 ? 3.082 -10.999 11.209 1.00 93.69 632 ALA A O 1
ATOM 4896 N N . GLY A 1 633 ? 2.459 -12.231 9.475 1.00 93.19 633 GLY A N 1
ATOM 4897 C CA . GLY A 1 633 ? 3.061 -13.451 9.984 1.00 93.19 633 GLY A CA 1
ATOM 4898 C C . GLY A 1 633 ? 3.176 -14.538 8.936 1.00 93.19 633 GLY A C 1
ATOM 4899 O O . GLY A 1 633 ? 3.306 -14.229 7.764 1.00 93.19 633 GLY A O 1
ATOM 4900 N N . SER A 1 634 ? 3.157 -15.805 9.339 1.00 93.06 634 SER A N 1
ATOM 4901 C CA . SER A 1 634 ? 3.045 -16.931 8.415 1.00 93.06 634 SER A CA 1
ATOM 4902 C C . SER A 1 634 ? 1.978 -17.872 8.924 1.00 93.06 634 SER A C 1
ATOM 4904 O O . SER A 1 634 ? 1.944 -18.179 10.118 1.00 93.06 634 SER A O 1
ATOM 4906 N N . ILE A 1 635 ? 1.156 -18.340 8.000 1.00 94.75 635 ILE A N 1
ATOM 4907 C CA . ILE A 1 635 ? 0.051 -19.265 8.228 1.00 94.75 635 ILE A CA 1
ATOM 4908 C C . ILE A 1 635 ? 0.280 -20.549 7.423 1.00 94.75 635 ILE A C 1
ATOM 4910 O O . ILE A 1 635 ? 1.114 -20.578 6.508 1.00 94.75 635 ILE A O 1
ATOM 4914 N N . ALA A 1 636 ? -0.414 -21.621 7.798 1.00 94.56 636 ALA A N 1
ATOM 4915 C CA . ALA A 1 636 ? -0.348 -22.899 7.089 1.00 94.56 636 ALA A CA 1
ATOM 4916 C C . ALA A 1 636 ? -1.347 -22.949 5.922 1.00 94.56 636 ALA A C 1
ATOM 4918 O O . ALA A 1 636 ? -1.107 -23.611 4.911 1.00 94.56 636 ALA A O 1
ATOM 4919 N N . GLU A 1 637 ? -2.466 -22.237 6.048 1.00 95.81 637 GLU A N 1
ATOM 4920 C CA . GLU A 1 637 ? -3.507 -22.163 5.035 1.00 95.81 637 GLU A CA 1
ATOM 4921 C C . GLU A 1 637 ? -3.092 -21.278 3.851 1.00 95.81 637 GLU A C 1
ATOM 4923 O O . GLU A 1 637 ? -2.427 -20.254 4.000 1.00 95.81 637 GLU A O 1
ATOM 4928 N N . GLY A 1 638 ? -3.511 -21.645 2.643 1.00 96.62 638 GLY A N 1
ATOM 4929 C CA . GLY A 1 638 ? -3.173 -20.887 1.440 1.00 96.62 638 GLY A CA 1
ATOM 4930 C C . GLY A 1 638 ? -3.716 -21.509 0.163 1.00 96.62 638 GLY A C 1
ATOM 4931 O O . GLY A 1 638 ? -4.570 -22.391 0.196 1.00 96.62 638 GLY A O 1
ATOM 4932 N N . ILE A 1 639 ? -3.212 -21.061 -0.984 1.00 97.81 639 ILE A N 1
ATOM 4933 C CA . ILE A 1 639 ? -3.482 -21.702 -2.278 1.00 97.81 639 ILE A CA 1
ATOM 4934 C C . ILE A 1 639 ? -2.214 -22.427 -2.704 1.00 97.81 639 ILE A C 1
ATOM 4936 O O . ILE A 1 639 ? -1.149 -21.826 -2.813 1.00 97.81 639 ILE A O 1
ATOM 4940 N N . THR A 1 640 ? -2.325 -23.732 -2.927 1.00 97.31 640 THR A N 1
ATOM 4941 C CA . THR A 1 640 ? -1.189 -24.596 -3.285 1.00 97.31 640 THR A CA 1
ATOM 4942 C C . THR A 1 640 ? -1.325 -25.109 -4.708 1.00 97.31 640 THR A C 1
ATOM 4944 O O . THR A 1 640 ? -2.440 -25.222 -5.205 1.00 97.31 640 THR A O 1
ATOM 4947 N N . GLY A 1 641 ? -0.223 -25.497 -5.337 1.00 96.44 641 GLY A N 1
ATOM 4948 C CA . GLY A 1 641 ? -0.218 -26.028 -6.696 1.00 96.44 641 GLY A CA 1
ATOM 4949 C C . GLY A 1 641 ? 0.885 -25.393 -7.524 1.00 96.44 641 GLY A C 1
ATOM 4950 O O . GLY A 1 641 ? 1.753 -24.715 -6.978 1.00 96.44 641 GLY A O 1
ATOM 4951 N N . ASN A 1 642 ? 0.835 -25.611 -8.833 1.00 96.94 642 ASN A N 1
ATOM 4952 C CA . ASN A 1 642 ? 1.801 -25.066 -9.777 1.00 96.94 642 ASN A CA 1
ATOM 4953 C C . ASN A 1 642 ? 1.044 -24.412 -10.926 1.00 96.94 642 ASN A C 1
ATOM 4955 O O . ASN A 1 642 ? 0.099 -24.998 -11.454 1.00 96.94 642 ASN A O 1
ATOM 4959 N N . ALA A 1 643 ? 1.483 -23.223 -11.317 1.00 97.62 643 ALA A N 1
ATOM 4960 C CA . ALA A 1 643 ? 1.008 -22.541 -12.506 1.00 97.62 643 ALA A CA 1
ATOM 4961 C C . ALA A 1 643 ? 2.186 -22.326 -13.453 1.00 97.62 643 ALA A C 1
ATOM 4963 O O . ALA A 1 643 ? 3.281 -21.965 -13.014 1.00 97.62 643 ALA A O 1
ATOM 4964 N N . ALA A 1 644 ? 1.949 -22.525 -14.743 1.00 96.75 644 ALA A N 1
ATOM 4965 C CA . ALA A 1 644 ? 2.947 -22.327 -15.781 1.00 96.75 644 ALA A CA 1
ATOM 4966 C C . ALA A 1 644 ? 2.352 -21.568 -16.969 1.00 96.75 644 ALA A C 1
ATOM 4968 O O . ALA A 1 644 ? 1.216 -21.814 -17.385 1.00 96.75 644 ALA A O 1
ATOM 4969 N N . MET A 1 645 ? 3.141 -20.660 -17.533 1.00 94.75 645 MET A N 1
ATOM 4970 C CA . MET A 1 645 ? 2.866 -20.022 -18.811 1.00 94.75 645 MET A CA 1
ATOM 4971 C C . MET A 1 645 ? 3.333 -20.916 -19.951 1.00 94.75 645 MET A C 1
ATOM 4973 O O . MET A 1 645 ? 4.479 -21.353 -19.992 1.00 94.75 645 MET A O 1
ATOM 4977 N N . THR A 1 646 ? 2.450 -21.114 -20.918 1.00 93.06 646 THR A N 1
ATOM 4978 C CA . THR A 1 646 ? 2.718 -21.801 -22.181 1.00 93.06 646 THR A CA 1
ATOM 4979 C C . THR A 1 646 ? 2.453 -20.839 -23.340 1.00 93.06 646 THR A C 1
ATOM 4981 O O . THR A 1 646 ? 1.770 -19.826 -23.152 1.00 93.06 646 THR A O 1
ATOM 4984 N N . PRO A 1 647 ? 2.910 -21.146 -24.566 1.00 87.56 647 PRO A N 1
ATOM 4985 C CA . PRO A 1 647 ? 2.516 -20.378 -25.747 1.00 87.56 647 PRO A CA 1
ATOM 4986 C C . PRO A 1 647 ? 0.991 -20.287 -25.949 1.00 87.56 647 PRO A C 1
ATOM 4988 O O . PRO A 1 647 ? 0.514 -19.324 -26.541 1.00 87.56 647 PRO A O 1
ATOM 4991 N N . GLY A 1 648 ? 0.227 -21.266 -25.441 1.00 87.19 648 GLY A N 1
ATOM 4992 C CA . GLY A 1 648 ? -1.237 -21.307 -25.508 1.00 87.19 648 GLY A CA 1
ATOM 4993 C C . GLY A 1 648 ? -1.967 -20.564 -24.380 1.00 87.19 648 GLY A C 1
ATOM 4994 O O . GLY A 1 648 ? -3.194 -20.561 -24.366 1.00 87.19 648 GLY A O 1
ATOM 4995 N N . GLY A 1 649 ? -1.250 -19.942 -23.438 1.00 91.69 649 GLY A N 1
ATOM 4996 C CA . GLY A 1 649 ? -1.829 -19.266 -22.273 1.00 91.69 649 GLY A CA 1
ATOM 4997 C C . GLY A 1 649 ? -1.376 -19.878 -20.949 1.00 91.69 649 GLY A C 1
ATOM 4998 O O . GLY A 1 649 ? -0.254 -20.374 -20.832 1.00 91.69 649 GLY A O 1
ATOM 4999 N N . ILE A 1 650 ? -2.232 -19.817 -19.931 1.00 96.44 650 ILE A N 1
ATOM 5000 C CA . ILE A 1 650 ? -1.936 -20.343 -18.594 1.00 96.44 650 ILE A CA 1
ATOM 5001 C C . ILE A 1 650 ? -2.298 -21.829 -18.476 1.00 96.44 650 ILE A C 1
ATOM 5003 O O . ILE A 1 650 ? -3.270 -22.293 -19.065 1.00 96.44 650 ILE A O 1
ATOM 5007 N N . SER A 1 651 ? -1.510 -22.576 -17.707 1.00 97.56 651 SER A N 1
ATOM 5008 C CA . SER A 1 651 ? -1.684 -24.007 -17.448 1.00 97.56 651 SER A CA 1
ATOM 5009 C C . SER A 1 651 ? -1.289 -24.363 -16.011 1.00 97.56 651 SER A C 1
ATOM 5011 O O . SER A 1 651 ? -0.750 -23.525 -15.281 1.00 97.56 651 SER A O 1
ATOM 5013 N N . GLY A 1 652 ? -1.537 -25.611 -15.615 1.00 97.81 652 GLY A N 1
ATOM 5014 C CA . GLY A 1 652 ? -1.233 -26.127 -14.282 1.00 97.81 652 GLY A CA 1
ATOM 5015 C C . GLY A 1 652 ? -2.472 -26.230 -13.399 1.00 97.81 652 GLY A C 1
ATOM 5016 O O . GLY A 1 652 ? -3.592 -25.979 -13.837 1.00 97.81 652 GLY A O 1
ATOM 5017 N N . THR A 1 653 ? -2.273 -26.619 -12.144 1.00 98.44 653 THR A N 1
ATOM 5018 C CA . THR A 1 653 ? -3.364 -26.904 -11.206 1.00 98.44 653 THR A CA 1
ATOM 5019 C C . THR A 1 653 ? -3.175 -26.145 -9.907 1.00 98.44 653 THR A C 1
ATOM 5021 O O . THR A 1 653 ? -2.081 -26.180 -9.337 1.00 98.44 653 THR A O 1
ATOM 5024 N N . LEU A 1 654 ? -4.244 -25.543 -9.392 1.00 98.50 654 LEU A N 1
ATOM 5025 C CA . LEU A 1 654 ? -4.264 -24.876 -8.090 1.00 98.50 654 LEU A CA 1
ATOM 5026 C C . LEU A 1 654 ? -5.329 -25.489 -7.188 1.00 98.50 654 LEU A C 1
ATOM 5028 O O . LEU A 1 654 ? -6.393 -25.871 -7.655 1.00 98.50 654 LEU A O 1
ATOM 5032 N N . THR A 1 655 ? -5.071 -25.541 -5.886 1.00 98.31 655 THR A N 1
ATOM 5033 C CA . THR A 1 655 ? -5.984 -26.065 -4.863 1.00 98.31 655 THR A CA 1
ATOM 5034 C C . THR A 1 655 ? -6.212 -25.017 -3.786 1.00 98.31 655 THR A C 1
ATOM 5036 O O . THR A 1 655 ? -5.247 -24.522 -3.195 1.00 98.31 655 THR A O 1
ATOM 5039 N N . ASN A 1 656 ? -7.478 -24.707 -3.507 1.00 98.38 656 ASN A N 1
ATOM 5040 C CA . ASN A 1 656 ? -7.864 -23.818 -2.418 1.00 98.38 656 ASN A CA 1
ATOM 5041 C C . ASN A 1 656 ? -7.719 -24.557 -1.078 1.00 98.38 656 ASN A C 1
ATOM 5043 O O . ASN A 1 656 ? -8.477 -25.481 -0.804 1.00 98.38 656 ASN A O 1
ATOM 5047 N N . LYS A 1 657 ? -6.760 -24.156 -0.241 1.00 97.69 657 LYS A N 1
ATOM 5048 C CA . LYS A 1 657 ? -6.568 -24.668 1.126 1.00 97.69 657 LYS A CA 1
ATOM 5049 C C . LYS A 1 657 ? -6.683 -23.549 2.163 1.00 97.69 657 LYS A C 1
ATOM 5051 O O . LYS A 1 657 ? -5.998 -23.582 3.179 1.00 97.69 657 LYS A O 1
ATOM 5056 N N . LEU A 1 658 ? -7.522 -22.543 1.904 1.00 96.94 658 LEU A N 1
ATOM 5057 C CA . LEU A 1 658 ? -7.763 -21.432 2.833 1.00 96.94 658 LEU A CA 1
ATOM 5058 C C . LEU A 1 658 ? -8.729 -21.792 3.972 1.00 96.94 658 LEU A C 1
ATOM 5060 O O . LEU A 1 658 ? -8.993 -20.960 4.836 1.00 96.94 658 LEU A O 1
ATOM 5064 N N . GLY A 1 659 ? -9.299 -23.002 3.957 1.00 96.62 659 GLY A N 1
ATOM 5065 C CA . GLY A 1 659 ? -10.298 -23.434 4.936 1.00 96.62 659 GLY A CA 1
ATOM 5066 C C . GLY A 1 659 ? -11.689 -22.847 4.686 1.00 96.62 659 GLY A C 1
ATOM 5067 O O . GLY A 1 659 ? -12.564 -22.968 5.540 1.00 96.62 659 GLY A O 1
ATOM 5068 N N . ARG A 1 660 ? -11.902 -22.178 3.544 1.00 97.25 660 ARG A N 1
ATOM 5069 C CA . ARG A 1 660 ? -13.129 -21.437 3.224 1.00 97.25 660 ARG A CA 1
ATOM 5070 C C . ARG A 1 660 ? -13.456 -21.528 1.742 1.00 97.25 660 ARG A C 1
ATOM 5072 O O . ARG A 1 660 ? -12.557 -21.585 0.903 1.00 97.25 660 ARG A O 1
ATOM 5079 N N . ASP A 1 661 ? -14.746 -21.519 1.434 1.00 98.06 661 ASP A N 1
ATOM 5080 C CA . ASP A 1 661 ? -15.212 -21.348 0.064 1.00 98.06 661 ASP A CA 1
ATOM 5081 C C . ASP A 1 661 ? -14.903 -19.926 -0.405 1.00 98.06 661 ASP A C 1
ATOM 5083 O O . ASP A 1 661 ? -15.098 -18.953 0.326 1.00 98.06 661 ASP A O 1
ATOM 5087 N N . LEU A 1 662 ? -14.419 -19.818 -1.637 1.00 97.81 662 LEU A N 1
ATOM 5088 C CA . LEU A 1 662 ? -14.139 -18.548 -2.281 1.00 97.81 662 LEU A CA 1
ATOM 5089 C C . LEU A 1 662 ? -15.211 -18.245 -3.322 1.00 97.81 662 LEU A C 1
ATOM 5091 O O . LEU A 1 662 ? -15.689 -19.130 -4.033 1.00 97.81 662 LEU A O 1
ATOM 5095 N N . SER A 1 663 ? -15.533 -16.969 -3.437 1.00 96.44 663 SER A N 1
ATOM 5096 C CA . SER A 1 663 ? -16.418 -16.384 -4.435 1.00 96.44 663 SER A CA 1
ATOM 5097 C C . SER A 1 663 ? -15.679 -15.284 -5.188 1.00 96.44 663 SER A C 1
ATOM 5099 O O . SER A 1 663 ? -14.696 -14.734 -4.679 1.00 96.44 663 SER A O 1
ATOM 5101 N N . ASN A 1 664 ? -16.144 -14.976 -6.398 1.00 95.62 664 ASN A N 1
ATOM 5102 C CA . ASN A 1 664 ? -15.612 -13.907 -7.240 1.00 95.62 664 ASN A CA 1
ATOM 5103 C C . ASN A 1 664 ? -14.082 -13.982 -7.379 1.00 95.62 664 ASN A C 1
ATOM 5105 O O . ASN A 1 664 ? -13.360 -13.070 -6.975 1.00 95.62 6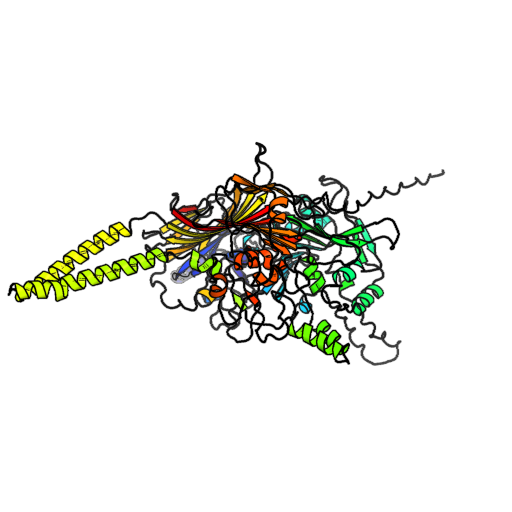64 ASN A O 1
ATOM 5109 N N . VAL A 1 665 ? -13.584 -15.108 -7.890 1.00 97.56 665 VAL A N 1
ATOM 5110 C CA . VAL A 1 665 ? -12.150 -15.388 -7.982 1.00 97.56 665 VAL A CA 1
ATOM 5111 C C . VAL A 1 665 ? -11.598 -14.802 -9.277 1.00 97.56 665 VAL A C 1
ATOM 5113 O O . VAL A 1 665 ? -11.996 -15.214 -10.360 1.00 97.56 665 VAL A O 1
ATOM 5116 N N . TYR A 1 666 ? -10.641 -13.887 -9.175 1.00 97.94 666 TYR A N 1
ATOM 5117 C CA . TYR A 1 666 ? -9.904 -13.300 -10.290 1.00 97.94 666 TYR A CA 1
ATOM 5118 C C . TYR A 1 666 ? -8.458 -13.795 -10.265 1.00 97.94 666 TYR A C 1
ATOM 5120 O O . TYR A 1 666 ? -7.748 -13.607 -9.281 1.00 97.94 666 TYR A O 1
ATOM 5128 N N . LEU A 1 667 ? -8.003 -14.399 -11.355 1.00 98.38 667 LEU A N 1
ATOM 5129 C CA . LEU A 1 667 ? -6.631 -14.835 -11.567 1.00 98.38 667 LEU A CA 1
ATOM 5130 C C . LEU A 1 667 ? -5.978 -13.891 -12.577 1.00 98.38 667 LEU A C 1
ATOM 5132 O O . LEU A 1 667 ? -6.241 -13.987 -13.774 1.00 98.38 667 LEU A O 1
ATOM 5136 N N . ALA A 1 668 ? -5.155 -12.968 -12.087 1.00 97.75 668 ALA A N 1
ATOM 5137 C CA . ALA A 1 668 ? -4.473 -11.958 -12.884 1.00 97.75 668 ALA A CA 1
ATOM 5138 C C . ALA A 1 668 ? -2.995 -12.314 -13.072 1.00 97.75 668 ALA A C 1
ATOM 5140 O O . ALA A 1 668 ? -2.288 -12.617 -12.110 1.00 97.75 668 ALA A O 1
ATOM 5141 N N . PHE A 1 669 ? -2.512 -12.268 -14.308 1.00 97.19 669 PHE A N 1
ATOM 5142 C CA . PHE A 1 669 ? -1.122 -12.581 -14.633 1.00 97.19 669 PHE A CA 1
ATOM 5143 C C . PHE A 1 669 ? -0.680 -11.860 -15.904 1.00 97.19 669 PHE A C 1
ATOM 5145 O O . PHE A 1 669 ? -1.492 -11.503 -16.754 1.00 97.19 669 PHE A O 1
ATOM 5152 N N . SER A 1 670 ? 0.628 -11.661 -16.050 1.00 94.06 670 SER A N 1
ATOM 5153 C CA . SER A 1 670 ? 1.200 -11.149 -17.294 1.00 94.06 670 SER A CA 1
ATOM 5154 C C . SER A 1 670 ? 1.699 -12.306 -18.149 1.00 94.06 670 SER A C 1
ATOM 5156 O O . SER A 1 670 ? 2.523 -13.094 -17.689 1.00 94.06 670 SER A O 1
ATOM 5158 N N . SER A 1 671 ? 1.281 -12.411 -19.409 1.00 90.00 671 SER A N 1
ATOM 5159 C CA . SER A 1 671 ? 1.858 -13.408 -20.328 1.00 90.00 671 SER A CA 1
ATOM 5160 C C . SER A 1 671 ? 3.311 -13.095 -20.719 1.00 90.00 671 SER A C 1
ATOM 5162 O O . SER A 1 671 ? 4.003 -13.954 -21.257 1.00 90.00 671 SER A O 1
ATOM 5164 N N . GLY A 1 672 ? 3.826 -11.924 -20.323 1.00 81.75 672 GLY A N 1
ATOM 5165 C CA . GLY A 1 672 ? 5.194 -11.490 -20.596 1.00 81.75 672 GLY A CA 1
ATOM 5166 C C . GLY A 1 672 ? 5.364 -10.978 -22.023 1.00 81.75 672 GLY A C 1
ATOM 5167 O O . GLY A 1 672 ? 4.392 -10.650 -22.703 1.00 81.75 672 GLY A O 1
ATOM 5168 N N . TRP A 1 673 ? 6.612 -10.881 -22.473 1.00 68.00 673 TRP A N 1
ATOM 5169 C CA . TRP A 1 673 ? 6.935 -10.521 -23.849 1.00 68.00 673 TRP A CA 1
ATOM 5170 C C . TRP A 1 673 ? 6.892 -11.768 -24.725 1.00 68.00 673 TRP A C 1
ATOM 5172 O O . TRP A 1 673 ? 7.654 -12.707 -24.513 1.00 68.00 673 TRP A O 1
ATOM 5182 N N . VAL A 1 674 ? 6.000 -11.776 -25.712 1.00 60.09 674 VAL A N 1
ATOM 5183 C CA . VAL A 1 674 ? 6.026 -12.776 -26.779 1.00 60.09 674 VAL A CA 1
ATOM 5184 C C . VAL A 1 674 ? 6.648 -12.093 -27.989 1.00 60.09 674 VAL A C 1
ATOM 5186 O O . VAL A 1 674 ? 6.044 -11.178 -28.550 1.00 60.09 674 VAL A O 1
ATOM 5189 N N . ASP A 1 675 ? 7.855 -12.516 -28.375 1.00 55.12 675 ASP A N 1
ATOM 5190 C CA . ASP A 1 675 ? 8.538 -12.088 -29.604 1.00 55.12 675 ASP A CA 1
ATOM 5191 C C . ASP A 1 675 ? 7.796 -12.640 -30.833 1.00 55.12 675 ASP A C 1
ATOM 5193 O O . ASP A 1 675 ? 8.252 -13.549 -31.526 1.00 55.12 675 ASP A O 1
ATOM 5197 N N . ALA A 1 676 ? 6.596 -12.126 -31.086 1.00 47.06 676 ALA A N 1
ATOM 5198 C CA . ALA A 1 676 ? 5.733 -12.531 -32.190 1.00 47.06 676 ALA A CA 1
ATOM 5199 C C . ALA A 1 676 ? 6.015 -11.729 -33.472 1.00 47.06 676 ALA A C 1
ATOM 5201 O O . ALA A 1 676 ? 5.087 -11.397 -34.200 1.00 47.06 676 ALA A O 1
ATOM 5202 N N . GLY A 1 677 ? 7.280 -11.376 -33.730 1.00 46.47 677 GLY A N 1
ATOM 5203 C CA . GLY A 1 677 ? 7.767 -10.870 -35.021 1.00 46.47 677 GLY A CA 1
ATOM 5204 C C . GLY A 1 677 ? 7.259 -9.506 -35.511 1.00 46.47 677 GLY A C 1
ATOM 5205 O O . GLY A 1 677 ? 7.975 -8.878 -36.279 1.00 46.47 677 GLY A O 1
ATOM 5206 N N . GLU A 1 678 ? 6.094 -9.002 -35.082 1.00 43.25 678 GLU A N 1
ATOM 5207 C CA . GLU A 1 678 ? 5.471 -7.856 -35.769 1.00 43.25 678 GLU A CA 1
ATOM 5208 C C . GLU A 1 678 ? 4.878 -6.741 -34.900 1.00 43.25 678 GLU A C 1
ATOM 5210 O O . GLU A 1 678 ? 4.564 -5.689 -35.448 1.00 43.25 678 GLU A O 1
ATOM 5215 N N . ARG A 1 679 ? 4.781 -6.856 -33.570 1.00 52.91 679 ARG A N 1
ATOM 5216 C CA . ARG A 1 679 ? 4.524 -5.693 -32.688 1.00 52.91 679 ARG A CA 1
ATOM 5217 C C . ARG A 1 679 ? 4.760 -6.047 -31.225 1.00 52.91 679 ARG A C 1
ATOM 5219 O O . ARG A 1 679 ? 4.127 -6.951 -30.686 1.00 52.91 679 ARG A O 1
ATOM 5226 N N . ARG A 1 680 ? 5.616 -5.264 -30.564 1.00 56.19 680 ARG A N 1
ATOM 5227 C CA . ARG A 1 680 ? 5.786 -5.237 -29.104 1.00 56.19 680 ARG A CA 1
ATOM 5228 C C . ARG A 1 680 ? 4.517 -4.681 -28.456 1.00 56.19 680 ARG A C 1
ATOM 5230 O O . ARG A 1 680 ? 4.438 -3.497 -28.145 1.00 56.19 680 ARG A O 1
ATOM 5237 N N . SER A 1 681 ? 3.490 -5.513 -28.309 1.00 56.22 681 SER A N 1
ATOM 5238 C CA . SER A 1 681 ? 2.277 -5.106 -27.607 1.00 56.22 681 SER A CA 1
ATOM 5239 C C . SER A 1 681 ? 2.554 -5.117 -26.111 1.00 56.22 681 SER A C 1
ATOM 5241 O O . SER A 1 681 ? 2.806 -6.157 -25.508 1.00 56.22 681 SER A O 1
ATOM 5243 N N . SER A 1 682 ? 2.508 -3.936 -25.508 1.00 55.91 682 SER A N 1
ATOM 5244 C CA . SER A 1 682 ? 2.623 -3.768 -24.070 1.00 55.91 682 SER A CA 1
ATOM 5245 C C . SER A 1 682 ? 1.451 -4.417 -23.316 1.00 55.91 682 SER A C 1
ATOM 5247 O O . SER A 1 682 ? 1.563 -4.587 -22.113 1.00 55.91 682 SER A O 1
ATOM 5249 N N . THR A 1 683 ? 0.358 -4.855 -23.950 1.00 64.44 683 THR A N 1
ATOM 5250 C CA . THR A 1 683 ? -0.904 -5.179 -23.260 1.00 64.44 683 THR A CA 1
ATOM 5251 C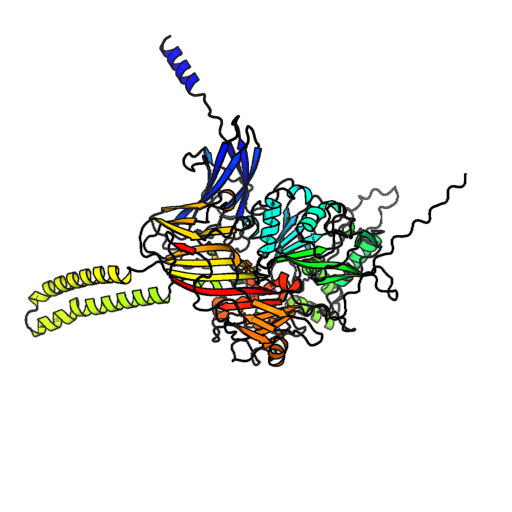 C . THR A 1 683 ? -1.170 -6.667 -22.994 1.00 64.44 683 THR A C 1
ATOM 5253 O O . THR A 1 683 ? -2.253 -7.199 -23.239 1.00 64.44 683 THR A O 1
ATOM 5256 N N . ASN A 1 684 ? -0.176 -7.344 -22.431 1.00 85.62 684 ASN A N 1
ATOM 5257 C CA . ASN A 1 684 ? -0.182 -8.797 -22.234 1.00 85.62 684 ASN A CA 1
ATOM 5258 C C . ASN A 1 684 ? -0.674 -9.266 -20.852 1.00 85.62 684 ASN A C 1
ATOM 5260 O O . ASN A 1 684 ? -0.488 -10.433 -20.496 1.00 85.62 684 ASN A O 1
ATOM 5264 N N . ASP A 1 685 ? -1.295 -8.376 -20.078 1.00 93.50 685 ASP A N 1
ATOM 5265 C CA . ASP A 1 685 ? -1.912 -8.730 -18.799 1.00 93.50 685 ASP A CA 1
ATOM 5266 C C . ASP A 1 685 ? -3.295 -9.335 -19.050 1.00 93.50 685 ASP A C 1
ATOM 5268 O O . ASP A 1 685 ? -4.089 -8.789 -19.817 1.00 93.50 685 ASP A O 1
ATOM 5272 N N . LEU A 1 686 ? -3.566 -10.476 -18.428 1.00 94.94 686 LEU A N 1
ATOM 5273 C CA . LEU A 1 686 ? -4.761 -11.291 -18.622 1.00 94.94 686 LEU A CA 1
ATOM 5274 C C . LEU A 1 686 ? -5.445 -11.507 -17.274 1.00 94.94 686 LEU A C 1
ATOM 5276 O O . LEU A 1 686 ? -4.774 -11.589 -16.241 1.00 94.94 686 LEU A O 1
ATOM 5280 N N . ILE A 1 687 ? -6.772 -11.615 -17.290 1.00 96.56 687 ILE A N 1
ATOM 5281 C CA . ILE A 1 687 ? -7.568 -11.975 -16.115 1.00 96.56 687 ILE A CA 1
ATOM 5282 C C . ILE A 1 687 ? -8.499 -13.129 -16.480 1.00 96.56 687 ILE A C 1
ATOM 5284 O O . ILE A 1 687 ? -9.274 -13.028 -17.434 1.00 96.56 687 ILE A O 1
ATOM 5288 N N . LEU A 1 688 ? -8.435 -14.200 -15.687 1.00 97.06 688 LEU A N 1
ATOM 5289 C CA . LEU A 1 688 ? -9.410 -15.288 -15.654 1.00 97.06 688 LEU A CA 1
ATOM 5290 C C . LEU A 1 688 ? -10.302 -15.125 -14.418 1.00 97.06 688 LEU A C 1
ATOM 5292 O O . LEU A 1 688 ? -9.809 -15.097 -13.297 1.00 97.06 688 LEU A O 1
ATOM 5296 N N . PHE A 1 689 ? -11.609 -15.043 -14.612 1.00 96.94 689 PHE A N 1
ATOM 5297 C CA . PHE A 1 689 ? -12.609 -14.992 -13.557 1.00 96.94 689 PHE A CA 1
ATOM 5298 C C . PHE A 1 689 ? -13.329 -16.329 -13.419 1.00 96.94 689 PHE A C 1
ATOM 5300 O O . PHE A 1 689 ? -13.799 -16.891 -14.410 1.00 96.94 689 PHE A O 1
ATOM 5307 N N . ILE A 1 690 ? -13.447 -16.791 -12.176 1.00 96.94 690 ILE A N 1
ATOM 5308 C CA . ILE A 1 690 ? -14.152 -18.003 -11.770 1.00 96.94 690 ILE A CA 1
ATOM 5309 C C . ILE A 1 690 ? -15.165 -17.607 -10.680 1.00 96.94 690 ILE A C 1
ATOM 5311 O O . ILE A 1 690 ? -14.762 -17.081 -9.638 1.00 96.94 690 ILE A O 1
ATOM 5315 N N . PRO A 1 691 ? -16.475 -17.855 -10.865 1.00 95.81 691 PRO A N 1
ATOM 5316 C CA . PRO A 1 691 ? -17.491 -17.391 -9.918 1.00 95.81 691 PRO A CA 1
ATOM 5317 C C . PRO A 1 691 ? -17.343 -17.961 -8.502 1.00 95.81 691 PRO A C 1
ATOM 5319 O O . PRO A 1 691 ? -17.555 -17.245 -7.527 1.00 95.81 691 PRO A O 1
ATOM 5322 N N . ASN A 1 692 ? -16.992 -19.246 -8.383 1.00 96.56 692 ASN A N 1
ATOM 5323 C CA . ASN A 1 692 ? -16.915 -19.959 -7.108 1.00 96.56 692 ASN A CA 1
ATOM 5324 C C . ASN A 1 692 ? -15.760 -20.962 -7.106 1.00 96.56 692 ASN A C 1
ATOM 5326 O O . ASN A 1 692 ? -15.551 -21.670 -8.089 1.00 96.56 692 ASN A O 1
ATOM 5330 N N . TRP A 1 693 ? -15.073 -21.093 -5.973 1.00 97.94 693 TRP A N 1
ATOM 5331 C CA . TRP A 1 693 ? -14.013 -22.075 -5.770 1.00 97.94 693 TRP A CA 1
ATOM 5332 C C . TRP A 1 693 ? -14.090 -22.671 -4.363 1.00 97.94 693 TRP A C 1
ATOM 5334 O O . TRP A 1 693 ? -13.738 -22.042 -3.364 1.00 97.94 693 TRP A O 1
ATOM 5344 N N . LYS A 1 694 ? -14.574 -23.914 -4.293 1.00 98.38 694 LYS A N 1
ATOM 5345 C CA . LYS A 1 694 ? -14.803 -24.632 -3.034 1.00 98.38 694 LYS A CA 1
ATOM 5346 C C . LYS A 1 694 ? -13.510 -24.915 -2.271 1.00 98.38 694 LYS A C 1
ATOM 5348 O O . LYS A 1 694 ? -12.467 -25.159 -2.880 1.00 98.38 694 LYS A O 1
ATOM 5353 N N . ASN A 1 695 ? -13.585 -24.902 -0.942 1.00 98.12 695 ASN A N 1
ATOM 5354 C CA . ASN A 1 695 ? -12.471 -25.306 -0.089 1.00 98.12 695 ASN A CA 1
ATOM 5355 C C . ASN A 1 695 ? -12.051 -26.752 -0.398 1.00 98.12 695 ASN A C 1
ATOM 5357 O O . ASN A 1 695 ? -12.892 -27.634 -0.555 1.00 98.12 695 ASN A O 1
ATOM 5361 N N . GLY A 1 696 ? -10.749 -26.993 -0.500 1.00 97.75 696 GLY A N 1
ATOM 5362 C CA . GLY A 1 696 ? -10.159 -28.280 -0.864 1.00 97.75 696 GLY A CA 1
ATOM 5363 C C . GLY A 1 696 ? -10.238 -28.633 -2.352 1.00 97.75 696 GLY A C 1
ATOM 5364 O O . GLY A 1 696 ? -9.574 -29.579 -2.769 1.00 97.75 696 GLY A O 1
ATOM 5365 N N . ALA A 1 697 ? -10.996 -27.895 -3.169 1.00 98.44 697 ALA A N 1
ATOM 5366 C CA . ALA A 1 697 ? -11.131 -28.201 -4.589 1.00 98.44 697 ALA A CA 1
ATOM 5367 C C . ALA A 1 697 ? -9.893 -27.772 -5.387 1.00 98.44 697 ALA A C 1
ATOM 5369 O O . ALA A 1 697 ? -9.332 -26.689 -5.172 1.00 98.44 697 ALA A O 1
ATOM 5370 N N . THR A 1 698 ? -9.508 -28.608 -6.350 1.00 98.38 698 THR A N 1
ATOM 5371 C CA . THR A 1 698 ? -8.450 -28.328 -7.323 1.00 98.38 698 THR A CA 1
ATOM 5372 C C . THR A 1 698 ? -9.065 -27.880 -8.647 1.00 98.38 698 THR A C 1
ATOM 5374 O O . THR A 1 698 ? -9.981 -28.526 -9.151 1.00 98.38 698 THR A O 1
ATOM 5377 N N . ILE A 1 699 ? -8.553 -26.790 -9.213 1.00 98.44 699 ILE A N 1
ATOM 5378 C CA . ILE A 1 699 ? -8.885 -26.311 -10.558 1.00 98.44 699 ILE A CA 1
ATOM 5379 C C . ILE A 1 699 ? -7.698 -26.538 -11.495 1.00 98.44 699 ILE A C 1
ATOM 5381 O O . ILE A 1 699 ? -6.547 -26.387 -11.082 1.00 98.44 699 ILE A O 1
ATOM 5385 N N . ASP A 1 700 ? -7.983 -26.870 -12.753 1.00 98.38 700 ASP A N 1
ATOM 5386 C CA . ASP A 1 700 ? -6.999 -26.887 -13.837 1.00 98.38 700 ASP A CA 1
ATOM 5387 C C . ASP A 1 700 ? -7.106 -25.576 -14.623 1.00 98.38 700 ASP A C 1
ATOM 5389 O O . ASP A 1 700 ? -8.140 -25.270 -15.216 1.00 98.38 700 ASP A O 1
ATOM 5393 N N . LEU A 1 701 ? -6.041 -24.778 -14.606 1.00 98.19 701 LEU A N 1
ATOM 5394 C CA . LEU A 1 701 ? -6.039 -23.429 -15.166 1.00 98.19 701 LEU A CA 1
ATOM 5395 C C . LEU A 1 701 ? -6.233 -23.417 -16.683 1.00 98.19 701 LEU A C 1
ATOM 5397 O O . LEU A 1 701 ? -6.894 -22.516 -17.196 1.00 98.19 701 LEU A O 1
ATOM 5401 N N . GLY A 1 702 ? -5.691 -24.408 -17.395 1.00 97.31 702 GLY A N 1
ATOM 5402 C CA . GLY A 1 702 ? -5.834 -24.498 -18.848 1.00 97.31 702 GLY A CA 1
ATOM 5403 C C . GLY A 1 702 ? -7.263 -24.863 -19.235 1.00 97.31 702 GLY A C 1
ATOM 5404 O O . GLY A 1 702 ? -7.858 -24.240 -20.117 1.00 97.31 702 GLY A O 1
ATOM 5405 N N . VAL A 1 703 ? -7.853 -25.819 -18.515 1.00 97.56 703 VAL A N 1
ATOM 5406 C CA . VAL A 1 703 ? -9.250 -26.220 -18.700 1.00 97.56 703 VAL A CA 1
ATOM 5407 C C . VAL A 1 703 ? -10.193 -25.059 -18.386 1.00 97.56 703 VAL A C 1
ATOM 5409 O O . VAL A 1 703 ? -11.055 -24.739 -19.204 1.00 97.56 703 VAL A O 1
ATOM 5412 N N . GLU A 1 704 ? -10.025 -24.387 -17.247 1.00 97.62 704 GLU A N 1
ATOM 5413 C CA . GLU A 1 704 ? -10.903 -23.284 -16.849 1.00 97.62 704 GLU A CA 1
ATOM 5414 C C . GLU A 1 704 ? -10.776 -22.065 -17.774 1.00 97.62 704 GLU A C 1
ATOM 5416 O O . GLU A 1 704 ? -11.797 -21.441 -18.074 1.00 97.62 704 GLU A O 1
ATOM 5421 N N . ALA A 1 705 ? -9.575 -21.772 -18.289 1.00 96.00 705 ALA A N 1
ATOM 5422 C CA . ALA A 1 705 ? -9.362 -20.738 -19.302 1.00 96.00 705 ALA A CA 1
ATOM 5423 C C . ALA A 1 705 ? -9.992 -21.101 -20.657 1.00 96.00 705 ALA A C 1
ATOM 5425 O O . ALA A 1 705 ? -10.585 -20.242 -21.300 1.00 96.00 705 ALA A O 1
ATOM 5426 N N . SER A 1 706 ? -9.930 -22.369 -21.078 1.00 95.69 706 SER A N 1
ATOM 5427 C CA . SER A 1 706 ? -10.525 -22.820 -22.349 1.00 95.69 706 SER A CA 1
ATOM 5428 C C . SER A 1 706 ? -12.059 -22.784 -22.360 1.00 95.69 706 SER A C 1
ATOM 5430 O O . SER A 1 706 ? -12.668 -22.566 -23.405 1.00 95.69 706 SER A O 1
ATOM 5432 N N . LYS A 1 707 ? -12.693 -22.973 -21.194 1.00 95.38 707 LYS A N 1
ATOM 5433 C CA . LYS A 1 707 ? -14.152 -22.866 -21.009 1.00 95.38 707 LYS A CA 1
ATOM 5434 C C . LYS A 1 707 ? -14.633 -21.420 -20.909 1.00 95.38 707 LYS A C 1
ATOM 5436 O O . LYS A 1 707 ? -15.836 -21.166 -21.003 1.00 95.38 707 LYS A O 1
ATOM 5441 N N . ALA A 1 708 ? -13.724 -20.497 -20.615 1.00 95.19 708 ALA A N 1
ATOM 5442 C CA . ALA A 1 708 ? -14.070 -19.129 -20.308 1.00 95.19 708 ALA A CA 1
ATOM 5443 C C . ALA A 1 708 ? -14.473 -18.358 -21.566 1.00 95.19 708 ALA A C 1
ATOM 5445 O O . ALA A 1 708 ? -13.920 -18.535 -22.651 1.00 95.19 708 ALA A O 1
ATOM 5446 N N . LYS A 1 709 ? -15.458 -17.478 -21.408 1.00 93.88 709 LYS A N 1
ATOM 5447 C CA . LYS A 1 709 ? -15.912 -16.583 -22.473 1.00 93.88 709 LYS A CA 1
ATOM 5448 C C . LYS A 1 709 ? -15.098 -15.280 -22.431 1.00 93.88 709 LYS A C 1
ATOM 5450 O O . LYS A 1 709 ? -14.730 -14.849 -21.339 1.00 93.88 709 LYS A O 1
ATOM 5455 N N . PRO A 1 710 ? -14.824 -14.629 -23.570 1.00 89.25 710 PRO A N 1
ATOM 5456 C CA . PRO A 1 710 ? -14.200 -13.306 -23.572 1.00 89.25 710 PRO A CA 1
ATOM 5457 C C . PRO A 1 710 ? -15.139 -12.238 -22.989 1.00 89.25 710 PRO A C 1
ATOM 5459 O O . PRO A 1 710 ? -16.364 -12.412 -22.974 1.00 89.25 710 PRO A O 1
ATOM 5462 N N . VAL A 1 711 ? -14.575 -11.116 -22.535 1.00 83.50 711 VAL A N 1
ATOM 5463 C CA . VAL A 1 711 ? -15.334 -9.986 -21.975 1.00 83.50 711 VAL A CA 1
ATOM 5464 C C . VAL A 1 711 ? -15.883 -9.145 -23.136 1.00 83.50 711 VAL A C 1
ATOM 5466 O O . VAL A 1 711 ? -15.230 -8.219 -23.616 1.00 83.50 711 VAL A O 1
ATOM 5469 N N . ILE A 1 712 ? -17.092 -9.453 -23.619 1.00 70.69 712 ILE A N 1
ATOM 5470 C CA . ILE A 1 712 ? -17.702 -8.748 -24.769 1.00 70.69 712 ILE A CA 1
ATOM 5471 C C . ILE A 1 712 ? -18.670 -7.644 -24.303 1.00 70.69 712 ILE A C 1
ATOM 5473 O O . ILE A 1 712 ? -19.879 -7.775 -24.438 1.00 70.69 712 ILE A O 1
ATOM 5477 N N . GLY A 1 713 ? -18.168 -6.527 -23.772 1.00 64.94 713 GLY A N 1
ATOM 5478 C CA . GLY A 1 713 ? -19.005 -5.360 -23.425 1.00 64.94 713 GLY A CA 1
ATOM 5479 C C . GLY A 1 713 ? -20.226 -5.660 -22.528 1.00 64.94 713 GLY A C 1
ATOM 5480 O O . GLY A 1 713 ? -20.281 -6.682 -21.850 1.00 64.94 713 GLY A O 1
ATOM 5481 N N . ILE A 1 714 ? -21.218 -4.758 -22.513 1.00 56.53 714 ILE A N 1
ATOM 5482 C CA . ILE A 1 714 ? -22.404 -4.853 -21.629 1.00 56.53 714 ILE A CA 1
ATOM 5483 C C . ILE A 1 714 ? -23.318 -6.041 -22.003 1.00 56.53 714 ILE A C 1
ATOM 5485 O O . ILE A 1 714 ? -23.983 -6.603 -21.140 1.00 56.53 714 ILE A O 1
ATOM 5489 N N . ASN A 1 715 ? -23.305 -6.470 -23.272 1.00 61.09 715 ASN A N 1
ATOM 5490 C CA . ASN A 1 715 ? -24.164 -7.548 -23.785 1.00 61.09 715 ASN A CA 1
ATOM 5491 C C . ASN A 1 715 ? -23.475 -8.928 -23.834 1.00 61.09 715 ASN A C 1
ATOM 5493 O O . ASN A 1 715 ? -24.071 -9.901 -24.297 1.00 61.09 715 ASN A O 1
ATOM 5497 N N . GLY A 1 716 ? -22.211 -9.013 -23.420 1.00 70.06 716 GLY A N 1
ATOM 5498 C CA . GLY A 1 716 ? -21.410 -10.233 -23.426 1.00 70.06 716 GLY A CA 1
ATOM 5499 C C . GLY A 1 716 ? -21.368 -10.942 -22.083 1.00 70.06 716 GLY A C 1
ATOM 5500 O O . GLY A 1 716 ? -22.067 -10.593 -21.135 1.00 70.06 716 GLY A O 1
ATOM 5501 N N . ALA A 1 717 ? -20.497 -11.949 -21.991 1.00 81.75 717 ALA A N 1
ATOM 5502 C CA . ALA A 1 717 ? -20.213 -12.595 -20.720 1.00 81.75 717 ALA A CA 1
ATOM 5503 C C . ALA A 1 717 ? -19.507 -11.598 -19.792 1.00 81.75 717 ALA A C 1
ATOM 5505 O O . ALA A 1 717 ? -18.359 -11.221 -20.021 1.00 81.75 717 ALA A O 1
ATOM 5506 N N . SER A 1 718 ? -20.208 -11.170 -18.750 1.00 83.69 718 SER A N 1
ATOM 5507 C CA . SER A 1 718 ? -19.662 -10.351 -17.674 1.00 83.69 718 SER A CA 1
ATOM 5508 C C . SER A 1 718 ? -19.661 -11.146 -16.370 1.00 83.69 718 SER A C 1
ATOM 5510 O O . SER A 1 718 ? -20.544 -11.994 -16.166 1.00 83.69 718 SER A O 1
ATOM 5512 N N . PRO A 1 719 ? -18.700 -10.903 -15.464 1.00 86.50 719 PRO A N 1
ATOM 5513 C CA . PRO A 1 719 ? -18.791 -11.421 -14.108 1.00 86.50 719 PRO A CA 1
ATOM 5514 C C . PRO A 1 719 ? -20.181 -11.130 -13.524 1.00 86.50 719 PRO A C 1
ATOM 5516 O O . PRO A 1 719 ? -20.646 -9.993 -13.530 1.00 86.50 719 PRO A O 1
ATOM 5519 N N . GLY A 1 720 ? -20.853 -12.169 -13.023 1.00 81.19 720 GLY A N 1
ATOM 5520 C CA . GLY A 1 720 ? -22.138 -12.035 -12.324 1.00 81.19 720 GLY A CA 1
ATOM 5521 C C . GLY A 1 720 ? -23.375 -12.163 -13.208 1.00 81.19 720 GLY A C 1
ATOM 5522 O O . GLY A 1 720 ? -24.470 -12.315 -12.680 1.00 81.19 720 GLY A O 1
ATOM 5523 N N . SER A 1 721 ? -23.216 -12.206 -14.534 1.00 79.44 721 SER A N 1
ATOM 5524 C CA . SER A 1 721 ? -24.309 -12.515 -15.474 1.00 79.44 721 SER A CA 1
ATOM 5525 C C . SER A 1 721 ? -24.655 -14.016 -15.563 1.00 79.44 721 SER A C 1
ATOM 5527 O O . SER A 1 721 ? -25.539 -14.408 -16.323 1.00 79.44 721 SER A O 1
ATOM 5529 N N . GLY A 1 722 ? -23.973 -14.879 -14.797 1.00 78.88 722 GLY A N 1
ATOM 5530 C CA . GLY A 1 722 ? -24.203 -16.326 -14.761 1.00 78.88 722 GLY A CA 1
ATOM 5531 C C . GLY A 1 722 ? -23.075 -17.108 -14.075 1.00 78.88 722 GLY A C 1
ATOM 5532 O O . GLY A 1 722 ? -22.249 -16.542 -13.364 1.00 78.88 722 GLY A O 1
ATOM 5533 N N . THR A 1 723 ? -23.022 -18.424 -14.311 1.00 77.62 723 THR A N 1
ATOM 5534 C CA . THR A 1 723 ? -22.003 -19.346 -13.759 1.00 77.62 723 THR A CA 1
ATOM 5535 C C . THR A 1 723 ? -20.787 -19.552 -14.670 1.00 77.62 723 THR A C 1
ATOM 5537 O O . THR A 1 723 ? -19.948 -20.404 -14.394 1.00 77.62 723 THR A O 1
ATOM 5540 N N . SER A 1 724 ? -20.699 -18.818 -15.783 1.00 89.81 724 SER A N 1
ATOM 5541 C CA . SER A 1 724 ? -19.610 -18.980 -16.753 1.00 89.81 724 SER A CA 1
ATOM 5542 C C . SER A 1 724 ? -18.328 -18.294 -16.280 1.00 89.81 724 SER A C 1
ATOM 5544 O O . SER A 1 724 ? -18.375 -17.182 -15.755 1.00 89.81 724 SER A O 1
ATOM 5546 N N . ASN A 1 725 ? -17.186 -18.927 -16.543 1.00 94.88 725 ASN A N 1
ATOM 5547 C CA . ASN A 1 725 ? -15.885 -18.281 -16.409 1.00 94.88 725 ASN A CA 1
ATOM 5548 C C . ASN A 1 725 ? -15.707 -17.207 -17.485 1.00 94.88 725 ASN A C 1
ATOM 5550 O O . ASN A 1 725 ? -16.278 -17.303 -18.578 1.00 94.88 725 ASN A O 1
ATOM 5554 N N . VAL A 1 726 ? -14.867 -16.218 -17.195 1.00 95.00 726 VAL A N 1
ATOM 5555 C CA . VAL A 1 726 ? -14.566 -15.118 -18.119 1.00 95.00 726 VAL A CA 1
ATOM 5556 C C . VAL A 1 726 ? -13.056 -14.947 -18.244 1.00 95.00 726 VAL A C 1
ATOM 5558 O O . VAL A 1 726 ? -12.370 -14.922 -17.231 1.00 95.00 726 VAL A O 1
ATOM 5561 N N . TYR A 1 727 ? -12.518 -14.855 -19.458 1.00 94.75 727 TYR A N 1
ATOM 5562 C CA . TYR A 1 727 ? -11.074 -14.779 -19.700 1.00 94.75 727 TYR A CA 1
ATOM 5563 C C . TYR A 1 727 ? -10.758 -13.815 -20.834 1.00 94.75 727 TYR A C 1
ATOM 5565 O O . TYR A 1 727 ? -11.199 -14.018 -21.962 1.00 94.75 727 TYR A O 1
ATOM 5573 N N . ASP A 1 728 ? -9.999 -12.761 -20.535 1.00 93.38 728 ASP A N 1
ATOM 5574 C CA . ASP A 1 728 ? -9.631 -11.754 -21.531 1.00 93.38 728 ASP A CA 1
ATOM 5575 C C . ASP A 1 728 ? -8.422 -10.921 -21.082 1.00 93.38 728 ASP A C 1
ATOM 5577 O O . ASP A 1 728 ? -7.928 -11.044 -19.954 1.00 93.38 728 ASP A O 1
ATOM 5581 N N . ARG A 1 729 ? -7.951 -10.042 -21.967 1.00 92.00 729 ARG A N 1
ATOM 5582 C CA . ARG A 1 729 ? -6.914 -9.049 -21.688 1.00 92.00 729 ARG A CA 1
ATOM 5583 C C . ARG A 1 729 ? -7.438 -7.952 -20.773 1.00 92.00 729 ARG A C 1
ATOM 5585 O O . ARG A 1 729 ? -8.584 -7.511 -20.883 1.00 92.00 729 ARG A O 1
ATOM 5592 N N . LEU A 1 730 ? -6.550 -7.463 -19.914 1.00 90.81 730 LEU A N 1
ATOM 5593 C CA . LEU A 1 730 ? -6.835 -6.346 -19.028 1.00 90.81 730 LEU A CA 1
ATOM 5594 C C . LEU A 1 730 ? -7.044 -5.045 -19.805 1.00 90.81 730 LEU A C 1
ATOM 5596 O O . LEU A 1 730 ? -8.008 -4.334 -19.562 1.00 90.81 730 LEU A O 1
ATOM 5600 N N . MET A 1 731 ? -6.170 -4.778 -20.775 1.00 83.88 731 MET A N 1
ATOM 5601 C CA . MET A 1 731 ? -6.236 -3.606 -21.650 1.00 83.88 731 MET A CA 1
ATOM 5602 C C . MET A 1 731 ? -6.063 -4.020 -23.114 1.00 83.88 731 MET A C 1
ATOM 5604 O O . MET A 1 731 ? -4.956 -3.932 -23.642 1.00 83.88 731 MET A O 1
ATOM 5608 N N . PRO A 1 732 ? -7.086 -4.505 -23.825 1.00 67.88 732 PRO A N 1
ATOM 5609 C CA . PRO A 1 732 ? -6.915 -4.728 -25.255 1.00 67.88 732 PRO A CA 1
ATOM 5610 C C . PRO A 1 732 ? -6.611 -3.400 -25.973 1.00 67.88 732 PRO A C 1
ATOM 5612 O O . PRO A 1 732 ? -6.860 -2.308 -25.465 1.00 67.88 732 PRO A O 1
ATOM 5615 N N . ALA A 1 733 ? -6.017 -3.482 -27.167 1.00 63.53 733 ALA A N 1
ATOM 5616 C CA . ALA A 1 733 ? -5.781 -2.289 -27.986 1.00 63.53 733 ALA A CA 1
ATOM 5617 C C . ALA A 1 733 ? -7.103 -1.601 -28.392 1.00 63.53 733 ALA A C 1
ATOM 5619 O O . ALA A 1 733 ? -7.127 -0.395 -28.641 1.00 63.53 733 ALA A O 1
ATOM 5620 N N . THR A 1 734 ? -8.189 -2.379 -28.442 1.00 64.69 734 THR A N 1
ATOM 5621 C CA . THR A 1 734 ? -9.567 -1.937 -28.668 1.00 64.69 734 THR A CA 1
ATOM 5622 C C . THR A 1 734 ? -10.219 -1.447 -27.371 1.00 64.69 734 THR A C 1
ATOM 5624 O O . THR A 1 734 ? -9.693 -1.635 -26.281 1.00 64.69 734 THR A O 1
ATOM 5627 N N . THR A 1 735 ? -11.384 -0.810 -27.467 1.00 67.25 735 THR A N 1
ATOM 5628 C CA . THR A 1 735 ? -12.153 -0.310 -26.315 1.00 67.25 735 THR A CA 1
ATOM 5629 C C . THR A 1 735 ? -12.911 -1.403 -25.549 1.00 67.25 735 THR A C 1
ATOM 5631 O O . THR A 1 735 ? -13.801 -1.058 -24.780 1.00 67.25 735 THR A O 1
ATOM 5634 N N . ASP A 1 736 ? -12.603 -2.689 -25.759 1.00 79.06 736 ASP A N 1
ATOM 5635 C CA . ASP A 1 736 ? -13.270 -3.841 -25.127 1.00 79.06 736 ASP A CA 1
ATOM 5636 C C . ASP A 1 736 ? -12.450 -4.441 -23.969 1.00 79.06 736 ASP A C 1
ATOM 5638 O O . ASP A 1 736 ? -11.527 -3.803 -23.468 1.00 79.06 736 ASP A O 1
ATOM 5642 N N . GLY A 1 737 ? -12.799 -5.635 -23.483 1.00 86.62 737 GLY A N 1
ATOM 5643 C CA . GLY A 1 737 ? -12.039 -6.334 -22.444 1.00 86.62 737 GLY A CA 1
ATOM 5644 C C . GLY A 1 737 ? -12.332 -5.889 -21.008 1.00 86.62 737 GLY A C 1
ATOM 5645 O O . GLY A 1 737 ? -13.332 -5.232 -20.703 1.00 86.62 737 GLY A O 1
ATOM 5646 N N . TRP A 1 738 ? -11.438 -6.275 -20.096 1.00 91.31 738 TRP A N 1
ATOM 5647 C CA . TRP A 1 738 ? -11.621 -6.055 -18.660 1.00 91.31 738 TRP A CA 1
ATOM 5648 C C . TRP A 1 738 ? -11.572 -4.586 -18.255 1.00 91.31 738 TRP A C 1
ATOM 5650 O O . TRP A 1 738 ? -12.343 -4.206 -17.385 1.00 91.31 738 TRP A O 1
ATOM 5660 N N . SER A 1 739 ? -10.732 -3.742 -18.860 1.00 89.44 739 SER A N 1
ATOM 5661 C CA . SER A 1 739 ? -10.711 -2.308 -18.542 1.00 89.44 739 SER A CA 1
ATOM 5662 C C . SER A 1 739 ? -12.062 -1.651 -18.825 1.00 89.44 739 SER A C 1
ATOM 5664 O O . SER A 1 739 ? -12.542 -0.883 -17.998 1.00 89.44 739 SER A O 1
ATOM 5666 N N . LYS A 1 740 ? -12.733 -2.018 -19.926 1.00 87.38 740 LYS A N 1
ATOM 5667 C CA . LYS A 1 740 ? -14.105 -1.575 -20.209 1.00 87.38 740 LYS A CA 1
ATOM 5668 C C . LYS A 1 740 ? -15.102 -2.104 -19.186 1.00 87.38 740 LYS A C 1
ATOM 5670 O O . LYS A 1 740 ? -15.990 -1.365 -18.805 1.00 87.38 740 LYS A O 1
ATOM 5675 N N . TYR A 1 741 ? -14.993 -3.350 -18.733 1.00 88.88 741 TYR A N 1
ATOM 5676 C CA . TYR A 1 741 ? -15.892 -3.870 -17.692 1.00 88.88 741 TYR A CA 1
ATOM 5677 C C . TYR A 1 741 ? -15.661 -3.200 -16.327 1.00 88.88 741 TYR A C 1
ATOM 5679 O O . TYR A 1 741 ? -16.608 -2.869 -15.621 1.00 88.88 741 TYR A O 1
ATOM 5687 N N . LEU A 1 742 ? -14.393 -3.005 -15.959 1.00 90.25 742 LEU A N 1
ATOM 5688 C CA . LEU A 1 742 ? -13.975 -2.476 -14.663 1.00 90.25 742 LEU A CA 1
ATOM 5689 C C . LEU A 1 742 ? -14.113 -0.965 -14.551 1.00 90.25 742 LEU A C 1
ATOM 5691 O O . LEU A 1 742 ? -14.155 -0.487 -13.426 1.00 90.25 742 LEU A O 1
ATOM 5695 N N . LEU A 1 743 ? -14.125 -0.235 -15.666 1.00 87.38 743 LEU A N 1
ATOM 5696 C CA . LEU A 1 743 ? -14.281 1.221 -15.704 1.00 87.38 743 LEU A CA 1
ATOM 5697 C C . LEU A 1 743 ? -15.551 1.672 -16.444 1.00 87.38 743 LEU A C 1
ATOM 5699 O O . LEU A 1 743 ? -15.904 2.847 -16.406 1.00 87.38 743 LEU A O 1
ATOM 5703 N N . GLY A 1 744 ? -16.231 0.768 -17.145 1.00 79.00 744 GLY A N 1
ATOM 5704 C CA . GLY A 1 744 ? -17.513 1.038 -17.790 1.00 79.00 744 GLY A CA 1
ATOM 5705 C C . GLY A 1 744 ? -18.604 1.208 -16.745 1.00 79.00 744 GLY A C 1
ATOM 5706 O O . GLY A 1 744 ? -18.567 0.569 -15.698 1.00 79.00 744 GLY A O 1
ATOM 5707 N N . ASP A 1 745 ? -19.564 2.083 -17.031 1.00 76.25 745 ASP A N 1
ATOM 5708 C CA . ASP A 1 745 ? -20.669 2.474 -16.140 1.00 76.25 745 ASP A CA 1
ATOM 5709 C C . ASP A 1 745 ? -20.282 3.385 -14.962 1.00 76.25 745 ASP A C 1
ATOM 5711 O O . ASP A 1 745 ? -21.128 3.729 -14.137 1.00 76.25 745 ASP A O 1
ATOM 5715 N N . PHE A 1 746 ? -19.038 3.866 -14.900 1.00 74.75 746 PHE A N 1
ATOM 5716 C CA . PHE A 1 746 ? -18.695 5.019 -14.069 1.00 74.75 746 PHE A CA 1
ATOM 5717 C C . PHE A 1 746 ? -19.266 6.305 -14.699 1.00 74.75 746 PHE A C 1
ATOM 5719 O O . PHE A 1 746 ? -18.549 7.144 -15.242 1.00 74.75 746 PHE A O 1
ATOM 5726 N N . SER A 1 747 ? -20.582 6.479 -14.671 1.00 65.94 747 SER A N 1
ATOM 5727 C CA . SER A 1 747 ? -21.172 7.785 -14.957 1.00 65.94 747 SER A CA 1
ATOM 5728 C C . SER A 1 747 ? -20.864 8.712 -13.779 1.00 65.94 747 SER A C 1
ATOM 5730 O O . SER A 1 747 ? -21.266 8.416 -12.651 1.00 65.94 747 SER A O 1
ATOM 5732 N N . GLY A 1 748 ? -20.178 9.832 -14.029 1.00 59.72 748 GLY A N 1
ATOM 5733 C CA . GLY A 1 748 ? -19.726 10.779 -12.997 1.00 59.72 748 GLY A CA 1
ATOM 5734 C C . GLY A 1 748 ? -20.837 11.412 -12.144 1.00 59.72 748 GLY A C 1
ATOM 5735 O O . GLY A 1 748 ? -20.546 12.133 -11.196 1.00 59.72 748 GLY A O 1
ATOM 5736 N N . THR A 1 749 ? -22.107 11.149 -12.457 1.00 62.31 749 THR A N 1
ATOM 5737 C CA . THR A 1 749 ? -23.275 11.638 -11.716 1.00 62.31 749 THR A CA 1
ATOM 5738 C C . THR A 1 749 ? -23.576 10.831 -10.450 1.00 62.31 749 THR A C 1
ATOM 5740 O O . THR A 1 749 ? -24.248 11.342 -9.556 1.00 62.31 749 THR A O 1
ATOM 5743 N N . PHE A 1 750 ? -23.102 9.585 -10.338 1.00 59.22 750 PHE A N 1
ATOM 5744 C CA . PHE A 1 750 ? -23.442 8.710 -9.215 1.00 59.22 750 PHE A CA 1
ATOM 5745 C C . PHE A 1 750 ? -22.205 8.371 -8.374 1.00 59.22 750 PHE A C 1
ATOM 5747 O O . PHE A 1 750 ? -21.164 7.988 -8.901 1.00 59.22 750 PHE A O 1
ATOM 5754 N N . GLY A 1 751 ? -22.319 8.503 -7.047 1.00 62.53 751 GLY A N 1
ATOM 5755 C CA . GLY A 1 751 ? -21.248 8.125 -6.120 1.00 62.53 751 GLY A CA 1
ATOM 5756 C C . GLY A 1 751 ? -20.883 6.638 -6.227 1.00 62.53 751 GLY A C 1
ATOM 5757 O O . GLY A 1 751 ? -21.708 5.822 -6.642 1.00 62.53 751 GLY A O 1
ATOM 5758 N N . GLY A 1 752 ? -19.669 6.269 -5.799 1.00 58.28 752 GLY A N 1
ATOM 5759 C CA . GLY A 1 752 ? -19.129 4.903 -5.919 1.00 58.28 752 GLY A CA 1
ATOM 5760 C C . GLY A 1 752 ? -20.006 3.799 -5.310 1.00 58.28 752 GLY A C 1
ATOM 5761 O O . GLY A 1 752 ? -19.928 2.647 -5.717 1.00 58.28 752 GLY A O 1
ATOM 5762 N N . GLU A 1 753 ? -20.922 4.133 -4.397 1.00 64.88 753 GLU A N 1
ATOM 5763 C CA . GLU A 1 753 ? -21.915 3.175 -3.906 1.00 64.88 753 GLU A CA 1
ATOM 5764 C C . GLU A 1 753 ? -22.870 2.657 -4.986 1.00 64.88 753 GLU A C 1
ATOM 5766 O O . GLU A 1 753 ? -23.322 1.521 -4.898 1.00 64.88 753 GLU A O 1
ATOM 5771 N N . VAL A 1 754 ? -23.236 3.482 -5.966 1.00 69.69 754 VAL A N 1
ATOM 5772 C CA . VAL A 1 754 ? -24.129 3.070 -7.059 1.00 69.69 754 VAL A CA 1
ATOM 5773 C C . VAL A 1 754 ? -23.392 2.137 -8.017 1.00 69.69 754 VAL A C 1
ATOM 5775 O O . VAL A 1 754 ? -24.009 1.229 -8.568 1.00 69.69 754 VAL A O 1
ATOM 5778 N N . TYR A 1 755 ? -22.071 2.304 -8.128 1.00 76.44 755 TYR A N 1
ATOM 5779 C CA . TYR A 1 755 ? -21.218 1.528 -9.019 1.00 76.44 755 TYR A CA 1
ATOM 5780 C C . TYR A 1 755 ? -21.247 0.021 -8.707 1.00 76.44 755 TYR A C 1
ATOM 5782 O O . TYR A 1 755 ? -21.449 -0.791 -9.606 1.00 76.44 755 TYR A O 1
ATOM 5790 N N . ASP A 1 756 ? -21.155 -0.365 -7.430 1.00 79.69 756 ASP A N 1
ATOM 5791 C CA . ASP A 1 756 ? -21.218 -1.778 -7.018 1.00 79.69 756 ASP A CA 1
ATOM 5792 C C . ASP A 1 756 ? -22.650 -2.286 -6.727 1.00 79.69 756 ASP A C 1
ATOM 5794 O O . ASP A 1 756 ? -22.870 -3.488 -6.576 1.00 79.69 756 ASP A O 1
ATOM 5798 N N . LYS A 1 757 ? -23.660 -1.403 -6.648 1.00 66.00 757 LYS A N 1
ATOM 5799 C CA . LYS A 1 757 ? -25.061 -1.776 -6.338 1.00 66.00 757 LYS A CA 1
ATOM 5800 C C . LYS A 1 757 ? -25.816 -2.414 -7.513 1.00 66.00 757 LYS A C 1
ATOM 5802 O O . LYS A 1 757 ? -26.940 -2.881 -7.318 1.00 66.00 757 LYS A O 1
ATOM 5807 N N . GLY A 1 758 ? -25.229 -2.458 -8.710 1.00 57.38 758 GLY A N 1
ATOM 5808 C CA . GLY A 1 758 ? -25.822 -3.017 -9.929 1.00 57.38 758 GLY A CA 1
ATOM 5809 C C . GLY A 1 758 ? -26.011 -4.544 -9.906 1.00 57.38 758 GLY A C 1
ATOM 5810 O O . GLY A 1 758 ? -25.302 -5.275 -10.583 1.00 57.38 758 GLY A O 1
ATOM 5811 N N . GLN A 1 759 ? -26.993 -5.017 -9.138 1.00 52.41 759 GLN A N 1
ATOM 5812 C CA . GLN A 1 759 ? -27.731 -6.292 -9.234 1.00 52.41 759 GLN A CA 1
ATOM 5813 C C . GLN A 1 759 ? -27.014 -7.656 -9.121 1.00 52.41 759 GLN A C 1
ATOM 5815 O O . GLN A 1 759 ? -27.708 -8.633 -8.850 1.00 52.41 759 GLN A O 1
ATOM 5820 N N . SER A 1 760 ? -25.692 -7.789 -9.253 1.00 66.06 760 SER A N 1
ATOM 5821 C CA . SER A 1 760 ? -25.054 -9.125 -9.319 1.00 66.06 760 SER A CA 1
ATOM 5822 C C . SER A 1 760 ? -24.339 -9.591 -8.045 1.00 66.06 760 SER A C 1
ATOM 5824 O O . SER A 1 760 ? -23.846 -10.717 -8.000 1.00 66.06 760 SER A O 1
ATOM 5826 N N . GLY A 1 761 ? -24.251 -8.748 -7.008 1.00 77.00 761 GLY A N 1
ATOM 5827 C CA . GLY A 1 761 ? -23.468 -9.055 -5.802 1.00 77.00 761 GLY A CA 1
ATOM 5828 C C . GLY A 1 761 ? -21.954 -9.131 -6.051 1.00 77.00 761 GLY A C 1
ATOM 5829 O O . GLY A 1 761 ? -21.209 -9.584 -5.183 1.00 77.00 761 GLY A O 1
ATOM 5830 N N . ILE A 1 762 ? -21.490 -8.696 -7.229 1.00 85.19 762 ILE A N 1
ATOM 5831 C CA . ILE A 1 762 ? -20.075 -8.646 -7.586 1.00 85.19 762 ILE A CA 1
ATOM 5832 C C . ILE A 1 762 ? -19.541 -7.239 -7.381 1.00 85.19 762 ILE A C 1
ATOM 5834 O O . ILE A 1 762 ? -20.008 -6.287 -7.996 1.00 85.19 762 ILE A O 1
ATOM 5838 N N . LEU A 1 763 ? -18.495 -7.143 -6.566 1.00 88.31 763 LEU A N 1
ATOM 5839 C CA . LEU A 1 763 ? -17.766 -5.903 -6.337 1.00 88.31 763 LEU A CA 1
ATOM 5840 C C . LEU A 1 763 ? -16.729 -5.713 -7.448 1.00 88.31 763 LEU A C 1
ATOM 5842 O O . LEU A 1 763 ? -15.696 -6.390 -7.454 1.00 88.31 763 LEU A O 1
ATOM 5846 N N . ARG A 1 764 ? -17.002 -4.807 -8.395 1.00 90.75 764 ARG A N 1
ATOM 5847 C CA . ARG A 1 764 ? -16.065 -4.434 -9.474 1.00 90.75 764 ARG A CA 1
ATOM 5848 C C . ARG A 1 764 ? -14.900 -3.614 -8.924 1.00 90.75 764 ARG A C 1
ATOM 5850 O O . ARG A 1 764 ? -13.787 -3.680 -9.447 1.00 90.75 764 ARG A O 1
ATOM 5857 N N . THR A 1 765 ? -15.142 -2.879 -7.844 1.00 92.44 765 THR A N 1
ATOM 5858 C CA . THR A 1 765 ? -14.138 -2.078 -7.131 1.00 92.44 765 THR A CA 1
ATOM 5859 C C . THR A 1 765 ? -12.972 -2.907 -6.602 1.00 92.44 765 THR A C 1
ATOM 5861 O O . THR A 1 765 ? -11.843 -2.423 -6.609 1.00 92.44 765 THR A O 1
ATOM 5864 N N . PHE A 1 766 ? -13.192 -4.170 -6.221 1.00 95.06 766 PHE A N 1
ATOM 5865 C CA . PHE A 1 766 ? -12.132 -5.023 -5.678 1.00 95.06 766 PHE A CA 1
ATOM 5866 C C . PHE A 1 766 ? -11.004 -5.321 -6.687 1.00 95.06 766 PHE A C 1
ATOM 5868 O O . PHE A 1 766 ? -9.860 -4.947 -6.409 1.00 95.06 766 PHE A O 1
ATOM 5875 N N . PRO A 1 767 ? -11.260 -5.935 -7.864 1.00 96.00 767 PRO A N 1
ATOM 5876 C CA . PRO A 1 767 ? -10.217 -6.119 -8.873 1.00 96.00 767 PRO A CA 1
ATOM 5877 C C . PRO A 1 767 ? -9.688 -4.788 -9.425 1.00 96.00 767 PRO A C 1
ATOM 5879 O O . PRO A 1 767 ? -8.503 -4.709 -9.744 1.00 96.00 767 PRO A O 1
ATOM 5882 N N . LEU A 1 768 ? -10.512 -3.733 -9.489 1.00 95.25 768 LEU A N 1
ATOM 5883 C CA . LEU A 1 768 ? -10.065 -2.406 -9.917 1.00 95.25 768 LEU A CA 1
ATOM 5884 C C . LEU A 1 768 ? -9.030 -1.804 -8.953 1.00 95.25 768 LEU A C 1
ATOM 5886 O O . LEU A 1 768 ? -7.975 -1.363 -9.399 1.00 95.25 768 LEU A O 1
ATOM 5890 N N . MET A 1 769 ? -9.277 -1.822 -7.639 1.00 95.62 769 MET A N 1
ATOM 5891 C CA . MET A 1 769 ? -8.297 -1.369 -6.642 1.00 95.62 769 MET A CA 1
ATOM 5892 C C . MET A 1 769 ? -7.067 -2.276 -6.594 1.00 95.62 769 MET A C 1
ATOM 5894 O O . MET A 1 769 ? -5.951 -1.789 -6.413 1.00 95.62 769 MET A O 1
ATOM 5898 N N . GLY A 1 770 ? -7.265 -3.584 -6.787 1.00 97.12 770 GLY A N 1
ATOM 5899 C CA . GLY A 1 770 ? -6.192 -4.571 -6.839 1.00 97.12 770 GLY A CA 1
ATOM 5900 C C . GLY A 1 770 ? -5.221 -4.362 -7.998 1.00 97.12 770 GLY A C 1
ATOM 5901 O O . GLY A 1 770 ? -4.016 -4.539 -7.838 1.00 97.12 770 GLY A O 1
ATOM 5902 N N . LEU A 1 771 ? -5.734 -3.957 -9.158 1.00 97.44 771 LEU A N 1
ATOM 5903 C CA . LEU A 1 771 ? -4.982 -3.870 -10.409 1.00 97.44 771 LEU A CA 1
ATOM 5904 C C . LEU A 1 771 ? -4.935 -2.448 -10.971 1.00 97.44 771 LEU A C 1
ATOM 5906 O O . LEU A 1 771 ? -4.764 -2.282 -12.178 1.00 97.44 771 LEU A O 1
ATOM 5910 N N . VAL A 1 772 ? -5.085 -1.430 -10.119 1.00 95.75 772 VAL A N 1
ATOM 5911 C CA . VAL A 1 772 ? -5.223 -0.030 -10.548 1.00 95.75 772 VAL A CA 1
ATOM 5912 C C . VAL A 1 772 ? -4.108 0.390 -11.508 1.00 95.75 772 VAL A C 1
ATOM 5914 O O . VAL A 1 772 ? -4.399 0.929 -12.568 1.00 95.75 772 VAL A O 1
ATOM 5917 N N . ASP A 1 773 ? -2.850 0.023 -11.246 1.00 95.56 773 ASP A N 1
ATOM 5918 C CA . ASP A 1 773 ? -1.732 0.412 -12.116 1.00 95.56 773 ASP A CA 1
ATOM 5919 C C . ASP A 1 773 ? -1.635 -0.428 -13.390 1.00 95.56 773 ASP A C 1
ATOM 5921 O O . ASP A 1 773 ? -0.820 -0.122 -14.257 1.00 95.56 773 ASP A O 1
ATOM 5925 N N . ARG A 1 774 ? -2.426 -1.498 -13.522 1.00 94.62 774 ARG A N 1
ATOM 5926 C CA . ARG A 1 774 ? -2.467 -2.363 -14.712 1.00 94.62 774 ARG A CA 1
ATOM 5927 C C . ARG A 1 774 ? -3.690 -2.134 -15.596 1.00 94.62 774 ARG A C 1
ATOM 5929 O O . ARG A 1 774 ? -3.624 -2.469 -16.774 1.00 94.62 774 ARG A O 1
ATOM 5936 N N . VAL A 1 775 ? -4.772 -1.567 -15.059 1.00 92.19 775 VAL A N 1
ATOM 5937 C CA . VAL A 1 775 ? -6.010 -1.261 -15.805 1.00 92.19 775 VAL A CA 1
ATOM 5938 C C . VAL A 1 775 ? -5.820 -0.090 -16.781 1.00 92.19 775 VAL A C 1
ATOM 5940 O O . VAL A 1 775 ? -6.496 -0.040 -17.808 1.00 92.19 775 VAL A O 1
ATOM 5943 N N . GLY A 1 776 ? -4.876 0.812 -16.493 1.00 89.50 776 GLY A N 1
ATOM 5944 C CA . GLY A 1 776 ? -4.618 2.021 -17.280 1.00 89.50 776 GLY A CA 1
ATOM 5945 C C . GLY A 1 776 ? -5.724 3.083 -17.160 1.00 89.50 776 GLY A C 1
ATOM 5946 O O . GLY A 1 776 ? -6.765 2.841 -16.546 1.00 89.50 776 GLY A O 1
ATOM 5947 N N . PRO A 1 777 ? -5.503 4.296 -17.699 1.00 89.88 777 PRO A N 1
ATOM 5948 C CA . PRO A 1 777 ? -6.489 5.375 -17.661 1.00 89.88 777 PRO A CA 1
ATOM 5949 C C . PRO A 1 777 ? -7.736 5.022 -18.478 1.00 89.88 777 PRO A C 1
ATOM 5951 O O . PRO A 1 777 ? -7.645 4.420 -19.552 1.00 89.88 777 PRO A O 1
ATOM 5954 N N . PHE A 1 778 ? -8.905 5.466 -18.009 1.00 86.56 778 PHE A N 1
ATOM 5955 C CA . PHE A 1 778 ? -10.131 5.387 -18.799 1.00 86.56 778 PHE A CA 1
ATOM 5956 C C . PHE A 1 778 ? -9.989 6.213 -20.081 1.00 86.56 778 PHE A C 1
ATOM 5958 O O . PHE A 1 778 ? -9.550 7.363 -20.047 1.00 86.56 778 PHE A O 1
ATOM 5965 N N . ARG A 1 779 ? -10.384 5.627 -21.213 1.00 85.69 779 ARG A N 1
ATOM 5966 C CA . ARG A 1 779 ? -10.442 6.315 -22.504 1.00 85.69 779 ARG A CA 1
ATOM 5967 C C . ARG A 1 779 ? -11.878 6.732 -22.770 1.00 85.69 779 ARG A C 1
ATOM 5969 O O . ARG A 1 779 ? -12.760 5.877 -22.836 1.00 85.69 779 ARG A O 1
ATOM 5976 N N . ARG A 1 780 ? -12.105 8.027 -22.982 1.00 82.25 780 ARG A N 1
ATOM 5977 C CA . ARG A 1 780 ? -13.415 8.527 -23.411 1.00 82.25 780 ARG A CA 1
ATOM 5978 C C . ARG A 1 780 ? -13.789 7.915 -24.766 1.00 82.25 780 ARG A C 1
ATOM 5980 O O . ARG A 1 780 ? -12.998 7.953 -25.711 1.00 82.25 780 ARG A O 1
ATOM 5987 N N . ALA A 1 781 ? -14.986 7.335 -24.857 1.00 75.56 781 ALA A N 1
ATOM 5988 C CA . ALA A 1 781 ? -15.523 6.855 -26.126 1.00 75.56 781 ALA A CA 1
ATOM 5989 C C . ALA A 1 781 ? -15.785 8.046 -27.061 1.00 75.56 781 ALA A C 1
ATOM 5991 O O . ALA A 1 781 ? -16.271 9.093 -26.627 1.00 75.56 781 ALA A O 1
ATOM 5992 N N . GLN A 1 782 ? -15.457 7.896 -28.345 1.00 73.25 782 GLN A N 1
ATOM 5993 C CA . GLN A 1 782 ? -15.634 8.963 -29.327 1.00 73.25 782 GLN A CA 1
ATOM 5994 C C . GLN A 1 782 ? -17.118 9.361 -29.422 1.00 73.25 782 GLN A C 1
ATOM 5996 O O . GLN A 1 782 ? -17.964 8.515 -29.695 1.00 73.25 782 GLN A O 1
ATOM 6001 N N . GLY A 1 783 ? -17.418 10.645 -29.201 1.00 75.88 783 GLY A N 1
ATOM 6002 C CA . GLY A 1 783 ? -18.768 11.207 -29.331 1.00 75.88 783 GLY A CA 1
ATOM 6003 C C . GLY A 1 783 ? -19.653 11.156 -28.080 1.00 75.88 783 GLY A C 1
ATOM 6004 O O . GLY A 1 783 ? -20.795 11.591 -28.165 1.00 75.88 783 GLY A O 1
ATOM 6005 N N . ASN A 1 784 ? -19.164 10.660 -26.937 1.00 74.81 784 ASN A N 1
ATOM 6006 C CA . ASN A 1 784 ? -19.898 10.767 -25.671 1.00 74.81 784 ASN A CA 1
ATOM 6007 C C . ASN A 1 784 ? -19.461 12.028 -24.912 1.00 74.81 784 ASN A C 1
ATOM 6009 O O . ASN A 1 784 ? -18.258 12.228 -24.794 1.00 74.81 784 ASN A O 1
ATOM 6013 N N . ASP A 1 785 ? -20.378 12.850 -24.396 1.00 74.62 785 ASP A N 1
ATOM 6014 C CA . ASP A 1 785 ? -20.084 14.059 -23.600 1.00 74.62 785 ASP A CA 1
ATOM 6015 C C . ASP A 1 785 ? -19.778 13.802 -22.123 1.00 74.62 785 ASP A C 1
ATOM 6017 O O . ASP A 1 785 ? -19.359 14.715 -21.408 1.00 74.62 785 ASP A O 1
ATOM 6021 N N . ASP A 1 786 ? -19.882 12.547 -21.689 1.00 73.94 786 ASP A N 1
ATOM 6022 C CA . ASP A 1 786 ? -19.592 12.172 -20.312 1.00 73.94 786 ASP A CA 1
ATOM 6023 C C . ASP A 1 786 ? -18.148 12.495 -19.904 1.00 73.94 786 ASP A C 1
ATOM 6025 O O . ASP A 1 786 ? -17.169 12.233 -20.619 1.00 73.94 786 ASP A O 1
ATOM 6029 N N . THR A 1 787 ? -18.022 13.060 -18.703 1.00 79.06 787 THR A N 1
ATOM 6030 C CA . THR A 1 787 ? -16.728 13.318 -18.078 1.00 79.06 787 THR A CA 1
ATOM 6031 C C . THR A 1 787 ? -16.053 11.998 -17.727 1.00 79.06 787 THR A C 1
ATOM 6033 O O . THR A 1 787 ? -16.691 11.033 -17.305 1.00 79.06 787 THR A O 1
ATOM 6036 N N . ARG A 1 788 ? -14.731 11.943 -17.913 1.00 84.94 788 ARG A N 1
ATOM 6037 C CA . ARG A 1 788 ? -13.939 10.774 -17.540 1.00 84.94 788 ARG A CA 1
ATOM 6038 C C . ARG A 1 788 ? -13.988 10.589 -16.014 1.00 84.94 788 ARG A C 1
ATOM 6040 O O . ARG A 1 788 ? -13.591 11.499 -15.295 1.00 84.94 788 ARG A O 1
ATOM 6047 N N . PRO A 1 789 ? -14.395 9.427 -15.504 1.00 86.06 789 PRO A N 1
ATOM 6048 C CA . PRO A 1 789 ? -14.306 9.142 -14.082 1.00 86.06 789 PRO A CA 1
ATOM 6049 C C . PRO A 1 789 ? -12.845 8.940 -13.676 1.00 86.06 789 PRO A C 1
ATOM 6051 O O . PRO A 1 789 ? -12.094 8.229 -14.352 1.00 86.06 789 PRO A O 1
ATOM 6054 N N . GLU A 1 790 ? -12.448 9.547 -12.564 1.00 89.69 790 GLU A N 1
ATOM 6055 C CA . GLU A 1 790 ? -11.114 9.384 -11.987 1.00 89.69 790 GLU A CA 1
ATOM 6056 C C . GLU A 1 790 ? -11.231 8.588 -10.680 1.00 89.69 790 GLU A C 1
ATOM 6058 O O . GLU A 1 790 ? -11.772 9.098 -9.700 1.00 89.69 790 GLU A O 1
ATOM 6063 N N . PRO A 1 791 ? -10.793 7.319 -10.625 1.00 91.56 791 PRO A N 1
ATOM 6064 C CA . PRO A 1 791 ? -10.966 6.511 -9.425 1.00 91.56 791 PRO A CA 1
ATOM 6065 C C . PRO A 1 791 ? -10.124 7.066 -8.268 1.00 91.56 791 PRO A C 1
ATOM 6067 O O . PRO A 1 791 ? -8.913 7.246 -8.384 1.00 91.56 791 PRO A O 1
ATOM 6070 N N . ILE A 1 792 ? -10.762 7.280 -7.119 1.00 92.88 792 ILE A N 1
ATOM 6071 C CA . ILE A 1 792 ? -10.127 7.677 -5.862 1.00 92.88 792 ILE A CA 1
ATOM 6072 C C . ILE A 1 792 ? -10.165 6.488 -4.899 1.00 92.88 792 ILE A C 1
ATOM 6074 O O . ILE A 1 792 ? -11.215 5.900 -4.660 1.00 92.88 792 ILE A O 1
ATOM 6078 N N . ARG A 1 793 ? -9.017 6.133 -4.316 1.00 93.50 793 ARG A N 1
ATOM 6079 C CA . ARG A 1 793 ? -8.839 4.920 -3.494 1.00 93.50 793 ARG A CA 1
ATOM 6080 C C . ARG A 1 793 ? -8.637 5.223 -2.009 1.00 93.50 793 ARG A C 1
ATOM 6082 O O . ARG A 1 793 ? -7.747 4.648 -1.383 1.00 93.50 793 ARG A O 1
ATOM 6089 N N . ARG A 1 794 ? -9.424 6.137 -1.441 1.00 93.06 794 ARG A N 1
ATOM 6090 C CA . ARG A 1 794 ? -9.363 6.460 -0.002 1.00 93.06 794 ARG A CA 1
ATOM 6091 C C . ARG A 1 794 ? -9.631 5.195 0.815 1.00 93.06 794 ARG A C 1
ATOM 6093 O O . ARG A 1 794 ? -10.543 4.443 0.495 1.00 93.06 794 ARG A O 1
ATOM 6100 N N . GLY A 1 795 ? -8.807 4.881 1.806 1.00 91.75 795 GLY A N 1
ATOM 6101 C CA . GLY A 1 795 ? -8.901 3.624 2.554 1.00 91.75 795 GLY A CA 1
ATOM 6102 C C . GLY A 1 795 ? -8.526 2.371 1.758 1.00 91.75 795 GLY A C 1
ATOM 6103 O O . GLY A 1 795 ? -8.523 1.288 2.323 1.00 91.75 795 GLY A O 1
ATOM 6104 N N . GLY A 1 796 ? -8.256 2.451 0.457 1.00 94.50 796 GLY A N 1
ATOM 6105 C CA . GLY A 1 796 ? -8.155 1.282 -0.420 1.00 94.50 796 GLY A CA 1
ATOM 6106 C C . GLY A 1 796 ? -6.772 1.057 -1.021 1.00 94.50 796 GLY A C 1
ATOM 6107 O O . GLY A 1 796 ? -6.625 0.231 -1.923 1.00 94.50 796 GLY A O 1
ATOM 6108 N N . ARG A 1 797 ? -5.748 1.807 -0.604 1.00 95.19 797 ARG A N 1
ATOM 6109 C CA . ARG A 1 797 ? -4.454 1.801 -1.304 1.00 95.19 797 ARG A CA 1
ATOM 6110 C C . ARG A 1 797 ? -3.690 0.497 -1.164 1.00 95.19 797 ARG A C 1
ATOM 6112 O O . ARG A 1 797 ? -3.078 0.045 -2.131 1.00 95.19 797 ARG A O 1
ATOM 6119 N N . GLU A 1 798 ? -3.797 -0.133 -0.004 1.00 95.75 798 GLU A N 1
ATOM 6120 C CA . GLU A 1 798 ? -3.187 -1.416 0.331 1.00 95.75 798 GLU A CA 1
ATOM 6121 C C . GLU A 1 798 ? -3.695 -2.578 -0.530 1.00 95.75 798 GLU A C 1
ATOM 6123 O O . GLU A 1 798 ? -3.038 -3.614 -0.604 1.00 95.75 798 GLU A O 1
ATOM 6128 N N . PHE A 1 799 ? -4.833 -2.416 -1.213 1.00 97.44 799 PHE A N 1
ATOM 6129 C CA . PHE A 1 799 ? -5.339 -3.426 -2.135 1.00 97.44 799 PHE A CA 1
ATOM 6130 C C . PHE A 1 799 ? -4.442 -3.562 -3.370 1.00 97.44 799 PHE A C 1
ATOM 6132 O O . PHE A 1 799 ? -4.441 -4.621 -3.987 1.00 97.44 799 PHE A O 1
ATOM 6139 N N . ASN A 1 800 ? -3.642 -2.558 -3.733 1.00 98.06 800 ASN A N 1
ATOM 6140 C CA . ASN A 1 800 ? -2.874 -2.594 -4.976 1.00 98.06 800 ASN A CA 1
ATOM 6141 C C . ASN A 1 800 ? -1.805 -3.710 -4.989 1.00 98.06 800 ASN A C 1
ATOM 6143 O O . ASN A 1 800 ? -0.856 -3.702 -4.199 1.00 98.06 800 ASN A O 1
ATOM 6147 N N . VAL A 1 801 ? -1.967 -4.665 -5.907 1.00 98.25 801 VAL A N 1
ATOM 6148 C CA . VAL A 1 801 ? -1.070 -5.799 -6.219 1.00 98.25 801 VAL A CA 1
ATOM 6149 C C . VAL A 1 801 ? -0.557 -5.747 -7.663 1.00 98.25 801 VAL A C 1
ATOM 6151 O O . VAL A 1 801 ? 0.047 -6.704 -8.154 1.00 98.25 801 VAL A O 1
ATOM 6154 N N . SER A 1 802 ? -0.778 -4.633 -8.363 1.00 98.00 802 SER A N 1
ATOM 6155 C CA . SER A 1 802 ? -0.367 -4.412 -9.754 1.00 98.00 802 SER A CA 1
ATOM 6156 C C . SER A 1 802 ? 1.109 -4.717 -10.010 1.00 98.00 802 SER A C 1
ATOM 6158 O O . SER A 1 802 ? 1.470 -5.336 -11.012 1.00 98.00 802 SER A O 1
ATOM 6160 N N . GLN A 1 803 ? 1.961 -4.311 -9.075 1.00 97.69 803 GLN A N 1
ATOM 6161 C CA . GLN A 1 803 ? 3.404 -4.497 -9.073 1.00 97.69 803 GLN A CA 1
ATOM 6162 C C . GLN A 1 803 ? 3.809 -5.976 -9.065 1.00 97.69 803 GLN A C 1
ATOM 6164 O O . GLN A 1 803 ? 4.794 -6.359 -9.697 1.00 97.69 803 GLN A O 1
ATOM 6169 N N . LEU A 1 804 ? 3.011 -6.847 -8.440 1.00 98.06 804 LEU A N 1
ATOM 6170 C CA . LEU A 1 804 ? 3.277 -8.279 -8.467 1.00 98.06 804 LEU A CA 1
ATOM 6171 C C . LEU A 1 804 ? 2.959 -8.888 -9.837 1.00 98.06 804 LEU A C 1
ATOM 6173 O O . LEU A 1 804 ? 3.767 -9.667 -10.346 1.00 98.06 804 LEU A O 1
ATOM 6177 N N . VAL A 1 805 ? 1.850 -8.484 -10.471 1.00 97.50 805 VAL A N 1
ATOM 6178 C CA . VAL A 1 805 ? 1.536 -8.873 -11.861 1.00 97.50 805 VAL A CA 1
ATOM 6179 C C . VAL A 1 805 ? 2.640 -8.385 -12.804 1.00 97.50 805 VAL A C 1
ATOM 6181 O O . VAL A 1 805 ? 3.110 -9.147 -13.649 1.00 97.50 805 VAL A O 1
ATOM 6184 N N . ALA A 1 806 ? 3.115 -7.149 -12.613 1.00 95.62 806 ALA A N 1
ATOM 6185 C CA . ALA A 1 806 ? 4.225 -6.575 -13.373 1.00 95.62 806 ALA A CA 1
ATOM 6186 C C . ALA A 1 806 ? 5.559 -7.311 -13.152 1.00 95.62 806 ALA A C 1
ATOM 6188 O O . ALA A 1 806 ? 6.379 -7.362 -14.061 1.00 95.62 806 ALA A O 1
ATOM 6189 N N . SER A 1 807 ? 5.777 -7.904 -11.974 1.00 96.50 807 SER A N 1
ATOM 6190 C CA . SER A 1 807 ? 6.941 -8.763 -11.692 1.00 96.50 807 SER A CA 1
ATOM 6191 C C . SER A 1 807 ? 6.780 -10.211 -12.171 1.00 96.50 807 SER A C 1
ATOM 6193 O O . SER A 1 807 ? 7.637 -11.051 -11.911 1.00 96.50 807 SER A O 1
ATOM 6195 N N . GLY A 1 808 ? 5.689 -10.512 -12.877 1.00 95.44 808 GLY A N 1
ATOM 6196 C CA . GLY A 1 808 ? 5.476 -11.791 -13.537 1.00 95.44 808 GLY A CA 1
ATOM 6197 C C . GLY A 1 808 ? 4.845 -12.879 -12.669 1.00 95.44 808 GLY A C 1
ATOM 6198 O O . GLY A 1 808 ? 4.827 -14.030 -13.110 1.00 95.44 808 GLY A O 1
ATOM 6199 N N . ARG A 1 809 ? 4.307 -12.543 -11.490 1.00 97.56 809 ARG A N 1
ATOM 6200 C CA . ARG A 1 809 ? 3.555 -13.469 -10.625 1.00 97.56 809 ARG A CA 1
ATOM 6201 C C . ARG A 1 809 ? 2.153 -13.760 -11.167 1.00 97.56 809 ARG A C 1
ATOM 6203 O O . ARG A 1 809 ? 1.593 -12.975 -11.934 1.00 97.56 809 ARG A O 1
ATOM 6210 N N . LEU A 1 810 ? 1.576 -14.869 -10.705 1.00 98.19 810 LEU A N 1
ATOM 6211 C CA . LEU A 1 810 ? 0.140 -15.128 -10.780 1.00 98.19 810 LEU A CA 1
ATOM 6212 C C . LEU A 1 810 ? -0.521 -14.621 -9.499 1.00 98.19 810 LEU A C 1
ATOM 6214 O O . LEU A 1 810 ? -0.152 -15.055 -8.409 1.00 98.19 810 LEU A O 1
ATOM 6218 N N . ILE A 1 811 ? -1.506 -13.739 -9.627 1.00 98.50 811 ILE A N 1
ATOM 6219 C CA . ILE A 1 811 ? -2.253 -13.185 -8.500 1.00 98.50 811 ILE A CA 1
ATOM 6220 C C . ILE A 1 811 ? -3.663 -13.747 -8.486 1.00 98.50 811 ILE A C 1
ATOM 6222 O O . ILE A 1 811 ? -4.404 -13.579 -9.448 1.00 98.50 811 ILE A O 1
ATOM 6226 N N . VAL A 1 812 ? -4.043 -14.372 -7.375 1.00 98.56 812 VAL A N 1
ATOM 6227 C CA . VAL A 1 812 ? -5.421 -14.791 -7.109 1.00 98.56 812 VAL A CA 1
ATOM 6228 C C . VAL A 1 812 ? -6.064 -13.781 -6.167 1.00 98.56 812 VAL A C 1
ATOM 6230 O O . VAL A 1 812 ? -5.626 -13.637 -5.030 1.00 98.56 812 VAL A O 1
ATOM 6233 N N . MET A 1 813 ? -7.108 -13.099 -6.619 1.00 98.56 813 MET A N 1
ATOM 6234 C CA . MET A 1 813 ? -7.943 -12.225 -5.798 1.00 98.56 813 MET A CA 1
ATOM 6235 C C . MET A 1 813 ? -9.305 -12.883 -5.603 1.00 98.56 813 MET A C 1
ATOM 6237 O O . MET A 1 813 ? -9.923 -13.284 -6.581 1.00 98.56 813 MET A O 1
ATOM 6241 N N . ALA A 1 814 ? -9.784 -13.016 -4.372 1.00 98.00 814 ALA A N 1
ATOM 6242 C CA . ALA A 1 814 ? -11.047 -13.699 -4.094 1.00 98.00 814 ALA A CA 1
ATOM 6243 C C . ALA A 1 814 ? -11.753 -13.138 -2.858 1.00 98.00 814 ALA A C 1
ATOM 6245 O O . ALA A 1 814 ? -11.157 -12.398 -2.077 1.00 98.00 814 ALA A O 1
ATOM 6246 N N . GLN A 1 815 ? -13.015 -13.512 -2.665 1.00 97.19 815 GLN A N 1
ATOM 6247 C CA . GLN A 1 815 ? -13.839 -13.096 -1.532 1.00 97.19 815 GLN A CA 1
ATOM 6248 C C . GLN A 1 815 ? -14.352 -14.313 -0.761 1.00 97.19 815 GLN A C 1
ATOM 6250 O O . GLN A 1 815 ? -14.903 -15.237 -1.358 1.00 97.19 815 GLN A O 1
ATOM 6255 N N . ALA A 1 816 ? -14.237 -14.292 0.564 1.00 97.25 816 ALA A N 1
ATOM 6256 C CA . ALA A 1 816 ? -15.016 -15.146 1.455 1.00 97.25 816 ALA A CA 1
ATOM 6257 C C . ALA A 1 816 ? -16.072 -14.284 2.159 1.00 97.25 816 ALA A C 1
ATOM 6259 O O . ALA A 1 816 ? -15.730 -13.326 2.858 1.00 97.25 816 ALA A O 1
ATOM 6260 N N . LEU A 1 817 ? -17.344 -14.609 1.935 1.00 95.00 817 LEU A N 1
ATOM 6261 C CA . LEU A 1 817 ? -18.497 -13.879 2.465 1.00 95.00 817 LEU A CA 1
ATOM 6262 C C . LEU A 1 817 ? -18.970 -14.501 3.785 1.00 95.00 817 LEU A C 1
ATOM 6264 O O . LEU A 1 817 ? -18.851 -15.710 3.968 1.00 95.00 817 LEU A O 1
ATOM 6268 N N . ASP A 1 818 ? -19.513 -13.669 4.680 1.00 95.06 818 ASP A N 1
ATOM 6269 C CA . ASP A 1 818 ? -20.005 -14.046 6.021 1.00 95.06 818 ASP A CA 1
ATOM 6270 C C . ASP A 1 818 ? -19.011 -14.903 6.827 1.00 95.06 818 ASP A C 1
ATOM 6272 O O . ASP A 1 818 ? -19.374 -15.819 7.562 1.00 95.06 818 ASP A O 1
ATOM 6276 N N . ALA A 1 819 ? -17.720 -14.615 6.671 1.00 96.25 819 ALA A N 1
ATOM 6277 C CA . ALA A 1 819 ? -16.654 -15.400 7.268 1.00 96.25 819 ALA A CA 1
ATOM 6278 C C . ALA A 1 819 ? -16.199 -14.787 8.606 1.00 96.25 819 ALA A C 1
ATOM 6280 O O . ALA A 1 819 ? -16.276 -13.563 8.774 1.00 96.25 819 ALA A O 1
ATOM 6281 N N . PRO A 1 820 ? -15.679 -15.587 9.556 1.00 97.25 820 PRO A N 1
ATOM 6282 C CA . PRO A 1 820 ? -15.091 -15.041 10.771 1.00 97.25 820 PRO A CA 1
ATOM 6283 C C . PRO A 1 820 ? -13.814 -14.261 10.454 1.00 97.25 820 PRO A C 1
ATOM 6285 O O . PRO A 1 820 ? -13.141 -14.526 9.449 1.00 97.25 820 PRO A O 1
ATOM 6288 N N . VAL A 1 821 ? -13.469 -13.300 11.309 1.00 97.25 821 VAL A N 1
ATOM 6289 C CA . VAL A 1 821 ? -12.222 -12.541 11.189 1.00 97.25 821 VAL A CA 1
ATOM 6290 C C . VAL A 1 821 ? -11.057 -13.539 11.165 1.00 97.25 821 VAL A C 1
ATOM 6292 O O . VAL A 1 821 ? -10.984 -14.414 12.028 1.00 97.25 821 VAL A O 1
ATOM 6295 N N . PRO A 1 822 ? -10.183 -13.513 10.146 1.00 96.31 822 PRO A N 1
ATOM 6296 C CA . PRO A 1 822 ? -9.104 -14.493 10.037 1.00 96.31 822 PRO A CA 1
ATOM 6297 C C . PRO A 1 822 ? -7.925 -14.178 10.973 1.00 96.31 822 PRO A C 1
ATOM 6299 O O . PRO A 1 822 ? -6.994 -14.974 11.057 1.00 96.31 822 PRO A O 1
ATOM 6302 N N . LEU A 1 823 ? -7.947 -13.032 11.666 1.00 94.44 823 LEU A N 1
ATOM 6303 C CA . LEU A 1 823 ? -6.913 -12.651 12.625 1.00 94.44 823 LEU A CA 1
ATOM 6304 C C . LEU A 1 823 ? -7.161 -13.318 13.985 1.00 94.44 823 LEU A C 1
ATOM 6306 O O . LEU A 1 823 ? -8.309 -13.377 14.433 1.00 94.44 823 LEU A O 1
ATOM 6310 N N . PRO A 1 824 ? -6.096 -13.717 14.703 1.00 93.00 824 PRO A N 1
ATOM 6311 C CA . PRO A 1 824 ? -6.184 -14.265 16.054 1.00 93.00 824 PRO A CA 1
ATOM 6312 C C . PRO A 1 824 ? -6.396 -13.146 17.090 1.00 93.00 824 PRO A C 1
ATOM 6314 O O . PRO A 1 824 ? -5.520 -12.863 17.915 1.00 93.00 824 PRO A O 1
ATOM 6317 N N . MET A 1 825 ? -7.541 -12.469 16.999 1.00 95.88 825 MET A N 1
ATOM 6318 C CA . MET A 1 825 ? -7.927 -11.365 17.874 1.00 95.88 825 MET A CA 1
ATOM 6319 C C . MET A 1 825 ? -8.691 -11.835 19.103 1.00 95.88 825 MET A C 1
ATOM 6321 O O . MET A 1 825 ? -9.461 -12.795 19.051 1.00 95.88 825 MET A O 1
ATOM 6325 N N . GLN A 1 826 ? -8.497 -11.117 20.204 1.00 97.00 826 GLN A N 1
ATOM 6326 C CA . GLN A 1 826 ? -9.120 -11.413 21.484 1.00 97.00 826 GLN A CA 1
ATOM 6327 C C . GLN A 1 826 ? -9.672 -10.141 22.131 1.00 97.00 826 GLN A C 1
ATOM 6329 O O . GLN A 1 826 ? -9.128 -9.049 21.967 1.00 97.00 826 GLN A O 1
ATOM 6334 N N . VAL A 1 827 ? -10.748 -10.308 22.894 1.00 96.88 827 VAL A N 1
ATOM 6335 C CA . VAL A 1 827 ? -11.344 -9.305 23.777 1.00 96.88 827 VAL A CA 1
ATOM 6336 C C . VAL A 1 827 ? -11.231 -9.837 25.201 1.00 96.88 827 VAL A C 1
ATOM 6338 O O . VAL A 1 827 ? -11.796 -10.881 25.529 1.00 96.88 827 VAL A O 1
ATOM 6341 N N . ASN A 1 828 ? -10.473 -9.143 26.047 1.00 96.56 828 ASN A N 1
ATOM 6342 C CA . ASN A 1 828 ? -10.146 -9.558 27.415 1.00 96.56 828 ASN A CA 1
ATOM 6343 C C . ASN A 1 828 ? -9.583 -10.993 27.489 1.00 96.56 828 ASN A C 1
ATOM 6345 O O . ASN A 1 828 ? -9.943 -11.768 28.373 1.00 96.56 828 ASN A O 1
ATOM 6349 N N . GLY A 1 829 ? -8.748 -11.370 26.515 1.00 95.38 829 GLY A N 1
ATOM 6350 C CA . GLY A 1 829 ? -8.153 -12.708 26.405 1.00 95.38 829 GLY A CA 1
ATOM 6351 C C . GLY A 1 829 ? -9.077 -13.800 25.842 1.00 95.38 829 GLY A C 1
ATOM 6352 O O . GLY A 1 829 ? -8.621 -14.916 25.604 1.00 95.38 829 GLY A O 1
ATOM 6353 N N . GLY A 1 830 ? -10.361 -13.509 25.607 1.00 96.06 830 GLY A N 1
ATOM 6354 C CA . GLY A 1 830 ? -11.315 -14.431 24.985 1.00 96.06 830 GLY A CA 1
ATOM 6355 C C . GLY A 1 830 ? -11.523 -14.149 23.496 1.00 96.06 830 GLY A C 1
ATOM 6356 O O . GLY A 1 830 ? -11.432 -13.006 23.056 1.00 96.06 830 GLY A O 1
ATOM 6357 N N . GLY A 1 831 ? -11.836 -15.179 22.706 1.00 95.62 831 GLY A N 1
ATOM 6358 C CA . GLY A 1 831 ? -12.333 -14.984 21.339 1.00 95.62 831 GLY A CA 1
ATOM 6359 C C . GLY A 1 831 ? -13.719 -14.321 21.321 1.00 95.62 831 GLY A C 1
ATOM 6360 O O . GLY A 1 831 ? -14.416 -14.285 22.335 1.00 95.62 831 GLY A O 1
ATOM 6361 N N . PHE A 1 832 ? -14.133 -13.816 20.162 1.00 96.31 832 PHE A N 1
ATOM 6362 C CA . PHE A 1 832 ? -15.442 -13.186 19.959 1.00 96.31 832 PHE A CA 1
ATOM 6363 C C . PHE A 1 832 ? -16.089 -13.664 18.657 1.00 96.31 832 PHE A C 1
ATOM 6365 O O . PHE A 1 832 ? -15.402 -14.141 17.748 1.00 96.31 832 PHE A O 1
ATOM 6372 N N . GLU A 1 833 ? -17.415 -13.552 18.557 1.00 96.56 833 GLU A N 1
ATOM 6373 C CA . GLU A 1 833 ? -18.108 -13.875 17.310 1.00 96.56 833 GLU A CA 1
ATOM 6374 C C . GLU A 1 833 ? -17.836 -12.771 16.289 1.00 96.56 833 GLU A C 1
ATOM 6376 O O . GLU A 1 833 ? -17.948 -11.582 16.575 1.00 96.56 833 GLU A O 1
ATOM 6381 N N . SER A 1 834 ? -17.475 -13.150 15.072 1.00 96.94 834 SER A N 1
ATOM 6382 C CA . SER A 1 834 ? -17.232 -12.188 14.005 1.00 96.94 834 SER A CA 1
ATOM 6383 C C . SER A 1 834 ? -17.813 -12.695 12.703 1.00 96.94 834 SER A C 1
ATOM 6385 O O . SER A 1 834 ? -17.803 -13.894 12.426 1.00 96.94 834 SER A O 1
ATOM 6387 N N . ARG A 1 835 ? -18.334 -11.767 11.905 1.00 96.62 835 ARG A N 1
ATOM 6388 C CA . ARG A 1 835 ? -18.899 -12.051 10.587 1.00 96.62 835 ARG A CA 1
ATOM 6389 C C . ARG A 1 835 ? -18.618 -10.892 9.655 1.00 96.62 835 ARG A C 1
ATOM 6391 O O . ARG A 1 835 ? -18.851 -9.741 10.014 1.00 96.62 835 ARG A O 1
ATOM 6398 N N . GLY A 1 836 ? -18.153 -11.168 8.453 1.00 95.88 836 GLY A N 1
ATOM 6399 C CA . GLY A 1 836 ? -17.766 -10.102 7.542 1.00 95.88 836 GLY A CA 1
ATOM 6400 C C . GLY A 1 836 ? -17.266 -10.616 6.210 1.00 95.88 836 GLY A C 1
ATOM 6401 O O . GLY A 1 836 ? -17.438 -11.790 5.877 1.00 95.88 836 GLY A O 1
ATOM 6402 N N . THR A 1 837 ? -16.635 -9.724 5.459 1.00 96.00 837 THR A N 1
ATOM 6403 C CA . THR A 1 837 ? -16.043 -10.053 4.163 1.00 96.00 837 THR A CA 1
ATOM 6404 C C . THR A 1 837 ? -14.533 -10.135 4.303 1.00 96.00 837 THR A C 1
ATOM 6406 O O . THR A 1 837 ? -13.879 -9.188 4.740 1.00 96.00 837 THR A O 1
ATOM 6409 N N . THR A 1 838 ? -13.960 -11.263 3.893 1.00 97.69 838 THR A N 1
ATOM 6410 C CA . THR A 1 838 ? -12.511 -11.416 3.768 1.00 97.69 838 THR A CA 1
ATOM 6411 C C . THR A 1 838 ? -12.117 -11.395 2.297 1.00 97.69 838 THR A C 1
ATOM 6413 O O . THR A 1 838 ? -12.485 -12.287 1.534 1.00 97.69 838 THR A O 1
ATOM 6416 N N . TYR A 1 839 ? -11.345 -10.390 1.905 1.00 97.88 839 TYR A N 1
ATOM 6417 C CA . TYR A 1 839 ? -10.703 -10.293 0.603 1.00 97.88 839 TYR A CA 1
ATOM 6418 C C . TYR A 1 839 ? -9.349 -10.994 0.661 1.00 97.88 839 TYR A C 1
ATOM 6420 O O . TYR A 1 839 ? -8.492 -10.619 1.455 1.00 97.88 839 TYR A O 1
ATOM 6428 N N . TYR A 1 840 ? -9.135 -11.993 -0.184 1.00 98.44 840 TYR A N 1
ATOM 6429 C CA . TYR A 1 840 ? -7.856 -12.684 -0.313 1.00 98.44 840 TYR A CA 1
ATOM 6430 C C . TYR A 1 840 ? -7.093 -12.171 -1.529 1.00 98.44 840 TYR A C 1
ATOM 6432 O O . TYR A 1 840 ? -7.680 -11.990 -2.592 1.00 98.44 840 TYR A O 1
ATOM 6440 N N . GLN A 1 841 ? -5.785 -11.983 -1.378 1.00 98.56 841 GLN A N 1
ATOM 6441 C CA . GLN A 1 841 ? -4.830 -11.710 -2.448 1.00 98.56 841 GLN A CA 1
ATOM 6442 C C . GLN A 1 841 ? -3.645 -12.661 -2.301 1.00 98.56 841 GLN A C 1
ATOM 6444 O O . GLN A 1 841 ? -2.817 -12.493 -1.410 1.00 98.56 841 GLN A O 1
ATOM 6449 N N . VAL A 1 842 ? -3.559 -13.675 -3.155 1.00 98.50 842 VAL A N 1
ATOM 6450 C CA . VAL A 1 842 ? -2.521 -14.708 -3.081 1.00 98.50 842 VAL A CA 1
ATOM 6451 C C . VAL A 1 842 ? -1.564 -14.565 -4.258 1.00 98.50 842 VAL A C 1
ATOM 6453 O O . VAL A 1 842 ? -1.979 -14.649 -5.411 1.00 98.50 842 VAL A O 1
ATOM 6456 N N . SER A 1 843 ? -0.284 -14.350 -3.963 1.00 98.06 843 SER A N 1
ATOM 6457 C CA . SER A 1 843 ? 0.803 -14.244 -4.934 1.00 98.06 843 SER A CA 1
ATOM 6458 C C . SER A 1 843 ? 1.471 -15.594 -5.134 1.00 98.06 843 SER A C 1
ATOM 6460 O O . SER A 1 843 ? 2.089 -16.117 -4.214 1.00 98.06 843 SER A O 1
ATOM 6462 N N . LEU A 1 844 ? 1.388 -16.169 -6.329 1.00 97.81 844 LEU A N 1
ATOM 6463 C CA . LEU A 1 844 ? 1.965 -17.473 -6.650 1.00 97.81 844 LEU A CA 1
ATOM 6464 C C . LEU A 1 844 ? 3.089 -17.334 -7.686 1.00 97.81 844 LEU A C 1
ATOM 6466 O O . LEU A 1 844 ? 2.988 -16.511 -8.603 1.00 97.81 844 LEU A O 1
ATOM 6470 N N . PRO A 1 845 ? 4.190 -18.100 -7.551 1.00 96.94 845 PRO A N 1
ATOM 6471 C CA . PRO A 1 845 ? 5.164 -18.250 -8.622 1.00 96.94 845 PRO A CA 1
ATOM 6472 C C . PRO A 1 845 ? 4.471 -18.733 -9.894 1.00 96.94 845 PRO A C 1
ATOM 6474 O O . PRO A 1 845 ? 3.561 -19.560 -9.842 1.00 96.94 845 PRO A O 1
ATOM 6477 N N . LEU A 1 846 ? 4.917 -18.211 -11.028 1.00 96.25 846 LEU A N 1
ATOM 6478 C CA . LEU A 1 846 ? 4.419 -18.589 -12.339 1.00 96.25 846 LEU A CA 1
ATOM 6479 C C . LEU A 1 846 ? 5.618 -19.051 -13.159 1.00 96.25 846 LEU A C 1
ATOM 6481 O O . LEU A 1 846 ? 6.484 -18.239 -13.484 1.00 96.25 846 LEU A O 1
ATOM 6485 N N . ASP A 1 847 ? 5.689 -20.350 -13.440 1.00 95.31 847 ASP A N 1
ATOM 6486 C CA . ASP A 1 847 ? 6.775 -20.916 -14.234 1.00 95.31 847 ASP A CA 1
ATOM 6487 C C . ASP A 1 847 ? 6.672 -20.415 -15.679 1.00 95.31 847 ASP A C 1
ATOM 6489 O O . ASP A 1 847 ? 5.612 -20.456 -16.301 1.00 95.31 847 ASP A O 1
ATOM 6493 N N . ARG A 1 848 ? 7.777 -19.901 -16.209 1.00 91.69 848 ARG A N 1
ATOM 6494 C CA . ARG A 1 848 ? 7.878 -19.351 -17.566 1.00 91.69 848 ARG A CA 1
ATOM 6495 C C . ARG A 1 848 ? 8.903 -20.090 -18.414 1.00 91.69 848 ARG A C 1
ATOM 6497 O O . ARG A 1 848 ? 9.179 -19.652 -19.524 1.00 91.69 848 ARG A O 1
ATOM 6504 N N . SER A 1 849 ? 9.451 -21.198 -17.920 1.00 89.75 849 SER A N 1
ATOM 6505 C CA . SER A 1 849 ? 10.483 -21.987 -18.599 1.00 89.75 849 SER A CA 1
ATOM 6506 C C . SER A 1 849 ? 10.056 -22.508 -19.978 1.00 89.75 849 SER A C 1
ATOM 6508 O O . SER A 1 849 ? 10.908 -22.720 -20.836 1.00 89.75 849 SER A O 1
ATOM 6510 N N . ALA A 1 850 ? 8.748 -22.675 -20.208 1.00 88.44 850 ALA A N 1
ATOM 6511 C CA . ALA A 1 850 ? 8.186 -23.093 -21.492 1.00 88.44 850 ALA A CA 1
ATOM 6512 C C . ALA A 1 850 ? 8.036 -21.951 -22.519 1.00 88.44 850 ALA A C 1
ATOM 6514 O O . ALA A 1 850 ? 7.835 -22.216 -23.707 1.00 88.44 850 ALA A O 1
ATOM 6515 N N . LEU A 1 851 ? 8.118 -20.685 -22.096 1.00 84.12 851 LEU A N 1
ATOM 6516 C CA . LEU A 1 851 ? 8.283 -19.565 -23.025 1.00 84.12 851 LEU A CA 1
ATOM 6517 C C . LEU A 1 851 ? 9.735 -19.586 -23.523 1.00 84.12 851 LEU A C 1
ATOM 6519 O O . LEU A 1 851 ? 10.619 -19.990 -22.771 1.00 84.12 851 LEU A O 1
ATOM 6523 N N . LYS A 1 852 ? 9.979 -19.211 -24.793 1.00 70.62 852 LYS A N 1
ATOM 6524 C CA . LYS A 1 852 ? 11.319 -19.286 -25.413 1.00 70.62 852 LYS A CA 1
ATOM 6525 C C . LYS A 1 852 ? 12.389 -18.817 -24.417 1.00 70.62 852 LYS A C 1
ATOM 6527 O O . LYS A 1 852 ? 12.204 -17.751 -23.825 1.00 70.62 852 LYS A O 1
ATOM 6532 N N . PRO A 1 853 ? 13.459 -19.608 -24.214 1.00 58.31 853 PRO A N 1
ATOM 6533 C CA . PRO A 1 853 ? 14.411 -19.347 -23.154 1.00 58.31 853 PRO A CA 1
ATOM 6534 C C . PRO A 1 853 ? 14.944 -17.931 -23.307 1.00 58.31 853 PRO A C 1
ATOM 6536 O O . PRO A 1 853 ? 15.348 -17.526 -24.399 1.00 58.31 853 PRO A O 1
ATOM 6539 N N . VAL A 1 854 ? 14.930 -17.197 -22.195 1.00 59.00 854 VAL A N 1
ATOM 6540 C CA . VAL A 1 854 ? 15.666 -15.942 -22.069 1.00 59.00 854 VAL A CA 1
ATOM 6541 C C . VAL A 1 854 ? 17.070 -16.195 -22.623 1.00 59.00 854 VAL A C 1
ATOM 6543 O O . VAL A 1 854 ? 17.682 -17.183 -22.198 1.00 59.00 854 VAL A O 1
ATOM 6546 N N . PRO A 1 855 ? 17.572 -15.378 -23.570 1.00 57.78 855 PRO A N 1
ATOM 6547 C CA . PRO A 1 855 ? 18.911 -15.549 -24.115 1.00 57.78 855 PRO A CA 1
ATOM 6548 C C . PRO A 1 855 ? 19.895 -15.708 -22.957 1.00 57.78 855 PRO A C 1
ATOM 6550 O O . PRO A 1 855 ? 20.071 -14.796 -22.149 1.00 57.78 855 PRO A O 1
ATOM 6553 N N . GLN A 1 856 ? 20.473 -16.902 -22.805 1.00 53.81 856 GLN A N 1
ATOM 6554 C CA . GLN A 1 856 ? 21.459 -17.119 -21.759 1.00 53.81 856 GLN A CA 1
ATOM 6555 C C . GLN A 1 856 ? 22.714 -16.361 -22.175 1.00 53.81 856 GLN A C 1
ATOM 6557 O O . GLN A 1 856 ? 23.368 -16.724 -23.156 1.00 53.81 856 GLN A O 1
ATOM 6562 N N . THR A 1 857 ? 23.044 -15.303 -21.434 1.00 53.28 857 THR A N 1
ATOM 6563 C CA . THR A 1 857 ? 24.348 -14.648 -21.529 1.00 53.28 857 THR A CA 1
ATOM 6564 C C . THR A 1 857 ? 25.409 -15.715 -21.318 1.00 53.28 857 THR A C 1
ATOM 6566 O O . THR A 1 857 ? 25.483 -16.312 -20.241 1.00 53.28 857 THR A O 1
ATOM 6569 N N . GLN A 1 858 ? 26.201 -16.006 -22.352 1.00 50.38 858 GLN A N 1
ATOM 6570 C CA . GLN A 1 858 ? 27.318 -16.922 -22.180 1.00 50.38 858 GLN A CA 1
ATOM 6571 C C . GLN A 1 858 ? 28.282 -16.304 -21.166 1.00 50.38 858 GLN A C 1
ATOM 6573 O O . GLN A 1 858 ? 28.606 -15.121 -21.307 1.00 50.38 858 GLN A O 1
ATOM 6578 N N . PRO A 1 859 ? 28.744 -17.067 -20.158 1.00 53.19 859 PRO A N 1
ATOM 6579 C CA . PRO A 1 859 ? 29.782 -16.581 -19.269 1.00 53.19 859 PRO A CA 1
ATOM 6580 C C . PRO A 1 859 ? 30.954 -16.151 -20.142 1.00 53.19 859 PRO A C 1
ATOM 6582 O O . PRO A 1 859 ? 31.493 -16.951 -20.910 1.00 53.19 859 PRO A O 1
ATOM 6585 N N . THR A 1 860 ? 31.292 -14.863 -20.089 1.00 49.34 860 THR A N 1
ATOM 6586 C CA . THR A 1 860 ? 32.442 -14.338 -20.812 1.00 49.34 860 THR A CA 1
ATOM 6587 C C . THR A 1 860 ? 33.647 -15.108 -20.293 1.00 49.34 860 THR A C 1
ATOM 6589 O O . THR A 1 860 ? 34.004 -14.975 -19.122 1.00 49.34 860 THR A O 1
ATOM 6592 N N . SER A 1 861 ? 34.228 -15.969 -21.131 1.00 50.22 861 SER A N 1
ATOM 6593 C CA . SER A 1 861 ? 35.492 -16.631 -20.828 1.00 50.22 861 SER A CA 1
ATOM 6594 C C . SER A 1 861 ? 36.463 -15.531 -20.425 1.00 50.22 861 SER A C 1
ATOM 6596 O O . SER A 1 861 ? 36.727 -14.646 -21.246 1.00 50.22 861 SER A O 1
ATOM 6598 N N . GLN A 1 862 ? 36.908 -15.527 -19.162 1.00 43.56 862 GLN A N 1
ATOM 6599 C CA . GLN A 1 862 ? 37.878 -14.544 -18.689 1.00 43.56 862 GLN A CA 1
ATOM 6600 C C . GLN A 1 862 ? 39.005 -14.481 -19.723 1.00 43.56 862 GLN A C 1
ATOM 6602 O O . GLN A 1 862 ? 39.497 -15.547 -20.114 1.00 43.56 862 GLN A O 1
ATOM 6607 N N . PRO A 1 863 ? 39.378 -13.285 -20.216 1.00 44.38 863 PRO A N 1
ATOM 6608 C CA . PRO A 1 863 ? 40.497 -13.172 -21.130 1.00 44.38 863 PRO A CA 1
ATOM 6609 C C . PRO A 1 863 ? 41.692 -13.796 -20.423 1.00 44.38 863 PRO A C 1
ATOM 6611 O O . PRO A 1 863 ? 42.141 -13.303 -19.391 1.00 44.38 863 PRO A O 1
ATOM 6614 N N . THR A 1 864 ? 42.144 -14.940 -20.933 1.00 46.62 864 THR A N 1
ATOM 6615 C CA . THR A 1 864 ? 43.320 -15.620 -20.415 1.00 46.62 864 THR A CA 1
ATOM 6616 C C . THR A 1 864 ? 44.458 -14.647 -20.652 1.00 46.62 864 THR A C 1
ATOM 6618 O O . THR A 1 864 ? 44.852 -14.419 -21.798 1.00 46.62 864 THR A O 1
ATOM 6621 N N . THR A 1 865 ? 44.928 -13.989 -19.597 1.00 46.28 865 THR A N 1
ATOM 6622 C CA . THR A 1 865 ? 46.114 -13.148 -19.651 1.00 46.28 865 THR A CA 1
ATOM 6623 C C . THR A 1 865 ? 47.245 -14.057 -20.106 1.00 46.28 865 THR A C 1
ATOM 6625 O O . THR A 1 865 ? 47.768 -14.854 -19.331 1.00 46.28 865 THR A O 1
ATOM 6628 N N . LYS A 1 866 ? 47.580 -14.001 -21.402 1.00 48.69 866 LYS A N 1
ATOM 6629 C CA . LYS A 1 866 ? 48.804 -14.602 -21.928 1.00 48.69 866 LYS A CA 1
ATOM 6630 C C . LYS A 1 866 ? 49.933 -13.994 -21.112 1.00 48.69 866 LYS A C 1
ATOM 6632 O O . LYS A 1 866 ? 50.187 -12.797 -21.228 1.00 48.69 866 LYS A O 1
ATOM 6637 N N . GLY A 1 867 ? 50.548 -14.810 -20.257 1.00 47.19 867 GLY A N 1
ATOM 6638 C CA . GLY A 1 867 ? 51.736 -14.426 -19.514 1.00 47.19 867 GLY A CA 1
ATOM 6639 C C . GLY A 1 867 ? 52.754 -13.879 -20.501 1.00 47.19 867 GLY A C 1
ATOM 6640 O O . GLY A 1 867 ? 53.215 -14.598 -21.388 1.00 47.19 867 GLY A O 1
ATOM 6641 N N . VAL A 1 868 ? 53.044 -12.587 -20.387 1.00 51.06 868 VAL A N 1
ATOM 6642 C CA . VAL A 1 868 ? 54.184 -11.977 -21.058 1.00 51.06 868 VAL A CA 1
ATOM 6643 C C . VAL A 1 868 ? 55.402 -12.616 -20.407 1.00 51.06 868 VAL A C 1
ATOM 6645 O O . VAL A 1 868 ? 55.706 -12.341 -19.249 1.00 51.06 868 VAL A O 1
ATOM 6648 N N . GLY A 1 869 ? 56.027 -13.552 -21.120 1.00 49.25 869 GLY A N 1
ATOM 6649 C CA . GLY A 1 869 ? 57.276 -14.161 -20.696 1.00 49.25 869 GLY A CA 1
ATOM 6650 C C . GLY A 1 869 ? 58.320 -13.070 -20.501 1.00 49.25 869 GLY A C 1
ATOM 6651 O O . GLY A 1 869 ? 58.637 -12.333 -21.431 1.00 49.25 869 GLY A O 1
ATOM 6652 N N . SER A 1 870 ? 58.831 -12.959 -19.280 1.00 47.56 870 SER A N 1
ATOM 6653 C CA . SER A 1 870 ? 60.040 -12.207 -18.982 1.00 47.56 870 SER A CA 1
ATOM 6654 C C . SER A 1 870 ? 61.234 -12.954 -19.578 1.00 47.56 870 SER A C 1
ATOM 6656 O O . SER A 1 870 ? 61.647 -13.985 -19.046 1.00 47.56 870 SER A O 1
ATOM 6658 N N . THR A 1 871 ? 61.784 -12.462 -20.682 1.00 48.50 871 THR A N 1
ATOM 6659 C CA . THR A 1 871 ? 63.164 -12.769 -21.077 1.00 48.50 871 THR A CA 1
ATOM 6660 C C . THR A 1 871 ? 64.113 -12.041 -20.126 1.00 48.50 871 THR A C 1
ATOM 6662 O O . THR A 1 871 ? 64.067 -10.812 -20.046 1.00 48.50 871 THR A O 1
ATOM 6665 N N . GLN A 1 872 ? 64.908 -12.821 -19.386 1.00 46.47 872 GLN A N 1
ATOM 6666 C CA . GLN A 1 872 ? 66.181 -12.395 -18.796 1.00 46.47 872 GLN A CA 1
ATOM 6667 C C . GLN A 1 872 ? 67.255 -12.292 -19.875 1.00 46.47 872 GLN A C 1
ATOM 6669 O O . GLN A 1 872 ? 67.184 -13.096 -20.836 1.00 46.47 872 GLN A O 1
#

Organism: NCBI:txid2807512